Protein AF-0000000087174045 (afdb_homodimer)

Sequence (1376 aa):
MALPPIPIKVKRLWEAWNFRVFIILSLLLQALLVLASPFRKRTRSKLLLVFIWLAYLLSDWIAAFSIGLISNSQEDSESESEDACKPKGKPKGREDVTAFWASFLLLHLGGPDTITSFSLEDNEFWLRHLIGLILQVLATAYIFYQSLTDQSKLWIPTTMVFVVGTIKYVERTRALYLGSLSRFGYSVLPEPNPGPDFKQAIEIYSSMRTVVVKMQTPEVGTNPVYNWKPLEEIQLLEEAYRQFEIFKGLIVGLLLSSKDRELSRDFFLTRTASEAFRLIEYELNFMYEVLHTKVNVVRCPTGYLFRVFSFFSILGALMVVSIKERFMFGDKKSDVFDVRLTYALLIGALGLEAISVLMLIFSDRTLLALKRSWRKVVPKIILTRARWSRSVSKYDMISYCLNNDAPKWMDTLVVYLGAKEILEKMKIWRFSSSGPVSGDLVEFIFEELRMKSRTANDLRAAMDACSQRGDWALLQTSRAIYFELKWSIVEYQYAESLLLWHLATELCYLQETEIKPSADDDHGNSRQICKLLSDYMFYLLVMKPVLMTPVLGNWQIVLQDTCAEAQRISGRRSISKKSVCEKILEVKTKIRPLAVKGNKSKSLLFDACRLAQDLSELKINKWKLMSKVWVELVSYAAINCRPNVHAQQPSRGGELLTFIWLLMNHLGLGTQFYEQERQAGTKMVPQKMALPPIPIKVKRLWEAWNFRVFIILSLLLQALLVLASPFRKRTRSKLLLVFIWLAYLLSDWIAAFSIGLISNSQEDSESESEDACKPKGKPKGREDVTAFWASFLLLHLGGPDTITSFSLEDNEFWLRHLIGLILQVLATAYIFYQSLTDQSKLWIPTTMVFVVGTIKYVERTRALYLGSLSRFGYSVLPEPNPGPDFKQAIEIYSSMRTVVVKMQTPEVGTNPVYNWKPLEEIQLLEEAYRQFEIFKGLIVGLLLSSKDRELSRDFFLTRTASEAFRLIEYELNFMYEVLHTKVNVVRCPTGYLFRVFSFFSILGALMVVSIKERFMFGDKKSDVFDVRLTYALLIGALGLEAISVLMLIFSDRTLLALKRSWRKVVPKIILTRARWSRSVSKYDMISYCLNNDAPKWMDTLVVYLGAKEILEKMKIWRFSSSGPVSGDLVEFIFEELRMKSRTANDLRAAMDACSQRGDWALLQTSRAIYFELKWSIVEYQYAESLLLWHLATELCYLQETEIKPSADDDHGNSRQICKLLSDYMFYLLVMKPVLMTPVLGNWQIVLQDTCAEAQRISGRRSISKKSVCEKILEVKTKIRPLAVKGNKSKSLLFDACRLAQDLSELKINKWKLMSKVWVELVSYAAINCRPNVHAQQPSRGGELLTFIWLLMNHLGLGTQFYEQERQAGTKMVPQK

Structure (mmCIF, N/CA/C/O backbone):
data_AF-0000000087174045-model_v1
#
loop_
_entity.id
_entity.type
_entity.pdbx_description
1 polymer 'DUF4220 domain-containing protein'
#
loop_
_atom_site.group_PDB
_atom_site.id
_atom_site.type_symbol
_atom_site.label_atom_id
_atom_site.label_alt_id
_atom_site.label_comp_id
_atom_site.label_asym_id
_atom_site.label_entity_id
_atom_site.label_seq_id
_atom_site.pdbx_PDB_ins_code
_atom_site.Cartn_x
_atom_site.Cartn_y
_atom_site.Cartn_z
_atom_site.occupancy
_atom_site.B_iso_or_equiv
_atom_site.auth_seq_id
_atom_site.auth_comp_id
_atom_site.auth_asym_id
_atom_site.auth_atom_id
_atom_site.pdbx_PDB_model_num
ATOM 1 N N . MET A 1 1 ? -13.469 51.812 -7.727 1 23.05 1 MET A N 1
ATOM 2 C CA . MET A 1 1 ? -14.062 51.781 -6.395 1 23.05 1 MET A CA 1
ATOM 3 C C . MET A 1 1 ? -13.75 50.5 -5.676 1 23.05 1 MET A C 1
ATOM 5 O O . MET A 1 1 ? -14.102 49.406 -6.16 1 23.05 1 MET A O 1
ATOM 9 N N . ALA A 1 2 ? -12.578 50.344 -4.969 1 35.62 2 ALA A N 1
ATOM 10 C CA . ALA A 1 2 ? -11.891 49.25 -4.305 1 35.62 2 ALA A CA 1
ATOM 11 C C . ALA A 1 2 ? -12.812 48.531 -3.307 1 35.62 2 ALA A C 1
ATOM 13 O O . ALA A 1 2 ? -13.617 49.188 -2.637 1 35.62 2 ALA A O 1
ATOM 14 N N . LEU A 1 3 ? -13.312 47.438 -3.738 1 42 3 LEU A N 1
ATOM 15 C CA . LEU A 1 3 ? -14.234 46.719 -2.867 1 42 3 LEU A CA 1
ATOM 16 C C . LEU A 1 3 ? -13.945 47 -1.401 1 42 3 LEU A C 1
ATOM 18 O O . LEU A 1 3 ? -12.781 47.031 -0.987 1 42 3 LEU A O 1
ATOM 22 N N . PRO A 1 4 ? -14.789 47.719 -0.74 1 45.81 4 PRO A N 1
ATOM 23 C CA . PRO A 1 4 ? -14.672 48.188 0.633 1 45.81 4 PRO A CA 1
ATOM 24 C C . PRO A 1 4 ? -14.102 47.156 1.592 1 45.81 4 PRO A C 1
ATOM 26 O O . PRO A 1 4 ? -14.359 45.969 1.435 1 45.81 4 PRO A O 1
ATOM 29 N N . PRO A 1 5 ? -12.859 47.438 2.203 1 49.72 5 PRO A N 1
ATOM 30 C CA . PRO A 1 5 ? -12.258 46.75 3.344 1 49.72 5 PRO A CA 1
ATOM 31 C C . PRO A 1 5 ? -13.297 46.219 4.324 1 49.72 5 PRO A C 1
ATOM 33 O O . PRO A 1 5 ? -14.438 46.656 4.34 1 49.72 5 PRO A O 1
ATOM 36 N N . ILE A 1 6 ? -13.211 44.938 4.574 1 54.75 6 ILE A N 1
ATOM 37 C CA . ILE A 1 6 ? -14.031 44.375 5.648 1 54.75 6 ILE A CA 1
ATOM 38 C C . ILE A 1 6 ? -14.383 45.5 6.641 1 54.75 6 ILE A C 1
ATOM 40 O O . ILE A 1 6 ? -13.508 46.219 7.086 1 54.75 6 ILE A O 1
ATOM 44 N N . PRO A 1 7 ? -15.703 45.812 6.652 1 57.22 7 PRO A N 1
ATOM 45 C CA . PRO A 1 7 ? -16.094 46.812 7.645 1 57.22 7 PRO A CA 1
ATOM 46 C C . PRO A 1 7 ? -15.367 46.656 8.969 1 57.22 7 PRO A C 1
ATOM 48 O O . PRO A 1 7 ? -15.078 45.531 9.391 1 57.22 7 PRO A O 1
ATOM 51 N N . ILE A 1 8 ? -14.68 47.531 9.484 1 56.47 8 ILE A N 1
ATOM 52 C CA . ILE A 1 8 ? -13.883 47.625 10.703 1 56.47 8 ILE A CA 1
ATOM 53 C C . ILE A 1 8 ? -14.578 46.875 11.828 1 56.47 8 ILE A C 1
ATOM 55 O O . ILE A 1 8 ? -13.914 46.25 12.656 1 56.47 8 ILE A O 1
ATOM 59 N N . LYS A 1 9 ? -15.969 46.906 11.75 1 55.62 9 LYS A N 1
ATOM 60 C CA . LYS A 1 9 ? -16.703 46.188 12.797 1 55.62 9 LYS A CA 1
ATOM 61 C C . LYS A 1 9 ? -16.484 44.688 12.688 1 55.62 9 LYS A C 1
ATOM 63 O O . LYS A 1 9 ? -16.297 44 13.695 1 55.62 9 LYS A O 1
ATOM 68 N N . VAL A 1 10 ? -16.531 44.25 11.547 1 57.41 10 VAL A N 1
ATOM 69 C CA . VAL A 1 10 ? -16.375 42.812 11.336 1 57.41 10 VAL A CA 1
ATOM 70 C C . VAL A 1 10 ? -14.93 42.438 11.633 1 57.41 10 VAL A C 1
ATOM 72 O O . VAL A 1 10 ? -14.68 41.344 12.203 1 57.41 10 VAL A O 1
ATOM 75 N N . LYS A 1 11 ? -14.242 43.188 11.289 1 57.47 11 LYS A N 1
ATOM 76 C CA . LYS A 1 11 ? -12.828 42.938 11.57 1 57.47 11 LYS A CA 1
ATOM 77 C C . LYS A 1 11 ? -12.57 42.906 13.07 1 57.47 11 LYS A C 1
ATOM 79 O O . LYS A 1 11 ? -11.836 42.031 13.555 1 57.47 11 LYS A O 1
ATOM 84 N N . ARG A 1 12 ? -13.164 43.875 13.75 1 53.72 12 ARG A N 1
ATOM 85 C CA . ARG A 1 12 ? -13.023 43.906 15.203 1 53.72 12 ARG A CA 1
ATOM 86 C C . ARG A 1 12 ? -13.633 42.656 15.836 1 53.72 12 ARG A C 1
ATOM 88 O O . ARG A 1 12 ? -13.07 42.094 16.781 1 53.72 12 ARG A O 1
ATOM 95 N N . LEU A 1 13 ? -14.68 42.281 15.273 1 53.12 13 LEU A N 1
ATOM 96 C CA . LEU A 1 13 ? -15.336 41.094 15.766 1 53.12 13 LEU A CA 1
ATOM 97 C C . LEU A 1 13 ? -14.477 39.844 15.5 1 53.12 13 LEU A C 1
ATOM 99 O O . LEU A 1 13 ? -14.375 38.969 16.359 1 53.12 13 LEU A O 1
ATOM 103 N N . TRP A 1 14 ? -13.977 39.844 14.43 1 58.56 14 TRP A N 1
ATOM 104 C CA . TRP A 1 14 ? -13.133 38.719 14.078 1 58.56 14 TRP A CA 1
ATOM 105 C C . TRP A 1 14 ? -11.867 38.688 14.922 1 58.56 14 TRP A C 1
ATOM 107 O O . TRP A 1 14 ? -11.445 37.625 15.391 1 58.56 14 TRP A O 1
ATOM 117 N N . GLU A 1 15 ? -11.406 39.781 15.102 1 57.59 15 GLU A N 1
ATOM 118 C CA . GLU A 1 15 ? -10.188 39.906 15.898 1 57.59 15 GLU A CA 1
ATOM 119 C C . GLU A 1 15 ? -10.422 39.438 17.344 1 57.59 15 GLU A C 1
ATOM 121 O O . GLU A 1 15 ? -9.547 38.812 17.953 1 57.59 15 GLU A O 1
ATOM 126 N N . ALA A 1 16 ? -11.586 39.938 17.797 1 54.53 16 ALA A N 1
ATOM 127 C CA . ALA A 1 16 ? -11.938 39.562 19.172 1 54.53 16 ALA A CA 1
ATOM 128 C C . ALA A 1 16 ? -12.266 38.062 19.266 1 54.53 16 ALA A C 1
ATOM 130 O O . ALA A 1 16 ? -12.07 37.438 20.312 1 54.53 16 ALA A O 1
ATOM 131 N N . TRP A 1 17 ? -12.617 37.531 18.031 1 60.34 17 TRP A N 1
ATOM 132 C CA . TRP A 1 17 ? -13.242 36.219 18.156 1 60.34 17 TRP A CA 1
ATOM 133 C C . TRP A 1 17 ? -12.414 35.156 17.438 1 60.34 17 TRP A C 1
ATOM 135 O O . TRP A 1 17 ? -12.805 34 17.391 1 60.34 17 TRP A O 1
ATOM 145 N N . ASN A 1 18 ? -11.281 35.531 17.031 1 70.56 18 ASN A N 1
ATOM 146 C CA . ASN A 1 18 ? -10.602 34.625 16.109 1 70.56 18 ASN A CA 1
ATOM 147 C C . ASN A 1 18 ? -10.18 33.312 16.797 1 70.56 18 ASN A C 1
ATOM 149 O O . ASN A 1 18 ? -10.539 32.219 16.344 1 70.56 18 ASN A O 1
ATOM 153 N N . PHE A 1 19 ? -9.641 33.469 17.984 1 76.38 19 PHE A N 1
ATOM 154 C CA . PHE A 1 19 ? -9.188 32.219 18.641 1 76.38 19 PHE A CA 1
ATOM 155 C C . PHE A 1 19 ? -10.367 31.453 19.219 1 76.38 19 PHE A C 1
ATOM 157 O O . PHE A 1 19 ? -10.398 30.219 19.172 1 76.38 19 PHE A O 1
ATOM 164 N N . ARG A 1 20 ? -11.328 32.188 19.516 1 84.56 20 ARG A N 1
ATOM 165 C CA . ARG A 1 20 ? -12.492 31.578 20.141 1 84.56 20 ARG A CA 1
ATOM 166 C C . ARG A 1 20 ? -13.258 30.719 19.141 1 84.56 20 ARG A C 1
ATOM 168 O O . ARG A 1 20 ? -13.719 29.625 19.484 1 84.56 20 ARG A O 1
ATOM 175 N N . VAL A 1 21 ? -13.219 31.141 17.953 1 85.31 21 VAL A N 1
ATOM 176 C CA . VAL A 1 21 ? -13.945 30.406 16.938 1 85.31 21 VAL A CA 1
ATOM 177 C C . VAL A 1 21 ? -13.227 29.094 16.625 1 85.31 21 VAL A C 1
ATOM 179 O O . VAL A 1 21 ? -13.867 28.047 16.469 1 85.31 21 VAL A O 1
ATOM 182 N N . PHE A 1 22 ? -11.969 29.141 16.641 1 87.31 22 PHE A N 1
ATOM 183 C CA . PHE A 1 22 ? -11.211 27.938 16.312 1 87.31 22 PHE A CA 1
ATOM 184 C C . PHE A 1 22 ? -11.242 26.938 17.453 1 87.31 22 PHE A C 1
ATOM 186 O O . PHE A 1 22 ? -11.242 25.719 17.234 1 87.31 22 PHE A O 1
ATOM 193 N N . ILE A 1 23 ? -11.336 27.422 18.609 1 90.81 23 ILE A N 1
ATOM 194 C CA . ILE A 1 23 ? -11.43 26.531 19.766 1 90.81 23 ILE A CA 1
ATOM 195 C C . ILE A 1 23 ? -12.797 25.859 19.781 1 90.81 23 ILE A C 1
ATOM 197 O O . ILE A 1 23 ? -12.898 24.656 20.047 1 90.81 23 ILE A O 1
ATOM 201 N N . ILE A 1 24 ? -13.789 26.656 19.438 1 91.75 24 ILE A N 1
ATOM 202 C CA . ILE A 1 24 ? -15.141 26.094 19.391 1 91.75 24 ILE A CA 1
ATOM 203 C C . ILE A 1 24 ? -15.227 25.078 18.25 1 91.75 24 ILE A C 1
ATOM 205 O O . ILE A 1 24 ? -15.82 24.016 18.422 1 91.75 24 ILE A O 1
ATOM 209 N N . LEU A 1 25 ? -14.586 25.422 17.172 1 91.75 25 LEU A N 1
ATOM 210 C CA . LEU A 1 25 ? -14.586 24.516 16.031 1 91.75 25 LEU A CA 1
ATOM 211 C C . LEU A 1 25 ? -13.867 23.203 16.375 1 91.75 25 LEU A C 1
ATOM 213 O O . LEU A 1 25 ? -14.297 22.125 15.977 1 91.75 25 LEU A O 1
ATOM 217 N N . SER A 1 26 ? -12.836 23.328 17.094 1 91.94 26 SER A N 1
ATOM 218 C CA . SER A 1 26 ? -12.102 22.125 17.516 1 91.94 26 SER A CA 1
ATOM 219 C C . SER A 1 26 ? -12.961 21.234 18.406 1 91.94 26 SER A C 1
ATOM 221 O O . SER A 1 26 ? -12.969 20.016 18.234 1 91.94 26 SER A O 1
ATOM 223 N N . LEU A 1 27 ? -13.688 21.828 19.297 1 92.88 27 LEU A N 1
ATOM 224 C CA . LEU A 1 27 ? -14.57 21.062 20.172 1 92.88 27 LEU A CA 1
ATOM 225 C C . LEU A 1 27 ? -15.688 20.406 19.359 1 92.88 27 LEU A C 1
ATOM 227 O O . LEU A 1 27 ? -16.016 19.234 19.594 1 92.88 27 LEU A O 1
ATOM 231 N N . LEU A 1 28 ? -16.172 21.156 18.438 1 93.81 28 LEU A N 1
ATOM 232 C CA . LEU A 1 28 ? -17.25 20.625 17.609 1 93.81 28 LEU A CA 1
ATOM 233 C C . LEU A 1 28 ? -16.766 19.453 16.766 1 93.81 28 LEU A C 1
ATOM 235 O O . LEU A 1 28 ? -17.484 18.453 16.625 1 93.81 28 LEU A O 1
ATOM 239 N N . LEU A 1 29 ? -15.633 19.562 16.281 1 93.31 29 LEU A N 1
ATOM 240 C CA . LEU A 1 29 ? -15.086 18.484 15.461 1 93.31 29 LEU A CA 1
ATOM 241 C C . LEU A 1 29 ? -14.836 17.25 16.312 1 93.31 29 LEU A C 1
ATOM 243 O O . LEU A 1 29 ? -15.094 16.125 15.859 1 93.31 29 LEU A O 1
ATOM 247 N N . GLN A 1 30 ? -14.43 17.391 17.5 1 92.31 30 GLN A N 1
ATOM 248 C CA . GLN A 1 30 ? -14.211 16.25 18.375 1 92.31 30 GLN A CA 1
ATOM 249 C C . GLN A 1 30 ? -15.523 15.57 18.75 1 92.31 30 GLN A C 1
ATOM 251 O O . GLN A 1 30 ? -15.609 14.344 18.766 1 92.31 30 GLN A O 1
ATOM 256 N N . ALA A 1 31 ? -16.438 16.359 19 1 92.5 31 ALA A N 1
ATOM 257 C CA . ALA A 1 31 ? -17.75 15.812 19.328 1 92.5 31 ALA A CA 1
ATOM 258 C C . ALA A 1 31 ? -18.328 15.047 18.125 1 92.5 31 ALA A C 1
ATOM 260 O O . ALA A 1 31 ? -18.875 13.961 18.297 1 92.5 31 ALA A O 1
ATOM 261 N N . LEU A 1 32 ? -18.125 15.594 17.016 1 92.56 32 LEU A N 1
ATOM 262 C CA . LEU A 1 32 ? -18.609 14.938 15.805 1 92.56 32 LEU A CA 1
ATOM 263 C C . LEU A 1 32 ? -17.891 13.609 15.586 1 92.56 32 LEU A C 1
ATOM 265 O O . LEU A 1 32 ? -18.531 12.609 15.234 1 92.56 32 LEU A O 1
ATOM 269 N N . LEU A 1 33 ? -16.656 13.555 15.797 1 92.31 33 LEU A N 1
ATOM 270 C CA . LEU A 1 33 ? -15.891 12.336 15.57 1 92.31 33 LEU A CA 1
ATOM 271 C C . LEU A 1 33 ? -16.266 11.258 16.578 1 92.31 33 LEU A C 1
ATOM 273 O O . LEU A 1 33 ? -16.375 10.086 16.219 1 92.31 33 LEU A O 1
ATOM 277 N N . VAL A 1 34 ? -16.531 11.578 17.75 1 90.94 34 VAL A N 1
ATOM 278 C CA . VAL A 1 34 ? -16.891 10.602 18.781 1 90.94 34 VAL A CA 1
ATOM 279 C C . VAL A 1 34 ? -18.281 10.039 18.5 1 90.94 34 VAL A C 1
ATOM 281 O O . VAL A 1 34 ? -18.5 8.828 18.594 1 90.94 34 VAL A O 1
ATOM 284 N N . LEU A 1 35 ? -19.141 10.875 18.047 1 89.88 35 LEU A N 1
ATOM 285 C CA . LEU A 1 35 ? -20.531 10.477 17.875 1 89.88 35 LEU A CA 1
ATOM 286 C C . LEU A 1 35 ? -20.734 9.797 16.531 1 89.88 35 LEU A C 1
ATOM 288 O O . LEU A 1 35 ? -21.578 8.906 16.406 1 89.88 35 LEU A O 1
ATOM 292 N N . ALA A 1 36 ? -19.969 10.164 15.578 1 89.88 36 ALA A N 1
ATOM 293 C CA . ALA A 1 36 ? -20.203 9.656 14.227 1 89.88 36 ALA A CA 1
ATOM 294 C C . ALA A 1 36 ? -19.312 8.461 13.922 1 89.88 36 ALA A C 1
ATOM 296 O O . ALA A 1 36 ? -19.547 7.719 12.969 1 89.88 36 ALA A O 1
ATOM 297 N N . SER A 1 37 ? -18.391 8.18 14.68 1 85.75 37 SER A N 1
ATOM 298 C CA . SER A 1 37 ? -17.391 7.152 14.391 1 85.75 37 SER A CA 1
ATOM 299 C C . SER A 1 37 ? -18.047 5.77 14.281 1 85.75 37 SER A C 1
ATOM 301 O O . SER A 1 37 ? -17.703 4.988 13.398 1 85.75 37 SER A O 1
ATOM 303 N N . PRO A 1 38 ? -19.062 5.465 15.078 1 84.25 38 PRO A N 1
ATOM 304 C CA . PRO A 1 38 ? -19.641 4.125 14.969 1 84.25 38 PRO A CA 1
ATOM 305 C C . PRO A 1 38 ? -20.406 3.922 13.664 1 84.25 38 PRO A C 1
ATOM 307 O O . PRO A 1 38 ? -20.594 2.785 13.227 1 84.25 38 PRO A O 1
ATOM 310 N N . PHE A 1 39 ? -20.734 5.004 13.078 1 88.31 39 PHE A N 1
ATOM 311 C CA . PHE A 1 39 ? -21.5 4.902 11.852 1 88.31 39 PHE A CA 1
ATOM 312 C C . PHE A 1 39 ? -20.594 4.582 10.664 1 88.31 39 PHE A C 1
ATOM 314 O O . PHE A 1 39 ? -21.078 4.164 9.609 1 88.31 39 PHE A O 1
ATOM 321 N N . ARG A 1 40 ? -19.391 4.727 10.883 1 88.69 40 ARG A N 1
ATOM 322 C CA . ARG A 1 40 ? -18.438 4.453 9.805 1 88.69 40 ARG A CA 1
ATOM 323 C C . ARG A 1 40 ? -18.5 2.992 9.375 1 88.69 40 ARG A C 1
ATOM 325 O O . ARG A 1 40 ? -18.375 2.68 8.195 1 88.69 40 ARG A O 1
ATOM 332 N N . LYS A 1 41 ? -18.812 2.082 10.242 1 88.81 41 LYS A N 1
ATOM 333 C CA . LYS A 1 41 ? -18.875 0.651 9.953 1 88.81 41 LYS A CA 1
ATOM 334 C C . LYS A 1 41 ? -20.234 0.254 9.391 1 88.81 41 LYS A C 1
ATOM 336 O O . LYS A 1 41 ? -20.344 -0.72 8.641 1 88.81 41 LYS A O 1
ATOM 341 N N . ARG A 1 42 ? -21.219 1.086 9.727 1 88.94 42 ARG A N 1
ATOM 342 C CA . ARG A 1 42 ? -22.578 0.638 9.469 1 88.94 42 ARG A CA 1
ATOM 343 C C . ARG A 1 42 ? -23.156 1.336 8.242 1 88.94 42 ARG A C 1
ATOM 345 O O . ARG A 1 42 ? -24.281 1.048 7.832 1 88.94 42 ARG A O 1
ATOM 352 N N . THR A 1 43 ? -22.422 2.225 7.785 1 86.06 43 THR A N 1
ATOM 353 C CA . THR A 1 43 ? -23.031 2.969 6.688 1 86.06 43 THR A CA 1
ATOM 354 C C . THR A 1 43 ? -22.156 2.904 5.441 1 86.06 43 THR A C 1
ATOM 356 O O . THR A 1 43 ? -20.922 2.809 5.543 1 86.06 43 THR A O 1
ATOM 359 N N . ARG A 1 44 ? -22.922 2.92 4.332 1 84.5 44 ARG A N 1
ATOM 360 C CA . ARG A 1 44 ? -22.234 2.99 3.049 1 84.5 44 ARG A CA 1
ATOM 361 C C . ARG A 1 44 ? -22.406 4.359 2.404 1 84.5 44 ARG A C 1
ATOM 363 O O . ARG A 1 44 ? -22.016 4.57 1.255 1 84.5 44 ARG A O 1
ATOM 370 N N . SER A 1 45 ? -23 5.191 3.191 1 83.88 45 SER A N 1
ATOM 371 C CA . SER A 1 45 ? -23.203 6.527 2.646 1 83.88 45 SER A CA 1
ATOM 372 C C . SER A 1 45 ? -21.891 7.25 2.426 1 83.88 45 SER A C 1
ATOM 374 O O . SER A 1 45 ? -21.141 7.508 3.379 1 83.88 45 SER A O 1
ATOM 376 N N . LYS A 1 46 ? -21.672 7.602 1.285 1 83.5 46 LYS A N 1
ATOM 377 C CA . LYS A 1 46 ? -20.422 8.258 0.922 1 83.5 46 LYS A CA 1
ATOM 378 C C . LYS A 1 46 ? -20.344 9.656 1.53 1 83.5 46 LYS A C 1
ATOM 380 O O . LYS A 1 46 ? -19.266 10.102 1.923 1 83.5 46 LYS A O 1
ATOM 385 N N . LEU A 1 47 ? -21.453 10.289 1.633 1 87.19 47 LEU A N 1
ATOM 386 C CA . LEU A 1 47 ? -21.453 11.648 2.174 1 87.19 47 LEU A CA 1
ATOM 387 C C . LEU A 1 47 ? -21.062 11.648 3.648 1 87.19 47 LEU A C 1
ATOM 389 O O . LEU A 1 47 ? -20.266 12.477 4.082 1 87.19 47 LEU A O 1
ATOM 393 N N . LEU A 1 48 ? -21.625 10.742 4.336 1 89.81 48 LEU A N 1
ATOM 394 C CA . LEU A 1 48 ? -21.297 10.664 5.754 1 89.81 48 LEU A CA 1
ATOM 395 C C . LEU A 1 48 ? -19.828 10.297 5.953 1 89.81 48 LEU A C 1
ATOM 397 O O . LEU A 1 48 ? -19.156 10.852 6.824 1 89.81 48 LEU A O 1
ATOM 401 N N . LEU A 1 49 ? -19.375 9.453 5.121 1 89.25 49 LEU A N 1
ATOM 402 C CA . LEU A 1 49 ? -17.984 9.031 5.234 1 89.25 49 LEU A CA 1
ATOM 403 C C . LEU A 1 49 ? -17.031 10.172 4.891 1 89.25 49 LEU A C 1
ATOM 405 O O . LEU A 1 49 ? -15.992 10.336 5.523 1 89.25 49 LEU A O 1
ATOM 409 N N . VAL A 1 50 ? -17.453 10.992 3.93 1 89.5 50 VAL A N 1
ATOM 410 C CA . VAL A 1 50 ? -16.641 12.148 3.555 1 89.5 50 VAL A CA 1
ATOM 411 C C . VAL A 1 50 ? -16.641 13.172 4.684 1 89.5 50 VAL A C 1
ATOM 413 O O . VAL A 1 50 ? -15.617 13.789 4.977 1 89.5 50 VAL A O 1
ATOM 416 N N . PHE A 1 51 ? -17.719 13.25 5.309 1 91.31 51 PHE A N 1
ATOM 417 C CA . PHE A 1 51 ? -17.844 14.195 6.41 1 91.31 51 PHE A CA 1
ATOM 418 C C . PHE A 1 51 ? -16.953 13.773 7.578 1 91.31 51 PHE A C 1
ATOM 420 O O . PHE A 1 51 ? -16.266 14.602 8.18 1 91.31 51 PHE A O 1
ATOM 427 N N . ILE A 1 52 ? -16.938 12.516 7.895 1 92.31 52 ILE A N 1
ATOM 428 C CA . ILE A 1 52 ? -16.109 12.008 8.977 1 92.31 52 ILE A CA 1
ATOM 429 C C . ILE A 1 52 ? -14.633 12.156 8.602 1 92.31 52 ILE A C 1
ATOM 431 O O . ILE A 1 52 ? -13.805 12.539 9.43 1 92.31 52 ILE A O 1
ATOM 435 N N . TRP A 1 53 ? -14.375 11.898 7.359 1 91.94 53 TRP A N 1
ATOM 436 C CA . TRP A 1 53 ? -13.008 12.023 6.855 1 91.94 53 TRP A CA 1
ATOM 437 C C . TRP A 1 53 ? -12.523 13.469 6.938 1 91.94 53 TRP A C 1
ATOM 439 O O . TRP A 1 53 ? -11.391 13.727 7.359 1 91.94 53 TRP A O 1
ATOM 449 N N . LEU A 1 54 ? -13.391 14.43 6.617 1 92.12 54 LEU A N 1
ATOM 450 C CA . LEU A 1 54 ? -13.047 15.852 6.691 1 92.12 54 LEU A CA 1
ATOM 451 C C . LEU A 1 54 ? -12.836 16.281 8.141 1 92.12 54 LEU A C 1
ATOM 453 O O . LEU A 1 54 ? -11.906 17.031 8.438 1 92.12 54 LEU A O 1
ATOM 457 N N . ALA A 1 55 ? -13.664 15.805 8.945 1 92.5 55 ALA A N 1
ATOM 458 C CA . ALA A 1 55 ? -13.5 16.125 10.359 1 92.5 55 ALA A CA 1
ATOM 459 C C . ALA A 1 55 ? -12.188 15.578 10.906 1 92.5 55 ALA A C 1
ATOM 461 O O . ALA A 1 55 ? -11.492 16.25 11.672 1 92.5 55 ALA A O 1
ATOM 462 N N . TYR A 1 56 ? -11.875 14.414 10.492 1 91.31 56 TYR A N 1
ATOM 463 C CA . TYR A 1 56 ? -10.633 13.758 10.906 1 91.31 56 TYR A CA 1
ATOM 464 C C . TYR A 1 56 ? -9.422 14.562 10.453 1 91.31 56 TYR A C 1
ATOM 466 O O . TYR A 1 56 ? -8.484 14.766 11.227 1 91.31 56 TYR A O 1
ATOM 474 N N . LEU A 1 57 ? -9.438 15.109 9.297 1 89.31 57 LEU A N 1
ATOM 475 C CA . LEU A 1 57 ? -8.312 15.859 8.75 1 89.31 57 LEU A CA 1
ATOM 476 C C . LEU A 1 57 ? -8.258 17.266 9.328 1 89.31 57 LEU A C 1
ATOM 478 O O . LEU A 1 57 ? -7.184 17.766 9.672 1 89.31 57 LEU A O 1
ATOM 482 N N . LEU A 1 58 ? -9.383 17.859 9.469 1 89.81 58 LEU A N 1
ATOM 483 C CA . LEU A 1 58 ? -9.445 19.234 9.93 1 89.81 58 LEU A CA 1
ATOM 484 C C . LEU A 1 58 ? -9.07 19.344 11.406 1 89.81 58 LEU A C 1
ATOM 486 O O . LEU A 1 58 ? -8.523 20.359 11.844 1 89.81 58 LEU A O 1
ATOM 490 N N . SER A 1 59 ? -9.367 18.297 12.102 1 89.25 59 SER A N 1
ATOM 491 C CA . SER A 1 59 ? -9.047 18.344 13.523 1 89.25 59 SER A CA 1
ATOM 492 C C . SER A 1 59 ? -7.559 18.547 13.75 1 89.25 59 SER A C 1
ATOM 494 O O . SER A 1 59 ? -7.16 19.375 14.578 1 89.25 59 SER A O 1
ATOM 496 N N . ASP A 1 60 ? -6.723 17.906 13.016 1 86.5 60 ASP A N 1
ATOM 497 C CA . ASP A 1 60 ? -5.277 18.047 13.156 1 86.5 60 ASP A CA 1
ATOM 498 C C . ASP A 1 60 ? -4.797 19.406 12.648 1 86.5 60 ASP A C 1
ATOM 500 O O . ASP A 1 60 ? -3.941 20.031 13.273 1 86.5 60 ASP A O 1
ATOM 504 N N . TRP A 1 61 ? -5.371 19.859 11.672 1 84.19 61 TRP A N 1
ATOM 505 C CA . TRP A 1 61 ? -4.957 21.141 11.078 1 84.19 61 TRP A CA 1
ATOM 506 C C . TRP A 1 61 ? -5.352 22.312 11.977 1 84.19 61 TRP A C 1
ATOM 508 O O . TRP A 1 61 ? -4.551 23.219 12.195 1 84.19 61 TRP A O 1
ATOM 518 N N . ILE A 1 62 ? -6.535 22.281 12.492 1 84.56 62 ILE A N 1
ATOM 519 C CA . ILE A 1 62 ? -7.047 23.391 13.305 1 84.56 62 ILE A CA 1
ATOM 520 C C . ILE A 1 62 ? -6.246 23.484 14.602 1 84.56 62 ILE A C 1
ATOM 522 O O . ILE A 1 62 ? -5.973 24.578 15.094 1 84.56 62 ILE A O 1
ATOM 526 N N . ALA A 1 63 ? -5.941 22.359 15.102 1 85.62 63 ALA A N 1
ATOM 527 C CA . ALA A 1 63 ? -5.172 22.375 16.344 1 85.62 63 ALA A CA 1
ATOM 528 C C . ALA A 1 63 ? -3.795 22.984 16.125 1 85.62 63 ALA A C 1
ATOM 530 O O . ALA A 1 63 ? -3.375 23.859 16.891 1 85.62 63 ALA A O 1
ATOM 531 N N . ALA A 1 64 ? -3.111 22.609 15.094 1 80.06 64 ALA A N 1
ATOM 532 C CA . ALA A 1 64 ? -1.79 23.156 14.812 1 80.06 64 ALA A CA 1
ATOM 533 C C . ALA A 1 64 ? -1.878 24.656 14.5 1 80.06 64 ALA A C 1
ATOM 535 O O . ALA A 1 64 ? -1.073 25.453 14.992 1 80.06 64 ALA A O 1
ATOM 536 N N . PHE A 1 65 ? -2.869 25.031 13.82 1 80.31 65 PHE A N 1
ATOM 537 C CA . PHE A 1 65 ? -3.084 26.438 13.453 1 80.31 65 PHE A CA 1
ATOM 538 C C . PHE A 1 65 ? -3.406 27.266 14.688 1 80.31 65 PHE A C 1
ATOM 540 O O . PHE A 1 65 ? -2.873 28.375 14.852 1 80.31 65 PHE A O 1
ATOM 547 N N . SER A 1 66 ? -4.23 26.766 15.539 1 84.38 66 SER A N 1
ATOM 548 C CA . SER A 1 66 ? -4.652 27.484 16.734 1 84.38 66 SER A CA 1
ATOM 549 C C . SER A 1 66 ? -3.496 27.656 17.719 1 84.38 66 SER A C 1
ATOM 551 O O . SER A 1 66 ? -3.373 28.688 18.375 1 84.38 66 SER A O 1
ATOM 553 N N . ILE A 1 67 ? -2.73 26.656 17.812 1 84.25 67 ILE A N 1
ATOM 554 C CA . ILE A 1 67 ? -1.577 26.75 18.703 1 84.25 67 ILE A CA 1
ATOM 555 C C . ILE A 1 67 ? -0.622 27.828 18.188 1 84.25 67 ILE A C 1
ATOM 557 O O . ILE A 1 67 ? -0.051 28.578 18.984 1 84.25 67 ILE A O 1
ATOM 561 N N . GLY A 1 68 ? -0.481 27.938 16.938 1 78.19 68 GLY A N 1
ATOM 562 C CA . GLY A 1 68 ? 0.305 29.016 16.375 1 78.19 68 GLY A CA 1
ATOM 563 C C . GLY A 1 68 ? -0.289 30.391 16.641 1 78.19 68 GLY A C 1
ATOM 564 O O . GLY A 1 68 ? 0.433 31.328 16.984 1 78.19 68 GLY A O 1
ATOM 565 N N . LEU A 1 69 ? -1.581 30.469 16.656 1 78.12 69 LEU A N 1
ATOM 566 C CA . LEU A 1 69 ? -2.299 31.719 16.906 1 78.12 69 LEU A CA 1
ATOM 567 C C . LEU A 1 69 ? -2.137 32.156 18.359 1 78.12 69 LEU A C 1
ATOM 569 O O . LEU A 1 69 ? -1.94 33.344 18.641 1 78.12 69 LEU A O 1
ATOM 573 N N . ILE A 1 70 ? -2.219 31.203 19.25 1 80.69 70 ILE A N 1
ATOM 574 C CA . ILE A 1 70 ? -2.16 31.484 20.672 1 80.69 70 ILE A CA 1
ATOM 575 C C . ILE A 1 70 ? -0.732 31.859 21.062 1 80.69 70 ILE A C 1
ATOM 577 O O . ILE A 1 70 ? -0.523 32.719 21.938 1 80.69 70 ILE A O 1
ATOM 581 N N . SER A 1 71 ? 0.217 31.312 20.5 1 74.62 71 SER A N 1
ATOM 582 C CA . SER A 1 71 ? 1.61 31.594 20.828 1 74.62 71 SER A CA 1
ATOM 583 C C . SER A 1 71 ? 1.936 33.062 20.609 1 74.62 71 SER A C 1
ATOM 585 O O . SER A 1 71 ? 2.676 33.688 21.391 1 74.62 71 SER A O 1
ATOM 587 N N . ASN A 1 72 ? 1.343 33.75 19.719 1 66.88 72 ASN A N 1
ATOM 588 C CA . ASN A 1 72 ? 1.599 35.156 19.391 1 66.88 72 ASN A CA 1
ATOM 589 C C . ASN A 1 72 ? 0.885 36.094 20.359 1 66.88 72 ASN A C 1
ATOM 591 O O . ASN A 1 72 ? 1.396 37.156 20.688 1 66.88 72 ASN A O 1
ATOM 595 N N . SER A 1 73 ? -0.374 35.719 20.828 1 62.25 73 SER A N 1
ATOM 596 C CA . SER A 1 73 ? -1.141 36.562 21.734 1 62.25 73 SER A CA 1
ATOM 597 C C . SER A 1 73 ? -0.447 36.688 23.078 1 62.25 73 SER A C 1
ATOM 599 O O . SER A 1 73 ? -0.561 37.75 23.734 1 62.25 73 SER A O 1
ATOM 601 N N . GLN A 1 74 ? 0.178 35.688 23.531 1 54.66 74 GLN A N 1
ATOM 602 C CA . GLN A 1 74 ? 0.874 35.75 24.812 1 54.66 74 GLN A CA 1
ATOM 603 C C . GLN A 1 74 ? 2.068 36.688 24.766 1 54.66 74 GLN A C 1
ATOM 605 O O . GLN A 1 74 ? 2.389 37.344 25.766 1 54.66 74 GLN A O 1
ATOM 610 N N . GLU A 1 75 ? 2.553 36.844 23.609 1 51.94 75 GLU A N 1
ATOM 611 C CA . GLU A 1 75 ? 3.754 37.625 23.422 1 51.94 75 GLU A CA 1
ATOM 612 C C . GLU A 1 75 ? 3.424 39.125 23.453 1 51.94 75 GLU A C 1
ATOM 614 O O . GLU A 1 75 ? 4.176 39.938 24 1 51.94 75 GLU A O 1
ATOM 619 N N . ASP A 1 76 ? 2.336 39.656 22.859 1 49.62 76 ASP A N 1
ATOM 620 C CA . ASP A 1 76 ? 1.943 41.062 22.781 1 49.62 76 ASP A CA 1
ATOM 621 C C . ASP A 1 76 ? 1.559 41.594 24.156 1 49.62 76 ASP A C 1
ATOM 623 O O . ASP A 1 76 ? 1.769 42.781 24.453 1 49.62 76 ASP A O 1
ATOM 627 N N . SER A 1 77 ? 0.895 40.906 25.031 1 45.72 77 SER A N 1
ATOM 628 C CA . SER A 1 77 ? 0.461 41.406 26.328 1 45.72 77 SER A CA 1
ATOM 629 C C . SER A 1 77 ? 1.653 41.719 27.219 1 45.72 77 SER A C 1
ATOM 631 O O . SER A 1 77 ? 1.604 42.656 28.016 1 45.72 77 SER A O 1
ATOM 633 N N . GLU A 1 78 ? 2.637 41.062 27.094 1 46.16 78 GLU A N 1
ATOM 634 C CA . GLU A 1 78 ? 3.756 41.281 28.016 1 46.16 78 GLU A CA 1
ATOM 635 C C . GLU A 1 78 ? 4.582 42.5 27.578 1 46.16 78 GLU A C 1
ATOM 637 O O . GLU A 1 78 ? 5.129 43.219 28.422 1 46.16 78 GLU A O 1
ATOM 642 N N . SER A 1 79 ? 4.77 42.781 26.312 1 44.09 79 SER A N 1
ATOM 643 C CA . SER A 1 79 ? 5.535 43.969 25.906 1 44.09 79 SER A CA 1
ATOM 644 C C . SER A 1 79 ? 4.852 45.25 26.344 1 44.09 79 SER A C 1
ATOM 646 O O . SER A 1 79 ? 5.516 46.25 26.625 1 44.09 79 SER A O 1
ATOM 648 N N . GLU A 1 80 ? 3.58 45.312 26.328 1 42.16 80 GLU A N 1
ATOM 649 C CA . GLU A 1 80 ? 2.906 46.531 26.766 1 42.16 80 GLU A CA 1
ATOM 650 C C . GLU A 1 80 ? 3.084 46.75 28.266 1 42.16 80 GLU A C 1
ATOM 652 O O . GLU A 1 80 ? 2.891 47.875 28.766 1 42.16 80 GLU A O 1
ATOM 657 N N . SER A 1 81 ? 3.314 45.781 28.969 1 40.34 81 SER A N 1
ATOM 658 C CA . SER A 1 81 ? 3.371 45.969 30.406 1 40.34 81 SER A CA 1
ATOM 659 C C . SER A 1 81 ? 4.621 46.75 30.812 1 40.34 81 SER A C 1
ATOM 661 O O . SER A 1 81 ? 4.734 47.219 31.953 1 40.34 81 SER A O 1
ATOM 663 N N . GLU A 1 82 ? 5.715 46.719 30.062 1 37.5 82 GLU A N 1
ATOM 664 C CA . GLU A 1 82 ? 6.852 47.438 30.625 1 37.5 82 GLU A CA 1
ATOM 665 C C . GLU A 1 82 ? 6.727 48.938 30.406 1 37.5 82 GLU A C 1
ATOM 667 O O . GLU A 1 82 ? 7.602 49.719 30.797 1 37.5 82 GLU A O 1
ATOM 672 N N . ASP A 1 83 ? 6.043 49.531 29.344 1 35.91 83 ASP A N 1
ATOM 673 C CA . ASP A 1 83 ? 5.988 51 29.406 1 35.91 83 ASP A CA 1
ATOM 674 C C . ASP A 1 83 ? 5.199 51.438 30.641 1 35.91 83 ASP A C 1
ATOM 676 O O . ASP A 1 83 ? 4.066 51 30.844 1 35.91 83 ASP A O 1
ATOM 680 N N . ALA A 1 84 ? 5.77 52.062 31.625 1 38.69 84 ALA A N 1
ATOM 681 C CA . ALA A 1 84 ? 5.414 52.625 32.938 1 38.69 84 ALA A CA 1
ATOM 682 C C . ALA A 1 84 ? 4.043 53.281 32.906 1 38.69 84 ALA A C 1
ATOM 684 O O . ALA A 1 84 ? 3.338 53.312 33.906 1 38.69 84 ALA A O 1
ATOM 685 N N . CYS A 1 85 ? 3.812 54.156 31.938 1 32.41 85 CYS A N 1
ATOM 686 C CA . CYS A 1 85 ? 2.715 55.094 32.156 1 32.41 85 CYS A CA 1
ATOM 687 C C . CYS A 1 85 ? 1.379 54.469 31.766 1 32.41 85 CYS A C 1
ATOM 689 O O . CYS A 1 85 ? 0.339 55.125 31.828 1 32.41 85 CYS A O 1
ATOM 691 N N . LYS A 1 86 ? 1.397 53.562 30.781 1 42.59 86 LYS A N 1
ATOM 692 C CA . LYS A 1 86 ? -0.001 53.25 30.5 1 42.59 86 LYS A CA 1
ATOM 693 C C . LYS A 1 86 ? -0.546 52.219 31.5 1 42.59 86 LYS A C 1
ATOM 695 O O . LYS A 1 86 ? 0.183 51.344 31.938 1 42.59 86 LYS A O 1
ATOM 700 N N . PRO A 1 87 ? -1.835 52.562 31.906 1 36.25 87 PRO A N 1
ATOM 701 C CA . PRO A 1 87 ? -2.512 51.875 33 1 36.25 87 PRO A CA 1
ATOM 702 C C . PRO A 1 87 ? -2.375 50.344 32.906 1 36.25 87 PRO A C 1
ATOM 704 O O . PRO A 1 87 ? -2.309 49.781 31.812 1 36.25 87 PRO A O 1
ATOM 707 N N . LYS A 1 88 ? -1.901 49.688 33.844 1 41.22 88 LYS A N 1
ATOM 708 C CA . LYS A 1 88 ? -1.769 48.375 34.469 1 41.22 88 LYS A CA 1
ATOM 709 C C . LYS A 1 88 ? -2.834 47.406 33.938 1 41.22 88 LYS A C 1
ATOM 711 O O . LYS A 1 88 ? -2.914 46.25 34.375 1 41.22 88 LYS A O 1
ATOM 716 N N . GLY A 1 89 ? -3.895 47.75 33.125 1 35.75 89 GLY A N 1
ATOM 717 C CA . GLY A 1 89 ? -5.164 47.031 33.156 1 35.75 89 GLY A CA 1
ATOM 718 C C . GLY A 1 89 ? -5.262 45.938 32.156 1 35.75 89 GLY A C 1
ATOM 719 O O . GLY A 1 89 ? -6.359 45.469 31.812 1 35.75 89 GLY A O 1
ATOM 720 N N . LYS A 1 90 ? -4.43 45.906 31.203 1 47.16 90 LYS A N 1
ATOM 721 C CA . LYS A 1 90 ? -4.852 44.781 30.391 1 47.16 90 LYS A CA 1
ATOM 722 C C . LYS A 1 90 ? -4.758 43.469 31.188 1 47.16 90 LYS A C 1
ATOM 724 O O . LYS A 1 90 ? -3.689 43.125 31.703 1 47.16 90 LYS A O 1
ATOM 729 N N . PRO A 1 91 ? -5.852 42.969 31.688 1 46.66 91 PRO A N 1
ATOM 730 C CA . PRO A 1 91 ? -5.992 41.906 32.688 1 46.66 91 PRO A CA 1
ATOM 731 C C . PRO A 1 91 ? -5.242 40.625 32.312 1 46.66 91 PRO A C 1
ATOM 733 O O . PRO A 1 91 ? -5.387 40.125 31.188 1 46.66 91 PRO A O 1
ATOM 736 N N . LYS A 1 92 ? -3.932 40.344 32.844 1 52.09 92 LYS A N 1
ATOM 737 C CA . LYS A 1 92 ? -3.062 39.156 32.969 1 52.09 92 LYS A CA 1
ATOM 738 C C . LYS A 1 92 ? -3.865 37.875 32.906 1 52.09 92 LYS A C 1
ATOM 740 O O . LYS A 1 92 ? -3.316 36.812 32.594 1 52.09 92 LYS A O 1
ATOM 745 N N . GLY A 1 93 ? -5.148 37.938 33 1 58.56 93 GLY A N 1
ATOM 746 C CA . GLY A 1 93 ? -6.062 36.812 33.031 1 58.56 93 GLY A CA 1
ATOM 747 C C . GLY A 1 93 ? -6.262 36.156 31.656 1 58.56 93 GLY A C 1
ATOM 748 O O . GLY A 1 93 ? -6.531 34.969 31.562 1 58.56 93 GLY A O 1
ATOM 749 N N . ARG A 1 94 ? -5.887 36.906 30.641 1 72.94 94 ARG A N 1
ATOM 750 C CA . ARG A 1 94 ? -6.156 36.406 29.312 1 72.94 94 ARG A CA 1
ATOM 751 C C . ARG A 1 94 ? -5.07 35.438 28.859 1 72.94 94 ARG A C 1
ATOM 753 O O . ARG A 1 94 ? -5.359 34.438 28.188 1 72.94 94 ARG A O 1
ATOM 760 N N . GLU A 1 95 ? -3.859 35.625 29.359 1 77.12 95 GLU A N 1
ATOM 761 C CA . GLU A 1 95 ? -2.762 34.719 29 1 77.12 95 GLU A CA 1
ATOM 762 C C . GLU A 1 95 ? -2.932 33.344 29.656 1 77.12 95 GLU A C 1
ATOM 764 O O . GLU A 1 95 ? -2.617 32.312 29.047 1 77.12 95 GLU A O 1
ATOM 769 N N . ASP A 1 96 ? -3.451 33.406 30.734 1 82.94 96 ASP A N 1
ATOM 770 C CA . ASP A 1 96 ? -3.691 32.156 31.438 1 82.94 96 ASP A CA 1
ATOM 771 C C . ASP A 1 96 ? -4.781 31.328 30.75 1 82.94 96 ASP A C 1
ATOM 773 O O . ASP A 1 96 ? -4.664 30.109 30.625 1 82.94 96 ASP A O 1
ATOM 777 N N . VAL A 1 97 ? -5.727 32 30.266 1 85.56 97 VAL A N 1
ATOM 778 C CA . VAL A 1 97 ? -6.848 31.312 29.625 1 85.56 97 VAL A CA 1
ATOM 779 C C . VAL A 1 97 ? -6.406 30.75 28.266 1 85.56 97 VAL A C 1
ATOM 781 O O . VAL A 1 97 ? -6.777 29.625 27.906 1 85.56 97 VAL A O 1
ATOM 784 N N . THR A 1 98 ? -5.582 31.5 27.609 1 86.75 98 THR A N 1
ATOM 785 C CA . THR A 1 98 ? -5.129 31.031 26.312 1 86.75 98 THR A CA 1
ATOM 786 C C . THR A 1 98 ? -4.188 29.844 26.453 1 86.75 98 THR A C 1
ATOM 788 O O . THR A 1 98 ? -4.199 28.922 25.625 1 86.75 98 THR A O 1
ATOM 791 N N . ALA A 1 99 ? -3.396 29.891 27.469 1 87.62 99 ALA A N 1
ATOM 792 C CA . ALA A 1 99 ? -2.535 28.75 27.734 1 87.62 99 ALA A CA 1
ATOM 793 C C . ALA A 1 99 ? -3.361 27.516 28.094 1 87.62 99 ALA A C 1
ATOM 795 O O . ALA A 1 99 ? -3.014 26.391 27.703 1 87.62 99 ALA A O 1
ATOM 796 N N . PHE A 1 100 ? -4.398 27.781 28.812 1 91 100 PHE A N 1
ATOM 797 C CA . PHE A 1 100 ? -5.316 26.688 29.141 1 91 100 PHE A CA 1
ATOM 798 C C . PHE A 1 100 ? -5.949 26.125 27.875 1 91 100 PHE A C 1
ATOM 800 O O . PHE A 1 100 ? -6.039 24.906 27.719 1 91 100 PHE A O 1
ATOM 807 N N . TRP A 1 101 ? -6.316 26.922 26.984 1 92.06 101 TRP A N 1
ATOM 808 C CA . TRP A 1 101 ? -6.934 26.484 25.734 1 92.06 101 TRP A CA 1
ATOM 809 C C . TRP A 1 101 ? -5.93 25.719 24.875 1 92.06 101 TRP A C 1
ATOM 811 O O . TRP A 1 101 ? -6.293 24.75 24.203 1 92.06 101 TRP A O 1
ATOM 821 N N . ALA A 1 102 ? -4.684 26.094 24.859 1 91.44 102 ALA A N 1
ATOM 822 C CA . ALA A 1 102 ? -3.652 25.375 24.125 1 91.44 102 ALA A CA 1
ATOM 823 C C . ALA A 1 102 ? -3.516 23.938 24.641 1 91.44 102 ALA A C 1
ATOM 825 O O . ALA A 1 102 ? -3.354 23 23.859 1 91.44 102 ALA A O 1
ATOM 826 N N . SER A 1 103 ? -3.602 23.844 25.875 1 92.56 103 SER A N 1
ATOM 827 C CA . SER A 1 103 ? -3.537 22.5 26.469 1 92.56 103 SER A CA 1
ATOM 828 C C . SER A 1 103 ? -4.75 21.672 26.078 1 92.56 103 SER A C 1
ATOM 830 O O . SER A 1 103 ? -4.637 20.453 25.859 1 92.56 103 SER A O 1
ATOM 832 N N . PHE A 1 104 ? -5.816 22.312 25.969 1 92.06 104 PHE A N 1
ATOM 833 C CA . PHE A 1 104 ? -7.031 21.625 25.547 1 92.06 104 PHE A CA 1
ATOM 834 C C . PHE A 1 104 ? -6.926 21.172 24.109 1 92.06 104 PHE A C 1
ATOM 836 O O . PHE A 1 104 ? -7.484 20.125 23.734 1 92.06 104 PHE A O 1
ATOM 843 N N . LEU A 1 105 ? -6.266 21.891 23.312 1 93 105 LEU A N 1
ATOM 844 C CA . LEU A 1 105 ? -6.074 21.5 21.922 1 93 105 LEU A CA 1
ATOM 845 C C . LEU A 1 105 ? -5.234 20.219 21.828 1 93 105 LEU A C 1
ATOM 847 O O . LEU A 1 105 ? -5.445 19.406 20.938 1 93 105 LEU A O 1
ATOM 851 N N . LEU A 1 106 ? -4.348 20.047 22.75 1 92.94 106 LEU A N 1
ATOM 852 C CA . LEU A 1 106 ? -3.582 18.812 22.812 1 92.94 106 LEU A CA 1
ATOM 853 C C . LEU A 1 106 ? -4.492 17.625 23.125 1 92.94 106 LEU A C 1
ATOM 855 O O . LEU A 1 106 ? -4.305 16.531 22.578 1 92.94 106 LEU A O 1
ATOM 859 N N . LEU A 1 107 ? -5.402 17.906 23.969 1 91.94 107 LEU A N 1
ATOM 860 C CA . LEU A 1 107 ? -6.387 16.891 24.312 1 91.94 107 LEU A CA 1
ATOM 861 C C . LEU A 1 107 ? -7.207 16.5 23.078 1 91.94 107 LEU A C 1
ATOM 863 O O . LEU A 1 107 ? -7.465 15.312 22.859 1 91.94 107 LEU A O 1
ATOM 867 N N . HIS A 1 108 ? -7.5 17.469 22.328 1 91 108 HIS A N 1
ATOM 868 C CA . HIS A 1 108 ? -8.281 17.203 21.125 1 91 108 HIS A CA 1
ATOM 869 C C . HIS A 1 108 ? -7.469 16.453 20.094 1 91 108 HIS A C 1
ATOM 871 O O . HIS A 1 108 ? -8.016 15.648 19.328 1 91 108 HIS A O 1
ATOM 877 N N . LEU A 1 109 ? -6.211 16.625 20.078 1 90.62 109 LEU A N 1
ATOM 878 C CA . LEU A 1 109 ? -5.336 15.922 19.141 1 90.62 109 LEU A CA 1
ATOM 879 C C . LEU A 1 109 ? -5.223 14.445 19.516 1 90.62 109 LEU A C 1
ATOM 881 O O . LEU A 1 109 ? -4.867 13.617 18.672 1 90.62 109 LEU A O 1
ATOM 885 N N . GLY A 1 110 ? -5.477 14.133 20.688 1 90.38 110 GLY A N 1
ATOM 886 C CA . GLY A 1 110 ? -5.523 12.734 21.078 1 90.38 110 GLY A CA 1
ATOM 887 C C . GLY A 1 110 ? -6.664 11.969 20.438 1 90.38 110 GLY A C 1
ATOM 888 O O . GLY A 1 110 ? -6.609 10.742 20.328 1 90.38 110 GLY A O 1
ATOM 889 N N . GLY A 1 111 ? -7.645 12.633 20.016 1 81.81 111 GLY A N 1
ATOM 890 C CA . GLY A 1 111 ? -8.734 12.047 19.234 1 81.81 111 GLY A CA 1
ATOM 891 C C . GLY A 1 111 ? -9.578 11.078 20.047 1 81.81 111 GLY A C 1
ATOM 892 O O . GLY A 1 111 ? -9.258 10.781 21.203 1 81.81 111 GLY A O 1
ATOM 893 N N . PRO A 1 112 ? -10.594 10.609 19.391 1 87.44 112 PRO A N 1
ATOM 894 C CA . PRO A 1 112 ? -11.461 9.641 20.047 1 87.44 112 PRO A CA 1
ATOM 895 C C . PRO A 1 112 ? -10.883 8.227 20.047 1 87.44 112 PRO A C 1
ATOM 897 O O . PRO A 1 112 ? -9.953 7.938 19.297 1 87.44 112 PRO A O 1
ATOM 900 N N . ASP A 1 113 ? -11.438 7.414 20.812 1 88.44 113 ASP A N 1
ATOM 901 C CA . ASP A 1 113 ? -10.969 6.035 20.938 1 88.44 113 ASP A CA 1
ATOM 902 C C . ASP A 1 113 ? -11.422 5.184 19.766 1 88.44 113 ASP A C 1
ATOM 904 O O . ASP A 1 113 ? -10.773 4.188 19.422 1 88.44 113 ASP A O 1
ATOM 908 N N . THR A 1 114 ? -12.43 5.566 19.141 1 86.75 114 THR A N 1
ATOM 909 C CA . THR A 1 114 ? -13.086 4.699 18.156 1 86.75 114 THR A CA 1
ATOM 910 C C . THR A 1 114 ? -12.547 4.969 16.75 1 86.75 114 THR A C 1
ATOM 912 O O . THR A 1 114 ? -12.875 4.246 15.812 1 86.75 114 THR A O 1
ATOM 915 N N . ILE A 1 115 ? -11.75 6.008 16.594 1 89 115 ILE A N 1
ATOM 916 C CA . ILE A 1 115 ? -11.195 6.277 15.266 1 89 115 ILE A CA 1
ATOM 917 C C . ILE A 1 115 ? -9.758 6.777 15.398 1 89 115 ILE A C 1
ATOM 919 O O . ILE A 1 115 ? -9.531 7.938 15.75 1 89 115 ILE A O 1
ATOM 923 N N . THR A 1 116 ? -8.836 5.996 15.211 1 88 116 THR A N 1
ATOM 924 C CA . THR A 1 116 ? -7.434 6.398 15.25 1 88 116 THR A CA 1
ATOM 925 C C . THR A 1 116 ? -6.871 6.535 13.836 1 88 116 THR A C 1
ATOM 927 O O . THR A 1 116 ? -5.945 7.316 13.602 1 88 116 THR A O 1
ATOM 930 N N . SER A 1 117 ? -7.395 5.742 13.016 1 90.25 117 SER A N 1
ATOM 931 C CA . SER A 1 117 ? -6.941 5.777 11.625 1 90.25 117 SER A CA 1
ATOM 932 C C . SER A 1 117 ? -8.109 5.648 10.656 1 90.25 117 SER A C 1
ATOM 934 O O . SER A 1 117 ? -9.125 5.027 10.984 1 90.25 117 SER A O 1
ATOM 936 N N . PHE A 1 118 ? -7.961 6.316 9.57 1 88.06 118 PHE A N 1
ATOM 937 C CA . PHE A 1 118 ? -8.992 6.215 8.547 1 88.06 118 PHE A CA 1
ATOM 938 C C . PHE A 1 118 ? -8.617 5.18 7.492 1 88.06 118 PHE A C 1
ATOM 940 O O . PHE A 1 118 ? -9.492 4.57 6.871 1 88.06 118 PHE A O 1
ATOM 947 N N . SER A 1 119 ? -7.359 4.992 7.309 1 88.62 119 SER A N 1
ATOM 948 C CA . SER A 1 119 ? -6.824 3.988 6.398 1 88.62 119 SER A CA 1
ATOM 949 C C . SER A 1 119 ? -5.621 3.277 7.004 1 88.62 119 SER A C 1
ATOM 951 O O . SER A 1 119 ? -5.051 3.742 7.996 1 88.62 119 SER A O 1
ATOM 953 N N . LEU A 1 120 ? -5.277 2.166 6.461 1 90 120 LEU A N 1
ATOM 954 C CA . LEU A 1 120 ? -4.125 1.427 6.957 1 90 120 LEU A CA 1
ATOM 955 C C . LEU A 1 120 ? -2.834 2.203 6.711 1 90 120 LEU A C 1
ATOM 957 O O . LEU A 1 120 ? -1.875 2.082 7.477 1 90 120 LEU A O 1
ATOM 961 N N . GLU A 1 121 ? -2.838 3.055 5.715 1 87.88 121 GLU A N 1
ATOM 962 C CA . GLU A 1 121 ? -1.669 3.877 5.414 1 87.88 121 GLU A CA 1
ATOM 963 C C . GLU A 1 121 ? -1.389 4.871 6.535 1 87.88 121 GLU A C 1
ATOM 965 O O . GLU A 1 121 ? -0.236 5.242 6.766 1 87.88 121 GLU A O 1
ATOM 970 N N . ASP A 1 122 ? -2.432 5.23 7.195 1 91.44 122 ASP A N 1
ATOM 971 C CA . ASP A 1 122 ? -2.246 6.113 8.344 1 91.44 122 ASP A CA 1
ATOM 972 C C . ASP A 1 122 ? -1.424 5.426 9.43 1 91.44 122 ASP A C 1
ATOM 974 O O . ASP A 1 122 ? -0.607 6.066 10.102 1 91.44 122 ASP A O 1
ATOM 978 N N . ASN A 1 123 ? -1.709 4.172 9.578 1 93.12 123 ASN A N 1
ATOM 979 C CA . ASN A 1 123 ? -0.957 3.426 10.586 1 93.12 123 ASN A CA 1
ATOM 980 C C . ASN A 1 123 ? 0.524 3.342 10.227 1 93.12 123 ASN A C 1
ATOM 982 O O . ASN A 1 123 ? 1.385 3.422 11.102 1 93.12 123 ASN A O 1
ATOM 986 N N . GLU A 1 124 ? 0.779 3.273 8.961 1 89.56 124 GLU A N 1
ATOM 987 C CA . GLU A 1 124 ? 2.16 3.154 8.508 1 89.56 124 GLU A CA 1
ATOM 988 C C . GLU A 1 124 ? 2.926 4.457 8.719 1 89.56 124 GLU A C 1
ATOM 990 O O . GLU A 1 124 ? 4.156 4.457 8.812 1 89.56 124 GLU A O 1
ATOM 995 N N . PHE A 1 125 ? 2.189 5.543 8.852 1 90.75 125 PHE A N 1
ATOM 996 C CA . PHE A 1 125 ? 2.822 6.848 9.016 1 90.75 125 PHE A CA 1
ATOM 997 C C . PHE A 1 125 ? 2.871 7.238 10.492 1 90.75 125 PHE A C 1
ATOM 999 O O . PHE A 1 125 ? 2.84 8.43 10.82 1 90.75 125 PHE A O 1
ATOM 1006 N N . TRP A 1 126 ? 2.914 6.258 11.328 1 91.94 126 TRP A N 1
ATOM 1007 C CA . TRP A 1 126 ? 2.922 6.539 12.758 1 91.94 126 TRP A CA 1
ATOM 1008 C C . TRP A 1 126 ? 4.141 7.371 13.141 1 91.94 126 TRP A C 1
ATOM 1010 O O . TRP A 1 126 ? 4.07 8.203 14.055 1 91.94 126 TRP A O 1
ATOM 1020 N N . LEU A 1 127 ? 5.254 7.25 12.422 1 90.44 127 LEU A N 1
ATOM 1021 C CA . LEU A 1 127 ? 6.453 8.023 12.734 1 90.44 127 LEU A CA 1
ATOM 1022 C C . LEU A 1 127 ? 6.223 9.508 12.461 1 90.44 127 LEU A C 1
ATOM 1024 O O . LEU A 1 127 ? 6.711 10.359 13.203 1 90.44 127 LEU A O 1
ATOM 1028 N N . ARG A 1 128 ? 5.559 9.773 11.367 1 90.31 128 ARG A N 1
ATOM 1029 C CA . ARG A 1 128 ? 5.199 11.164 11.086 1 90.31 128 ARG A CA 1
ATOM 1030 C C . ARG A 1 128 ? 4.297 11.727 12.172 1 90.31 128 ARG A C 1
ATOM 1032 O O . ARG A 1 128 ? 4.441 12.883 12.57 1 90.31 128 ARG A O 1
ATOM 1039 N N . HIS A 1 129 ? 3.387 10.93 12.641 1 91.25 129 HIS A N 1
ATOM 1040 C CA . HIS A 1 129 ? 2.498 11.344 13.719 1 91.25 129 HIS A CA 1
ATOM 1041 C C . HIS A 1 129 ? 3.273 11.57 15.016 1 91.25 129 HIS A C 1
ATOM 1043 O O . HIS A 1 129 ? 2.943 12.461 15.797 1 91.25 129 HIS A O 1
ATOM 1049 N N . LEU A 1 130 ? 4.293 10.812 15.227 1 93.06 130 LEU A N 1
ATOM 1050 C CA . LEU A 1 130 ? 5.129 10.953 16.406 1 93.06 130 LEU A CA 1
ATOM 1051 C C . LEU A 1 130 ? 5.875 12.289 16.391 1 93.06 130 LEU A C 1
ATOM 1053 O O . LEU A 1 130 ? 5.945 12.984 17.406 1 93.06 130 LEU A O 1
ATOM 1057 N N . ILE A 1 131 ? 6.359 12.648 15.297 1 90.88 131 ILE A N 1
ATOM 1058 C CA . ILE A 1 131 ? 7.043 13.93 15.172 1 90.88 131 ILE A CA 1
ATOM 1059 C C . ILE A 1 131 ? 6.051 15.062 15.406 1 90.88 131 ILE A C 1
ATOM 1061 O O . ILE A 1 131 ? 6.379 16.047 16.078 1 90.88 131 ILE A O 1
ATOM 1065 N N . GLY A 1 132 ? 4.871 14.875 14.844 1 88.5 132 GLY A N 1
ATOM 1066 C CA . GLY A 1 132 ? 3.832 15.859 15.117 1 88.5 132 GLY A CA 1
ATOM 1067 C C . GLY A 1 132 ? 3.508 15.992 16.594 1 88.5 132 GLY A C 1
ATOM 1068 O O . GLY A 1 132 ? 3.32 17.109 17.094 1 88.5 132 GLY A O 1
ATOM 1069 N N . LEU A 1 133 ? 3.5 14.906 17.281 1 91.81 133 LEU A N 1
ATOM 1070 C CA . LEU A 1 133 ? 3.254 14.891 18.719 1 91.81 133 LEU A CA 1
ATOM 1071 C C . LEU A 1 133 ? 4.344 15.648 19.469 1 91.81 133 LEU A C 1
ATOM 1073 O O . LEU A 1 133 ? 4.051 16.5 20.297 1 91.81 133 LEU A O 1
ATOM 1077 N N . ILE A 1 134 ? 5.551 15.406 19.078 1 92.19 134 ILE A N 1
ATOM 1078 C CA . ILE A 1 134 ? 6.676 16.031 19.766 1 92.19 134 ILE A CA 1
ATOM 1079 C C . ILE A 1 134 ? 6.637 17.547 19.531 1 92.19 134 ILE A C 1
ATOM 1081 O O . ILE A 1 134 ? 6.777 18.328 20.469 1 92.19 134 ILE A O 1
ATOM 1085 N N . LEU A 1 135 ? 6.309 17.922 18.375 1 88 135 LEU A N 1
ATOM 1086 C CA . LEU A 1 135 ? 6.301 19.344 18.031 1 88 135 LEU A CA 1
ATOM 1087 C C . LEU A 1 135 ? 5.133 20.047 18.703 1 88 135 LEU A C 1
ATOM 1089 O O . LEU A 1 135 ? 5.293 21.156 19.219 1 88 135 LEU A O 1
ATOM 1093 N N . GLN A 1 136 ? 4.055 19.422 18.781 1 90.75 136 GLN A N 1
ATOM 1094 C CA . GLN A 1 136 ? 2.879 20.047 19.375 1 90.75 136 GLN A CA 1
ATOM 1095 C C . GLN A 1 136 ? 3 20.109 20.906 1 90.75 136 GLN A C 1
ATOM 1097 O O . GLN A 1 136 ? 2.574 21.094 21.516 1 90.75 136 GLN A O 1
ATOM 1102 N N . VAL A 1 137 ? 3.541 19.094 21.438 1 93.44 137 VAL A N 1
ATOM 1103 C CA . VAL A 1 137 ? 3.738 19.094 22.891 1 93.44 137 VAL A CA 1
ATOM 1104 C C . VAL A 1 137 ? 4.766 20.156 23.266 1 93.44 137 VAL A C 1
ATOM 1106 O O . VAL A 1 137 ? 4.57 20.891 24.234 1 93.44 137 VAL A O 1
ATOM 1109 N N . LEU A 1 138 ? 5.773 20.297 22.484 1 90.38 138 LEU A N 1
ATOM 1110 C CA . LEU A 1 138 ? 6.801 21.297 22.75 1 90.38 138 LEU A CA 1
ATOM 1111 C C . LEU A 1 138 ? 6.254 22.703 22.578 1 90.38 138 LEU A C 1
ATOM 1113 O O . LEU A 1 138 ? 6.531 23.594 23.391 1 90.38 138 LEU A O 1
ATOM 1117 N N . ALA A 1 139 ? 5.496 22.875 21.562 1 86.94 139 ALA A N 1
ATOM 1118 C CA . ALA A 1 139 ? 4.898 24.188 21.328 1 86.94 139 ALA A CA 1
ATOM 1119 C C . ALA A 1 139 ? 3.943 24.562 22.453 1 86.94 139 ALA A C 1
ATOM 1121 O O . ALA A 1 139 ? 3.973 25.703 22.938 1 86.94 139 ALA A O 1
ATOM 1122 N N . THR A 1 140 ? 3.148 23.641 22.891 1 90.88 140 THR A N 1
ATOM 1123 C CA . THR A 1 140 ? 2.199 23.906 23.969 1 90.88 140 THR A CA 1
ATOM 1124 C C . THR A 1 140 ? 2.928 24.109 25.297 1 90.88 140 THR A C 1
ATOM 1126 O O . THR A 1 140 ? 2.545 24.953 26.094 1 90.88 140 THR A O 1
ATOM 1129 N N . ALA A 1 141 ? 3.975 23.312 25.469 1 91 141 ALA A N 1
ATOM 1130 C CA . ALA A 1 141 ? 4.777 23.484 26.688 1 91 141 ALA A CA 1
ATOM 1131 C C . ALA A 1 141 ? 5.426 24.859 26.734 1 91 141 ALA A C 1
ATOM 1133 O O . ALA A 1 141 ? 5.512 25.469 27.797 1 91 141 ALA A O 1
ATOM 1134 N N . TYR A 1 142 ? 5.762 25.266 25.656 1 84.19 142 TYR A N 1
ATOM 1135 C CA . TYR A 1 142 ? 6.367 26.594 25.562 1 84.19 142 TYR A CA 1
ATOM 1136 C C . TYR A 1 142 ? 5.352 27.672 25.891 1 84.19 142 TYR A C 1
ATOM 1138 O O . TYR A 1 142 ? 5.652 28.609 26.641 1 84.19 142 TYR A O 1
ATOM 1146 N N . ILE A 1 143 ? 4.176 27.594 25.406 1 84.31 143 ILE A N 1
ATOM 1147 C CA . ILE A 1 143 ? 3.104 28.547 25.688 1 84.31 143 ILE A CA 1
ATOM 1148 C C . ILE A 1 143 ? 2.781 28.516 27.188 1 84.31 143 ILE A C 1
ATOM 1150 O O . ILE A 1 143 ? 2.602 29.562 27.812 1 84.31 143 ILE A O 1
ATOM 1154 N N . PHE A 1 144 ? 2.795 27.328 27.703 1 86.56 144 PHE A N 1
ATOM 1155 C CA . PHE A 1 144 ? 2.525 27.141 29.125 1 86.56 144 PHE A CA 1
ATOM 1156 C C . PHE A 1 144 ? 3.633 27.766 29.969 1 86.56 144 PHE A C 1
ATOM 1158 O O . PHE A 1 144 ? 3.359 28.453 30.953 1 86.56 144 PHE A O 1
ATOM 1165 N N . TYR A 1 145 ? 4.797 27.578 29.562 1 83.75 145 TYR A N 1
ATOM 1166 C CA . TYR A 1 145 ? 5.941 28.109 30.281 1 83.75 145 TYR A CA 1
ATOM 1167 C C . TYR A 1 145 ? 5.93 29.641 30.281 1 83.75 145 TYR A C 1
ATOM 1169 O O . TYR A 1 145 ? 6.258 30.266 31.281 1 83.75 145 TYR A O 1
ATOM 1177 N N . GLN A 1 146 ? 5.453 30.25 29.266 1 78.38 146 GLN A N 1
ATOM 1178 C CA . GLN A 1 146 ? 5.391 31.688 29.125 1 78.38 146 GLN A CA 1
ATOM 1179 C C . GLN A 1 146 ? 4.277 32.281 30 1 78.38 146 GLN A C 1
ATOM 1181 O O . GLN A 1 146 ? 4.363 33.438 30.438 1 78.38 146 GLN A O 1
ATOM 1186 N N . SER A 1 147 ? 3.318 31.5 30.266 1 79.5 147 SER A N 1
ATOM 1187 C CA . SER A 1 147 ? 2.178 31.984 31.047 1 79.5 147 SER A CA 1
ATOM 1188 C C . SER A 1 147 ? 2.422 31.828 32.531 1 79.5 147 SER A C 1
ATOM 1190 O O . SER A 1 147 ? 1.684 32.406 33.344 1 79.5 147 SER A O 1
ATOM 1192 N N . LEU A 1 148 ? 3.471 31.094 32.844 1 78.62 148 LEU A N 1
ATOM 1193 C CA . LEU A 1 148 ? 3.752 30.859 34.25 1 78.62 148 LEU A CA 1
ATOM 1194 C C . LEU A 1 148 ? 4.406 32.062 34.875 1 78.62 148 LEU A C 1
ATOM 1196 O O . LEU A 1 148 ? 5.625 32.25 34.812 1 78.62 148 LEU A O 1
ATOM 1200 N N . THR A 1 149 ? 3.619 33.062 35.156 1 69.94 149 THR A N 1
ATOM 1201 C CA . THR A 1 149 ? 4.098 34.219 35.906 1 69.94 149 THR A CA 1
ATOM 1202 C C . THR A 1 149 ? 3.674 34.125 37.375 1 69.94 149 THR A C 1
ATOM 1204 O O . THR A 1 149 ? 2.871 33.25 37.719 1 69.94 149 THR A O 1
ATOM 1207 N N . ASP A 1 150 ? 4.375 34.812 38.219 1 61.62 150 ASP A N 1
ATOM 1208 C CA . ASP A 1 150 ? 4.105 34.812 39.656 1 61.62 150 ASP A CA 1
ATOM 1209 C C . ASP A 1 150 ? 2.627 35.062 39.938 1 61.62 150 ASP A C 1
ATOM 1211 O O . ASP A 1 150 ? 2.096 34.625 40.969 1 61.62 150 ASP A O 1
ATOM 1215 N N . GLN A 1 151 ? 1.884 35.562 38.969 1 63.88 151 GLN A N 1
ATOM 1216 C CA . GLN A 1 151 ? 0.495 35.938 39.188 1 63.88 151 GLN A CA 1
ATOM 1217 C C . GLN A 1 151 ? -0.465 35 38.469 1 63.88 151 GLN A C 1
ATOM 1219 O O . GLN A 1 151 ? -1.677 35.25 38.469 1 63.88 151 GLN A O 1
ATOM 1224 N N . SER A 1 152 ? 0.055 33.812 38 1 75.62 152 SER A N 1
ATOM 1225 C CA . SER A 1 152 ? -0.819 32.938 37.219 1 75.62 152 SER A CA 1
ATOM 1226 C C . SER A 1 152 ? -1.773 32.156 38.125 1 75.62 152 SER A C 1
ATOM 1228 O O . SER A 1 152 ? -1.344 31.516 39.062 1 75.62 152 SER A O 1
ATOM 1230 N N . LYS A 1 153 ? -3.025 32.281 37.969 1 76 153 LYS A N 1
ATOM 1231 C CA . LYS A 1 153 ? -4.039 31.641 38.812 1 76 153 LYS A CA 1
ATOM 1232 C C . LYS A 1 153 ? -4.48 30.297 38.25 1 76 153 LYS A C 1
ATOM 1234 O O . LYS A 1 153 ? -5.043 29.469 38.938 1 76 153 LYS A O 1
ATOM 1239 N N . LEU A 1 154 ? -4.242 30 36.969 1 87.25 154 LEU A N 1
ATOM 1240 C CA . LEU A 1 154 ? -4.766 28.781 36.344 1 87.25 154 LEU A CA 1
ATOM 1241 C C . LEU A 1 154 ? -3.641 27.797 36.031 1 87.25 154 LEU A C 1
ATOM 1243 O O . LEU A 1 154 ? -3.775 26.953 35.156 1 87.25 154 LEU A O 1
ATOM 1247 N N . TRP A 1 155 ? -2.561 27.828 36.75 1 88.56 155 TRP A N 1
ATOM 1248 C CA . TRP A 1 155 ? -1.431 26.969 36.438 1 88.56 155 TRP A CA 1
ATOM 1249 C C . TRP A 1 155 ? -1.741 25.516 36.781 1 88.56 155 TRP A C 1
ATOM 1251 O O . TRP A 1 155 ? -1.304 24.594 36.094 1 88.56 155 TRP A O 1
ATOM 1261 N N . ILE A 1 156 ? -2.576 25.266 37.781 1 91 156 ILE A N 1
ATOM 1262 C CA . ILE A 1 156 ? -2.873 23.906 38.219 1 91 156 ILE A CA 1
ATOM 1263 C C . ILE A 1 156 ? -3.793 23.234 37.219 1 91 156 ILE A C 1
ATOM 1265 O O . ILE A 1 156 ? -3.469 22.156 36.688 1 91 156 ILE A O 1
ATOM 1269 N N . PRO A 1 157 ? -4.891 23.828 36.906 1 92.44 157 PRO A N 1
ATOM 1270 C CA . PRO A 1 157 ? -5.738 23.188 35.906 1 92.44 157 PRO A CA 1
ATOM 1271 C C . PRO A 1 157 ? -5.047 23.047 34.531 1 92.44 157 PRO A C 1
ATOM 1273 O O . PRO A 1 157 ? -5.273 22.062 33.844 1 92.44 157 PRO A O 1
ATOM 1276 N N . THR A 1 158 ? -4.238 23.984 34.156 1 93.5 158 THR A N 1
ATOM 1277 C CA . THR A 1 158 ? -3.521 23.906 32.906 1 93.5 158 THR A CA 1
ATOM 1278 C C . THR A 1 158 ? -2.547 22.734 32.906 1 93.5 158 THR A C 1
ATOM 1280 O O . THR A 1 158 ? -2.43 22.016 31.906 1 93.5 158 THR A O 1
ATOM 1283 N N . THR A 1 159 ? -1.878 22.562 34 1 94.5 159 THR A N 1
ATOM 1284 C CA . THR A 1 159 ? -0.956 21.438 34.094 1 94.5 159 THR A CA 1
ATOM 1285 C C . THR A 1 159 ? -1.709 20.109 34.031 1 94.5 159 THR A C 1
ATOM 1287 O O . THR A 1 159 ? -1.262 19.172 33.344 1 94.5 159 THR A O 1
ATOM 1290 N N . MET A 1 160 ? -2.818 20.062 34.625 1 95.69 160 MET A N 1
ATOM 1291 C CA . MET A 1 160 ? -3.615 18.844 34.625 1 95.69 160 MET A CA 1
ATOM 1292 C C . MET A 1 160 ? -4.086 18.5 33.219 1 95.69 160 MET A C 1
ATOM 1294 O O . MET A 1 160 ? -3.918 17.375 32.75 1 95.69 160 MET A O 1
ATOM 1298 N N . VAL A 1 161 ? -4.59 19.469 32.562 1 95.25 161 VAL A N 1
ATOM 1299 C CA . VAL A 1 161 ? -5.113 19.25 31.219 1 95.25 161 VAL A CA 1
ATOM 1300 C C . VAL A 1 161 ? -3.959 18.984 30.25 1 95.25 161 VAL A C 1
ATOM 1302 O O . VAL A 1 161 ? -4.086 18.188 29.312 1 95.25 161 VAL A O 1
ATOM 1305 N N . PHE A 1 162 ? -2.838 19.656 30.469 1 95.94 162 PHE A N 1
ATOM 1306 C CA . PHE A 1 162 ? -1.659 19.438 29.641 1 95.94 162 PHE A CA 1
ATOM 1307 C C . PHE A 1 162 ? -1.191 17.984 29.719 1 95.94 162 PHE A C 1
ATOM 1309 O O . PHE A 1 162 ? -0.92 17.359 28.703 1 95.94 162 PHE A O 1
ATOM 1316 N N . VAL A 1 163 ? -1.154 17.5 30.906 1 96.44 163 VAL A N 1
ATOM 1317 C CA . VAL A 1 163 ? -0.696 16.125 31.109 1 96.44 163 VAL A CA 1
ATOM 1318 C C . VAL A 1 163 ? -1.69 15.148 30.484 1 96.44 163 VAL A C 1
ATOM 1320 O O . VAL A 1 163 ? -1.297 14.211 29.781 1 96.44 163 VAL A O 1
ATOM 1323 N N . VAL A 1 164 ? -2.939 15.375 30.672 1 96.25 164 VAL A N 1
ATOM 1324 C CA . VAL A 1 164 ? -3.969 14.516 30.109 1 96.25 164 VAL A CA 1
ATOM 1325 C C . VAL A 1 164 ? -3.918 14.586 28.578 1 96.25 164 VAL A C 1
ATOM 1327 O O . VAL A 1 164 ? -4.031 13.562 27.906 1 96.25 164 VAL A O 1
ATOM 1330 N N . GLY A 1 165 ? -3.768 15.812 28.109 1 95.38 165 GLY A N 1
ATOM 1331 C CA . GLY A 1 165 ? -3.652 15.969 26.656 1 95.38 165 GLY A CA 1
ATOM 1332 C C . GLY A 1 165 ? -2.467 15.227 26.078 1 95.38 165 GLY A C 1
ATOM 1333 O O . GLY A 1 165 ? -2.58 14.609 25.016 1 95.38 165 GLY A O 1
ATOM 1334 N N . THR A 1 166 ? -1.397 15.227 26.75 1 96.06 166 THR A N 1
ATOM 1335 C CA . THR A 1 166 ? -0.206 14.516 26.297 1 96.06 166 THR A CA 1
ATOM 1336 C C . THR A 1 166 ? -0.431 13.008 26.328 1 96.06 166 THR A C 1
ATOM 1338 O O . THR A 1 166 ? -0.065 12.297 25.391 1 96.06 166 THR A O 1
ATOM 1341 N N . ILE A 1 167 ? -1.074 12.562 27.312 1 95.38 167 ILE A N 1
ATOM 1342 C CA . ILE A 1 167 ? -1.348 11.141 27.453 1 95.38 167 ILE A CA 1
ATOM 1343 C C . ILE A 1 167 ? -2.256 10.672 26.312 1 95.38 167 ILE A C 1
ATOM 1345 O O . ILE A 1 167 ? -1.978 9.664 25.656 1 95.38 167 ILE A O 1
ATOM 1349 N N . LYS A 1 168 ? -3.262 11.414 26.062 1 94.56 168 LYS A N 1
ATOM 1350 C CA . LYS A 1 168 ? -4.215 11.023 25.031 1 94.56 168 LYS A CA 1
ATOM 1351 C C . LYS A 1 168 ? -3.566 11.055 23.641 1 94.56 168 LYS A C 1
ATOM 1353 O O . LYS A 1 168 ? -3.855 10.211 22.797 1 94.56 168 LYS A O 1
ATOM 1358 N N . TYR A 1 169 ? -2.74 12 23.453 1 95.06 169 TYR A N 1
ATOM 1359 C CA . TYR A 1 169 ? -2.049 12.094 22.172 1 95.06 169 TYR A CA 1
ATOM 1360 C C . TYR A 1 169 ? -1.033 10.969 22.031 1 95.06 169 TYR A C 1
ATOM 1362 O O . TYR A 1 169 ? -0.871 10.414 20.938 1 95.06 169 TYR A O 1
ATOM 1370 N N . VAL A 1 170 ? -0.403 10.617 23.109 1 95.12 170 VAL A N 1
ATOM 1371 C CA . VAL A 1 170 ? 0.532 9.5 23.078 1 95.12 170 VAL A CA 1
ATOM 1372 C C . VAL A 1 170 ? -0.224 8.195 22.828 1 95.12 170 VAL A C 1
ATOM 1374 O O . VAL A 1 170 ? 0.248 7.34 22.078 1 95.12 170 VAL A O 1
ATOM 1377 N N . GLU A 1 171 ? -1.381 8.078 23.375 1 94.88 171 GLU A N 1
ATOM 1378 C CA . GLU A 1 171 ? -2.201 6.891 23.141 1 94.88 171 GLU A CA 1
ATOM 1379 C C . GLU A 1 171 ? -2.566 6.754 21.672 1 94.88 171 GLU A C 1
ATOM 1381 O O . GLU A 1 171 ? -2.553 5.648 21.125 1 94.88 171 GLU A O 1
ATOM 1386 N N . ARG A 1 172 ? -2.881 7.82 21.062 1 94.94 172 ARG A N 1
ATOM 1387 C CA . ARG A 1 172 ? -3.221 7.789 19.641 1 94.94 172 ARG A CA 1
ATOM 1388 C C . ARG A 1 172 ? -2.023 7.355 18.797 1 94.94 172 ARG A C 1
ATOM 1390 O O . ARG A 1 172 ? -2.154 6.504 17.922 1 94.94 172 ARG A O 1
ATOM 1397 N N . THR A 1 173 ? -0.9 7.879 19.109 1 94.81 173 THR A N 1
ATOM 1398 C CA . THR A 1 173 ? 0.315 7.539 18.391 1 94.81 173 THR A CA 1
ATOM 1399 C C . THR A 1 173 ? 0.69 6.078 18.609 1 94.81 173 THR A C 1
ATOM 1401 O O . THR A 1 173 ? 1.087 5.379 17.672 1 94.81 173 THR A O 1
ATOM 1404 N N . ARG A 1 174 ? 0.489 5.68 19.828 1 93.88 174 ARG A N 1
ATOM 1405 C CA . ARG A 1 174 ? 0.784 4.285 20.156 1 93.88 174 ARG A CA 1
ATOM 1406 C C . ARG A 1 174 ? -0.186 3.344 19.453 1 93.88 174 ARG A C 1
ATOM 1408 O O . ARG A 1 174 ? 0.207 2.266 19 1 93.88 174 ARG A O 1
ATOM 1415 N N . ALA A 1 175 ? -1.383 3.715 19.391 1 94.44 175 ALA A N 1
ATOM 1416 C CA . ALA A 1 175 ? -2.371 2.898 18.703 1 94.44 175 ALA A CA 1
ATOM 1417 C C . ALA A 1 175 ? -2.027 2.771 17.219 1 94.44 175 ALA A C 1
ATOM 1419 O O . ALA A 1 175 ? -2.156 1.692 16.625 1 94.44 175 ALA A O 1
ATOM 1420 N N . LEU A 1 176 ? -1.563 3.871 16.609 1 95.38 176 LEU A N 1
ATOM 1421 C CA . LEU A 1 176 ? -1.14 3.828 15.211 1 95.38 176 LEU A CA 1
ATOM 1422 C C . LEU A 1 176 ? 0.051 2.895 15.031 1 95.38 176 LEU A C 1
ATOM 1424 O O . LEU A 1 176 ? 0.096 2.113 14.078 1 95.38 176 LEU A O 1
ATOM 1428 N N . TYR A 1 177 ? 0.958 2.891 15.953 1 94.06 177 TYR A N 1
ATOM 1429 C CA . TYR A 1 177 ? 2.139 2.035 15.898 1 94.06 177 TYR A CA 1
ATOM 1430 C C . TYR A 1 177 ? 1.754 0.566 16.031 1 94.06 177 TYR A C 1
ATOM 1432 O O . TYR A 1 177 ? 2.201 -0.269 15.242 1 94.06 177 TYR A O 1
ATOM 1440 N N . LEU A 1 178 ? 0.881 0.293 16.953 1 92.69 178 LEU A N 1
ATOM 1441 C CA . LEU A 1 178 ? 0.459 -1.084 17.188 1 92.69 178 LEU A CA 1
ATOM 1442 C C . LEU A 1 178 ? -0.385 -1.597 16.016 1 92.69 178 LEU A C 1
ATOM 1444 O O . LEU A 1 178 ? -0.42 -2.801 15.758 1 92.69 178 LEU A O 1
ATOM 1448 N N . GLY A 1 179 ? -1.06 -0.687 15.344 1 92.5 179 GLY A N 1
ATOM 1449 C CA . GLY A 1 179 ? -1.899 -1.06 14.219 1 92.5 179 GLY A CA 1
ATOM 1450 C C . GLY A 1 179 ? -1.14 -1.132 12.906 1 92.5 179 GLY A C 1
ATOM 1451 O O . GLY A 1 179 ? -1.696 -1.536 11.883 1 92.5 179 GLY A O 1
ATOM 1452 N N . SER A 1 180 ? 0.135 -0.74 12.914 1 92.44 180 SER A N 1
ATOM 1453 C CA . SER A 1 180 ? 0.946 -0.863 11.703 1 92.44 180 SER A CA 1
ATOM 1454 C C . SER A 1 180 ? 1.189 -2.326 11.352 1 92.44 180 SER A C 1
ATOM 1456 O O . SER A 1 180 ? 1.244 -3.184 12.234 1 92.44 180 SER A O 1
ATOM 1458 N N . LEU A 1 181 ? 1.313 -2.613 10.094 1 88.75 181 LEU A N 1
ATOM 1459 C CA . LEU A 1 181 ? 1.408 -3.996 9.633 1 88.75 181 LEU A CA 1
ATOM 1460 C C . LEU A 1 181 ? 2.662 -4.668 10.188 1 88.75 181 LEU A C 1
ATOM 1462 O O . LEU A 1 181 ? 2.631 -5.844 10.547 1 88.75 181 LEU A O 1
ATOM 1466 N N . SER A 1 182 ? 3.723 -3.973 10.266 1 86.06 182 SER A N 1
ATOM 1467 C CA . SER A 1 182 ? 4.973 -4.547 10.75 1 86.06 182 SER A CA 1
ATOM 1468 C C . SER A 1 182 ? 4.871 -4.926 12.227 1 86.06 182 SER A C 1
ATOM 1470 O O . SER A 1 182 ? 5.188 -6.055 12.602 1 86.06 182 SER A O 1
ATOM 1472 N N . ARG A 1 183 ? 4.41 -4.02 12.961 1 88.81 183 ARG A N 1
ATOM 1473 C CA . ARG A 1 183 ? 4.293 -4.309 14.391 1 88.81 183 ARG A CA 1
ATOM 1474 C C . ARG A 1 183 ? 3.189 -5.332 14.656 1 88.81 183 ARG A C 1
ATOM 1476 O O . ARG A 1 183 ? 3.338 -6.203 15.508 1 88.81 183 ARG A O 1
ATOM 1483 N N . PHE A 1 184 ? 2.139 -5.207 13.984 1 89.44 184 PHE A N 1
ATOM 1484 C CA . PHE A 1 184 ? 1.048 -6.164 14.125 1 89.44 184 PHE A CA 1
ATOM 1485 C C . PHE A 1 184 ? 1.521 -7.574 13.789 1 89.44 184 PHE A C 1
ATOM 1487 O O . PHE A 1 184 ? 1.18 -8.531 14.484 1 89.44 184 PHE A O 1
ATOM 1494 N N . GLY A 1 185 ? 2.307 -7.684 12.805 1 86.81 185 GLY A N 1
ATOM 1495 C CA . GLY A 1 185 ? 2.875 -8.969 12.43 1 86.81 185 GLY A CA 1
ATOM 1496 C C . GLY A 1 185 ? 3.727 -9.586 13.523 1 86.81 185 GLY A C 1
ATOM 1497 O O . GLY A 1 185 ? 3.648 -10.789 13.781 1 86.81 185 GLY A O 1
ATOM 1498 N N . TYR A 1 186 ? 4.43 -8.805 14.234 1 85.38 186 TYR A N 1
ATOM 1499 C CA . TYR A 1 186 ? 5.281 -9.281 15.32 1 85.38 186 TYR A CA 1
ATOM 1500 C C . TYR A 1 186 ? 4.449 -9.727 16.516 1 85.38 186 TYR A C 1
ATOM 1502 O O . TYR A 1 186 ? 4.84 -10.641 17.234 1 85.38 186 TYR A O 1
ATOM 1510 N N . SER A 1 187 ? 3.354 -9.094 16.609 1 86.12 187 SER A N 1
ATOM 1511 C CA . SER A 1 187 ? 2.51 -9.398 17.766 1 86.12 187 SER A CA 1
ATOM 1512 C C . SER A 1 187 ? 1.807 -10.742 17.594 1 86.12 187 SER A C 1
ATOM 1514 O O . SER A 1 187 ? 1.417 -11.367 18.578 1 86.12 187 SER A O 1
ATOM 1516 N N . VAL A 1 188 ? 1.682 -11.125 16.438 1 88.62 188 VAL A N 1
ATOM 1517 C CA . VAL A 1 188 ? 0.942 -12.359 16.188 1 88.62 188 VAL A CA 1
ATOM 1518 C C . VAL A 1 188 ? 1.901 -13.547 16.172 1 88.62 188 VAL A C 1
ATOM 1520 O O . VAL A 1 188 ? 1.472 -14.703 16.25 1 88.62 188 VAL A O 1
ATOM 1523 N N . LEU A 1 189 ? 3.199 -13.344 16.203 1 88.25 189 LEU A N 1
ATOM 1524 C CA . LEU A 1 189 ? 4.191 -14.414 16.172 1 88.25 189 LEU A CA 1
ATOM 1525 C C . LEU A 1 189 ? 4.211 -15.18 17.484 1 88.25 189 LEU A C 1
ATOM 1527 O O . LEU A 1 189 ? 4.098 -14.586 18.562 1 88.25 189 LEU A O 1
ATOM 1531 N N . PRO A 1 190 ? 4.246 -16.469 17.328 1 87.25 190 PRO A N 1
ATOM 1532 C CA . PRO A 1 190 ? 4.402 -17.25 18.562 1 87.25 190 PRO A CA 1
ATOM 1533 C C . PRO A 1 190 ? 5.77 -17.078 19.219 1 87.25 190 PRO A C 1
ATOM 1535 O O . PRO A 1 190 ? 6.672 -16.484 18.609 1 87.25 190 PRO A O 1
ATOM 1538 N N . GLU A 1 191 ? 5.93 -17.5 20.406 1 87.62 191 GLU A N 1
ATOM 1539 C CA . GLU A 1 191 ? 7.219 -17.453 21.094 1 87.62 191 GLU A CA 1
ATOM 1540 C C . GLU A 1 191 ? 8.25 -18.344 20.406 1 87.62 191 GLU A C 1
ATOM 1542 O O . GLU A 1 191 ? 7.91 -19.406 19.891 1 87.62 191 GLU A O 1
ATOM 1547 N N . PRO A 1 192 ? 9.422 -17.828 20.406 1 88.81 192 PRO A N 1
ATOM 1548 C CA . PRO A 1 192 ? 10.477 -18.625 19.781 1 88.81 192 PRO A CA 1
ATOM 1549 C C . PRO A 1 192 ? 10.648 -20 20.422 1 88.81 192 PRO A C 1
ATOM 1551 O O . PRO A 1 192 ? 10.539 -20.141 21.641 1 88.81 192 PRO A O 1
ATOM 1554 N N . ASN A 1 193 ? 10.852 -21.031 19.672 1 87.25 193 ASN A N 1
ATOM 1555 C CA . ASN A 1 193 ? 11.055 -22.406 20.109 1 87.25 193 ASN A CA 1
ATOM 1556 C C . ASN A 1 193 ? 12.297 -23.031 19.469 1 87.25 193 ASN A C 1
ATOM 1558 O O . ASN A 1 193 ? 12.242 -23.484 18.328 1 87.25 193 ASN A O 1
ATOM 1562 N N . PRO A 1 194 ? 13.344 -23.109 20.203 1 85.69 194 PRO A N 1
ATOM 1563 C CA . PRO A 1 194 ? 14.555 -23.703 19.625 1 85.69 194 PRO A CA 1
ATOM 1564 C C . PRO A 1 194 ? 14.453 -25.219 19.453 1 85.69 194 PRO A C 1
ATOM 1566 O O . PRO A 1 194 ? 15.25 -25.812 18.719 1 85.69 194 PRO A O 1
ATOM 1569 N N . GLY A 1 195 ? 13.461 -25.859 20.047 1 82.5 195 GLY A N 1
ATOM 1570 C CA . GLY A 1 195 ? 13.367 -27.312 20 1 82.5 195 GLY A CA 1
ATOM 1571 C C . GLY A 1 195 ? 14.359 -28 20.906 1 82.5 195 GLY A C 1
ATOM 1572 O O . GLY A 1 195 ? 15.062 -27.344 21.672 1 82.5 195 GLY A O 1
ATOM 1573 N N . PRO A 1 196 ? 14.367 -29.281 20.938 1 83 196 PRO A N 1
ATOM 1574 C CA . PRO A 1 196 ? 15.352 -30 21.75 1 83 196 PRO A CA 1
ATOM 1575 C C . PRO A 1 196 ? 16.781 -29.844 21.234 1 83 196 PRO A C 1
ATOM 1577 O O . PRO A 1 196 ? 16.984 -29.453 20.078 1 83 196 PRO A O 1
ATOM 1580 N N . ASP A 1 197 ? 17.688 -30.031 22.109 1 83.31 197 ASP A N 1
ATOM 1581 C CA . ASP A 1 197 ? 19.094 -29.922 21.734 1 83.31 197 ASP A CA 1
ATOM 1582 C C . ASP A 1 197 ? 19.484 -31.016 20.75 1 83.31 197 ASP A C 1
ATOM 1584 O O . ASP A 1 197 ? 19.609 -32.188 21.125 1 83.31 197 ASP A O 1
ATOM 1588 N N . PHE A 1 198 ? 19.703 -30.672 19.578 1 82.38 198 PHE A N 1
ATOM 1589 C CA . PHE A 1 198 ? 19.969 -31.609 18.5 1 82.38 198 PHE A CA 1
ATOM 1590 C C . PHE A 1 198 ? 21.281 -32.344 18.719 1 82.38 198 PHE A C 1
ATOM 1592 O O . PHE A 1 198 ? 21.391 -33.531 18.453 1 82.38 198 PHE A O 1
ATOM 1599 N N . LYS A 1 199 ? 22.266 -31.641 19.188 1 80.5 199 LYS A N 1
ATOM 1600 C CA . LYS A 1 199 ? 23.562 -32.25 19.438 1 80.5 199 LYS A CA 1
ATOM 1601 C C . LYS A 1 199 ? 23.453 -33.375 20.453 1 80.5 199 LYS A C 1
ATOM 1603 O O . LYS A 1 199 ? 24 -34.469 20.25 1 80.5 199 LYS A O 1
ATOM 1608 N N . GLN A 1 200 ? 22.781 -33.125 21.438 1 81.31 200 GLN A N 1
ATOM 1609 C CA . GLN A 1 200 ? 22.594 -34.125 22.484 1 81.31 200 GLN A CA 1
ATOM 1610 C C . GLN A 1 200 ? 21.75 -35.281 22 1 81.31 200 GLN A C 1
ATOM 1612 O O . GLN A 1 200 ? 22 -36.438 22.344 1 81.31 200 GLN A O 1
ATOM 1617 N N . ALA A 1 201 ? 20.812 -35 21.219 1 81.12 201 ALA A N 1
ATOM 1618 C CA . ALA A 1 201 ? 19.906 -36.031 20.734 1 81.12 201 ALA A CA 1
ATOM 1619 C C . ALA A 1 201 ? 20.625 -36.969 19.797 1 81.12 201 ALA A C 1
ATOM 1621 O O . ALA A 1 201 ? 20.406 -38.188 19.844 1 81.12 201 ALA A O 1
ATOM 1622 N N . ILE A 1 202 ? 21.422 -36.438 19.047 1 82.06 202 ILE A N 1
ATOM 1623 C CA . ILE A 1 202 ? 22.156 -37.281 18.078 1 82.06 202 ILE A CA 1
ATOM 1624 C C . ILE A 1 202 ? 23.141 -38.156 18.828 1 82.06 202 ILE A C 1
ATOM 1626 O O . ILE A 1 202 ? 23.359 -39.312 18.422 1 82.06 202 ILE A O 1
ATOM 1630 N N . GLU A 1 203 ? 23.688 -37.688 19.844 1 77.94 203 GLU A N 1
ATOM 1631 C CA . GLU A 1 203 ? 24.594 -38.5 20.656 1 77.94 203 GLU A CA 1
ATOM 1632 C C . GLU A 1 203 ? 23.844 -39.656 21.312 1 77.94 203 GLU A C 1
ATOM 1634 O O . GLU A 1 203 ? 24.375 -40.781 21.375 1 77.94 203 GLU A O 1
ATOM 1639 N N . ILE A 1 204 ? 22.703 -39.312 21.672 1 75.94 204 ILE A N 1
ATOM 1640 C CA . ILE A 1 204 ? 21.891 -40.344 22.297 1 75.94 204 ILE A CA 1
ATOM 1641 C C . ILE A 1 204 ? 21.438 -41.375 21.266 1 75.94 204 ILE A C 1
ATOM 1643 O O . ILE A 1 204 ? 21.5 -42.594 21.5 1 75.94 204 ILE A O 1
ATOM 1647 N N . TYR A 1 205 ? 21.062 -40.906 20.109 1 73.94 205 TYR A N 1
ATOM 1648 C CA . TYR A 1 205 ? 20.531 -41.75 19.062 1 73.94 205 TYR A CA 1
ATOM 1649 C C . TYR A 1 205 ? 21.641 -42.594 18.438 1 73.94 205 TYR A C 1
ATOM 1651 O O . TYR A 1 205 ? 21.391 -43.719 17.984 1 73.94 205 TYR A O 1
ATOM 1659 N N . SER A 1 206 ? 22.781 -42.062 18.391 1 71.69 206 SER A N 1
ATOM 1660 C CA . SER A 1 206 ? 23.906 -42.812 17.844 1 71.69 206 SER A CA 1
ATOM 1661 C C . SER A 1 206 ? 24.312 -43.969 18.781 1 71.69 206 SER A C 1
ATOM 1663 O O . SER A 1 206 ? 24.844 -44.969 18.344 1 71.69 206 SER A O 1
ATOM 1665 N N . SER A 1 207 ? 24.062 -43.781 20.047 1 68.38 207 SER A N 1
ATOM 1666 C CA . SER A 1 207 ? 24.453 -44.781 21.031 1 68.38 207 SER A CA 1
ATOM 1667 C C . SER A 1 207 ? 23.344 -45.781 21.266 1 68.38 207 SER A C 1
ATOM 1669 O O . SER A 1 207 ? 23.609 -46.906 21.703 1 68.38 207 SER A O 1
ATOM 1671 N N . MET A 1 208 ? 22.109 -45.281 21 1 63.66 208 MET A N 1
ATOM 1672 C CA . MET A 1 208 ? 20.984 -46.156 21.328 1 63.66 208 MET A CA 1
ATOM 1673 C C . MET A 1 208 ? 20.281 -46.625 20.062 1 63.66 208 MET A C 1
ATOM 1675 O O . MET A 1 208 ? 20.391 -46 19 1 63.66 208 MET A O 1
ATOM 1679 N N . ARG A 1 209 ? 19.719 -47.906 20.125 1 62.38 209 ARG A N 1
ATOM 1680 C CA . ARG A 1 209 ? 18.875 -48.406 19.031 1 62.38 209 ARG A CA 1
ATOM 1681 C C . ARG A 1 209 ? 17.656 -47.5 18.844 1 62.38 209 ARG A C 1
ATOM 1683 O O . ARG A 1 209 ? 16.938 -47.219 19.812 1 62.38 209 ARG A O 1
ATOM 1690 N N . THR A 1 210 ? 17.516 -46.656 17.766 1 63.28 210 THR A N 1
ATOM 1691 C CA . THR A 1 210 ? 16.469 -45.656 17.547 1 63.28 210 THR A CA 1
ATOM 1692 C C . THR A 1 210 ? 15.336 -46.219 16.703 1 63.28 210 THR A C 1
ATOM 1694 O O . THR A 1 210 ? 15.578 -47.031 15.805 1 63.28 210 THR A O 1
ATOM 1697 N N . VAL A 1 211 ? 14.133 -46.312 17.281 1 60.06 211 VAL A N 1
ATOM 1698 C CA . VAL A 1 211 ? 12.961 -46.719 16.5 1 60.06 211 VAL A CA 1
ATOM 1699 C C . VAL A 1 211 ? 12.289 -45.469 15.922 1 60.06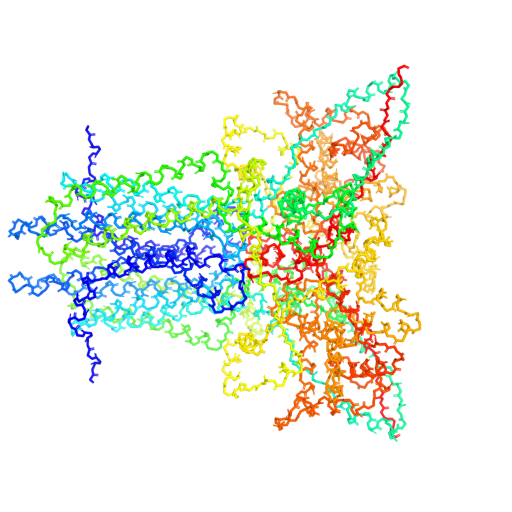 211 VAL A C 1
ATOM 1701 O O . VAL A 1 211 ? 12.219 -44.438 16.578 1 60.06 211 VAL A O 1
ATOM 1704 N N . VAL A 1 212 ? 12.133 -45.469 14.68 1 59.44 212 VAL A N 1
ATOM 1705 C CA . VAL A 1 212 ? 11.406 -44.406 14 1 59.44 212 VAL A CA 1
ATOM 1706 C C . VAL A 1 212 ? 9.914 -44.5 14.297 1 59.44 212 VAL A C 1
ATOM 1708 O O . VAL A 1 212 ? 9.305 -45.562 14.062 1 59.44 212 VAL A O 1
ATOM 1711 N N . VAL A 1 213 ? 9.445 -43.75 15.234 1 56.44 213 VAL A N 1
ATOM 1712 C CA . VAL A 1 213 ? 8.008 -43.75 15.5 1 56.44 213 VAL A CA 1
ATOM 1713 C C . VAL A 1 213 ? 7.316 -42.719 14.609 1 56.44 213 VAL A C 1
ATOM 1715 O O . VAL A 1 213 ? 7.781 -41.562 14.492 1 56.44 213 VAL A O 1
ATOM 1718 N N . LYS A 1 214 ? 6.551 -43.219 13.766 1 55.03 214 LYS A N 1
ATOM 1719 C CA . LYS A 1 214 ? 5.711 -42.312 12.984 1 55.03 214 LYS A CA 1
ATOM 1720 C C . LYS A 1 214 ? 4.859 -41.438 13.898 1 55.03 214 LYS A C 1
ATOM 1722 O O . LYS A 1 214 ? 4.145 -41.938 14.766 1 55.03 214 LYS A O 1
ATOM 1727 N N . MET A 1 215 ? 5.258 -40.281 14.219 1 50.62 215 MET A N 1
ATOM 1728 C CA . MET A 1 215 ? 4.398 -39.375 15 1 50.62 215 MET A CA 1
ATOM 1729 C C . MET A 1 215 ? 3.01 -39.281 14.375 1 50.62 215 MET A C 1
ATOM 1731 O O . MET A 1 215 ? 2.883 -39 13.18 1 50.62 215 MET A O 1
ATOM 1735 N N . GLN A 1 216 ? 2.127 -40.156 14.875 1 42.34 216 GLN A N 1
ATOM 1736 C CA . GLN A 1 216 ? 0.748 -40 14.43 1 42.34 216 GLN A CA 1
ATOM 1737 C C . GLN A 1 216 ? 0.333 -38.531 14.453 1 42.34 216 GLN A C 1
ATOM 1739 O O . GLN A 1 216 ? 0.666 -37.812 15.391 1 42.34 216 GLN A O 1
ATOM 1744 N N . THR A 1 217 ? 0.292 -37.938 13.383 1 44.72 217 THR A N 1
ATOM 1745 C CA . THR A 1 217 ? -0.399 -36.656 13.414 1 44.72 217 THR A CA 1
ATOM 1746 C C . THR A 1 217 ? -1.403 -36.594 14.562 1 44.72 217 THR A C 1
ATOM 1748 O O . THR A 1 217 ? -2.15 -37.562 14.781 1 44.72 217 THR A O 1
ATOM 1751 N N . PRO A 1 218 ? -1.11 -36 15.695 1 40.47 218 PRO A N 1
ATOM 1752 C CA . PRO A 1 218 ? -2.25 -36.062 16.609 1 40.47 218 PRO A CA 1
ATOM 1753 C C . PRO A 1 218 ? -3.576 -36.312 15.898 1 40.47 218 PRO A C 1
ATOM 1755 O O . PRO A 1 218 ? -3.859 -35.656 14.883 1 40.47 218 PRO A O 1
ATOM 1758 N N . GLU A 1 219 ? -3.967 -37.562 15.828 1 37.53 219 GLU A N 1
ATOM 1759 C CA . GLU A 1 219 ? -5.359 -37.688 15.406 1 37.53 219 GLU A CA 1
ATOM 1760 C C . GLU A 1 219 ? -6.145 -36.406 15.719 1 37.53 219 GLU A C 1
ATOM 1762 O O . GLU A 1 219 ? -6.023 -35.844 16.812 1 37.53 219 GLU A O 1
ATOM 1767 N N . VAL A 1 220 ? -6.266 -35.5 14.789 1 38.31 220 VAL A N 1
ATOM 1768 C CA . VAL A 1 220 ? -7.316 -34.531 15.039 1 38.31 220 VAL A CA 1
ATOM 1769 C C . VAL A 1 220 ? -8.305 -35.094 16.062 1 38.31 220 VAL A C 1
ATOM 1771 O O . VAL A 1 220 ? -8.938 -36.125 15.828 1 38.31 220 VAL A O 1
ATOM 1774 N N . GLY A 1 221 ? -7.938 -35.25 17.328 1 36.59 221 GLY A N 1
ATOM 1775 C CA . GLY A 1 221 ? -9.039 -35.625 18.203 1 36.59 221 GLY A CA 1
ATOM 1776 C C . GLY A 1 221 ? -10.391 -35.531 17.516 1 36.59 221 GLY A C 1
ATOM 1777 O O . GLY A 1 221 ? -10.523 -34.906 16.469 1 36.59 221 GLY A O 1
ATOM 1778 N N . THR A 1 222 ? -11.305 -36.469 17.953 1 36.59 222 THR A N 1
ATOM 1779 C CA . THR A 1 222 ? -12.695 -36.375 17.547 1 36.59 222 THR A CA 1
ATOM 1780 C C . THR A 1 222 ? -13.117 -34.938 17.344 1 36.59 222 THR A C 1
ATOM 1782 O O . THR A 1 222 ? -12.938 -34.094 18.234 1 36.59 222 THR A O 1
ATOM 1785 N N . ASN A 1 223 ? -12.914 -34.375 16.156 1 41.59 223 ASN A N 1
ATOM 1786 C CA . ASN A 1 223 ? -13.617 -33.125 15.93 1 41.59 223 ASN A CA 1
ATOM 1787 C C . ASN A 1 223 ? -14.672 -32.875 17 1 41.59 223 ASN A C 1
ATOM 1789 O O . ASN A 1 223 ? -15.469 -33.75 17.328 1 41.59 223 ASN A O 1
ATOM 1793 N N . PRO A 1 224 ? -14.414 -32.062 17.969 1 45.16 224 PRO A N 1
ATOM 1794 C CA . PRO A 1 224 ? -15.625 -31.859 18.766 1 45.16 224 PRO A CA 1
ATOM 1795 C C . PRO A 1 224 ? -16.906 -32.062 17.969 1 45.16 224 PRO A C 1
ATOM 1797 O O . PRO A 1 224 ? -17.031 -31.531 16.859 1 45.16 224 PRO A O 1
ATOM 1800 N N . VAL A 1 225 ? -17.359 -33.281 17.953 1 45.53 225 VAL A N 1
ATOM 1801 C CA . VAL A 1 225 ? -18.688 -33.438 17.375 1 45.53 225 VAL A CA 1
ATOM 1802 C C . VAL A 1 225 ? -19.531 -32.188 17.609 1 45.53 225 VAL A C 1
ATOM 1804 O O . VAL A 1 225 ? -19.891 -31.875 18.75 1 45.53 225 VAL A O 1
ATOM 1807 N N . TYR A 1 226 ? -19.125 -31.094 16.891 1 50.34 226 TYR A N 1
ATOM 1808 C CA . TYR A 1 226 ? -20 -29.953 17.016 1 50.34 226 TYR A CA 1
ATOM 1809 C C . TYR A 1 226 ? -21.469 -30.359 16.844 1 50.34 226 TYR A C 1
ATOM 1811 O O . TYR A 1 226 ? -21.828 -31.031 15.867 1 50.34 226 TYR A O 1
ATOM 1819 N N . ASN A 1 227 ? -22.047 -30.719 17.984 1 54.91 227 ASN A N 1
ATOM 1820 C CA . ASN A 1 227 ? -23.484 -30.922 17.969 1 54.91 227 ASN A CA 1
ATOM 1821 C C . ASN A 1 227 ? -24.203 -29.797 17.234 1 54.91 227 ASN A C 1
ATOM 1823 O O . ASN A 1 227 ? -23.797 -28.641 17.312 1 54.91 227 ASN A O 1
ATOM 1827 N N . TRP A 1 228 ? -24.938 -30.125 16.172 1 65.19 228 TRP A N 1
ATOM 1828 C CA . TRP A 1 228 ? -25.797 -29.312 15.328 1 65.19 228 TRP A CA 1
ATOM 1829 C C . TRP A 1 228 ? -26.688 -28.391 16.172 1 65.19 228 TRP A C 1
ATOM 1831 O O . TRP A 1 228 ? -27.625 -27.797 15.664 1 65.19 228 TRP A O 1
ATOM 1841 N N . LYS A 1 229 ? -26.281 -28.062 17.469 1 75.75 229 LYS A N 1
ATOM 1842 C CA . LYS A 1 229 ? -27.203 -27.188 18.172 1 75.75 229 LYS A CA 1
ATOM 1843 C C . LYS A 1 229 ? -26.938 -25.719 17.844 1 75.75 229 LYS A C 1
ATOM 1845 O O . LYS A 1 229 ? -25.781 -25.297 17.75 1 75.75 229 LYS A O 1
ATOM 1850 N N . PRO A 1 230 ? -27.984 -25.078 17.562 1 84.19 230 PRO A N 1
ATOM 1851 C CA . PRO A 1 230 ? -27.844 -23.641 17.328 1 84.19 230 PRO A CA 1
ATOM 1852 C C . PRO A 1 230 ? -27.141 -22.906 18.469 1 84.19 230 PRO A C 1
ATOM 1854 O O . PRO A 1 230 ? -27.359 -23.234 19.641 1 84.19 230 PRO A O 1
ATOM 1857 N N . LEU A 1 231 ? -26.234 -22.078 18.172 1 87.38 231 LEU A N 1
ATOM 1858 C CA . LEU A 1 231 ? -25.453 -21.344 19.172 1 87.38 231 LEU A CA 1
ATOM 1859 C C . LEU A 1 231 ? -26.141 -20.031 19.531 1 87.38 231 LEU A C 1
ATOM 1861 O O . LEU A 1 231 ? -26.719 -19.375 18.672 1 87.38 231 LEU A O 1
ATOM 1865 N N . GLU A 1 232 ? -26.094 -19.766 20.75 1 87.06 232 GLU A N 1
ATOM 1866 C CA . GLU A 1 232 ? -26.562 -18.469 21.203 1 87.06 232 GLU A CA 1
ATOM 1867 C C . GLU A 1 232 ? -25.641 -17.344 20.75 1 87.06 232 GLU A C 1
ATOM 1869 O O . GLU A 1 232 ? -24.5 -17.594 20.344 1 87.06 232 GLU A O 1
ATOM 1874 N N . GLU A 1 233 ? -26.109 -16.203 20.859 1 88.81 233 GLU A N 1
ATOM 1875 C CA . GLU A 1 233 ? -25.375 -15.047 20.344 1 88.81 233 GLU A CA 1
ATOM 1876 C C . GLU A 1 233 ? -24.047 -14.875 21.094 1 88.81 233 GLU A C 1
ATOM 1878 O O . GLU A 1 233 ? -23.031 -14.555 20.469 1 88.81 233 GLU A O 1
ATOM 1883 N N . ILE A 1 234 ? -24.062 -15.117 22.344 1 88.06 234 ILE A N 1
ATOM 1884 C CA . ILE A 1 234 ? -22.844 -14.93 23.141 1 88.06 234 ILE A CA 1
ATOM 1885 C C . ILE A 1 234 ? -21.828 -16.016 22.781 1 88.06 234 ILE A C 1
ATOM 1887 O O . ILE A 1 234 ? -20.625 -15.773 22.781 1 88.06 234 ILE A O 1
ATOM 1891 N N . GLN A 1 235 ? -22.328 -17.203 22.531 1 89.88 235 GLN A N 1
ATOM 1892 C CA . GLN A 1 235 ? -21.438 -18.297 22.141 1 89.88 235 GLN A CA 1
ATOM 1893 C C . GLN A 1 235 ? -20.828 -18.031 20.766 1 89.88 235 GLN A C 1
ATOM 1895 O O . GLN A 1 235 ? -19.672 -18.375 20.516 1 89.88 235 GLN A O 1
ATOM 1900 N N . LEU A 1 236 ? -21.656 -17.406 19.938 1 92.62 236 LEU A N 1
ATOM 1901 C CA . LEU A 1 236 ? -21.156 -17.031 18.625 1 92.62 236 LEU A CA 1
ATOM 1902 C C . LEU A 1 236 ? -20.031 -16 18.75 1 92.62 236 LEU A C 1
ATOM 1904 O O . LEU A 1 236 ? -19.031 -16.094 18.047 1 92.62 236 LEU A O 1
ATOM 1908 N N . LEU A 1 237 ? -20.25 -15.141 19.656 1 93.31 237 LEU A N 1
ATOM 1909 C CA . LEU A 1 237 ? -19.25 -14.109 19.891 1 93.31 237 LEU A CA 1
ATOM 1910 C C . LEU A 1 237 ? -17.953 -14.727 20.422 1 93.31 237 LEU A C 1
ATOM 1912 O O . LEU A 1 237 ? -16.859 -14.344 20 1 93.31 237 LEU A O 1
ATOM 1916 N N . GLU A 1 238 ? -18.016 -15.656 21.297 1 93.31 238 GLU A N 1
ATOM 1917 C CA . GLU A 1 238 ? -16.859 -16.328 21.859 1 93.31 238 GLU A CA 1
ATOM 1918 C C . GLU A 1 238 ? -16.094 -17.109 20.797 1 93.31 238 GLU A C 1
ATOM 1920 O O . GLU A 1 238 ? -14.867 -17.047 20.719 1 93.31 238 GLU A O 1
ATOM 1925 N N . GLU A 1 239 ? -16.891 -17.781 20.031 1 94.75 239 GLU A N 1
ATOM 1926 C CA . GLU A 1 239 ? -16.266 -18.562 18.953 1 94.75 239 GLU A CA 1
ATOM 1927 C C . GLU A 1 239 ? -15.625 -17.656 17.906 1 94.75 239 GLU A C 1
ATOM 1929 O O . GLU A 1 239 ? -14.562 -17.969 17.375 1 94.75 239 GLU A O 1
ATOM 1934 N N . ALA A 1 240 ? -16.281 -16.578 17.625 1 96.5 240 ALA A N 1
ATOM 1935 C CA . ALA A 1 240 ? -15.727 -15.625 16.672 1 96.5 240 ALA A CA 1
ATOM 1936 C C . ALA A 1 240 ? -14.383 -15.086 17.156 1 96.5 240 ALA A C 1
ATOM 1938 O O . ALA A 1 240 ? -13.461 -14.898 16.359 1 96.5 240 ALA A O 1
ATOM 1939 N N . TYR A 1 241 ? -14.305 -14.82 18.422 1 96.06 241 TYR A N 1
ATOM 1940 C CA . TYR A 1 241 ? -13.055 -14.305 18.969 1 96.06 241 TYR A CA 1
ATOM 1941 C C . TYR A 1 241 ? -11.953 -15.359 18.906 1 96.06 241 TYR A C 1
ATOM 1943 O O . TYR A 1 241 ? -10.805 -15.039 18.594 1 96.06 241 TYR A O 1
ATOM 1951 N N . ARG A 1 242 ? -12.328 -16.547 19.188 1 95.69 242 ARG A N 1
ATOM 1952 C CA . ARG A 1 242 ? -11.359 -17.641 19.062 1 95.69 242 ARG A CA 1
ATOM 1953 C C . ARG A 1 242 ? -10.836 -17.766 17.641 1 95.69 242 ARG A C 1
ATOM 1955 O O . ARG A 1 242 ? -9.625 -17.875 17.422 1 95.69 242 ARG A O 1
ATOM 1962 N N . GLN A 1 243 ? -11.75 -17.688 16.703 1 96.88 243 GLN A N 1
ATOM 1963 C CA . GLN A 1 243 ? -11.359 -17.766 15.297 1 96.88 243 GLN A CA 1
ATOM 1964 C C . GLN A 1 243 ? -10.523 -16.562 14.891 1 96.88 243 GLN A C 1
ATOM 1966 O O . GLN A 1 243 ? -9.547 -16.688 14.148 1 96.88 243 GLN A O 1
ATOM 1971 N N . PHE A 1 244 ? -10.867 -15.438 15.391 1 96.88 244 PHE A N 1
ATOM 1972 C CA . PHE A 1 244 ? -10.125 -14.219 15.094 1 96.88 244 PHE A CA 1
ATOM 1973 C C . PHE A 1 244 ? -8.672 -14.352 15.547 1 96.88 244 PHE A C 1
ATOM 1975 O O . PHE A 1 244 ? -7.758 -13.953 14.828 1 96.88 244 PHE A O 1
ATOM 1982 N N . GLU A 1 245 ? -8.438 -14.875 16.656 1 95.25 245 GLU A N 1
ATOM 1983 C CA . GLU A 1 245 ? -7.09 -14.992 17.219 1 95.25 245 GLU A CA 1
ATOM 1984 C C . GLU A 1 245 ? -6.227 -15.93 16.375 1 95.25 245 GLU A C 1
ATOM 1986 O O . GLU A 1 245 ? -5.02 -15.719 16.25 1 95.25 245 GLU A O 1
ATOM 1991 N N . ILE A 1 246 ? -6.871 -16.812 15.773 1 94.12 246 ILE A N 1
ATOM 1992 C CA . ILE A 1 246 ? -6.133 -17.766 14.945 1 94.12 246 ILE A CA 1
ATOM 1993 C C . ILE A 1 246 ? -5.914 -17.172 13.555 1 94.12 246 ILE A C 1
ATOM 1995 O O . ILE A 1 246 ? -4.805 -17.219 13.023 1 94.12 246 ILE A O 1
ATOM 1999 N N . PHE A 1 247 ? -6.918 -16.516 13 1 95.62 247 PHE A N 1
ATOM 2000 C CA . PHE A 1 247 ? -6.906 -16.156 11.594 1 95.62 247 PHE A CA 1
ATOM 2001 C C . PHE A 1 247 ? -6.41 -14.734 11.398 1 95.62 247 PHE A C 1
ATOM 2003 O O . PHE A 1 247 ? -6.227 -14.273 10.273 1 95.62 247 PHE A O 1
ATOM 2010 N N . LYS A 1 248 ? -6.211 -13.953 12.453 1 94.31 248 LYS A N 1
ATOM 2011 C CA . LYS A 1 248 ? -5.73 -12.578 12.305 1 94.31 248 LYS A CA 1
ATOM 2012 C C . LYS A 1 248 ? -4.348 -12.547 11.672 1 94.31 248 LYS A C 1
ATOM 2014 O O . LYS A 1 248 ? -3.959 -11.539 11.062 1 94.31 248 LYS A O 1
ATOM 2019 N N . GLY A 1 249 ? -3.604 -13.656 11.727 1 92.31 249 GLY A N 1
ATOM 2020 C CA . GLY A 1 249 ? -2.293 -13.75 11.109 1 92.31 249 GLY A CA 1
ATOM 2021 C C . GLY A 1 249 ? -2.348 -13.727 9.594 1 92.31 249 GLY A C 1
ATOM 2022 O O . GLY A 1 249 ? -1.343 -13.445 8.93 1 92.31 249 GLY A O 1
ATOM 2023 N N . LEU A 1 250 ? -3.557 -13.953 9.023 1 92.62 250 LEU A N 1
ATOM 2024 C CA . LEU A 1 250 ? -3.715 -13.922 7.574 1 92.62 250 LEU A CA 1
ATOM 2025 C C . LEU A 1 250 ? -3.445 -12.523 7.027 1 92.62 250 LEU A C 1
ATOM 2027 O O . LEU A 1 250 ? -2.949 -12.383 5.906 1 92.62 250 LEU A O 1
ATOM 2031 N N . ILE A 1 251 ? -3.68 -11.562 7.852 1 91 251 ILE A N 1
ATOM 2032 C CA . ILE A 1 251 ? -3.57 -10.172 7.438 1 91 251 ILE A CA 1
ATOM 2033 C C . ILE A 1 251 ? -2.111 -9.836 7.133 1 91 251 ILE A C 1
ATOM 2035 O O . ILE A 1 251 ? -1.824 -9.047 6.227 1 91 251 ILE A O 1
ATOM 2039 N N . VAL A 1 252 ? -1.224 -10.516 7.828 1 88.12 252 VAL A N 1
ATOM 2040 C CA . VAL A 1 252 ? 0.188 -10.18 7.676 1 88.12 252 VAL A CA 1
ATOM 2041 C C . VAL A 1 252 ? 0.887 -11.258 6.84 1 88.12 252 VAL A C 1
ATOM 2043 O O . VAL A 1 252 ? 2.117 -11.281 6.762 1 88.12 252 VAL A O 1
ATOM 2046 N N . GLY A 1 253 ? 0.194 -12.18 6.316 1 85.75 253 GLY A N 1
ATOM 2047 C CA . GLY A 1 253 ? 0.767 -13.133 5.375 1 85.75 253 GLY A CA 1
ATOM 2048 C C . GLY A 1 253 ? 1.216 -14.422 6.035 1 85.75 253 GLY A C 1
ATOM 2049 O O . GLY A 1 253 ? 1.93 -15.219 5.426 1 85.75 253 GLY A O 1
ATOM 2050 N N . LEU A 1 254 ? 0.805 -14.688 7.215 1 89.25 254 LEU A N 1
ATOM 2051 C CA . LEU A 1 254 ? 1.161 -15.922 7.902 1 89.25 254 LEU A CA 1
ATOM 2052 C C . LEU A 1 254 ? 0.392 -17.109 7.32 1 89.25 254 LEU A C 1
ATOM 2054 O O . LEU A 1 254 ? -0.764 -16.969 6.918 1 89.25 254 LEU A O 1
ATOM 2058 N N . LEU A 1 255 ? 1.088 -18.203 7.277 1 89.75 255 LEU A N 1
ATOM 2059 C CA . LEU A 1 255 ? 0.429 -19.438 6.879 1 89.75 255 LEU A CA 1
ATOM 2060 C C . LEU A 1 255 ? -0.035 -20.219 8.102 1 89.75 255 LEU A C 1
ATOM 2062 O O . LEU A 1 255 ? 0.719 -20.391 9.062 1 89.75 255 LEU A O 1
ATOM 2066 N N . LEU A 1 256 ? -1.236 -20.625 8.023 1 91.06 256 LEU A N 1
ATOM 2067 C CA . LEU A 1 256 ? -1.808 -21.391 9.125 1 91.06 256 LEU A CA 1
ATOM 2068 C C . LEU A 1 256 ? -1.609 -22.891 8.906 1 91.06 256 LEU A C 1
ATOM 2070 O O . LEU A 1 256 ? -1.42 -23.328 7.773 1 91.06 256 LEU A O 1
ATOM 2074 N N . SER A 1 257 ? -1.627 -23.609 9.961 1 87.19 257 SER A N 1
ATOM 2075 C CA . SER A 1 257 ? -1.388 -25.047 9.898 1 87.19 257 SER A CA 1
ATOM 2076 C C . SER A 1 257 ? -2.604 -25.781 9.352 1 87.19 257 SER A C 1
ATOM 2078 O O . SER A 1 257 ? -3.717 -25.25 9.367 1 87.19 257 SER A O 1
ATOM 2080 N N . SER A 1 258 ? -2.4 -27.031 8.914 1 87.88 258 SER A N 1
ATOM 2081 C CA . SER A 1 258 ? -3.49 -27.875 8.43 1 87.88 258 SER A CA 1
ATOM 2082 C C . SER A 1 258 ? -4.457 -28.234 9.555 1 87.88 258 SER A C 1
ATOM 2084 O O . SER A 1 258 ? -5.652 -28.422 9.32 1 87.88 258 SER A O 1
ATOM 2086 N N . LYS A 1 259 ? -3.93 -28.203 10.758 1 86.56 259 LYS A N 1
ATOM 2087 C CA . LYS A 1 259 ? -4.797 -28.453 11.906 1 86.56 259 LYS A CA 1
ATOM 2088 C C . LYS A 1 259 ? -5.809 -27.328 12.086 1 86.56 259 LYS A C 1
ATOM 2090 O O . LYS A 1 259 ? -6.996 -27.594 12.312 1 86.56 259 LYS A O 1
ATOM 2095 N N . ASP A 1 260 ? -5.289 -26.156 11.984 1 91.19 260 ASP A N 1
ATOM 2096 C CA . ASP A 1 260 ? -6.184 -25.016 12.094 1 91.19 260 ASP A CA 1
ATOM 2097 C C . ASP A 1 260 ? -7.223 -25.016 10.969 1 91.19 260 ASP A C 1
ATOM 2099 O O . ASP A 1 260 ? -8.383 -24.672 11.188 1 91.19 260 ASP A O 1
ATOM 2103 N N . ARG A 1 261 ? -6.785 -25.406 9.812 1 93.38 261 ARG A N 1
ATOM 2104 C CA . ARG A 1 261 ? -7.676 -25.484 8.664 1 93.38 261 ARG A CA 1
ATOM 2105 C C . ARG A 1 261 ? -8.812 -26.484 8.914 1 93.38 261 ARG A C 1
ATOM 2107 O O . ARG A 1 261 ? -9.984 -26.156 8.719 1 93.38 261 ARG A O 1
ATOM 2114 N N . GLU A 1 262 ? -8.461 -27.656 9.422 1 92.69 262 GLU A N 1
ATOM 2115 C CA . GLU A 1 262 ? -9.438 -28.734 9.594 1 92.69 262 GLU A CA 1
ATOM 2116 C C . GLU A 1 262 ? -10.398 -28.422 10.734 1 92.69 262 GLU A C 1
ATOM 2118 O O . GLU A 1 262 ? -11.602 -28.688 10.641 1 92.69 262 GLU A O 1
ATOM 2123 N N . LEU A 1 263 ? -9.914 -27.844 11.773 1 92.81 263 LEU A N 1
ATOM 2124 C CA . LEU A 1 263 ? -10.758 -27.5 12.906 1 92.81 263 LEU A CA 1
ATOM 2125 C C . LEU A 1 263 ? -11.805 -26.469 12.516 1 92.81 263 LEU A C 1
ATOM 2127 O O . LEU A 1 263 ? -12.984 -26.609 12.852 1 92.81 263 LEU A O 1
ATOM 2131 N N . SER A 1 264 ? -11.383 -25.469 11.828 1 95.69 264 SER A N 1
ATOM 2132 C CA . SER A 1 264 ? -12.32 -24.422 11.414 1 95.69 264 SER A CA 1
ATOM 2133 C C . SER A 1 264 ? -13.289 -24.953 10.352 1 95.69 264 SER A C 1
ATOM 2135 O O . SER A 1 264 ? -14.484 -24.656 10.398 1 95.69 264 SER A O 1
ATOM 2137 N N . ARG A 1 265 ? -12.766 -25.719 9.398 1 95.88 265 ARG A N 1
ATOM 2138 C CA . ARG A 1 265 ? -13.586 -26.297 8.344 1 95.88 265 ARG A CA 1
ATOM 2139 C C . ARG A 1 265 ? -14.695 -27.156 8.922 1 95.88 265 ARG A C 1
ATOM 2141 O O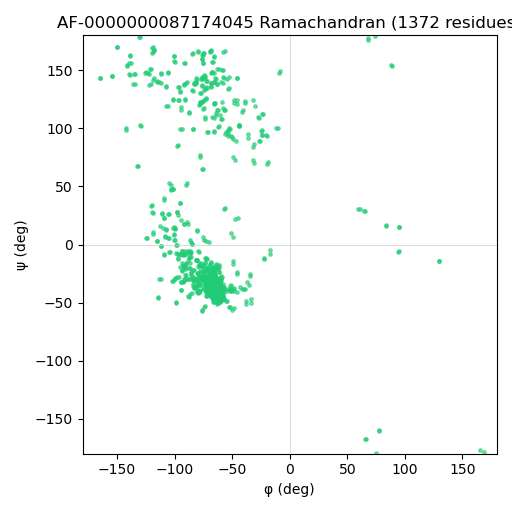 . ARG A 1 265 ? -15.867 -27 8.562 1 95.88 265 ARG A O 1
ATOM 2148 N N . ASP A 1 266 ? -14.406 -28 9.859 1 93.44 266 ASP A N 1
ATOM 2149 C CA . ASP A 1 266 ? -15.383 -28.891 10.477 1 93.44 266 ASP A CA 1
ATOM 2150 C C . ASP A 1 266 ? -16.438 -28.094 11.242 1 93.44 266 ASP A C 1
ATOM 2152 O O . ASP A 1 266 ? -17.625 -28.453 11.211 1 93.44 266 ASP A O 1
ATOM 2156 N N . PHE A 1 267 ? -16.016 -27.109 11.836 1 94.94 267 PHE A N 1
ATOM 2157 C CA . PHE A 1 267 ? -16.938 -26.281 12.586 1 94.94 267 PHE A CA 1
ATOM 2158 C C . PHE A 1 267 ? -17.922 -25.578 11.648 1 94.94 267 PHE A C 1
ATOM 2160 O O . PHE A 1 267 ? -19.141 -25.609 11.883 1 94.94 267 PHE A O 1
ATOM 2167 N N . PHE A 1 268 ? -17.5 -24.969 10.578 1 96.25 268 PHE A N 1
ATOM 2168 C CA . PHE A 1 268 ? -18.344 -24.188 9.688 1 96.25 268 PHE A CA 1
ATOM 2169 C C . PHE A 1 268 ? -19.234 -25.094 8.852 1 96.25 268 PHE A C 1
ATOM 2171 O O . PHE A 1 268 ? -20.328 -24.688 8.445 1 96.25 268 PHE A O 1
ATOM 2178 N N . LEU A 1 269 ? -18.797 -26.266 8.555 1 94.94 269 LEU A N 1
ATOM 2179 C CA . LEU A 1 269 ? -19.594 -27.203 7.77 1 94.94 269 LEU A CA 1
ATOM 2180 C C . LEU A 1 269 ? -20.859 -27.609 8.531 1 94.94 269 LEU A C 1
ATOM 2182 O O . LEU A 1 269 ? -21.844 -28.031 7.926 1 94.94 269 LEU A O 1
ATOM 2186 N N . THR A 1 270 ? -20.844 -27.422 9.875 1 93.19 270 THR A N 1
ATOM 2187 C CA . THR A 1 270 ? -21.969 -27.828 10.695 1 93.19 270 THR A CA 1
ATOM 2188 C C . THR A 1 270 ? -22.891 -26.641 11 1 93.19 270 THR A C 1
ATOM 2190 O O . THR A 1 270 ? -23.938 -26.812 11.625 1 93.19 270 THR A O 1
ATOM 2193 N N . ARG A 1 271 ? -22.547 -25.531 10.531 1 94.75 271 ARG A N 1
ATOM 2194 C CA . ARG A 1 271 ? -23.297 -24.328 10.875 1 94.75 271 ARG A CA 1
ATOM 2195 C C . ARG A 1 271 ? -24.25 -23.938 9.742 1 94.75 271 ARG A C 1
ATOM 2197 O O . ARG A 1 271 ? -24.109 -24.422 8.609 1 94.75 271 ARG A O 1
ATOM 2204 N N . THR A 1 272 ? -25.203 -23.109 10.102 1 95.06 272 THR A N 1
ATOM 2205 C CA . THR A 1 272 ? -26.094 -22.547 9.094 1 95.06 272 THR A CA 1
ATOM 2206 C C . THR A 1 272 ? -25.484 -21.297 8.453 1 95.06 272 THR A C 1
ATOM 2208 O O . THR A 1 272 ? -24.531 -20.734 8.992 1 95.06 272 THR A O 1
ATOM 2211 N N . ALA A 1 273 ? -26.016 -20.891 7.348 1 96.44 273 ALA A N 1
ATOM 2212 C CA . ALA A 1 273 ? -25.5 -19.734 6.621 1 96.44 273 ALA A CA 1
ATOM 2213 C C . ALA A 1 273 ? -25.594 -18.469 7.469 1 96.44 273 ALA A C 1
ATOM 2215 O O . ALA A 1 273 ? -24.656 -17.672 7.52 1 96.44 273 ALA A O 1
ATOM 2216 N N . SER A 1 274 ? -26.703 -18.297 8.117 1 94.5 274 SER A N 1
ATOM 2217 C CA . SER A 1 274 ? -26.938 -17.109 8.938 1 94.5 274 SER A CA 1
ATOM 2218 C C . SER A 1 274 ? -25.938 -17.031 10.094 1 94.5 274 SER A C 1
ATOM 2220 O O . SER A 1 274 ? -25.422 -15.969 10.406 1 94.5 274 SER A O 1
ATOM 2222 N N . GLU A 1 275 ? -25.719 -18.172 10.68 1 95.56 275 GLU A N 1
ATOM 2223 C CA . GLU A 1 275 ? -24.766 -18.219 11.781 1 95.56 275 GLU A CA 1
ATOM 2224 C C . GLU A 1 275 ? -23.344 -17.953 11.297 1 95.56 275 GLU A C 1
ATOM 2226 O O . GLU A 1 275 ? -22.594 -17.219 11.945 1 95.56 275 GLU A O 1
ATOM 2231 N N . ALA A 1 276 ? -22.984 -18.547 10.195 1 97 276 ALA A N 1
ATOM 2232 C CA . ALA A 1 276 ? -21.641 -18.359 9.648 1 97 276 ALA A CA 1
ATOM 2233 C C . ALA A 1 276 ? -21.375 -16.891 9.336 1 97 276 ALA A C 1
ATOM 2235 O O . ALA A 1 276 ? -20.312 -16.359 9.688 1 97 276 ALA A O 1
ATOM 2236 N N . PHE A 1 277 ? -22.328 -16.234 8.727 1 96.62 277 PHE A N 1
ATOM 2237 C CA . PHE A 1 277 ? -22.141 -14.828 8.359 1 96.62 277 PHE A CA 1
ATOM 2238 C C . PHE A 1 277 ? -22.125 -13.953 9.609 1 96.62 277 PHE A C 1
ATOM 2240 O O . PHE A 1 277 ? -21.422 -12.938 9.641 1 96.62 277 PHE A O 1
ATOM 2247 N N . ARG A 1 278 ? -22.875 -14.344 10.562 1 95.38 278 ARG A N 1
ATOM 2248 C CA . ARG A 1 278 ? -22.859 -13.602 11.82 1 95.38 278 ARG A CA 1
ATOM 2249 C C . ARG A 1 278 ? -21.516 -13.742 12.523 1 95.38 278 ARG A C 1
ATOM 2251 O O . ARG A 1 278 ? -20.984 -12.766 13.07 1 95.38 278 ARG A O 1
ATOM 2258 N N . LEU A 1 279 ? -21.016 -14.883 12.508 1 96.5 279 LEU A N 1
ATOM 2259 C CA . LEU A 1 279 ? -19.703 -15.125 13.078 1 96.5 279 LEU A CA 1
ATOM 2260 C C . LEU A 1 279 ? -18.641 -14.297 12.375 1 96.5 279 LEU A C 1
ATOM 2262 O O . LEU A 1 279 ? -17.781 -13.688 13.023 1 96.5 279 LEU A O 1
ATOM 2266 N N . ILE A 1 280 ? -18.672 -14.242 11.109 1 97.44 280 ILE A N 1
ATOM 2267 C CA . ILE A 1 280 ? -17.703 -13.5 10.32 1 97.44 280 ILE A CA 1
ATOM 2268 C C . ILE A 1 280 ? -17.875 -12 10.586 1 97.44 280 ILE A C 1
ATOM 2270 O O . ILE A 1 280 ? -16.875 -11.266 10.633 1 97.44 280 ILE A O 1
ATOM 2274 N N . GLU A 1 281 ? -19.094 -11.625 10.75 1 96.38 281 GLU A N 1
ATOM 2275 C CA . GLU A 1 281 ? -19.344 -10.234 11.094 1 96.38 281 GLU A CA 1
ATOM 2276 C C . GLU A 1 281 ? -18.641 -9.844 12.391 1 96.38 281 GLU A C 1
ATOM 2278 O O . GLU A 1 281 ? -18.016 -8.789 12.461 1 96.38 281 GLU A O 1
ATOM 2283 N N . TYR A 1 282 ? -18.688 -10.719 13.352 1 96 282 TYR A N 1
ATOM 2284 C CA . TYR A 1 282 ? -18.016 -10.477 14.617 1 96 282 TYR A CA 1
ATOM 2285 C C . TYR A 1 282 ? -16.5 -10.453 14.422 1 96 282 TYR A C 1
ATOM 2287 O O . TYR A 1 282 ? -15.805 -9.602 14.977 1 96 282 TYR A O 1
ATOM 2295 N N . GLU A 1 283 ? -15.992 -11.375 13.68 1 96.88 283 GLU A N 1
ATOM 2296 C CA . GLU A 1 283 ? -14.555 -11.469 13.438 1 96.88 283 GLU A CA 1
ATOM 2297 C C . GLU A 1 283 ? -14.031 -10.203 12.758 1 96.88 283 GLU A C 1
ATOM 2299 O O . GLU A 1 283 ? -12.984 -9.68 13.141 1 96.88 283 GLU A O 1
ATOM 2304 N N . LEU A 1 284 ? -14.766 -9.742 11.781 1 96.25 284 LEU A N 1
ATOM 2305 C CA . LEU A 1 284 ? -14.367 -8.547 11.055 1 96.25 284 LEU A CA 1
ATOM 2306 C C . LEU A 1 284 ? -14.414 -7.32 11.969 1 96.25 284 LEU A C 1
ATOM 2308 O O . LEU A 1 284 ? -13.617 -6.395 11.812 1 96.25 284 LEU A O 1
ATOM 2312 N N . ASN A 1 285 ? -15.312 -7.352 12.898 1 94.44 285 ASN A N 1
ATOM 2313 C CA . ASN A 1 285 ? -15.359 -6.262 13.867 1 94.44 285 ASN A CA 1
ATOM 2314 C C . ASN A 1 285 ? -14.125 -6.254 14.766 1 94.44 285 ASN A C 1
ATOM 2316 O O . ASN A 1 285 ? -13.602 -5.188 15.102 1 94.44 285 ASN A O 1
ATOM 2320 N N . PHE A 1 286 ? -13.727 -7.395 15.125 1 95.25 286 PHE A N 1
ATOM 2321 C CA . PHE A 1 286 ? -12.508 -7.48 15.93 1 95.25 286 PHE A CA 1
ATOM 2322 C C . PHE A 1 286 ? -11.305 -6.996 15.133 1 95.25 286 PHE A C 1
ATOM 2324 O O . PHE A 1 286 ? -10.414 -6.34 15.68 1 95.25 286 PHE A O 1
ATOM 2331 N N . MET A 1 287 ? -11.305 -7.328 13.875 1 93.88 287 MET A N 1
ATOM 2332 C CA . MET A 1 287 ? -10.219 -6.855 13.023 1 93.88 287 MET A CA 1
ATOM 2333 C C . MET A 1 287 ? -10.219 -5.332 12.93 1 93.88 287 MET A C 1
ATOM 2335 O O . MET A 1 287 ? -9.164 -4.699 13 1 93.88 287 MET A O 1
ATOM 2339 N N . TYR A 1 288 ? -11.383 -4.781 12.812 1 93.06 288 TYR A N 1
ATOM 2340 C CA . TYR A 1 288 ? -11.531 -3.332 12.773 1 93.06 288 TYR A CA 1
ATOM 2341 C C . TYR A 1 288 ? -11.016 -2.695 14.055 1 93.06 288 TYR A C 1
ATOM 2343 O O . TYR A 1 288 ? -10.281 -1.703 14.016 1 93.06 288 TYR A O 1
ATOM 2351 N N . GLU A 1 289 ? -11.32 -3.266 15.156 1 92.75 289 GLU A N 1
ATOM 2352 C CA . GLU A 1 289 ? -10.969 -2.691 16.453 1 92.75 289 GLU A CA 1
ATOM 2353 C C . GLU A 1 289 ? -9.453 -2.709 16.672 1 92.75 289 GLU A C 1
ATOM 2355 O O . GLU A 1 289 ? -8.883 -1.737 17.172 1 92.75 289 GLU A O 1
ATOM 2360 N N . VAL A 1 290 ? -8.852 -3.684 16.281 1 93 290 VAL A N 1
ATOM 2361 C CA . VAL A 1 290 ? -7.422 -3.822 16.531 1 93 290 VAL A CA 1
ATOM 2362 C C . VAL A 1 290 ? -6.645 -2.906 15.586 1 93 290 VAL A C 1
ATOM 2364 O O . VAL A 1 290 ? -5.594 -2.375 15.953 1 93 290 VAL A O 1
ATOM 2367 N N . LEU A 1 291 ? -7.18 -2.605 14.422 1 93.81 291 LEU A N 1
ATOM 2368 C CA . LEU A 1 291 ? -6.41 -1.888 13.414 1 93.81 291 LEU A CA 1
ATOM 2369 C C . LEU A 1 291 ? -6.758 -0.403 13.422 1 93.81 291 LEU A C 1
ATOM 2371 O O . LEU A 1 291 ? -5.922 0.436 13.078 1 93.81 291 LEU A O 1
ATOM 2375 N N . HIS A 1 292 ? -8.016 -0.053 13.812 1 93.38 292 HIS A N 1
ATOM 2376 C CA . HIS A 1 292 ? -8.445 1.314 13.547 1 93.38 292 HIS A CA 1
ATOM 2377 C C . HIS A 1 292 ? -8.906 2.004 14.828 1 93.38 292 HIS A C 1
ATOM 2379 O O . HIS A 1 292 ? -9.438 3.113 14.789 1 93.38 292 HIS A O 1
ATOM 2385 N N . THR A 1 293 ? -8.75 1.336 15.93 1 93.31 293 THR A N 1
ATOM 2386 C CA . THR A 1 293 ? -9.164 1.941 17.188 1 93.31 293 THR A CA 1
ATOM 2387 C C . THR A 1 293 ? -8.047 1.837 18.234 1 93.31 293 THR A C 1
ATOM 2389 O O . THR A 1 293 ? -6.984 1.285 17.953 1 93.31 293 THR A O 1
ATOM 2392 N N . LYS A 1 294 ? -8.289 2.385 19.438 1 93.31 294 LYS A N 1
ATOM 2393 C CA . LYS A 1 294 ? -7.312 2.381 20.531 1 93.31 294 LYS A CA 1
ATOM 2394 C C . LYS A 1 294 ? -7.496 1.163 21.422 1 93.31 294 LYS A C 1
ATOM 2396 O O . LYS A 1 294 ? -6.988 1.132 22.547 1 93.31 294 LYS A O 1
ATOM 2401 N N . VAL A 1 295 ? -8.125 0.206 21.031 1 89.5 295 VAL A N 1
ATOM 2402 C CA . VAL A 1 295 ? -8.516 -0.909 21.891 1 89.5 295 VAL A CA 1
ATOM 2403 C C . VAL A 1 295 ? -7.277 -1.59 22.453 1 89.5 295 VAL A C 1
ATOM 2405 O O . VAL A 1 295 ? -7.242 -1.946 23.641 1 89.5 295 VAL A O 1
ATOM 2408 N N . ASN A 1 296 ? -6.254 -1.744 21.719 1 87.62 296 ASN A N 1
ATOM 2409 C CA . ASN A 1 296 ? -5.051 -2.436 22.156 1 87.62 296 ASN A CA 1
ATOM 2410 C C . ASN A 1 296 ? -4.289 -1.62 23.203 1 87.62 296 ASN A C 1
ATOM 2412 O O . ASN A 1 296 ? -3.537 -2.178 24 1 87.62 296 ASN A O 1
ATOM 2416 N N . VAL A 1 297 ? -4.527 -0.352 23.172 1 91.06 297 VAL A N 1
ATOM 2417 C CA . VAL A 1 297 ? -3.814 0.521 24.094 1 91.06 297 VAL A CA 1
ATOM 2418 C C . VAL A 1 297 ? -4.637 0.701 25.375 1 91.06 297 VAL A C 1
ATOM 2420 O O . VAL A 1 297 ? -4.086 0.777 26.469 1 91.06 297 VAL A O 1
ATOM 2423 N N . VAL A 1 298 ? -5.902 0.669 25.266 1 91.19 298 VAL A N 1
ATOM 2424 C CA . VAL A 1 298 ? -6.781 1 26.391 1 91.19 298 VAL A CA 1
ATOM 2425 C C . VAL A 1 298 ? -7.082 -0.258 27.203 1 91.19 298 VAL A C 1
ATOM 2427 O O . VAL A 1 298 ? -7.223 -0.197 28.422 1 91.19 298 VAL A O 1
ATOM 2430 N N . ARG A 1 299 ? -7.078 -1.412 26.531 1 88.75 299 ARG A N 1
ATOM 2431 C CA . ARG A 1 299 ? -7.496 -2.633 27.219 1 88.75 299 ARG A CA 1
ATOM 2432 C C . ARG A 1 299 ? -6.312 -3.316 27.891 1 88.75 299 ARG A C 1
ATOM 2434 O O . ARG A 1 299 ? -6.027 -4.484 27.625 1 88.75 299 ARG A O 1
ATOM 2441 N N . CYS A 1 300 ? -5.668 -2.707 28.578 1 87.25 300 CYS A N 1
ATOM 2442 C CA . CYS A 1 300 ? -4.59 -3.17 29.453 1 87.25 300 CYS A CA 1
ATOM 2443 C C . CYS A 1 300 ? -4.633 -2.463 30.797 1 87.25 300 CYS A C 1
ATOM 2445 O O . CYS A 1 300 ? -5.281 -1.426 30.938 1 87.25 300 CYS A O 1
ATOM 2447 N N . PRO A 1 301 ? -4.129 -2.994 31.766 1 89.12 301 PRO A N 1
ATOM 2448 C CA . PRO A 1 301 ? -4.188 -2.375 33.094 1 89.12 301 PRO A CA 1
ATOM 2449 C C . PRO A 1 301 ? -3.648 -0.946 33.094 1 89.12 301 PRO A C 1
ATOM 2451 O O . PRO A 1 301 ? -4.227 -0.067 33.75 1 89.12 301 PRO A O 1
ATOM 2454 N N . THR A 1 302 ? -2.605 -0.757 32.375 1 89.44 302 THR A N 1
ATOM 2455 C CA . THR A 1 302 ? -2.059 0.593 32.312 1 89.44 302 THR A CA 1
ATOM 2456 C C . THR A 1 302 ? -3.018 1.529 31.578 1 89.44 302 THR A C 1
ATOM 2458 O O . THR A 1 302 ? -3.15 2.699 31.938 1 89.44 302 THR A O 1
ATOM 2461 N N . GLY A 1 303 ? -3.67 0.993 30.594 1 91.06 303 GLY A N 1
ATOM 2462 C CA . GLY A 1 303 ? -4.648 1.789 29.875 1 91.06 303 GLY A CA 1
ATOM 2463 C C . GLY A 1 303 ? -5.832 2.203 30.719 1 91.06 303 GLY A C 1
ATOM 2464 O O . GLY A 1 303 ? -6.273 3.352 30.672 1 91.06 303 GLY A O 1
ATOM 2465 N N . TYR A 1 304 ? -6.254 1.343 31.578 1 91.31 304 TYR A N 1
ATOM 2466 C CA . TYR A 1 304 ? -7.352 1.652 32.5 1 91.31 304 TYR A CA 1
ATOM 2467 C C . TYR A 1 304 ? -6.922 2.68 33.531 1 91.31 304 TYR A C 1
ATOM 2469 O O . TYR A 1 304 ? -7.691 3.58 33.875 1 91.31 304 TYR A O 1
ATOM 2477 N N . LEU A 1 305 ? -5.742 2.547 33.969 1 93.56 305 LEU A N 1
ATOM 2478 C CA . LEU A 1 305 ? -5.223 3.506 34.938 1 93.56 305 LEU A CA 1
ATOM 2479 C C . LEU A 1 305 ? -5.156 4.906 34.344 1 93.56 305 LEU A C 1
ATOM 2481 O O . LEU A 1 305 ? -5.523 5.883 35 1 93.56 305 LEU A O 1
ATOM 2485 N N . PHE A 1 306 ? -4.746 4.953 33.125 1 93.44 306 PHE A N 1
ATOM 2486 C CA . PHE A 1 306 ? -4.645 6.25 32.469 1 93.44 306 PHE A CA 1
ATOM 2487 C C . PHE A 1 306 ? -6.027 6.848 32.25 1 93.44 306 PHE A C 1
ATOM 2489 O O . PHE A 1 306 ? -6.199 8.07 32.281 1 93.44 306 PHE A O 1
ATOM 2496 N N . ARG A 1 307 ? -6.984 5.988 32.031 1 92.19 307 ARG A N 1
ATOM 2497 C CA . ARG A 1 307 ? -8.344 6.488 31.828 1 92.19 307 ARG A CA 1
ATOM 2498 C C . ARG A 1 307 ? -8.914 7.055 33.125 1 92.19 307 ARG A C 1
ATOM 2500 O O . ARG A 1 307 ? -9.57 8.102 33.094 1 92.19 307 ARG A O 1
ATOM 2507 N N . VAL A 1 308 ? -8.664 6.426 34.156 1 93.12 308 VAL A N 1
ATOM 2508 C CA . VAL A 1 308 ? -9.117 6.906 35.469 1 93.12 308 VAL A CA 1
ATOM 2509 C C . VAL A 1 308 ? -8.398 8.203 35.812 1 93.12 308 VAL A C 1
ATOM 2511 O O . VAL A 1 308 ? -9.023 9.172 36.25 1 93.12 308 VAL A O 1
ATOM 2514 N N . PHE A 1 309 ? -7.164 8.141 35.531 1 94.94 309 PHE A N 1
ATOM 2515 C CA . PHE A 1 309 ? -6.363 9.328 35.812 1 94.94 309 PHE A CA 1
ATOM 2516 C C . PHE A 1 309 ? -6.855 10.508 34.969 1 94.94 309 PHE A C 1
ATOM 2518 O O . PHE A 1 309 ? -6.973 11.625 35.469 1 94.94 309 PHE A O 1
ATOM 2525 N N . SER A 1 310 ? -7.117 10.281 33.688 1 93.62 310 SER A N 1
ATOM 2526 C CA . SER A 1 310 ? -7.578 11.336 32.812 1 93.62 310 SER A CA 1
ATOM 2527 C C . SER A 1 310 ? -8.938 11.875 33.25 1 93.62 310 SER A C 1
ATOM 2529 O O . SER A 1 310 ? -9.148 13.086 33.281 1 93.62 310 SER A O 1
ATOM 2531 N N . PHE A 1 311 ? -9.797 11.031 33.688 1 93.25 311 PHE A N 1
ATOM 2532 C CA . PHE A 1 311 ? -11.133 11.445 34.125 1 93.25 311 PHE A CA 1
ATOM 2533 C C . PHE A 1 311 ? -11.062 12.305 35.375 1 93.25 311 PHE A C 1
ATOM 2535 O O . PHE A 1 311 ? -11.648 13.391 35.406 1 93.25 311 PHE A O 1
ATOM 2542 N N . PHE A 1 312 ? -10.297 11.953 36.312 1 94.75 312 PHE A N 1
ATOM 2543 C CA . PHE A 1 312 ? -10.234 12.672 37.562 1 94.75 312 PHE A CA 1
ATOM 2544 C C . PHE A 1 312 ? -9.414 13.945 37.438 1 94.75 312 PHE A C 1
ATOM 2546 O O . PHE A 1 312 ? -9.672 14.93 38.125 1 94.75 312 PHE A O 1
ATOM 2553 N N . SER A 1 313 ? -8.469 13.914 36.5 1 96.06 313 SER A N 1
ATOM 2554 C CA . SER A 1 313 ? -7.707 15.133 36.25 1 96.06 313 SER A CA 1
ATOM 2555 C C . SER A 1 313 ? -8.586 16.219 35.625 1 96.06 313 SER A C 1
ATOM 2557 O O . SER A 1 313 ? -8.492 17.391 36 1 96.06 313 SER A O 1
ATOM 2559 N N . ILE A 1 314 ? -9.445 15.828 34.719 1 95.56 314 ILE A N 1
ATOM 2560 C CA . ILE A 1 314 ? -10.336 16.797 34.094 1 95.56 314 ILE A CA 1
ATOM 2561 C C . ILE A 1 314 ? -11.375 17.266 35.125 1 95.56 314 ILE A C 1
ATOM 2563 O O . ILE A 1 314 ? -11.703 18.453 35.188 1 95.56 314 ILE A O 1
ATOM 2567 N N . LEU A 1 315 ? -11.836 16.359 35.938 1 95.56 315 LEU A N 1
ATOM 2568 C CA . LEU A 1 315 ? -12.773 16.719 37 1 95.56 315 LEU A CA 1
ATOM 2569 C C . LEU A 1 315 ? -12.109 17.672 38.031 1 95.56 315 LEU A C 1
ATOM 2571 O O . LEU A 1 315 ? -12.719 18.641 38.438 1 95.56 315 LEU A O 1
ATOM 2575 N N . GLY A 1 316 ? -10.93 17.312 38.344 1 95.56 316 GLY A N 1
ATOM 2576 C CA . GLY A 1 316 ? -10.18 18.188 39.219 1 95.56 316 GLY A CA 1
ATOM 2577 C C . GLY A 1 316 ? -9.945 19.562 38.625 1 95.56 316 GLY A C 1
ATOM 2578 O O . GLY A 1 316 ? -10.062 20.562 39.344 1 95.56 316 GLY A O 1
ATOM 2579 N N . ALA A 1 317 ? -9.602 19.594 37.344 1 95.12 317 ALA A N 1
ATOM 2580 C CA . ALA A 1 317 ? -9.43 20.891 36.688 1 95.12 317 ALA A CA 1
ATOM 2581 C C . ALA A 1 317 ? -10.711 21.703 36.719 1 95.12 317 ALA A C 1
ATOM 2583 O O . ALA A 1 317 ? -10.68 22.922 36.938 1 95.12 317 ALA A O 1
ATOM 2584 N N . LEU A 1 318 ? -11.852 21.047 36.531 1 94.62 318 LEU A N 1
ATOM 2585 C CA . LEU A 1 318 ? -13.141 21.719 36.562 1 94.62 318 LEU A CA 1
ATOM 2586 C C . LEU A 1 318 ? -13.422 22.281 37.969 1 94.62 318 LEU A C 1
ATOM 2588 O O . LEU A 1 318 ? -13.891 23.406 38.094 1 94.62 318 LEU A O 1
ATOM 2592 N N . MET A 1 319 ? -13.078 21.609 38.969 1 94.44 319 MET A N 1
ATOM 2593 C CA . MET A 1 319 ? -13.297 22.047 40.344 1 94.44 319 MET A CA 1
ATOM 2594 C C . MET A 1 319 ? -12.414 23.234 40.688 1 94.44 319 MET A C 1
ATOM 2596 O O . MET A 1 319 ? -12.867 24.203 41.312 1 94.44 319 MET A O 1
ATOM 2600 N N . VAL A 1 320 ? -11.172 23.156 40.25 1 92.94 320 VAL A N 1
ATOM 2601 C CA . VAL A 1 320 ? -10.234 24.234 40.562 1 92.94 320 VAL A CA 1
ATOM 2602 C C . VAL A 1 320 ? -10.664 25.5 39.844 1 92.94 320 VAL A C 1
ATOM 2604 O O . VAL A 1 320 ? -10.625 26.594 40.406 1 92.94 320 VAL A O 1
ATOM 2607 N N . VAL A 1 321 ? -11.023 25.359 38.625 1 90.81 321 VAL A N 1
ATOM 2608 C CA . VAL A 1 321 ? -11.477 26.516 37.875 1 90.81 321 VAL A CA 1
ATOM 2609 C C . VAL A 1 321 ? -12.734 27.094 38.5 1 90.81 321 VAL A C 1
ATOM 2611 O O . VAL A 1 321 ? -12.914 28.312 38.562 1 90.81 321 VAL A O 1
ATOM 2614 N N . SER A 1 322 ? -13.586 26.281 39.031 1 89.81 322 SER A N 1
ATOM 2615 C CA . SER A 1 322 ? -14.82 26.75 39.656 1 89.81 322 SER A CA 1
ATOM 2616 C C . SER A 1 322 ? -14.531 27.484 40.969 1 89.81 322 SER A C 1
ATOM 2618 O O . SER A 1 322 ? -15.219 28.453 41.312 1 89.81 322 SER A O 1
ATOM 2620 N N . ILE A 1 323 ? -13.523 27.172 41.562 1 86.56 323 ILE A N 1
ATOM 2621 C CA . ILE A 1 323 ? -13.164 27.797 42.844 1 86.56 323 ILE A CA 1
ATOM 2622 C C . ILE A 1 323 ? -12.461 29.125 42.562 1 86.56 323 ILE A C 1
ATOM 2624 O O . ILE A 1 323 ? -12.719 30.125 43.25 1 86.56 323 ILE A O 1
ATOM 2628 N N . LYS A 1 324 ? -11.656 29.141 41.531 1 78.69 324 LYS A N 1
ATOM 2629 C CA . LYS A 1 324 ? -10.836 30.312 41.281 1 78.69 324 LYS A CA 1
ATOM 2630 C C . LYS A 1 324 ? -11.617 31.375 40.5 1 78.69 324 LYS A C 1
ATOM 2632 O O . LYS A 1 324 ? -11.219 32.531 40.438 1 78.69 324 LYS A O 1
ATOM 2637 N N . GLU A 1 325 ? -12.516 30.953 39.562 1 70.69 325 GLU A N 1
ATOM 2638 C CA . GLU A 1 325 ? -13.352 31.891 38.812 1 70.69 325 GLU A CA 1
ATOM 2639 C C . GLU A 1 325 ? -13.836 33.031 39.688 1 70.69 325 GLU A C 1
ATOM 2641 O O . GLU A 1 325 ? -13.859 34.188 39.25 1 70.69 325 GLU A O 1
ATOM 2646 N N . ARG A 1 326 ? -14.18 32.875 40.906 1 58.31 326 ARG A N 1
ATOM 2647 C CA . ARG A 1 326 ? -14.703 33.906 41.844 1 58.31 326 ARG A CA 1
ATOM 2648 C C . ARG A 1 326 ? -13.695 35 42.062 1 58.31 326 ARG A C 1
ATOM 2650 O O . ARG A 1 326 ? -14.07 36.156 42.344 1 58.31 326 ARG A O 1
ATOM 2657 N N . PHE A 1 327 ? -12.469 34.688 41.719 1 51 327 PHE A N 1
ATOM 2658 C CA . PHE A 1 327 ? -11.438 35.656 42.062 1 51 327 PHE A CA 1
ATOM 2659 C C . PHE A 1 327 ? -10.828 36.281 40.812 1 51 327 PHE A C 1
ATOM 2661 O O . PHE A 1 327 ? -10.109 37.281 40.875 1 51 327 PHE A O 1
ATOM 2668 N N . MET A 1 328 ? -10.789 35.594 39.75 1 54.84 328 MET A N 1
ATOM 2669 C CA . MET A 1 328 ? -9.852 35.906 38.656 1 54.84 328 MET A CA 1
ATOM 2670 C C . MET A 1 328 ? -10.445 36.938 37.688 1 54.84 328 MET A C 1
ATOM 2672 O O . MET A 1 328 ? -9.711 37.688 37.062 1 54.84 328 MET A O 1
ATOM 2676 N N . PHE A 1 329 ? -11.719 36.781 37.281 1 55.19 329 PHE A N 1
ATOM 2677 C CA . PHE A 1 329 ? -12.016 37.438 36.031 1 55.19 329 PHE A CA 1
ATOM 2678 C C . PHE A 1 329 ? -12.852 38.688 36.25 1 55.19 329 PHE A C 1
ATOM 2680 O O . PHE A 1 329 ? -13.695 38.719 37.125 1 55.19 329 PHE A O 1
ATOM 2687 N N . GLY A 1 330 ? -12.266 39.781 35.844 1 55.03 330 GLY A N 1
ATOM 2688 C CA . GLY A 1 330 ? -12.922 41.094 35.875 1 55.03 330 GLY A CA 1
ATOM 2689 C C . GLY A 1 330 ? -14.219 41.094 35.062 1 55.03 330 GLY A C 1
ATOM 2690 O O . GLY A 1 330 ? -14.578 40.094 34.438 1 55.03 330 GLY A O 1
ATOM 2691 N N . ASP A 1 331 ? -15.125 42.156 35.219 1 55.62 331 ASP A N 1
ATOM 2692 C CA . ASP A 1 331 ? -16.5 42.406 34.75 1 55.62 331 ASP A CA 1
ATOM 2693 C C . ASP A 1 331 ? -16.547 42.656 33.25 1 55.62 331 ASP A C 1
ATOM 2695 O O . ASP A 1 331 ? -17.594 43 32.719 1 55.62 331 ASP A O 1
ATOM 2699 N N . LYS A 1 332 ? -15.406 42.594 32.438 1 61.16 332 LYS A N 1
ATOM 2700 C CA . LYS A 1 332 ? -15.523 42.844 31 1 61.16 332 LYS A CA 1
ATOM 2701 C C . LYS A 1 332 ? -16.188 41.688 30.281 1 61.16 332 LYS A C 1
ATOM 2703 O O . LYS A 1 332 ? -16.031 40.531 30.688 1 61.16 332 LYS A O 1
ATOM 2708 N N . LYS A 1 333 ? -17.125 41.938 29.422 1 59.97 333 LYS A N 1
ATOM 2709 C CA . LYS A 1 333 ? -17.938 40.969 28.656 1 59.97 333 LYS A CA 1
ATOM 2710 C C . LYS A 1 333 ? -17.062 39.906 28 1 59.97 333 LYS A C 1
ATOM 2712 O O . LYS A 1 333 ? -17.422 38.719 27.984 1 59.97 333 LYS A O 1
ATOM 2717 N N . SER A 1 334 ? -15.922 40.25 27.469 1 62.94 334 SER A N 1
ATOM 2718 C CA . SER A 1 334 ? -15.023 39.312 26.828 1 62.94 334 SER A CA 1
ATOM 2719 C C . SER A 1 334 ? -14.477 38.312 27.844 1 62.94 334 SER A C 1
ATOM 2721 O O . SER A 1 334 ? -14.328 37.125 27.531 1 62.94 334 SER A O 1
ATOM 2723 N N . ASP A 1 335 ? -14.406 38.781 28.969 1 75.56 335 ASP A N 1
ATOM 2724 C CA . ASP A 1 335 ? -13.883 37.906 30.031 1 75.56 335 ASP A CA 1
ATOM 2725 C C . ASP A 1 335 ? -14.938 36.906 30.484 1 75.56 335 ASP A C 1
ATOM 2727 O O . ASP A 1 335 ? -14.617 35.75 30.75 1 75.56 335 ASP A O 1
ATOM 2731 N N . VAL A 1 336 ? -16.125 37.406 30.312 1 79.62 336 VAL A N 1
ATOM 2732 C CA . VAL A 1 336 ? -17.219 36.5 30.719 1 79.62 336 VAL A CA 1
ATOM 2733 C C . VAL A 1 336 ? -17.344 35.375 29.688 1 79.62 336 VAL A C 1
ATOM 2735 O O . VAL A 1 336 ? -17.578 34.219 30.062 1 79.62 336 VAL A O 1
ATOM 2738 N N . PHE A 1 337 ? -17.297 35.656 28.422 1 83.81 337 PHE A N 1
ATOM 2739 C CA . PHE A 1 337 ? -17.375 34.656 27.375 1 83.81 337 PHE A CA 1
ATOM 2740 C C . PHE A 1 337 ? -16.25 33.625 27.5 1 83.81 337 PHE A C 1
ATOM 2742 O O . PHE A 1 337 ? -16.453 32.438 27.297 1 83.81 337 PHE A O 1
ATOM 2749 N N . ASP A 1 338 ? -15.055 34.094 27.797 1 86 338 ASP A N 1
ATOM 2750 C CA . ASP A 1 338 ? -13.906 33.219 27.938 1 86 338 ASP A CA 1
ATOM 2751 C C . ASP A 1 338 ? -14.102 32.219 29.078 1 86 338 ASP A C 1
ATOM 2753 O O . ASP A 1 338 ? -13.695 31.062 28.984 1 86 338 ASP A O 1
ATOM 2757 N N . VAL A 1 339 ? -14.711 32.719 30.062 1 86.25 339 VAL A N 1
ATOM 2758 C CA . VAL A 1 339 ? -14.992 31.859 31.203 1 86.25 339 VAL A CA 1
ATOM 2759 C C . VAL A 1 339 ? -16.031 30.812 30.797 1 86.25 339 VAL A C 1
ATOM 2761 O O . VAL A 1 339 ? -15.883 29.625 31.094 1 86.25 339 VAL A O 1
ATOM 2764 N N . ARG A 1 340 ? -17.062 31.266 30.094 1 88.25 340 ARG A N 1
ATOM 2765 C CA . ARG A 1 340 ? -18.094 30.344 29.641 1 88.25 340 ARG A CA 1
ATOM 2766 C C . ARG A 1 340 ? -17.531 29.312 28.672 1 88.25 340 ARG A C 1
ATOM 2768 O O . ARG A 1 340 ? -17.922 28.141 28.703 1 88.25 340 ARG A O 1
ATOM 2775 N N . LEU A 1 341 ? -16.703 29.703 27.859 1 90.5 341 LEU A N 1
ATOM 2776 C CA . LEU A 1 341 ? -16.062 28.812 26.906 1 90.5 341 LEU A CA 1
ATOM 2777 C C . LEU A 1 341 ? -15.188 27.781 27.625 1 90.5 341 LEU A C 1
ATOM 2779 O O . LEU A 1 341 ? -15.156 26.609 27.25 1 90.5 341 LEU A O 1
ATOM 2783 N N . THR A 1 342 ? -14.484 28.234 28.594 1 90.5 342 THR A N 1
ATOM 2784 C CA . THR A 1 342 ? -13.633 27.328 29.359 1 90.5 342 THR A CA 1
ATOM 2785 C C . THR A 1 342 ? -14.477 26.266 30.062 1 90.5 342 THR A C 1
ATOM 2787 O O . THR A 1 342 ? -14.109 25.094 30.094 1 90.5 342 THR A O 1
ATOM 2790 N N . TYR A 1 343 ? -15.609 26.719 30.578 1 92.19 343 TYR A N 1
ATOM 2791 C CA . TYR A 1 343 ? -16.516 25.75 31.188 1 92.19 343 TYR A CA 1
ATOM 2792 C C . TYR A 1 343 ? -17.078 24.781 30.141 1 92.19 343 TYR A C 1
ATOM 2794 O O . TYR A 1 343 ? -17.188 23.594 30.391 1 92.19 343 TYR A O 1
ATOM 2802 N N . ALA A 1 344 ? -17.375 25.297 29 1 93.12 344 ALA A N 1
ATOM 2803 C CA . ALA A 1 344 ? -17.891 24.438 27.922 1 93.12 344 ALA A CA 1
ATOM 2804 C C . ALA A 1 344 ? -16.844 23.406 27.5 1 93.12 344 ALA A C 1
ATOM 2806 O O . ALA A 1 344 ? -17.188 22.266 27.203 1 93.12 344 ALA A O 1
ATOM 2807 N N . LEU A 1 345 ? -15.648 23.844 27.469 1 94.56 345 LEU A N 1
ATOM 2808 C CA . LEU A 1 345 ? -14.57 22.938 27.078 1 94.56 345 LEU A CA 1
ATOM 2809 C C . LEU A 1 345 ? -14.398 21.828 28.109 1 94.56 345 LEU A C 1
ATOM 2811 O O . LEU A 1 345 ? -14.305 20.656 27.75 1 94.56 345 LEU A O 1
ATOM 2815 N N . LEU A 1 346 ? -14.453 22.188 29.344 1 95.12 346 LEU A N 1
ATOM 2816 C CA . LEU A 1 346 ? -14.234 21.219 30.391 1 95.12 346 LEU A CA 1
ATOM 2817 C C . LEU A 1 346 ? -15.43 20.266 30.531 1 95.12 346 LEU A C 1
ATOM 2819 O O . LEU A 1 346 ? -15.266 19.062 30.641 1 95.12 346 LEU A O 1
ATOM 2823 N N . ILE A 1 347 ? -16.609 20.781 30.438 1 94.75 347 ILE A N 1
ATOM 2824 C CA . ILE A 1 347 ? -17.812 19.953 30.5 1 94.75 347 ILE A CA 1
ATOM 2825 C C . ILE A 1 347 ? -17.906 19.062 29.25 1 94.75 347 ILE A C 1
ATOM 2827 O O . ILE A 1 347 ? -18.281 17.891 29.344 1 94.75 347 ILE A O 1
ATOM 2831 N N . GLY A 1 348 ? -17.562 19.672 28.156 1 93.5 348 GLY A N 1
ATOM 2832 C CA . GLY A 1 348 ? -17.516 18.875 26.922 1 93.5 348 GLY A CA 1
ATOM 2833 C C . GLY A 1 348 ? -16.516 17.734 26.984 1 93.5 348 GLY A C 1
ATOM 2834 O O . GLY A 1 348 ? -16.812 16.625 26.562 1 93.5 348 GLY A O 1
ATOM 2835 N N . ALA A 1 349 ? -15.375 18.031 27.516 1 93.88 349 ALA A N 1
ATOM 2836 C CA . ALA A 1 349 ? -14.352 17 27.641 1 93.88 349 ALA A CA 1
ATOM 2837 C C . ALA A 1 349 ? -14.812 15.883 28.578 1 93.88 349 ALA A C 1
ATOM 2839 O O . ALA A 1 349 ? -14.602 14.703 28.281 1 93.88 349 ALA A O 1
ATOM 2840 N N . LEU A 1 350 ? -15.445 16.219 29.641 1 94.56 350 LEU A N 1
ATOM 2841 C CA . LEU A 1 350 ? -15.953 15.234 30.578 1 94.56 350 LEU A CA 1
ATOM 2842 C C . LEU A 1 350 ? -17.062 14.398 29.953 1 94.56 350 LEU A C 1
ATOM 2844 O O . LEU A 1 350 ? -17.125 13.18 30.125 1 94.56 350 LEU A O 1
ATOM 2848 N N . GLY A 1 351 ? -17.875 15.086 29.25 1 93.81 351 GLY A N 1
ATOM 2849 C CA . GLY A 1 351 ? -18.922 14.367 28.531 1 93.81 351 GLY A CA 1
ATOM 2850 C C . GLY A 1 351 ? -18.391 13.398 27.5 1 93.81 351 GLY A C 1
ATOM 2851 O O . GLY A 1 351 ? -18.859 12.258 27.422 1 93.81 351 GLY A O 1
ATOM 2852 N N . LEU A 1 352 ? -17.438 13.828 26.781 1 92.12 352 LEU A N 1
ATOM 2853 C CA . LEU A 1 352 ? -16.859 12.969 25.766 1 92.12 352 LEU A CA 1
ATOM 2854 C C . LEU A 1 352 ? -16.125 11.789 26.391 1 92.12 352 LEU A C 1
ATOM 2856 O O . LEU A 1 352 ? -16.156 10.672 25.859 1 92.12 352 LEU A O 1
ATOM 2860 N N . GLU A 1 353 ? -15.484 11.992 27.453 1 91.31 353 GLU A N 1
ATOM 2861 C CA . GLU A 1 353 ? -14.82 10.914 28.172 1 91.31 353 GLU A CA 1
ATOM 2862 C C . GLU A 1 353 ? -15.836 9.906 28.719 1 91.31 353 GLU A C 1
ATOM 2864 O O . GLU A 1 353 ? -15.594 8.695 28.672 1 91.31 353 GLU A O 1
ATOM 2869 N N . ALA A 1 354 ? -16.891 10.398 29.141 1 91.5 354 ALA A N 1
ATOM 2870 C CA . ALA A 1 354 ? -17.938 9.523 29.641 1 91.5 354 ALA A CA 1
ATOM 2871 C C . ALA A 1 354 ? -18.531 8.664 28.516 1 91.5 354 ALA A C 1
ATOM 2873 O O . ALA A 1 354 ? -18.75 7.465 28.703 1 91.5 354 ALA A O 1
ATOM 2874 N N . ILE A 1 355 ? -18.641 9.258 27.469 1 90.88 355 ILE A N 1
ATOM 2875 C CA . ILE A 1 355 ? -19.172 8.523 26.312 1 90.88 355 ILE A CA 1
ATOM 2876 C C . ILE A 1 355 ? -18.172 7.457 25.875 1 90.88 355 ILE A C 1
ATOM 2878 O O . ILE A 1 355 ? -18.547 6.336 25.547 1 90.88 355 ILE A O 1
ATOM 2882 N N . SER A 1 356 ? -16.969 7.809 25.891 1 88.88 356 SER A N 1
ATOM 2883 C CA . SER A 1 356 ? -15.93 6.855 25.516 1 88.88 356 SER A CA 1
ATOM 2884 C C . SER A 1 356 ? -15.898 5.672 26.484 1 88.88 356 SER A C 1
ATOM 2886 O O . SER A 1 356 ? -15.711 4.527 26.062 1 88.88 356 SER A O 1
ATOM 2888 N N . VAL A 1 357 ? -16.141 5.895 27.703 1 88.56 357 VAL A N 1
ATOM 2889 C CA . VAL A 1 357 ? -16.156 4.832 28.703 1 88.56 357 VAL A CA 1
ATOM 2890 C C . VAL A 1 357 ? -17.391 3.953 28.5 1 88.56 357 VAL A C 1
ATOM 2892 O O . VAL A 1 357 ? -17.312 2.727 28.594 1 88.56 357 VAL A O 1
ATOM 2895 N N . LEU A 1 358 ? -18.422 4.566 28.172 1 88.38 358 LEU A N 1
ATOM 2896 C CA . LEU A 1 358 ? -19.641 3.809 27.906 1 88.38 358 LEU A CA 1
ATOM 2897 C C . LEU A 1 358 ? -19.453 2.914 26.688 1 88.38 358 LEU A C 1
ATOM 2899 O O . LEU A 1 358 ? -19.875 1.755 26.703 1 88.38 358 LEU A O 1
ATOM 2903 N N . MET A 1 359 ? -18.812 3.441 25.734 1 88.25 359 MET A N 1
ATOM 2904 C CA . MET A 1 359 ? -18.547 2.656 24.531 1 88.25 359 MET A CA 1
ATOM 2905 C C . MET A 1 359 ? -17.609 1.496 24.828 1 88.25 359 MET A C 1
ATOM 2907 O O . MET A 1 359 ? -17.734 0.417 24.25 1 88.25 359 MET A O 1
ATOM 2911 N N . LEU A 1 360 ? -16.734 1.694 25.656 1 87.31 360 LEU A N 1
ATOM 2912 C CA . LEU A 1 360 ? -15.805 0.645 26.062 1 87.31 360 LEU A CA 1
ATOM 2913 C C . LEU A 1 360 ? -16.531 -0.458 26.828 1 87.31 360 LEU A C 1
ATOM 2915 O O . LEU A 1 360 ? -16.266 -1.644 26.609 1 87.31 360 LEU A O 1
ATOM 2919 N N . ILE A 1 361 ? -17.453 -0.077 27.625 1 85.94 361 ILE A N 1
ATOM 2920 C CA . ILE A 1 361 ? -18.203 -1.024 28.438 1 85.94 361 ILE A CA 1
ATOM 2921 C C . ILE A 1 361 ? -19.094 -1.887 27.547 1 85.94 361 ILE A C 1
ATOM 2923 O O . ILE A 1 361 ? -19.219 -3.094 27.766 1 85.94 361 ILE A O 1
ATOM 2927 N N . PHE A 1 362 ? -19.578 -1.338 26.5 1 86.38 362 PHE A N 1
ATOM 2928 C CA . PHE A 1 362 ? -20.5 -2.064 25.641 1 86.38 362 PHE A CA 1
ATOM 2929 C C . PHE A 1 362 ? -19.781 -2.627 24.422 1 86.38 362 PHE A C 1
ATOM 2931 O O . PHE A 1 362 ? -20.422 -3.082 23.469 1 86.38 362 PHE A O 1
ATOM 2938 N N . SER A 1 363 ? -18.578 -2.633 24.484 1 87.31 363 SER A N 1
ATOM 2939 C CA . SER A 1 363 ? -17.812 -3.199 23.375 1 87.31 363 SER A CA 1
ATOM 2940 C C . SER A 1 363 ? -17.875 -4.723 23.391 1 87.31 363 SER A C 1
ATOM 2942 O O . SER A 1 363 ? -18.109 -5.332 24.438 1 87.31 363 SER A O 1
ATOM 2944 N N . ASP A 1 364 ? -17.672 -5.305 22.266 1 89.19 364 ASP A N 1
ATOM 2945 C CA . ASP A 1 364 ? -17.734 -6.758 22.125 1 89.19 364 ASP A CA 1
ATOM 2946 C C . ASP A 1 364 ? -16.656 -7.441 22.969 1 89.19 364 ASP A C 1
ATOM 2948 O O . ASP A 1 364 ? -16.906 -8.5 23.547 1 89.19 364 ASP A O 1
ATOM 2952 N N . ARG A 1 365 ? -15.578 -6.887 23.141 1 87.94 365 ARG A N 1
ATOM 2953 C CA . ARG A 1 365 ? -14.492 -7.48 23.906 1 87.94 365 ARG A CA 1
ATOM 2954 C C . ARG A 1 365 ? -14.82 -7.488 25.406 1 87.94 365 ARG A C 1
ATOM 2956 O O . ARG A 1 365 ? -14.422 -8.406 26.125 1 87.94 365 ARG A O 1
ATOM 2963 N N . THR A 1 366 ? -15.469 -6.48 25.797 1 87.81 366 THR A N 1
ATOM 2964 C CA . THR A 1 366 ? -15.867 -6.434 27.203 1 87.81 366 THR A CA 1
ATOM 2965 C C . THR A 1 366 ? -16.969 -7.457 27.484 1 87.81 366 THR A C 1
ATOM 2967 O O . THR A 1 366 ? -16.984 -8.078 28.562 1 87.81 366 THR A O 1
ATOM 2970 N N . LEU A 1 367 ? -17.797 -7.633 26.578 1 87.88 367 LEU A N 1
ATOM 2971 C CA . LEU A 1 367 ? -18.859 -8.617 26.75 1 87.88 367 LEU A CA 1
ATOM 2972 C C . LEU A 1 367 ? -18.281 -10.023 26.844 1 87.88 367 LEU A C 1
ATOM 2974 O O . LEU A 1 367 ? -18.828 -10.867 27.578 1 87.88 367 LEU A O 1
ATOM 2978 N N . LEU A 1 368 ? -17.203 -10.242 26.156 1 88.69 368 LEU A N 1
ATOM 2979 C CA . LEU A 1 368 ? -16.516 -11.531 26.203 1 88.69 368 LEU A CA 1
ATOM 2980 C C . LEU A 1 368 ? -15.867 -11.758 27.562 1 88.69 368 LEU A C 1
ATOM 2982 O O . LEU A 1 368 ? -15.789 -12.891 28.031 1 88.69 368 LEU A O 1
ATOM 2986 N N . ALA A 1 369 ? -15.414 -10.727 28.156 1 84.94 369 ALA A N 1
ATOM 2987 C CA . ALA A 1 369 ? -14.68 -10.828 29.406 1 84.94 369 ALA A CA 1
ATOM 2988 C C . ALA A 1 369 ? -15.633 -10.969 30.594 1 84.94 369 ALA A C 1
ATOM 2990 O O . ALA A 1 369 ? -15.219 -11.359 31.688 1 84.94 369 ALA A O 1
ATOM 2991 N N . LEU A 1 370 ? -16.875 -10.695 30.312 1 82.94 370 LEU A N 1
ATOM 2992 C CA . LEU A 1 370 ? -17.875 -10.773 31.375 1 82.94 370 LEU A CA 1
ATOM 2993 C C . LEU A 1 370 ? -18.094 -12.219 31.812 1 82.94 370 LEU A C 1
ATOM 2995 O O . LEU A 1 370 ? -18.125 -13.125 30.969 1 82.94 370 LEU A O 1
ATOM 2999 N N . LYS A 1 371 ? -18.203 -12.336 33.031 1 76.88 371 LYS A N 1
ATOM 3000 C CA . LYS A 1 371 ? -18.5 -13.656 33.594 1 76.88 371 LYS A CA 1
ATOM 3001 C C . LYS A 1 371 ? -19.859 -14.156 33.125 1 76.88 371 LYS A C 1
ATOM 3003 O O . LYS A 1 371 ? -20.734 -13.359 32.781 1 76.88 371 LYS A O 1
ATOM 3008 N N . ARG A 1 372 ? -20.016 -15.383 33.031 1 72.75 372 ARG A N 1
ATOM 3009 C CA . ARG A 1 372 ? -21.188 -16.062 32.5 1 72.75 372 ARG A CA 1
ATOM 3010 C C . ARG A 1 372 ? -22.469 -15.562 33.156 1 72.75 372 ARG A C 1
ATOM 3012 O O . ARG A 1 372 ? -23.484 -15.398 32.5 1 72.75 372 ARG A O 1
ATOM 3019 N N . SER A 1 373 ? -22.391 -15.234 34.406 1 72.06 373 SER A N 1
ATOM 3020 C CA . SER A 1 373 ? -23.578 -14.812 35.125 1 72.06 373 SER A CA 1
ATOM 3021 C C . SER A 1 373 ? -24.047 -13.43 34.688 1 72.06 373 SER A C 1
ATOM 3023 O O . SER A 1 373 ? -25.25 -13.156 34.656 1 72.06 373 SER A O 1
ATOM 3025 N N . TRP A 1 374 ? -23.141 -12.633 34.281 1 75.44 374 TRP A N 1
ATOM 3026 C CA . TRP A 1 374 ? -23.5 -11.273 33.906 1 75.44 374 TRP A CA 1
ATOM 3027 C C . TRP A 1 374 ? -23.891 -11.211 32.438 1 75.44 374 TRP A C 1
ATOM 3029 O O . TRP A 1 374 ? -24.531 -10.25 31.984 1 75.44 374 TRP A O 1
ATOM 3039 N N . ARG A 1 375 ? -23.578 -12.219 31.766 1 74.62 375 ARG A N 1
ATOM 3040 C CA . ARG A 1 375 ? -23.875 -12.258 30.328 1 74.62 375 ARG A CA 1
ATOM 3041 C C . ARG A 1 375 ? -25.375 -12.328 30.078 1 74.62 375 ARG A C 1
ATOM 3043 O O . ARG A 1 375 ? -25.859 -11.844 29.047 1 74.62 375 ARG A O 1
ATOM 3050 N N . LYS A 1 376 ? -26.047 -12.844 31.031 1 73.62 376 LYS A N 1
ATOM 3051 C CA . LYS A 1 376 ? -27.5 -12.984 30.891 1 73.62 376 LYS A CA 1
ATOM 3052 C C . LYS A 1 376 ? -28.188 -11.633 30.984 1 73.62 376 LYS A C 1
ATOM 3054 O O . LYS A 1 376 ? -29.297 -11.461 30.484 1 73.62 376 LYS A O 1
ATOM 3059 N N . VAL A 1 377 ? -27.469 -10.711 31.562 1 76.44 377 VAL A N 1
ATOM 3060 C CA . VAL A 1 377 ? -28.078 -9.414 31.828 1 76.44 377 VAL A CA 1
ATOM 3061 C C . VAL A 1 377 ? -27.859 -8.484 30.641 1 76.44 377 VAL A C 1
ATOM 3063 O O . VAL A 1 377 ? -28.5 -7.441 30.531 1 76.44 377 VAL A O 1
ATOM 3066 N N . VAL A 1 378 ? -27.094 -8.875 29.719 1 80.25 378 VAL A N 1
ATOM 3067 C CA . VAL A 1 378 ? -26.812 -8.008 28.578 1 80.25 378 VAL A CA 1
ATOM 3068 C C . VAL A 1 378 ? -28.016 -8 27.641 1 80.25 378 VAL A C 1
ATOM 3070 O O . VAL A 1 378 ? -28.484 -9.055 27.203 1 80.25 378 VAL A O 1
ATOM 3073 N N . PRO A 1 379 ? -28.516 -6.812 27.406 1 80.75 379 PRO A N 1
ATOM 3074 C CA . PRO A 1 379 ? -29.672 -6.73 26.5 1 80.75 379 PRO A CA 1
ATOM 3075 C C . PRO A 1 379 ? -29.375 -7.305 25.125 1 80.75 379 PRO A C 1
ATOM 3077 O O . PRO A 1 379 ? -28.281 -7.113 24.594 1 80.75 379 PRO A O 1
ATOM 3080 N N . LYS A 1 380 ? -30.297 -7.887 24.578 1 80.06 380 LYS A N 1
ATOM 3081 C CA . LYS A 1 380 ? -30.203 -8.539 23.281 1 80.06 380 LYS A CA 1
ATOM 3082 C C . LYS A 1 380 ? -29.953 -7.516 22.172 1 80.06 380 LYS A C 1
ATOM 3084 O O . LYS A 1 380 ? -29.312 -7.824 21.172 1 80.06 380 LYS A O 1
ATOM 3089 N N . ILE A 1 381 ? -30.328 -6.301 22.422 1 82.75 381 ILE A N 1
ATOM 3090 C CA . ILE A 1 381 ? -30.203 -5.254 21.406 1 82.75 381 ILE A CA 1
ATOM 3091 C C . ILE A 1 381 ? -28.719 -4.914 21.188 1 82.75 381 ILE A C 1
ATOM 3093 O O . ILE A 1 381 ? -28.297 -4.637 20.062 1 82.75 381 ILE A O 1
ATOM 3097 N N . ILE A 1 382 ? -28 -5.031 22.203 1 84.38 382 ILE A N 1
ATOM 3098 C CA . ILE A 1 382 ? -26.578 -4.707 22.125 1 84.38 382 ILE A CA 1
ATOM 3099 C C . ILE A 1 382 ? -25.828 -5.824 21.391 1 84.38 382 ILE A C 1
ATOM 3101 O O . ILE A 1 382 ? -24.906 -5.559 20.625 1 84.38 382 ILE A O 1
ATOM 3105 N N . LEU A 1 383 ? -26.375 -6.941 21.562 1 83.38 383 LEU A N 1
ATOM 3106 C CA . LEU A 1 383 ? -25.703 -8.094 20.953 1 83.38 383 LEU A CA 1
ATOM 3107 C C . LEU A 1 383 ? -26.062 -8.219 19.484 1 83.38 383 LEU A C 1
ATOM 3109 O O . LEU A 1 383 ? -25.234 -8.688 18.688 1 83.38 383 LEU A O 1
ATOM 3113 N N . THR A 1 384 ? -27.219 -7.777 19.125 1 83.81 384 THR A N 1
ATOM 3114 C CA . THR A 1 384 ? -27.672 -8.008 17.75 1 83.81 384 THR A CA 1
ATOM 3115 C C . THR A 1 384 ? -27.469 -6.762 16.891 1 83.81 384 THR A C 1
ATOM 3117 O O . THR A 1 384 ? -27.953 -6.691 15.766 1 83.81 384 THR A O 1
ATOM 3120 N N . ARG A 1 385 ? -26.703 -5.922 17.406 1 85.94 385 ARG A N 1
ATOM 3121 C CA . ARG A 1 385 ? -26.484 -4.703 16.641 1 85.94 385 ARG A CA 1
ATOM 3122 C C . ARG A 1 385 ? -25.688 -5 15.367 1 85.94 385 ARG A C 1
ATOM 3124 O O . ARG A 1 385 ? -24.875 -5.926 15.336 1 85.94 385 ARG A O 1
ATOM 3131 N N . ALA A 1 386 ? -26.016 -4.195 14.359 1 85.56 386 ALA A N 1
ATOM 3132 C CA . ALA A 1 386 ? -25.344 -4.395 13.078 1 85.56 386 ALA A CA 1
ATOM 3133 C C . ALA A 1 386 ? -23.922 -3.846 13.109 1 85.56 386 ALA A C 1
ATOM 3135 O O . ALA A 1 386 ? -23.672 -2.783 13.68 1 85.56 386 ALA A O 1
ATOM 3136 N N . ARG A 1 387 ? -23.047 -4.59 12.57 1 89.56 387 ARG A N 1
ATOM 3137 C CA . ARG A 1 387 ? -21.641 -4.199 12.57 1 89.56 387 ARG A CA 1
ATOM 3138 C C . ARG A 1 387 ? -21.141 -3.955 11.156 1 89.56 387 ARG A C 1
ATOM 3140 O O . ARG A 1 387 ? -19.953 -3.758 10.938 1 89.56 387 ARG A O 1
ATOM 3147 N N . TRP A 1 388 ? -21.969 -4.047 10.211 1 90.69 388 TRP A N 1
ATOM 3148 C CA . TRP A 1 388 ? -21.656 -3.674 8.836 1 90.69 388 TRP A CA 1
ATOM 3149 C C . TRP A 1 388 ? -22.891 -3.18 8.102 1 90.69 388 TRP A C 1
ATOM 3151 O O . TRP A 1 388 ? -24 -3.232 8.633 1 90.69 388 TRP A O 1
ATOM 3161 N N . SER A 1 389 ? -22.891 -2.66 7.043 1 91.5 389 SER A N 1
ATOM 3162 C CA . SER A 1 389 ? -23.969 -1.985 6.34 1 91.5 389 SER A CA 1
ATOM 3163 C C . SER A 1 389 ? -24.984 -2.988 5.785 1 91.5 389 SER A C 1
ATOM 3165 O O . SER A 1 389 ? -26.141 -2.641 5.531 1 91.5 389 SER A O 1
ATOM 3167 N N . ARG A 1 390 ? -24.641 -4.227 5.496 1 93.5 390 ARG A N 1
ATOM 3168 C CA . ARG A 1 390 ? -25.484 -5.27 4.914 1 93.5 390 ARG A CA 1
ATOM 3169 C C . ARG A 1 390 ? -26.016 -4.848 3.549 1 93.5 390 ARG A C 1
ATOM 3171 O O . ARG A 1 390 ? -27.172 -5.121 3.215 1 93.5 390 ARG A O 1
ATOM 3178 N N . SER A 1 391 ? -25.188 -4.047 2.902 1 93.38 391 SER A N 1
ATOM 3179 C CA . SER A 1 391 ? -25.516 -3.604 1.553 1 93.38 391 SER A CA 1
ATOM 3180 C C . SER A 1 391 ? -24.281 -3.557 0.664 1 93.38 391 SER A C 1
ATOM 3182 O O . SER A 1 391 ? -23.156 -3.535 1.162 1 93.38 391 SER A O 1
ATOM 3184 N N . VAL A 1 392 ? -24.531 -3.709 -0.607 1 94.81 392 VAL A N 1
ATOM 3185 C CA . VAL A 1 392 ? -23.438 -3.652 -1.574 1 94.81 392 VAL A CA 1
ATOM 3186 C C . VAL A 1 392 ? -23.734 -2.598 -2.635 1 94.81 392 VAL A C 1
ATOM 3188 O O . VAL A 1 392 ? -24.906 -2.289 -2.898 1 94.81 392 VAL A O 1
ATOM 3191 N N . SER A 1 393 ? -22.719 -1.956 -3.166 1 93.31 393 SER A N 1
ATOM 3192 C CA . SER A 1 393 ? -22.891 -1.022 -4.273 1 93.31 393 SER A CA 1
ATOM 3193 C C . SER A 1 393 ? -22.938 -1.754 -5.613 1 93.31 393 SER A C 1
ATOM 3195 O O . SER A 1 393 ? -22.234 -2.748 -5.809 1 93.31 393 SER A O 1
ATOM 3197 N N . LYS A 1 394 ? -23.828 -1.312 -6.43 1 94.62 394 LYS A N 1
ATOM 3198 C CA . LYS A 1 394 ? -24 -1.977 -7.715 1 94.62 394 LYS A CA 1
ATOM 3199 C C . LYS A 1 394 ? -24.094 -0.962 -8.852 1 94.62 394 LYS A C 1
ATOM 3201 O O . LYS A 1 394 ? -24.562 0.16 -8.656 1 94.62 394 LYS A O 1
ATOM 3206 N N . TYR A 1 395 ? -23.594 -1.325 -10.008 1 93.38 395 TYR A N 1
ATOM 3207 C CA . TYR A 1 395 ? -23.641 -0.525 -11.227 1 93.38 395 TYR A CA 1
ATOM 3208 C C . TYR A 1 395 ? -23.578 -1.412 -12.461 1 93.38 395 TYR A C 1
ATOM 3210 O O . TYR A 1 395 ? -22.969 -2.486 -12.43 1 93.38 395 TYR A O 1
ATOM 3218 N N . ASP A 1 396 ? -24.25 -1.025 -13.461 1 93.88 396 ASP A N 1
ATOM 3219 C CA . ASP A 1 396 ? -24.234 -1.827 -14.68 1 93.88 396 ASP A CA 1
ATOM 3220 C C . ASP A 1 396 ? -23.375 -1.175 -15.766 1 93.88 396 ASP A C 1
ATOM 3222 O O . ASP A 1 396 ? -23.359 0.052 -15.883 1 93.88 396 ASP A O 1
ATOM 3226 N N . MET A 1 397 ? -22.797 -1.932 -16.547 1 94.06 397 MET A N 1
ATOM 3227 C CA . MET A 1 397 ? -21.797 -1.507 -17.516 1 94.06 397 MET A CA 1
ATOM 3228 C C . MET A 1 397 ? -22.453 -0.738 -18.656 1 94.06 397 MET A C 1
ATOM 3230 O O . MET A 1 397 ? -21.875 0.233 -19.172 1 94.06 397 MET A O 1
ATOM 3234 N N . ILE A 1 398 ? -23.594 -1.147 -19.094 1 92.56 398 ILE A N 1
ATOM 3235 C CA . ILE A 1 398 ? -24.25 -0.501 -20.219 1 92.56 398 ILE A CA 1
ATOM 3236 C C . ILE A 1 398 ? -24.625 0.936 -19.859 1 92.56 398 ILE A C 1
ATOM 3238 O O . ILE A 1 398 ? -24.391 1.859 -20.641 1 92.56 398 ILE A O 1
ATOM 3242 N N . SER A 1 399 ? -25.141 1.054 -18.703 1 90.81 399 SER A N 1
ATOM 3243 C CA . SER A 1 399 ? -25.422 2.406 -18.234 1 90.81 399 SER A CA 1
ATOM 3244 C C . SER A 1 399 ? -24.141 3.225 -18.109 1 90.81 399 SER A C 1
ATOM 3246 O O . SER A 1 399 ? -24.125 4.422 -18.406 1 90.81 399 SER A O 1
ATOM 3248 N N . TYR A 1 400 ? -23.141 2.6 -17.672 1 90.94 400 TYR A N 1
ATOM 3249 C CA . TYR A 1 400 ? -21.844 3.246 -17.547 1 90.94 400 TYR A CA 1
ATOM 3250 C C . TYR A 1 400 ? -21.359 3.752 -18.906 1 90.94 400 TYR A C 1
ATOM 3252 O O . TYR A 1 400 ? -20.828 4.859 -19.016 1 90.94 400 TYR A O 1
ATOM 3260 N N . CYS A 1 401 ? -21.516 2.973 -19.891 1 90.31 401 CYS A N 1
ATOM 3261 C CA . CYS A 1 401 ? -21.031 3.301 -21.219 1 90.31 401 CYS A CA 1
ATOM 3262 C C . CYS A 1 401 ? -21.891 4.383 -21.875 1 90.31 401 CYS A C 1
ATOM 3264 O O . CYS A 1 401 ? -21.391 5.188 -22.656 1 90.31 401 CYS A O 1
ATOM 3266 N N . LEU A 1 402 ? -23.109 4.398 -21.562 1 87.81 402 LEU A N 1
ATOM 3267 C CA . LEU A 1 402 ? -24.047 5.281 -22.266 1 87.81 402 LEU A CA 1
ATOM 3268 C C . LEU A 1 402 ? -24.156 6.625 -21.547 1 87.81 402 LEU A C 1
ATOM 3270 O O . LEU A 1 402 ? -24.5 7.633 -22.172 1 87.81 402 LEU A O 1
ATOM 3274 N N . ASN A 1 403 ? -23.969 6.617 -20.219 1 78.75 403 ASN A N 1
ATOM 3275 C CA . ASN A 1 403 ? -24.156 7.852 -19.469 1 78.75 403 ASN A CA 1
ATOM 3276 C C . ASN A 1 403 ? -22.984 8.812 -19.656 1 78.75 403 ASN A C 1
ATOM 3278 O O . ASN A 1 403 ? -22.031 8.797 -18.891 1 78.75 403 ASN A O 1
ATOM 3282 N N . ASN A 1 404 ? -22.719 9.328 -20.75 1 67.81 404 ASN A N 1
ATOM 3283 C CA . ASN A 1 404 ? -21.688 10.32 -21.016 1 67.81 404 ASN A CA 1
ATOM 3284 C C . ASN A 1 404 ? -22.266 11.719 -21.125 1 67.81 404 ASN A C 1
ATOM 3286 O O . ASN A 1 404 ? -21.969 12.445 -22.078 1 67.81 404 ASN A O 1
ATOM 3290 N N . ASP A 1 405 ? -23.109 12.039 -20.141 1 61.38 405 ASP A N 1
ATOM 3291 C CA . ASP A 1 405 ? -23.844 13.289 -20.266 1 61.38 405 ASP A CA 1
ATOM 3292 C C . ASP A 1 405 ? -22.984 14.477 -19.844 1 61.38 405 ASP A C 1
ATOM 3294 O O . ASP A 1 405 ? -23.484 15.578 -19.609 1 61.38 405 ASP A O 1
ATOM 3298 N N . ALA A 1 406 ? -21.719 14.18 -19.703 1 66.75 406 ALA A N 1
ATOM 3299 C CA . ALA A 1 406 ? -21 15.406 -19.359 1 66.75 406 ALA A CA 1
ATOM 3300 C C . ALA A 1 406 ? -20.891 16.344 -20.562 1 66.75 406 ALA A C 1
ATOM 3302 O O . ALA A 1 406 ? -20.656 15.891 -21.688 1 66.75 406 ALA A O 1
ATOM 3303 N N . PRO A 1 407 ? -21.328 17.547 -20.422 1 70.88 407 PRO A N 1
ATOM 3304 C CA . PRO A 1 407 ? -21.188 18.5 -21.516 1 70.88 407 PRO A CA 1
ATOM 3305 C C . PRO A 1 407 ? -19.797 18.484 -22.141 1 70.88 407 PRO A C 1
ATOM 3307 O O . PRO A 1 407 ? -18.812 18.203 -21.438 1 70.88 407 PRO A O 1
ATOM 3310 N N . LYS A 1 408 ? -19.703 18.641 -23.375 1 70.94 408 LYS A N 1
ATOM 3311 C CA . LYS A 1 408 ? -18.469 18.578 -24.141 1 70.94 408 LYS A CA 1
ATOM 3312 C C . LYS A 1 408 ? -17.391 19.484 -23.547 1 70.94 408 LYS A C 1
ATOM 3314 O O . LYS A 1 408 ? -16.219 19.125 -23.531 1 70.94 408 LYS A O 1
ATOM 3319 N N . TRP A 1 409 ? -17.875 20.609 -23.094 1 75.69 409 TRP A N 1
ATOM 3320 C CA . TRP A 1 409 ? -16.875 21.516 -22.531 1 75.69 409 TRP A CA 1
ATOM 3321 C C . TRP A 1 409 ? -16.234 20.922 -21.281 1 75.69 409 TRP A C 1
ATOM 3323 O O . TRP A 1 409 ? -15.055 21.156 -21.016 1 75.69 409 TRP A O 1
ATOM 3333 N N . MET A 1 410 ? -16.969 20.234 -20.516 1 74.81 410 MET A N 1
ATOM 3334 C CA . MET A 1 410 ? -16.438 19.594 -19.328 1 74.81 410 MET A CA 1
ATOM 3335 C C . MET A 1 410 ? -15.453 18.5 -19.688 1 74.81 410 MET A C 1
ATOM 3337 O O . MET A 1 410 ? -14.438 18.312 -19.016 1 74.81 410 MET A O 1
ATOM 3341 N N . ASP A 1 411 ? -15.742 17.922 -20.797 1 74.12 411 ASP A N 1
ATOM 3342 C CA . ASP A 1 411 ? -14.852 16.859 -21.266 1 74.12 411 ASP A CA 1
ATOM 3343 C C . ASP A 1 411 ? -13.492 17.438 -21.672 1 74.12 411 ASP A C 1
ATOM 3345 O O . ASP A 1 411 ? -12.453 16.844 -21.375 1 74.12 411 ASP A O 1
ATOM 3349 N N . THR A 1 412 ? -13.586 18.562 -22.281 1 76.12 412 THR A N 1
ATOM 3350 C CA . THR A 1 412 ? -12.344 19.188 -22.719 1 76.12 412 THR A CA 1
ATOM 3351 C C . THR A 1 412 ? -11.539 19.672 -21.531 1 76.12 412 THR A C 1
ATOM 3353 O O . THR A 1 412 ? -10.312 19.516 -21.484 1 76.12 412 THR A O 1
ATOM 3356 N N . LEU A 1 413 ? -12.242 20.234 -20.641 1 75.06 413 LEU A N 1
ATOM 3357 C CA . LEU A 1 413 ? -11.578 20.734 -19.438 1 75.06 413 LEU A CA 1
ATOM 3358 C C . LEU A 1 413 ? -10.969 19.578 -18.641 1 75.06 413 LEU A C 1
ATOM 3360 O O . LEU A 1 413 ? -9.859 19.703 -18.125 1 75.06 413 LEU A O 1
ATOM 3364 N N . VAL A 1 414 ? -11.672 18.594 -18.672 1 75.75 414 VAL A N 1
ATOM 3365 C CA . VAL A 1 414 ? -11.242 17.438 -17.906 1 75.75 414 VAL A CA 1
ATOM 3366 C C . VAL A 1 414 ? -10.008 16.812 -18.562 1 75.75 414 VAL A C 1
ATOM 3368 O O . VAL A 1 414 ? -9.086 16.359 -17.875 1 75.75 414 VAL A O 1
ATOM 3371 N N . VAL A 1 415 ? -10.008 16.797 -19.812 1 72.25 415 VAL A N 1
ATOM 3372 C CA . VAL A 1 415 ? -8.867 16.25 -20.547 1 72.25 415 VAL A CA 1
ATOM 3373 C C . VAL A 1 415 ? -7.641 17.141 -20.328 1 72.25 415 VAL A C 1
ATOM 3375 O O . VAL A 1 415 ? -6.539 16.641 -20.109 1 72.25 415 VAL A O 1
ATOM 3378 N N . TYR A 1 416 ? -7.996 18.406 -20.297 1 70.62 416 TYR A N 1
ATOM 3379 C CA . TYR A 1 416 ? -6.906 19.359 -20.125 1 70.62 416 TYR A CA 1
ATOM 3380 C C . TYR A 1 416 ? -6.312 19.266 -18.734 1 70.62 416 TYR A C 1
ATOM 3382 O O . TYR A 1 416 ? -5.09 19.328 -18.562 1 70.62 416 TYR A O 1
ATOM 3390 N N . LEU A 1 417 ? -7.18 18.984 -17.781 1 72.44 417 LEU A N 1
ATOM 3391 C CA . LEU A 1 417 ? -6.738 18.938 -16.391 1 72.44 417 LEU A CA 1
ATOM 3392 C C . LEU A 1 417 ? -6.273 17.531 -16.031 1 72.44 417 LEU A C 1
ATOM 3394 O O . LEU A 1 417 ? -5.684 17.328 -14.969 1 72.44 417 LEU A O 1
ATOM 3398 N N . GLY A 1 418 ? -6.465 16.625 -16.938 1 72.06 418 GLY A N 1
ATOM 3399 C CA . GLY A 1 418 ? -6.121 15.25 -16.641 1 72.06 418 GLY A CA 1
ATOM 3400 C C . GLY A 1 418 ? -6.98 14.641 -15.547 1 72.06 418 GLY A C 1
ATOM 3401 O O . GLY A 1 418 ? -6.492 13.844 -14.734 1 72.06 418 GLY A O 1
ATOM 3402 N N . ALA A 1 419 ? -8.164 15.141 -15.469 1 78.44 419 ALA A N 1
ATOM 3403 C CA . ALA A 1 419 ? -9.023 14.719 -14.367 1 78.44 419 ALA A CA 1
ATOM 3404 C C . ALA A 1 419 ? -10.102 13.75 -14.852 1 78.44 419 ALA A C 1
ATOM 3406 O O . ALA A 1 419 ? -11.203 13.711 -14.297 1 78.44 419 ALA A O 1
ATOM 3407 N N . LYS A 1 420 ? -9.812 13.062 -15.906 1 76.75 420 LYS A N 1
ATOM 3408 C CA . LYS A 1 420 ? -10.789 12.133 -16.453 1 76.75 420 LYS A CA 1
ATOM 3409 C C . LYS A 1 420 ? -11.172 11.07 -15.422 1 76.75 420 LYS A C 1
ATOM 3411 O O . LYS A 1 420 ? -12.336 10.703 -15.297 1 76.75 420 LYS A O 1
ATOM 3416 N N . GLU A 1 421 ? -10.258 10.688 -14.688 1 78.5 421 GLU A N 1
ATOM 3417 C CA . GLU A 1 421 ? -10.508 9.664 -13.68 1 78.5 421 GLU A CA 1
ATOM 3418 C C . GLU A 1 421 ? -11.453 10.172 -12.594 1 78.5 421 GLU A C 1
ATOM 3420 O O . GLU A 1 421 ? -12.344 9.445 -12.148 1 78.5 421 GLU A O 1
ATOM 3425 N N . ILE A 1 422 ? -11.242 11.398 -12.234 1 79.62 422 ILE A N 1
ATOM 3426 C CA . ILE A 1 422 ? -12.07 11.984 -11.188 1 79.62 422 ILE A CA 1
ATOM 3427 C C . ILE A 1 422 ? -13.508 12.117 -11.68 1 79.62 422 ILE A C 1
ATOM 3429 O O . ILE A 1 422 ? -14.453 11.828 -10.945 1 79.62 422 ILE A O 1
ATOM 3433 N N . LEU A 1 423 ? -13.641 12.5 -12.891 1 79.19 423 LEU A N 1
ATOM 3434 C CA . LEU A 1 423 ? -14.969 12.641 -13.469 1 79.19 423 LEU A CA 1
ATOM 3435 C C . LEU A 1 423 ? -15.672 11.289 -13.555 1 79.19 423 LEU A C 1
ATOM 3437 O O . LEU A 1 423 ? -16.875 11.188 -13.281 1 79.19 423 LEU A O 1
ATOM 3441 N N . GLU A 1 424 ? -14.945 10.328 -13.969 1 80.62 424 GLU A N 1
ATOM 3442 C CA . GLU A 1 424 ? -15.523 8.992 -14.062 1 80.62 424 GLU A CA 1
ATOM 3443 C C . GLU A 1 424 ? -15.961 8.484 -12.695 1 80.62 424 GLU A C 1
ATOM 3445 O O . GLU A 1 424 ? -17.047 7.91 -12.555 1 80.62 424 GLU A O 1
ATOM 3450 N N . LYS A 1 425 ? -15.18 8.727 -11.742 1 80.25 425 LYS A N 1
ATOM 3451 C CA . LYS A 1 425 ? -15.531 8.281 -10.391 1 80.25 425 LYS A CA 1
ATOM 3452 C C . LYS A 1 425 ? -16.734 9.055 -9.859 1 80.25 425 LYS A C 1
ATOM 3454 O O . LYS A 1 425 ? -17.578 8.492 -9.156 1 80.25 425 LYS A O 1
ATOM 3459 N N . MET A 1 426 ? -16.828 10.25 -10.211 1 81.62 426 MET A N 1
ATOM 3460 C CA . MET A 1 426 ? -17.969 11.055 -9.797 1 81.62 426 MET A CA 1
ATOM 3461 C C . MET A 1 426 ? -19.25 10.586 -10.484 1 81.62 426 MET A C 1
ATOM 3463 O O . MET A 1 426 ? -20.312 10.57 -9.867 1 81.62 426 MET A O 1
ATOM 3467 N N . LYS A 1 427 ? -19.109 10.258 -11.656 1 81.62 427 LYS A N 1
ATOM 3468 C CA . LYS A 1 427 ? -20.234 9.719 -12.398 1 81.62 427 LYS A CA 1
ATOM 3469 C C . LYS A 1 427 ? -20.75 8.422 -11.758 1 81.62 427 LYS A C 1
ATOM 3471 O O . LYS A 1 427 ? -21.953 8.266 -11.547 1 81.62 427 LYS A O 1
ATOM 3476 N N . ILE A 1 428 ? -19.875 7.602 -11.453 1 83.56 428 ILE A N 1
ATOM 3477 C CA . ILE A 1 428 ? -20.25 6.328 -10.844 1 83.56 428 ILE A CA 1
ATOM 3478 C C . ILE A 1 428 ? -20.875 6.578 -9.469 1 83.56 428 ILE A C 1
ATOM 3480 O O . ILE A 1 428 ? -21.828 5.906 -9.086 1 83.56 428 ILE A O 1
ATOM 3484 N N . TRP A 1 429 ? -20.328 7.527 -8.844 1 82.88 429 TRP A N 1
ATOM 3485 C CA . TRP A 1 429 ? -20.859 7.887 -7.539 1 82.88 429 TRP A CA 1
ATOM 3486 C C . TRP A 1 429 ? -22.312 8.359 -7.652 1 82.88 429 TRP A C 1
ATOM 3488 O O . TRP A 1 429 ? -23.141 8.016 -6.82 1 82.88 429 TRP A O 1
ATOM 3498 N N . ARG A 1 430 ? -22.594 9.016 -8.695 1 81.5 430 ARG A N 1
ATOM 3499 C CA . ARG A 1 430 ? -23.922 9.594 -8.891 1 81.5 430 ARG A CA 1
ATOM 3500 C C . ARG A 1 430 ? -24.906 8.523 -9.336 1 81.5 430 ARG A C 1
ATOM 3502 O O . ARG A 1 430 ? -26.062 8.531 -8.898 1 81.5 430 ARG A O 1
ATOM 3509 N N . PHE A 1 431 ? -24.438 7.547 -10.078 1 82 431 PHE A N 1
ATOM 3510 C CA . PHE A 1 431 ? -25.391 6.664 -10.734 1 82 431 PHE A CA 1
ATOM 3511 C C . PHE A 1 431 ? -25.375 5.281 -10.086 1 82 431 PHE A C 1
ATOM 3513 O O . PHE A 1 431 ? -26.25 4.457 -10.367 1 82 431 PHE A O 1
ATOM 3520 N N . SER A 1 432 ? -24.453 5.102 -9.234 1 88.81 432 SER A N 1
ATOM 3521 C CA . SER A 1 432 ? -24.438 3.809 -8.555 1 88.81 432 SER A CA 1
ATOM 3522 C C . SER A 1 432 ? -25.516 3.732 -7.484 1 88.81 432 SER A C 1
ATOM 3524 O O . SER A 1 432 ? -25.906 4.75 -6.91 1 88.81 432 SER A O 1
ATOM 3526 N N . SER A 1 433 ? -26.078 2.588 -7.344 1 89.69 433 SER A N 1
ATOM 3527 C CA . SER A 1 433 ? -27.094 2.346 -6.328 1 89.69 433 SER A CA 1
ATOM 3528 C C . SER A 1 433 ? -26.656 1.259 -5.352 1 89.69 433 SER A C 1
ATOM 3530 O O . SER A 1 433 ? -25.688 0.549 -5.605 1 89.69 433 SER A O 1
ATOM 3532 N N . SER A 1 434 ? -27.375 1.205 -4.242 1 90.56 434 SER A N 1
ATOM 3533 C CA . SER A 1 434 ? -27.062 0.194 -3.236 1 90.56 434 SER A CA 1
ATOM 3534 C C . SER A 1 434 ? -28.125 -0.906 -3.217 1 90.56 434 SER A C 1
ATOM 3536 O O . SER A 1 434 ? -29.312 -0.643 -3.439 1 90.56 434 SER A O 1
ATOM 3538 N N . GLY A 1 435 ? -27.688 -2.129 -3.143 1 92.56 435 GLY A N 1
ATOM 3539 C CA . GLY A 1 435 ? -28.562 -3.271 -2.971 1 92.56 435 GLY A CA 1
ATOM 3540 C C . GLY A 1 435 ? -28.359 -3.996 -1.656 1 92.56 435 GLY A C 1
ATOM 3541 O O . GLY A 1 435 ? -27.219 -4.148 -1.202 1 92.56 435 GLY A O 1
ATOM 3542 N N . PRO A 1 436 ? -29.391 -4.402 -1.047 1 93.69 436 PRO A N 1
ATOM 3543 C CA . PRO A 1 436 ? -29.25 -5.133 0.216 1 93.69 436 PRO A CA 1
ATOM 3544 C C . PRO A 1 436 ? -28.766 -6.562 0.02 1 93.69 436 PRO A C 1
ATOM 3546 O O . PRO A 1 436 ? -29.047 -7.184 -1.006 1 93.69 436 PRO A O 1
ATOM 3549 N N . VAL A 1 437 ? -28 -7.012 0.948 1 95.31 437 VAL A N 1
ATOM 3550 C CA . VAL A 1 437 ? -27.609 -8.414 0.996 1 95.31 437 VAL A CA 1
ATOM 3551 C C . VAL A 1 437 ? -28.688 -9.234 1.689 1 95.31 437 VAL A C 1
ATOM 3553 O O . VAL A 1 437 ? -28.734 -9.289 2.92 1 95.31 437 VAL A O 1
ATOM 3556 N N . SER A 1 438 ? -29.5 -9.883 0.906 1 94.38 438 SER A N 1
ATOM 3557 C CA . SER A 1 438 ? -30.641 -10.633 1.416 1 94.38 438 SER A CA 1
ATOM 3558 C C . SER A 1 438 ? -30.203 -11.961 2.031 1 94.38 438 SER A C 1
ATOM 3560 O O . SER A 1 438 ? -29.109 -12.438 1.767 1 94.38 438 SER A O 1
ATOM 3562 N N . GLY A 1 439 ? -31.062 -12.453 2.832 1 94.44 439 GLY A N 1
ATOM 3563 C CA . GLY A 1 439 ? -30.812 -13.758 3.416 1 94.44 439 GLY A CA 1
ATOM 3564 C C . GLY A 1 439 ? -30.688 -14.867 2.381 1 94.44 439 GLY A C 1
ATOM 3565 O O . GLY A 1 439 ? -29.891 -15.781 2.537 1 94.44 439 GLY A O 1
ATOM 3566 N N . ASP A 1 440 ? -31.406 -14.703 1.315 1 94.81 440 ASP A N 1
ATOM 3567 C CA . ASP A 1 440 ? -31.375 -15.688 0.243 1 94.81 440 ASP A CA 1
ATOM 3568 C C . ASP A 1 440 ? -30.016 -15.688 -0.456 1 94.81 440 ASP A C 1
ATOM 3570 O O . ASP A 1 440 ? -29.5 -16.75 -0.817 1 94.81 440 ASP A O 1
ATOM 3574 N N . LEU A 1 441 ? -29.516 -14.531 -0.638 1 96.88 441 LEU A N 1
ATOM 3575 C CA . LEU A 1 441 ? -28.188 -14.414 -1.257 1 96.88 441 LEU A CA 1
ATOM 3576 C C . LEU A 1 441 ? -27.125 -15.055 -0.38 1 96.88 441 LEU A C 1
ATOM 3578 O O . LEU A 1 441 ? -26.281 -15.805 -0.874 1 96.88 441 LEU A O 1
ATOM 3582 N N . VAL A 1 442 ? -27.203 -14.812 0.893 1 97.44 442 VAL A N 1
ATOM 3583 C CA . VAL A 1 442 ? -26.25 -15.352 1.859 1 97.44 442 VAL A CA 1
ATOM 3584 C C . VAL A 1 442 ? -26.328 -16.875 1.864 1 97.44 442 VAL A C 1
ATOM 3586 O O . VAL A 1 442 ? -25.297 -17.547 1.849 1 97.44 442 VAL A O 1
ATOM 3589 N N . GLU A 1 443 ? -27.531 -17.344 1.863 1 97.25 443 GLU A N 1
ATOM 3590 C CA . GLU A 1 443 ? -27.719 -18.781 1.871 1 97.25 443 GLU A CA 1
ATOM 3591 C C . GLU A 1 443 ? -27.203 -19.422 0.585 1 97.25 443 GLU A C 1
ATOM 3593 O O . GLU A 1 443 ? -26.578 -20.484 0.621 1 97.25 443 GLU A O 1
ATOM 3598 N N . PHE A 1 444 ? -27.469 -18.766 -0.458 1 97.12 444 PHE A N 1
ATOM 3599 C CA . PHE A 1 444 ? -27.031 -19.281 -1.748 1 97.12 444 PHE A CA 1
ATOM 3600 C C . PHE A 1 444 ? -25.516 -19.359 -1.814 1 97.12 444 PHE A C 1
ATOM 3602 O O . PHE A 1 444 ? -24.953 -20.391 -2.227 1 97.12 444 PHE A O 1
ATOM 3609 N N . ILE A 1 445 ? -24.797 -18.297 -1.456 1 98.06 445 ILE A N 1
ATOM 3610 C CA . ILE A 1 445 ? -23.344 -18.234 -1.484 1 98.06 445 ILE A CA 1
ATOM 3611 C C . ILE A 1 445 ? -22.766 -19.297 -0.545 1 98.06 445 ILE A C 1
ATOM 3613 O O . ILE A 1 445 ? -21.844 -20.016 -0.915 1 98.06 445 ILE A O 1
ATOM 3617 N N . PHE A 1 446 ? -23.375 -19.406 0.631 1 98.25 446 PHE A N 1
ATOM 3618 C CA . PHE A 1 446 ? -22.875 -20.328 1.641 1 98.25 446 PHE A CA 1
ATOM 3619 C C . PHE A 1 446 ? -23 -21.766 1.159 1 98.25 446 PHE A C 1
ATOM 3621 O O . PHE A 1 446 ? -22.062 -22.562 1.314 1 98.25 446 PHE A O 1
ATOM 3628 N N . GLU A 1 447 ? -24.062 -22.062 0.592 1 97.06 447 GLU A N 1
ATOM 3629 C CA . GLU A 1 447 ? -24.312 -23.438 0.168 1 97.06 447 GLU A CA 1
ATOM 3630 C C . GLU A 1 447 ? -23.391 -23.828 -0.991 1 97.06 447 GLU A C 1
ATOM 3632 O O . GLU A 1 447 ? -22.906 -24.953 -1.045 1 97.06 447 GLU A O 1
ATOM 3637 N N . GLU A 1 448 ? -23.172 -22.938 -1.912 1 96.5 448 GLU A N 1
ATOM 3638 C CA . GLU A 1 448 ? -22.266 -23.219 -3.021 1 96.5 448 GLU A CA 1
ATOM 3639 C C . GLU A 1 448 ? -20.844 -23.453 -2.523 1 96.5 448 GLU A C 1
ATOM 3641 O O . GLU A 1 448 ? -20.172 -24.375 -2.973 1 96.5 448 GLU A O 1
ATOM 3646 N N . LEU A 1 449 ? -20.391 -22.656 -1.599 1 97.5 449 LEU A N 1
ATOM 3647 C CA . LEU A 1 449 ? -19.031 -22.781 -1.082 1 97.5 449 LEU A CA 1
ATOM 3648 C C . LEU A 1 449 ? -18.906 -24 -0.169 1 97.5 449 LEU A C 1
ATOM 3650 O O . LEU A 1 449 ? -17.844 -24.641 -0.125 1 97.5 449 LEU A O 1
ATOM 3654 N N . ARG A 1 450 ? -20.031 -24.25 0.559 1 96.75 450 ARG A N 1
ATOM 3655 C CA . ARG A 1 450 ? -20.062 -25.453 1.397 1 96.75 450 ARG A CA 1
ATOM 3656 C C . ARG A 1 450 ? -19.906 -26.719 0.558 1 96.75 450 ARG A C 1
ATOM 3658 O O . ARG A 1 450 ? -19.156 -27.625 0.929 1 96.75 450 ARG A O 1
ATOM 3665 N N . MET A 1 451 ? -20.547 -26.766 -0.543 1 94.81 451 MET A N 1
ATOM 3666 C CA . MET A 1 451 ? -20.469 -27.906 -1.439 1 94.81 451 MET A CA 1
ATOM 3667 C C . MET A 1 451 ? -19.047 -28.062 -1.989 1 94.81 451 MET A C 1
ATOM 3669 O O . MET A 1 451 ? -18.516 -29.172 -2.057 1 94.81 451 MET A O 1
ATOM 3673 N N . LYS A 1 452 ? -18.453 -27 -2.332 1 94.75 452 LYS A N 1
ATOM 3674 C CA . LYS A 1 452 ? -17.078 -27.031 -2.818 1 94.75 452 LYS A CA 1
ATOM 3675 C C . LYS A 1 452 ? -16.125 -27.531 -1.737 1 94.75 452 LYS A C 1
ATOM 3677 O O . LYS A 1 452 ? -15.203 -28.297 -2.021 1 94.75 452 LYS A O 1
ATOM 3682 N N . SER A 1 453 ? -16.328 -27.078 -0.554 1 95.81 453 SER A N 1
ATOM 3683 C CA . SER A 1 453 ? -15.477 -27.453 0.571 1 95.81 453 SER A CA 1
ATOM 3684 C C . SER A 1 453 ? -15.617 -28.938 0.88 1 95.81 453 SER A C 1
ATOM 3686 O O . SER A 1 453 ? -14.633 -29.609 1.212 1 95.81 453 SER A O 1
ATOM 3688 N N . ARG A 1 454 ? -16.797 -29.484 0.764 1 93.94 454 ARG A N 1
ATOM 3689 C CA . ARG A 1 454 ? -17.047 -30.891 1.057 1 93.94 454 ARG A CA 1
ATOM 3690 C C . ARG A 1 454 ? -16.297 -31.797 0.087 1 93.94 454 ARG A C 1
ATOM 3692 O O . ARG A 1 454 ? -15.852 -32.875 0.459 1 93.94 454 ARG A O 1
ATOM 3699 N N . THR A 1 455 ? -16.031 -31.266 -1.056 1 90.19 455 THR A N 1
ATOM 3700 C CA . THR A 1 455 ? -15.344 -32.062 -2.068 1 90.19 455 THR A CA 1
ATOM 3701 C C . THR A 1 455 ? -13.828 -31.875 -1.952 1 90.19 455 THR A C 1
ATOM 3703 O O . THR A 1 455 ? -13.07 -32.719 -2.455 1 90.19 455 THR A O 1
ATOM 3706 N N . ALA A 1 456 ? -13.414 -30.875 -1.317 1 91.62 456 ALA A N 1
ATOM 3707 C CA . ALA A 1 456 ? -11.992 -30.562 -1.2 1 91.62 456 ALA A CA 1
ATOM 3708 C C . ALA A 1 456 ? -11.43 -31.062 0.127 1 91.62 456 ALA A C 1
ATOM 3710 O O . ALA A 1 456 ? -11.156 -30.266 1.03 1 91.62 456 ALA A O 1
ATOM 3711 N N . ASN A 1 457 ? -11.039 -32.281 0.189 1 86.56 457 ASN A N 1
ATOM 3712 C CA . ASN A 1 457 ? -10.641 -32.906 1.446 1 86.56 457 ASN A CA 1
ATOM 3713 C C . ASN A 1 457 ? -9.18 -32.625 1.776 1 86.56 457 ASN A C 1
ATOM 3715 O O . ASN A 1 457 ? -8.781 -32.688 2.941 1 86.56 457 ASN A O 1
ATOM 3719 N N . ASP A 1 458 ? -8.391 -32.406 0.794 1 85.94 458 ASP A N 1
ATOM 3720 C CA . ASP A 1 458 ? -6.98 -32.094 1.037 1 85.94 458 ASP A CA 1
ATOM 3721 C C . ASP A 1 458 ? -6.613 -30.719 0.534 1 85.94 458 ASP A C 1
ATOM 3723 O O . ASP A 1 458 ? -7.418 -30.047 -0.129 1 85.94 458 ASP A O 1
ATOM 3727 N N . LEU A 1 459 ? -5.453 -30.344 0.975 1 87.56 459 LEU A N 1
ATOM 3728 C CA . LEU A 1 459 ? -5.004 -28.984 0.659 1 87.56 459 LEU A CA 1
ATOM 3729 C C . LEU A 1 459 ? -4.848 -28.812 -0.848 1 87.56 459 LEU A C 1
ATOM 3731 O O . LEU A 1 459 ? -5.168 -27.734 -1.383 1 87.56 459 LEU A O 1
ATOM 3735 N N . ARG A 1 460 ? -4.34 -29.766 -1.521 1 86.88 460 ARG A N 1
ATOM 3736 C CA . ARG A 1 460 ? -4.18 -29.672 -2.971 1 86.88 460 ARG A CA 1
ATOM 3737 C C . ARG A 1 460 ? -5.531 -29.531 -3.664 1 86.88 460 ARG A C 1
ATOM 3739 O O . ARG A 1 460 ? -5.688 -28.703 -4.57 1 86.88 460 ARG A O 1
ATOM 3746 N N . ALA A 1 461 ? -6.453 -30.266 -3.225 1 91.62 461 ALA A N 1
ATOM 3747 C CA . ALA A 1 461 ? -7.801 -30.188 -3.781 1 91.62 461 ALA A CA 1
ATOM 3748 C C . ALA A 1 461 ? -8.438 -28.828 -3.492 1 91.62 461 ALA A C 1
ATOM 3750 O O . ALA A 1 461 ? -9.18 -28.297 -4.32 1 91.62 461 ALA A O 1
ATOM 3751 N N . ALA A 1 462 ? -8.172 -28.375 -2.322 1 93 462 ALA A N 1
ATOM 3752 C CA . ALA A 1 462 ? -8.703 -27.062 -1.956 1 93 462 ALA A CA 1
ATOM 3753 C C . ALA A 1 462 ? -8.133 -25.969 -2.85 1 93 462 ALA A C 1
ATOM 3755 O O . ALA A 1 462 ? -8.852 -25.062 -3.268 1 93 462 ALA A O 1
ATOM 3756 N N . MET A 1 463 ? -6.883 -26.062 -3.143 1 90.12 463 MET A N 1
ATOM 3757 C CA . MET A 1 463 ? -6.234 -25.078 -4.012 1 90.12 463 MET A CA 1
ATOM 3758 C C . MET A 1 463 ? -6.809 -25.141 -5.426 1 90.12 463 MET A C 1
ATOM 3760 O O . MET A 1 463 ? -7.023 -24.109 -6.059 1 90.12 463 MET A O 1
ATOM 3764 N N . ASP A 1 464 ? -7.094 -26.312 -5.879 1 90.88 464 ASP A N 1
ATOM 3765 C CA . ASP A 1 464 ? -7.695 -26.484 -7.195 1 90.88 464 ASP A CA 1
ATOM 3766 C C . ASP A 1 464 ? -9.125 -25.938 -7.227 1 90.88 464 ASP A C 1
ATOM 3768 O O . ASP A 1 464 ? -9.531 -25.312 -8.203 1 90.88 464 ASP A O 1
ATOM 3772 N N . ALA A 1 465 ? -9.758 -26.141 -6.191 1 92.69 465 ALA A N 1
ATOM 3773 C CA . ALA A 1 465 ? -11.148 -25.688 -6.102 1 92.69 465 ALA A CA 1
ATOM 3774 C C . ALA A 1 465 ? -11.227 -24.172 -6.086 1 92.69 465 ALA A C 1
ATOM 3776 O O . ALA A 1 465 ? -12.133 -23.578 -6.68 1 92.69 465 ALA A O 1
ATOM 3777 N N . CYS A 1 466 ? -10.336 -23.625 -5.422 1 90.88 466 CYS A N 1
ATOM 3778 C CA . CYS A 1 466 ? -10.383 -22.188 -5.262 1 90.88 466 CYS A CA 1
ATOM 3779 C C . CYS A 1 466 ? -9.859 -21.484 -6.508 1 90.88 466 CYS A C 1
ATOM 3781 O O . CYS A 1 466 ? -10.125 -20.297 -6.707 1 90.88 466 CYS A O 1
ATOM 3783 N N . SER A 1 467 ? -9.117 -22.172 -7.344 1 89.12 467 SER A N 1
ATOM 3784 C CA . SER A 1 467 ? -8.539 -21.562 -8.547 1 89.12 467 SER A CA 1
ATOM 3785 C C . SER A 1 467 ? -9.531 -21.578 -9.703 1 89.12 467 SER A C 1
ATOM 3787 O O . SER A 1 467 ? -9.266 -21 -10.758 1 89.12 467 SER A O 1
ATOM 3789 N N . GLN A 1 468 ? -10.703 -22.125 -9.414 1 91.81 468 GLN A N 1
ATOM 3790 C CA . GLN A 1 468 ? -11.711 -22.203 -10.469 1 91.81 468 GLN A CA 1
ATOM 3791 C C . GLN A 1 468 ? -12.461 -20.875 -10.609 1 91.81 468 GLN A C 1
ATOM 3793 O O . GLN A 1 468 ? -12.781 -20.234 -9.609 1 91.81 468 GLN A O 1
ATOM 3798 N N . ARG A 1 469 ? -12.727 -20.484 -11.844 1 91.94 469 ARG A N 1
ATOM 3799 C CA . ARG A 1 469 ? -13.359 -19.203 -12.141 1 91.94 469 ARG A CA 1
ATOM 3800 C C . ARG A 1 469 ? -14.68 -19.406 -12.883 1 91.94 469 ARG A C 1
ATOM 3802 O O . ARG A 1 469 ? -14.984 -18.672 -13.828 1 91.94 469 ARG A O 1
ATOM 3809 N N . GLY A 1 470 ? -15.336 -20.391 -12.617 1 93.94 470 GLY A N 1
ATOM 3810 C CA . GLY A 1 470 ? -16.594 -20.688 -13.281 1 93.94 470 GLY A CA 1
ATOM 3811 C C . GLY A 1 470 ? -16.672 -22.094 -13.812 1 93.94 470 GLY A C 1
ATOM 3812 O O . GLY A 1 470 ? -17.766 -22.609 -14.086 1 93.94 470 GLY A O 1
ATOM 3813 N N . ASP A 1 471 ? -15.602 -22.797 -13.891 1 94.12 471 ASP A N 1
ATOM 3814 C CA . ASP A 1 471 ? -15.516 -24.141 -14.438 1 94.12 471 ASP A CA 1
ATOM 3815 C C . ASP A 1 471 ? -16.281 -25.141 -13.57 1 94.12 471 ASP A C 1
ATOM 3817 O O . ASP A 1 471 ? -17 -26 -14.094 1 94.12 471 ASP A O 1
ATOM 3821 N N . TRP A 1 472 ? -16.125 -24.969 -12.359 1 93.62 472 TRP A N 1
ATOM 3822 C CA . TRP A 1 472 ? -16.781 -25.891 -11.445 1 93.62 472 TRP A CA 1
ATOM 3823 C C . TRP A 1 472 ? -18.297 -25.75 -11.523 1 93.62 472 TRP A C 1
ATOM 3825 O O . TRP A 1 472 ? -19.031 -26.734 -11.531 1 93.62 472 TRP A O 1
ATOM 3835 N N . ALA A 1 473 ? -18.766 -24.516 -11.547 1 94.94 473 ALA A N 1
ATOM 3836 C CA . ALA A 1 473 ? -20.203 -24.25 -11.633 1 94.94 473 ALA A CA 1
ATOM 3837 C C . ALA A 1 473 ? -20.797 -24.828 -12.914 1 94.94 473 ALA A C 1
ATOM 3839 O O . ALA A 1 473 ? -21.875 -25.422 -12.891 1 94.94 473 ALA A O 1
ATOM 3840 N N . LEU A 1 474 ? -20.078 -24.703 -14.016 1 95.81 474 LEU A N 1
ATOM 3841 C CA . LEU A 1 474 ? -20.547 -25.219 -15.305 1 95.81 474 LEU A CA 1
ATOM 3842 C C . LEU A 1 474 ? -20.5 -26.734 -15.328 1 95.81 474 LEU A C 1
ATOM 3844 O O . LEU A 1 474 ? -21.453 -27.391 -15.805 1 95.81 474 LEU A O 1
ATOM 3848 N N . LEU A 1 475 ? -19.469 -27.297 -14.789 1 93.81 475 LEU A N 1
ATOM 3849 C CA . LEU A 1 475 ? -19.297 -28.75 -14.781 1 93.81 475 LEU A CA 1
ATOM 3850 C C . LEU A 1 475 ? -20.312 -29.422 -13.859 1 93.81 475 LEU A C 1
ATOM 3852 O O . LEU A 1 475 ? -20.781 -30.516 -14.148 1 93.81 475 LEU A O 1
ATOM 3856 N N . GLN A 1 476 ? -20.578 -28.828 -12.758 1 90.94 476 GLN A N 1
ATOM 3857 C CA . GLN A 1 476 ? -21.531 -29.375 -11.789 1 90.94 476 GLN A CA 1
ATOM 3858 C C . GLN A 1 476 ? -22.938 -29.438 -12.375 1 90.94 476 GLN A C 1
ATOM 3860 O O . GLN A 1 476 ? -23.734 -30.312 -12 1 90.94 476 GLN A O 1
ATOM 3865 N N . THR A 1 477 ? -23.25 -28.547 -13.195 1 90.56 477 THR A N 1
ATOM 3866 C CA . THR A 1 477 ? -24.562 -28.531 -13.805 1 90.56 477 THR A CA 1
ATOM 3867 C C . THR A 1 477 ? -24.656 -29.594 -14.898 1 90.56 477 THR A C 1
ATOM 3869 O O . THR A 1 477 ? -25.594 -30.406 -14.914 1 90.56 477 THR A O 1
ATOM 3872 N N . SER A 1 478 ? -23.766 -29.562 -15.93 1 91.75 478 SER A N 1
ATOM 3873 C CA . SER A 1 478 ? -23.719 -30.562 -16.984 1 91.75 478 SER A CA 1
ATOM 3874 C C . SER A 1 478 ? -22.422 -30.484 -17.781 1 91.75 478 SER A C 1
ATOM 3876 O O . SER A 1 478 ? -21.938 -29.391 -18.078 1 91.75 478 SER A O 1
ATOM 3878 N N . ARG A 1 479 ? -21.953 -31.531 -18.156 1 92.69 479 ARG A N 1
ATOM 3879 C CA . ARG A 1 479 ? -20.734 -31.594 -18.984 1 92.69 479 ARG A CA 1
ATOM 3880 C C . ARG A 1 479 ? -20.984 -30.984 -20.359 1 92.69 479 ARG A C 1
ATOM 3882 O O . ARG A 1 479 ? -20.094 -30.344 -20.922 1 92.69 479 ARG A O 1
ATOM 3889 N N . ALA A 1 480 ? -22.141 -31.234 -20.828 1 92.62 480 ALA A N 1
ATOM 3890 C CA . ALA A 1 480 ? -22.484 -30.688 -22.141 1 92.62 480 ALA A CA 1
ATOM 3891 C C . ALA A 1 480 ? -22.484 -29.156 -22.109 1 92.62 480 ALA A C 1
ATOM 3893 O O . ALA A 1 480 ? -21.969 -28.516 -23.031 1 92.62 480 ALA A O 1
ATOM 3894 N N . ILE A 1 481 ? -22.969 -28.641 -21.047 1 93.5 481 ILE A N 1
ATOM 3895 C CA . ILE A 1 481 ? -23.031 -27.188 -20.906 1 93.5 481 ILE A CA 1
ATOM 3896 C C . ILE A 1 481 ? -21.625 -26.625 -20.75 1 93.5 481 ILE A C 1
ATOM 3898 O O . ILE A 1 481 ? -21.297 -25.562 -21.281 1 93.5 481 ILE A O 1
ATOM 3902 N N . TYR A 1 482 ? -20.797 -27.359 -20.031 1 94.88 482 TYR A N 1
ATOM 3903 C CA . TYR A 1 482 ? -19.406 -26.938 -19.859 1 94.88 482 TYR A CA 1
ATOM 3904 C C . TYR A 1 482 ? -18.703 -26.828 -21.203 1 94.88 482 TYR A C 1
ATOM 3906 O O . TYR A 1 482 ? -18.016 -25.828 -21.469 1 94.88 482 TYR A O 1
ATOM 3914 N N . PHE A 1 483 ? -18.875 -27.766 -22.016 1 93.06 483 PHE A N 1
ATOM 3915 C CA . PHE A 1 483 ? -18.172 -27.766 -23.297 1 93.06 483 PHE A CA 1
ATOM 3916 C C . PHE A 1 483 ? -18.719 -26.672 -24.203 1 93.06 483 PHE A C 1
ATOM 3918 O O . PHE A 1 483 ? -17.984 -26.094 -25.016 1 93.06 483 PHE A O 1
ATOM 3925 N N . GLU A 1 484 ? -19.922 -26.328 -24.016 1 92.31 484 GLU A N 1
ATOM 3926 C CA . GLU A 1 484 ? -20.531 -25.281 -24.828 1 92.31 484 GLU A CA 1
ATOM 3927 C C . GLU A 1 484 ? -20.094 -23.891 -24.391 1 92.31 484 GLU A C 1
ATOM 3929 O O . GLU A 1 484 ? -19.938 -23 -25.203 1 92.31 484 GLU A O 1
ATOM 3934 N N . LEU A 1 485 ? -19.891 -23.719 -23.078 1 95.5 485 LEU A N 1
ATOM 3935 C CA . LEU A 1 485 ? -19.672 -22.375 -22.562 1 95.5 485 LEU A CA 1
ATOM 3936 C C . LEU A 1 485 ? -18.25 -22.203 -22.062 1 95.5 485 LEU A C 1
ATOM 3938 O O . LEU A 1 485 ? -17.859 -21.109 -21.625 1 95.5 485 LEU A O 1
ATOM 3942 N N . LYS A 1 486 ? -17.391 -23.203 -22.109 1 94.5 486 LYS A N 1
ATOM 3943 C CA . LYS A 1 486 ? -16.047 -23.188 -21.547 1 94.5 486 LYS A CA 1
ATOM 3944 C C . LYS A 1 486 ? -15.203 -22.078 -22.172 1 94.5 486 LYS A C 1
ATOM 3946 O O . LYS A 1 486 ? -14.32 -21.516 -21.516 1 94.5 486 LYS A O 1
ATOM 3951 N N . TRP A 1 487 ? -15.484 -21.656 -23.438 1 91.69 487 TRP A N 1
ATOM 3952 C CA . TRP A 1 487 ? -14.719 -20.625 -24.125 1 91.69 487 TRP A CA 1
ATOM 3953 C C . TRP A 1 487 ? -14.797 -19.297 -23.391 1 91.69 487 TRP A C 1
ATOM 3955 O O . TRP A 1 487 ? -13.859 -18.5 -23.438 1 91.69 487 TRP A O 1
ATOM 3965 N N . SER A 1 488 ? -15.891 -19.031 -22.734 1 94.31 488 SER A N 1
ATOM 3966 C CA . SER A 1 488 ? -16.141 -17.766 -22.062 1 94.31 488 SER A CA 1
ATOM 3967 C C . SER A 1 488 ? -15.281 -17.609 -20.812 1 94.31 488 SER A C 1
ATOM 3969 O O . SER A 1 488 ? -15.148 -16.516 -20.266 1 94.31 488 SER A O 1
ATOM 3971 N N . ILE A 1 489 ? -14.633 -18.672 -20.344 1 92.75 489 ILE A N 1
ATOM 3972 C CA . ILE A 1 489 ? -13.828 -18.656 -19.125 1 92.75 489 ILE A CA 1
ATOM 3973 C C . ILE A 1 489 ? -12.367 -18.891 -19.469 1 92.75 489 ILE A C 1
ATOM 3975 O O . ILE A 1 489 ? -11.484 -18.141 -19.047 1 92.75 489 ILE A O 1
ATOM 3979 N N . VAL A 1 490 ? -12.086 -19.875 -20.312 1 88.19 490 VAL A N 1
ATOM 3980 C CA . VAL A 1 490 ? -10.734 -20.375 -20.531 1 88.19 490 VAL A CA 1
ATOM 3981 C C . VAL A 1 490 ? -9.992 -19.453 -21.5 1 88.19 490 VAL A C 1
ATOM 3983 O O . VAL A 1 490 ? -8.789 -19.234 -21.359 1 88.19 490 VAL A O 1
ATOM 3986 N N . GLU A 1 491 ? -10.664 -18.844 -22.422 1 86.25 491 GLU A N 1
ATOM 3987 C CA . GLU A 1 491 ? -10.008 -18.062 -23.469 1 86.25 491 GLU A CA 1
ATOM 3988 C C . GLU A 1 491 ? -9.734 -16.641 -23 1 86.25 491 GLU A C 1
ATOM 3990 O O . GLU A 1 491 ? -9.008 -15.891 -23.672 1 86.25 491 GLU A O 1
ATOM 3995 N N . TYR A 1 492 ? -10.258 -16.234 -21.906 1 87.94 492 TYR A N 1
ATOM 3996 C CA . TYR A 1 492 ? -10.141 -14.852 -21.453 1 87.94 492 TYR A CA 1
ATOM 3997 C C . TYR A 1 492 ? -9.461 -14.797 -20.094 1 87.94 492 TYR A C 1
ATOM 3999 O O . TYR A 1 492 ? -9.492 -15.766 -19.328 1 87.94 492 TYR A O 1
ATOM 4007 N N . GLN A 1 493 ? -8.75 -13.672 -19.828 1 87.25 493 GLN A N 1
ATOM 4008 C CA . GLN A 1 493 ? -8.266 -13.422 -18.484 1 87.25 493 GLN A CA 1
ATOM 4009 C C . GLN A 1 493 ? -9.414 -13.195 -17.5 1 87.25 493 GLN A C 1
ATOM 4011 O O . GLN A 1 493 ? -10.539 -12.914 -17.922 1 87.25 493 GLN A O 1
ATOM 4016 N N . TYR A 1 494 ? -9.203 -13.312 -16.344 1 91.06 494 TYR A N 1
ATOM 4017 C CA . TYR A 1 494 ? -10.242 -13.266 -15.328 1 91.06 494 TYR A CA 1
ATOM 4018 C C . TYR A 1 494 ? -11.102 -12.016 -15.469 1 91.06 494 TYR A C 1
ATOM 4020 O O . TYR A 1 494 ? -12.328 -12.102 -15.516 1 91.06 494 TYR A O 1
ATOM 4028 N N . ALA A 1 495 ? -10.453 -10.867 -15.492 1 91.94 495 ALA A N 1
ATOM 4029 C CA . ALA A 1 495 ? -11.203 -9.609 -15.539 1 91.94 495 ALA A CA 1
ATOM 4030 C C . ALA A 1 495 ? -12.008 -9.508 -16.828 1 91.94 495 ALA A C 1
ATOM 4032 O O . ALA A 1 495 ? -13.109 -8.938 -16.844 1 91.94 495 ALA A O 1
ATOM 4033 N N . GLU A 1 496 ? -11.523 -10.047 -17.891 1 92.25 496 GLU A N 1
ATOM 4034 C CA . GLU A 1 496 ? -12.242 -10.039 -19.156 1 92.25 496 GLU A CA 1
ATOM 4035 C C . GLU A 1 496 ? -13.453 -10.961 -19.109 1 92.25 496 GLU A C 1
ATOM 4037 O O . GLU A 1 496 ? -14.516 -10.617 -19.625 1 92.25 496 GLU A O 1
ATOM 4042 N N . SER A 1 497 ? -13.195 -12.086 -18.516 1 94.12 497 SER A N 1
ATOM 4043 C CA . SER A 1 497 ? -14.312 -13 -18.344 1 94.12 497 SER A CA 1
ATOM 4044 C C . SER A 1 497 ? -15.414 -12.375 -17.5 1 94.12 497 SER A C 1
ATOM 4046 O O . SER A 1 497 ? -16.609 -12.578 -17.766 1 94.12 497 SER A O 1
ATOM 4048 N N . LEU A 1 498 ? -14.977 -11.648 -16.5 1 96.06 498 LEU A N 1
ATOM 4049 C CA . LEU A 1 498 ? -15.938 -10.969 -15.633 1 96.06 498 LEU A CA 1
ATOM 4050 C C . LEU A 1 498 ? -16.766 -9.953 -16.422 1 96.06 498 LEU A C 1
ATOM 4052 O O . LEU A 1 498 ? -17.984 -9.914 -16.297 1 96.06 498 LEU A O 1
ATOM 4056 N N . LEU A 1 499 ? -16.109 -9.219 -17.25 1 96.44 499 LEU A N 1
ATOM 4057 C CA . LEU A 1 499 ? -16.797 -8.227 -18.062 1 96.44 499 LEU A CA 1
ATOM 4058 C C . LEU A 1 499 ? -17.719 -8.891 -19.078 1 96.44 499 LEU A C 1
ATOM 4060 O O . LEU A 1 499 ? -18.828 -8.43 -19.312 1 96.44 499 LEU A O 1
ATOM 4064 N N . LEU A 1 500 ? -17.25 -9.969 -19.656 1 96.88 500 LEU A N 1
ATOM 4065 C CA . LEU A 1 500 ? -18.016 -10.734 -20.625 1 96.88 500 LEU A CA 1
ATOM 4066 C C . LEU A 1 500 ? -19.297 -11.258 -20 1 96.88 500 LEU A C 1
ATOM 4068 O O . LEU A 1 500 ? -20.391 -11.07 -20.562 1 96.88 500 LEU A O 1
ATOM 4072 N N . TRP A 1 501 ? -19.172 -11.859 -18.875 1 98 501 TRP A N 1
ATOM 4073 C CA . TRP A 1 501 ? -20.328 -12.438 -18.188 1 98 501 TRP A CA 1
ATOM 4074 C C . TRP A 1 501 ? -21.25 -11.344 -17.688 1 98 501 TRP A C 1
ATOM 4076 O O . TRP A 1 501 ? -22.469 -11.523 -17.641 1 98 501 TRP A O 1
ATOM 4086 N N . HIS A 1 502 ? -20.719 -10.219 -17.266 1 98.19 502 HIS A N 1
ATOM 4087 C CA . HIS A 1 502 ? -21.562 -9.109 -16.812 1 98.19 502 HIS A CA 1
ATOM 4088 C C . HIS A 1 502 ? -22.406 -8.562 -17.953 1 98.19 502 HIS A C 1
ATOM 4090 O O . HIS A 1 502 ? -23.609 -8.344 -17.781 1 98.19 502 HIS A O 1
ATOM 4096 N N . LEU A 1 503 ? -21.797 -8.367 -19.062 1 97.62 503 LEU A N 1
ATOM 4097 C CA . LEU A 1 503 ? -22.531 -7.863 -20.219 1 97.62 503 LEU A CA 1
ATOM 4098 C C . LEU A 1 503 ? -23.594 -8.859 -20.672 1 97.62 503 LEU A C 1
ATOM 4100 O O . LEU A 1 503 ? -24.703 -8.477 -21.016 1 97.62 503 LEU A O 1
ATOM 4104 N N . ALA A 1 504 ? -23.234 -10.109 -20.703 1 97.62 504 ALA A N 1
ATOM 4105 C CA . ALA A 1 504 ? -24.188 -11.141 -21.078 1 97.62 504 ALA A CA 1
ATOM 4106 C C . ALA A 1 504 ? -25.375 -11.156 -20.109 1 97.62 504 ALA A C 1
ATOM 4108 O O . ALA A 1 504 ? -26.531 -11.328 -20.531 1 97.62 504 ALA A O 1
ATOM 4109 N N . THR A 1 505 ? -25.078 -11.016 -18.812 1 97.56 505 THR A N 1
ATOM 4110 C CA . THR A 1 505 ? -26.125 -10.977 -17.812 1 97.56 505 THR A CA 1
ATOM 4111 C C . THR A 1 505 ? -27.062 -9.789 -18.047 1 97.56 505 THR A C 1
ATOM 4113 O O . THR A 1 505 ? -28.281 -9.914 -17.938 1 97.56 505 THR A O 1
ATOM 4116 N N . GLU A 1 506 ? -26.469 -8.695 -18.391 1 95.88 506 GLU A N 1
ATOM 4117 C CA . GLU A 1 506 ? -27.25 -7.5 -18.656 1 95.88 506 GLU A CA 1
ATOM 4118 C C . GLU A 1 506 ? -28.156 -7.695 -19.875 1 95.88 506 GLU A C 1
ATOM 4120 O O . GLU A 1 506 ? -29.312 -7.285 -19.859 1 95.88 506 GLU A O 1
ATOM 4125 N N . LEU A 1 507 ? -27.625 -8.297 -20.859 1 95.06 507 LEU A N 1
ATOM 4126 C CA . LEU A 1 507 ? -28.391 -8.539 -22.094 1 95.06 507 LEU A CA 1
ATOM 4127 C C . LEU A 1 507 ? -29.531 -9.508 -21.828 1 95.06 507 LEU A C 1
ATOM 4129 O O . LEU A 1 507 ? -30.656 -9.281 -22.281 1 95.06 507 LEU A O 1
ATOM 4133 N N . CYS A 1 508 ? -29.234 -10.539 -21.125 1 94.69 508 CYS A N 1
ATOM 4134 C CA . CYS A 1 508 ? -30.266 -11.508 -20.781 1 94.69 508 CYS A CA 1
ATOM 4135 C C . CYS A 1 508 ? -31.328 -10.883 -19.891 1 94.69 508 CYS A C 1
ATOM 4137 O O . CYS A 1 508 ? -32.531 -11.156 -20.047 1 94.69 508 CYS A O 1
ATOM 4139 N N . TYR A 1 509 ? -30.906 -10.102 -18.969 1 93.44 509 TYR A N 1
ATOM 4140 C CA . TYR A 1 509 ? -31.812 -9.477 -18.016 1 93.44 509 TYR A CA 1
ATOM 4141 C C . TYR A 1 509 ? -32.781 -8.547 -18.719 1 93.44 509 TYR A C 1
ATOM 4143 O O . TYR A 1 509 ? -34 -8.547 -18.406 1 93.44 509 TYR A O 1
ATOM 4151 N N . LEU A 1 510 ? -32.344 -7.789 -19.625 1 89.88 510 LEU A N 1
ATOM 4152 C CA . LEU A 1 510 ? -33.156 -6.809 -20.312 1 89.88 510 LEU A CA 1
ATOM 4153 C C . LEU A 1 510 ? -34.062 -7.484 -21.328 1 89.88 510 LEU A C 1
ATOM 4155 O O . LEU A 1 510 ? -35.156 -6.961 -21.656 1 89.88 510 LEU A O 1
ATOM 4159 N N . GLN A 1 511 ? -33.625 -8.547 -21.812 1 86.75 511 GLN A N 1
ATOM 4160 C CA . GLN A 1 511 ? -34.469 -9.305 -22.75 1 86.75 511 GLN A CA 1
ATOM 4161 C C . GLN A 1 511 ? -35.719 -9.836 -22.047 1 86.75 511 GLN A C 1
ATOM 4163 O O . GLN A 1 511 ? -36.781 -9.891 -22.641 1 86.75 511 GLN A O 1
ATOM 4168 N N . GLU A 1 512 ? -35.562 -10.227 -20.812 1 81.12 512 GLU A N 1
ATOM 4169 C CA . GLU A 1 512 ? -36.688 -10.852 -20.094 1 81.12 512 GLU A CA 1
ATOM 4170 C C . GLU A 1 512 ? -37.469 -9.82 -19.297 1 81.12 512 GLU A C 1
ATOM 4172 O O . GLU A 1 512 ? -38.469 -10.148 -18.656 1 81.12 512 GLU A O 1
ATOM 4177 N N . THR A 1 513 ? -36.969 -8.695 -18.906 1 68.44 513 THR A N 1
ATOM 4178 C CA . THR A 1 513 ? -37.656 -7.719 -18.078 1 68.44 513 THR A CA 1
ATOM 4179 C C . THR A 1 513 ? -39.094 -7.508 -18.594 1 68.44 513 THR A C 1
ATOM 4181 O O . THR A 1 513 ? -39.969 -7.105 -17.828 1 68.44 513 THR A O 1
ATOM 4184 N N . GLU A 1 514 ? -39.406 -7.762 -19.828 1 56.41 514 GLU A N 1
ATOM 4185 C CA . GLU A 1 514 ? -40.812 -7.625 -20.234 1 56.41 514 GLU A CA 1
ATOM 4186 C C . GLU A 1 514 ? -41.656 -8.766 -19.688 1 56.41 514 GLU A C 1
ATOM 4188 O O . GLU A 1 514 ? -42.875 -8.656 -19.625 1 56.41 514 GLU A O 1
ATOM 4193 N N . ILE A 1 515 ? -41.031 -9.82 -19.25 1 52.44 515 ILE A N 1
ATOM 4194 C CA . ILE A 1 515 ? -41.875 -10.906 -18.719 1 52.44 515 ILE A CA 1
ATOM 4195 C C . ILE A 1 515 ? -42 -10.773 -17.203 1 52.44 515 ILE A C 1
ATOM 4197 O O . ILE A 1 515 ? -41 -10.727 -16.5 1 52.44 515 ILE A O 1
ATOM 4201 N N . LYS A 1 516 ? -43.094 -10.219 -16.625 1 52.16 516 LYS A N 1
ATOM 4202 C CA . LYS A 1 516 ? -43.438 -10.016 -15.219 1 52.16 516 LYS A CA 1
ATOM 4203 C C . LYS A 1 516 ? -42.938 -11.18 -14.359 1 52.16 516 LYS A C 1
ATOM 4205 O O . LYS A 1 516 ? -43.469 -12.289 -14.469 1 52.16 516 LYS A O 1
ATOM 4210 N N . PRO A 1 517 ? -41.719 -11.086 -13.805 1 53.03 517 PRO A N 1
ATOM 4211 C CA . PRO A 1 517 ? -41.312 -12.258 -13.039 1 53.03 517 PRO A CA 1
ATOM 4212 C C . PRO A 1 517 ? -42.219 -12.523 -11.828 1 53.03 517 PRO A C 1
ATOM 4214 O O . PRO A 1 517 ? -42.625 -11.578 -11.164 1 53.03 517 PRO A O 1
ATOM 4217 N N . SER A 1 518 ? -42.906 -13.469 -11.672 1 48.84 518 SER A N 1
ATOM 4218 C CA . SER A 1 518 ? -43.5 -13.828 -10.398 1 48.84 518 SER A CA 1
ATOM 4219 C C . SER A 1 518 ? -42.469 -13.93 -9.289 1 48.84 518 SER A C 1
ATOM 4221 O O . SER A 1 518 ? -41.5 -14.68 -9.414 1 48.84 518 SER A O 1
ATOM 4223 N N . ALA A 1 519 ? -42.219 -12.922 -8.531 1 50.25 519 ALA A N 1
ATOM 4224 C CA . ALA A 1 519 ? -41.312 -12.758 -7.406 1 50.25 519 ALA A CA 1
ATOM 4225 C C . ALA A 1 519 ? -41.188 -14.055 -6.617 1 50.25 519 ALA A C 1
ATOM 4227 O O . ALA A 1 519 ? -40.125 -14.32 -6.031 1 50.25 519 ALA A O 1
ATOM 4228 N N . ASP A 1 520 ? -42.219 -14.664 -6.316 1 52.66 520 ASP A N 1
ATOM 4229 C CA . ASP A 1 520 ? -42.344 -15.734 -5.332 1 52.66 520 ASP A CA 1
ATOM 4230 C C . ASP A 1 520 ? -41.75 -17.047 -5.875 1 52.66 520 ASP A C 1
ATOM 4232 O O . ASP A 1 520 ? -41.75 -18.047 -5.168 1 52.66 520 ASP A O 1
ATOM 4236 N N . ASP A 1 521 ? -41.094 -17.062 -7.176 1 67.94 521 ASP A N 1
ATOM 4237 C CA . ASP A 1 521 ? -40.688 -18.312 -7.793 1 67.94 521 ASP A CA 1
ATOM 4238 C C . ASP A 1 521 ? -39.188 -18.453 -7.859 1 67.94 521 ASP A C 1
ATOM 4240 O O . ASP A 1 521 ? -38.469 -17.453 -7.77 1 67.94 521 ASP A O 1
ATOM 4244 N N . ASP A 1 522 ? -38.562 -19.625 -7.594 1 76 522 ASP A N 1
ATOM 4245 C CA . ASP A 1 522 ? -37.156 -20.016 -7.664 1 76 522 ASP A CA 1
ATOM 4246 C C . ASP A 1 522 ? -36.438 -19.312 -8.812 1 76 522 ASP A C 1
ATOM 4248 O O . ASP A 1 522 ? -35.281 -18.875 -8.664 1 76 522 ASP A O 1
ATOM 4252 N N . HIS A 1 523 ? -37.219 -19 -9.75 1 79.75 523 HIS A N 1
ATOM 4253 C CA . HIS A 1 523 ? -36.656 -18.312 -10.922 1 79.75 523 HIS A CA 1
ATOM 4254 C C . HIS A 1 523 ? -36.438 -16.828 -10.648 1 79.75 523 HIS A C 1
ATOM 4256 O O . HIS A 1 523 ? -35.375 -16.281 -10.984 1 79.75 523 HIS A O 1
ATOM 4262 N N . GLY A 1 524 ? -37.344 -16.219 -9.984 1 82.62 524 GLY A N 1
ATOM 4263 C CA . GLY A 1 524 ? -37.219 -14.812 -9.656 1 82.62 524 GLY A CA 1
ATOM 4264 C C . GLY A 1 524 ? -36.125 -14.516 -8.672 1 82.62 524 GLY A C 1
ATOM 4265 O O . GLY A 1 524 ? -35.375 -13.539 -8.836 1 82.62 524 GLY A O 1
ATOM 4266 N N . ASN A 1 525 ? -36 -15.352 -7.789 1 89.12 525 ASN A N 1
ATOM 4267 C CA . ASN A 1 525 ? -34.969 -15.172 -6.785 1 89.12 525 ASN A CA 1
ATOM 4268 C C . ASN A 1 525 ? -33.562 -15.336 -7.383 1 89.12 525 ASN A C 1
ATOM 4270 O O . ASN A 1 525 ? -32.656 -14.539 -7.102 1 89.12 525 ASN A O 1
ATOM 4274 N N . SER A 1 526 ? -33.438 -16.312 -8.234 1 93.12 526 SER A N 1
ATOM 4275 C CA . SER A 1 526 ? -32.156 -16.531 -8.875 1 93.12 526 SER A CA 1
ATOM 4276 C C . SER A 1 526 ? -31.797 -15.383 -9.805 1 93.12 526 SER A C 1
ATOM 4278 O O . SER A 1 526 ? -30.625 -15.016 -9.93 1 93.12 526 SER A O 1
ATOM 4280 N N . ARG A 1 527 ? -32.781 -14.867 -10.406 1 94.31 527 ARG A N 1
ATOM 4281 C CA . ARG A 1 527 ? -32.594 -13.727 -11.297 1 94.31 527 ARG A CA 1
ATOM 4282 C C . ARG A 1 527 ? -32.062 -12.516 -10.523 1 94.31 527 ARG A C 1
ATOM 4284 O O . ARG A 1 527 ? -31.141 -11.836 -10.961 1 94.31 527 ARG A O 1
ATOM 4291 N N . GLN A 1 528 ? -32.656 -12.312 -9.398 1 93.69 528 GLN A N 1
ATOM 4292 C CA . GLN A 1 528 ? -32.25 -11.172 -8.578 1 93.69 528 GLN A CA 1
ATOM 4293 C C . GLN A 1 528 ? -30.844 -11.367 -8.016 1 93.69 528 GLN A C 1
ATOM 4295 O O . GLN A 1 528 ? -30.047 -10.43 -7.988 1 93.69 528 GLN A O 1
ATOM 4300 N N . ILE A 1 529 ? -30.547 -12.516 -7.609 1 96.25 529 ILE A N 1
ATOM 4301 C CA . ILE A 1 529 ? -29.234 -12.836 -7.062 1 96.25 529 ILE A CA 1
ATOM 4302 C C . ILE A 1 529 ? -28.172 -12.648 -8.148 1 96.25 529 ILE A C 1
ATOM 4304 O O . ILE A 1 529 ? -27.141 -12.023 -7.906 1 96.25 529 ILE A O 1
ATOM 4308 N N . CYS A 1 530 ? -28.484 -13.172 -9.273 1 96.94 530 CYS A N 1
ATOM 4309 C CA . CYS A 1 530 ? -27.562 -13.086 -10.406 1 96.94 530 CYS A CA 1
ATOM 4310 C C . CYS A 1 530 ? -27.281 -11.641 -10.773 1 96.94 530 CYS A C 1
ATOM 4312 O O . CYS A 1 530 ? -26.125 -11.242 -10.906 1 96.94 530 CYS A O 1
ATOM 4314 N N . LYS A 1 531 ? -28.328 -10.883 -10.883 1 96.25 531 LYS A N 1
ATOM 4315 C CA . LYS A 1 531 ? -28.203 -9.484 -11.273 1 96.25 531 LYS A CA 1
ATOM 4316 C C . LYS A 1 531 ? -27.438 -8.695 -10.219 1 96.25 531 LYS A C 1
ATOM 4318 O O . LYS A 1 531 ? -26.562 -7.883 -10.562 1 96.25 531 LYS A O 1
ATOM 4323 N N . LEU A 1 532 ? -27.656 -8.953 -9 1 97.25 532 LEU A N 1
ATOM 4324 C CA . LEU A 1 532 ? -26.984 -8.242 -7.918 1 97.25 532 LEU A CA 1
ATOM 4325 C C . LEU A 1 532 ? -25.5 -8.555 -7.91 1 97.25 532 LEU A C 1
ATOM 4327 O O . LEU A 1 532 ? -24.672 -7.648 -7.828 1 97.25 532 LEU A O 1
ATOM 4331 N N . LEU A 1 533 ? -25.141 -9.797 -8.023 1 98.06 533 LEU A N 1
ATOM 4332 C CA . LEU A 1 533 ? -23.75 -10.195 -7.996 1 98.06 533 LEU A CA 1
ATOM 4333 C C . LEU A 1 533 ? -23 -9.656 -9.219 1 98.06 533 LEU A C 1
ATOM 4335 O O . LEU A 1 533 ? -21.859 -9.211 -9.109 1 98.06 533 LEU A O 1
ATOM 4339 N N . SER A 1 534 ? -23.672 -9.703 -10.312 1 98 534 SER A N 1
ATOM 4340 C CA . SER A 1 534 ? -23.094 -9.195 -11.547 1 98 534 SER A CA 1
ATOM 4341 C C . SER A 1 534 ? -22.797 -7.699 -11.445 1 98 534 SER A C 1
ATOM 4343 O O . SER A 1 534 ? -21.672 -7.258 -11.695 1 98 534 SER A O 1
ATOM 4345 N N . ASP A 1 535 ? -23.734 -6.918 -11.008 1 97.5 535 ASP A N 1
ATOM 4346 C CA . ASP A 1 535 ? -23.594 -5.473 -10.875 1 97.5 535 ASP A CA 1
ATOM 4347 C C . ASP A 1 535 ? -22.578 -5.121 -9.789 1 97.5 535 ASP A C 1
ATOM 4349 O O . ASP A 1 535 ? -21.828 -4.145 -9.922 1 97.5 535 ASP A O 1
ATOM 4353 N N . TYR A 1 536 ? -22.641 -5.91 -8.781 1 97 536 TYR A N 1
ATOM 4354 C CA . TYR A 1 536 ? -21.719 -5.691 -7.676 1 97 536 TYR A CA 1
ATOM 4355 C C . TYR A 1 536 ? -20.281 -5.875 -8.133 1 97 536 TYR A C 1
ATOM 4357 O O . TYR A 1 536 ? -19.422 -5.035 -7.852 1 97 536 TYR A O 1
ATOM 4365 N N . MET A 1 537 ? -20.031 -6.906 -8.852 1 96.75 537 MET A N 1
ATOM 4366 C CA . MET A 1 537 ? -18.672 -7.203 -9.305 1 96.75 537 MET A CA 1
ATOM 4367 C C . MET A 1 537 ? -18.188 -6.164 -10.32 1 96.75 537 MET A C 1
ATOM 4369 O O . MET A 1 537 ? -17.016 -5.801 -10.328 1 96.75 537 MET A O 1
ATOM 4373 N N . PHE A 1 538 ? -19.031 -5.668 -11.156 1 95.62 538 PHE A N 1
ATOM 4374 C CA . PHE A 1 538 ? -18.656 -4.609 -12.086 1 95.62 538 PHE A CA 1
ATOM 4375 C C . PHE A 1 538 ? -18.281 -3.336 -11.328 1 95.62 538 PHE A C 1
ATOM 4377 O O . PHE A 1 538 ? -17.297 -2.678 -11.656 1 95.62 538 PHE A O 1
ATOM 4384 N N . TYR A 1 539 ? -19.125 -3.092 -10.352 1 95.06 539 TYR A N 1
ATOM 4385 C CA . TYR A 1 539 ? -18.844 -1.919 -9.531 1 95.06 539 TYR A CA 1
ATOM 4386 C C . TYR A 1 539 ? -17.469 -2.016 -8.891 1 95.06 539 TYR A C 1
ATOM 4388 O O . TYR A 1 539 ? -16.703 -1.049 -8.906 1 95.06 539 TYR A O 1
ATOM 4396 N N . LEU A 1 540 ? -17.125 -3.164 -8.336 1 94.38 540 LEU A N 1
ATOM 4397 C CA . LEU A 1 540 ? -15.836 -3.346 -7.68 1 94.38 540 LEU A CA 1
ATOM 4398 C C . LEU A 1 540 ? -14.695 -3.188 -8.68 1 94.38 540 LEU A C 1
ATOM 4400 O O . LEU A 1 540 ? -13.664 -2.592 -8.359 1 94.38 540 LEU A O 1
ATOM 4404 N N . LEU A 1 541 ? -14.883 -3.66 -9.82 1 92.81 541 LEU A N 1
ATOM 4405 C CA . LEU A 1 541 ? -13.844 -3.619 -10.844 1 92.81 541 LEU A CA 1
ATOM 4406 C C . LEU A 1 541 ? -13.492 -2.182 -11.203 1 92.81 541 LEU A C 1
ATOM 4408 O O . LEU A 1 541 ? -12.32 -1.85 -11.375 1 92.81 541 LEU A O 1
ATOM 4412 N N . VAL A 1 542 ? -14.43 -1.351 -11.211 1 90.19 542 VAL A N 1
ATOM 4413 C CA . VAL A 1 542 ? -14.211 0.008 -11.695 1 90.19 542 VAL A CA 1
ATOM 4414 C C . VAL A 1 542 ? -13.883 0.93 -10.516 1 90.19 542 VAL A C 1
ATOM 4416 O O . VAL A 1 542 ? -12.977 1.762 -10.609 1 90.19 542 VAL A O 1
ATOM 4419 N N . MET A 1 543 ? -14.57 0.701 -9.406 1 88.56 543 MET A N 1
ATOM 4420 C CA . MET A 1 543 ? -14.469 1.66 -8.305 1 88.56 543 MET A CA 1
ATOM 4421 C C . MET A 1 543 ? -13.406 1.225 -7.301 1 88.56 543 MET A C 1
ATOM 4423 O O . MET A 1 543 ? -12.789 2.064 -6.645 1 88.56 543 MET A O 1
ATOM 4427 N N . LYS A 1 544 ? -13.266 -0.066 -7.164 1 89.5 544 LYS A N 1
ATOM 4428 C CA . LYS A 1 544 ? -12.312 -0.583 -6.191 1 89.5 544 LYS A CA 1
ATOM 4429 C C . LYS A 1 544 ? -11.43 -1.669 -6.805 1 89.5 544 LYS A C 1
ATOM 4431 O O . LYS A 1 544 ? -11.398 -2.799 -6.316 1 89.5 544 LYS A O 1
ATOM 4436 N N . PRO A 1 545 ? -10.641 -1.229 -7.699 1 87.5 545 PRO A N 1
ATOM 4437 C CA . PRO A 1 545 ? -9.844 -2.238 -8.398 1 87.5 545 PRO A CA 1
ATOM 4438 C C . PRO A 1 545 ? -8.828 -2.922 -7.496 1 87.5 545 PRO A C 1
ATOM 4440 O O . PRO A 1 545 ? -8.391 -4.039 -7.781 1 87.5 545 PRO A O 1
ATOM 4443 N N . VAL A 1 546 ? -8.508 -2.328 -6.422 1 85.44 546 VAL A N 1
ATOM 4444 C CA . VAL A 1 546 ? -7.539 -2.904 -5.492 1 85.44 546 VAL A CA 1
ATOM 4445 C C . VAL A 1 546 ? -8.094 -4.203 -4.914 1 85.44 546 VAL A C 1
ATOM 4447 O O . VAL A 1 546 ? -7.332 -5.105 -4.559 1 85.44 546 VAL A O 1
ATOM 4450 N N . LEU A 1 547 ? -9.414 -4.273 -4.852 1 90.75 547 LEU A N 1
ATOM 4451 C CA . LEU A 1 547 ? -10.062 -5.473 -4.34 1 90.75 547 LEU A CA 1
ATOM 4452 C C . LEU A 1 547 ? -10.086 -6.57 -5.398 1 90.75 547 LEU A C 1
ATOM 4454 O O . LEU A 1 547 ? -10.32 -7.738 -5.082 1 90.75 547 LEU A O 1
ATOM 4458 N N . MET A 1 548 ? -9.836 -6.051 -6.566 1 85.62 548 MET A N 1
ATOM 4459 C CA . MET A 1 548 ? -9.867 -7 -7.676 1 85.62 548 MET A CA 1
ATOM 4460 C C . MET A 1 548 ? -8.453 -7.34 -8.141 1 85.62 548 MET A C 1
ATOM 4462 O O . MET A 1 548 ? -7.992 -6.84 -9.172 1 85.62 548 MET A O 1
ATOM 4466 N N . THR A 1 549 ? -7.352 -7.848 -7.168 1 63.84 549 THR A N 1
ATOM 4467 C CA . THR A 1 549 ? -5.914 -8.086 -7.277 1 63.84 549 THR A CA 1
ATOM 4468 C C . THR A 1 549 ? -5.602 -8.93 -8.516 1 63.84 549 THR A C 1
ATOM 4470 O O . THR A 1 549 ? -4.664 -8.625 -9.25 1 63.84 549 THR A O 1
ATOM 4473 N N . PRO A 1 550 ? -6.316 -10.289 -8.609 1 54.78 550 PRO A N 1
ATOM 4474 C CA . PRO A 1 550 ? -5.898 -11.055 -9.789 1 54.78 550 PRO A CA 1
ATOM 4475 C C . PRO A 1 550 ? -5.949 -10.227 -11.07 1 54.78 550 PRO A C 1
ATOM 4477 O O . PRO A 1 550 ? -5.609 -10.727 -12.148 1 54.78 550 PRO A O 1
ATOM 4480 N N . VAL A 1 551 ? -6.238 -8.945 -10.797 1 57.41 551 VAL A N 1
ATOM 4481 C CA . VAL A 1 551 ? -6.707 -8.172 -11.945 1 57.41 551 VAL A CA 1
ATOM 4482 C C . VAL A 1 551 ? -5.551 -7.379 -12.547 1 57.41 551 VAL A C 1
ATOM 4484 O O . VAL A 1 551 ? -5.754 -6.309 -13.117 1 57.41 551 VAL A O 1
ATOM 4487 N N . LEU A 1 552 ? -4.344 -7.977 -12.273 1 63.34 552 LEU A N 1
ATOM 4488 C CA . LEU A 1 552 ? -3.42 -7.492 -13.289 1 63.34 552 LEU A CA 1
ATOM 4489 C C . LEU A 1 552 ? -3.912 -7.852 -14.688 1 63.34 552 LEU A C 1
ATOM 4491 O O . LEU A 1 552 ? -4.605 -8.859 -14.867 1 63.34 552 LEU A O 1
ATOM 4495 N N . GLY A 1 553 ? -4.074 -6.871 -15.469 1 76 553 GLY A N 1
ATOM 4496 C CA . GLY A 1 553 ? -4.461 -7.137 -16.844 1 76 553 GLY A CA 1
ATOM 4497 C C . GLY A 1 553 ? -4.957 -5.906 -17.578 1 76 553 GLY A C 1
ATOM 4498 O O . GLY A 1 553 ? -4.91 -4.797 -17.047 1 76 553 GLY A O 1
ATOM 4499 N N . ASN A 1 554 ? -5.328 -6.219 -18.703 1 85.94 554 ASN A N 1
ATOM 4500 C CA . ASN A 1 554 ? -5.711 -5.129 -19.594 1 85.94 554 ASN A CA 1
ATOM 4501 C C . ASN A 1 554 ? -7.215 -4.883 -19.578 1 85.94 554 ASN A C 1
ATOM 4503 O O . ASN A 1 554 ? -7.816 -4.582 -20.609 1 85.94 554 ASN A O 1
ATOM 4507 N N . TRP A 1 555 ? -7.824 -5.059 -18.406 1 89.94 555 TRP A N 1
ATOM 4508 C CA . TRP A 1 555 ? -9.273 -4.945 -18.328 1 89.94 555 TRP A CA 1
ATOM 4509 C C . TRP A 1 555 ? -9.727 -3.52 -18.641 1 89.94 555 TRP A C 1
ATOM 4511 O O . TRP A 1 555 ? -10.812 -3.311 -19.188 1 89.94 555 TRP A O 1
ATOM 4521 N N . GLN A 1 556 ? -8.922 -2.592 -18.344 1 89.88 556 GLN A N 1
ATOM 4522 C CA . GLN A 1 556 ? -9.297 -1.204 -18.594 1 89.88 556 GLN A CA 1
ATOM 4523 C C . GLN A 1 556 ? -9.359 -0.915 -20.094 1 89.88 556 GLN A C 1
ATOM 4525 O O . GLN A 1 556 ? -10.219 -0.158 -20.547 1 89.88 556 GLN A O 1
ATOM 4530 N N . ILE A 1 557 ? -8.453 -1.488 -20.781 1 91.25 557 ILE A N 1
ATOM 4531 C CA . ILE A 1 557 ? -8.461 -1.325 -22.219 1 91.25 557 ILE A CA 1
ATOM 4532 C C . ILE A 1 557 ? -9.703 -1.986 -22.812 1 91.25 557 ILE A C 1
ATOM 4534 O O . ILE A 1 557 ? -10.367 -1.412 -23.688 1 91.25 557 ILE A O 1
ATOM 4538 N N . VAL A 1 558 ? -9.977 -3.135 -22.297 1 93 558 VAL A N 1
ATOM 4539 C CA . VAL A 1 558 ? -11.141 -3.879 -22.766 1 93 558 VAL A CA 1
ATOM 4540 C C . VAL A 1 558 ? -12.414 -3.096 -22.469 1 93 558 VAL A C 1
ATOM 4542 O O . VAL A 1 558 ? -13.305 -2.992 -23.312 1 93 558 VAL A O 1
ATOM 4545 N N . LEU A 1 559 ? -12.508 -2.539 -21.312 1 93.31 559 LEU A N 1
ATOM 4546 C CA . LEU A 1 559 ? -13.672 -1.764 -20.922 1 93.31 559 LEU A CA 1
ATOM 4547 C C . LEU A 1 559 ? -13.836 -0.53 -21.797 1 93.31 559 LEU A C 1
ATOM 4549 O O . LEU A 1 559 ? -14.945 -0.227 -22.25 1 93.31 559 LEU A O 1
ATOM 4553 N N . GLN A 1 560 ? -12.766 0.105 -22.047 1 92.5 560 GLN A N 1
ATOM 4554 C CA . GLN A 1 560 ? -12.828 1.32 -22.844 1 92.5 560 GLN A CA 1
ATOM 4555 C C . GLN A 1 560 ? -13.234 1.009 -24.297 1 92.5 560 GLN A C 1
ATOM 4557 O O . GLN A 1 560 ? -14.023 1.734 -24.891 1 92.5 560 GLN A O 1
ATOM 4562 N N . ASP A 1 561 ? -12.695 -0.005 -24.828 1 93.5 561 ASP A N 1
ATOM 4563 C CA . ASP A 1 561 ? -13.039 -0.396 -26.188 1 93.5 561 ASP A CA 1
ATOM 4564 C C . ASP A 1 561 ? -14.492 -0.845 -26.281 1 93.5 561 ASP A C 1
ATOM 4566 O O . ASP A 1 561 ? -15.18 -0.541 -27.266 1 93.5 561 ASP A O 1
ATOM 4570 N N . THR A 1 562 ? -14.883 -1.572 -25.312 1 95.19 562 THR A N 1
ATOM 4571 C CA . THR A 1 562 ? -16.266 -2.053 -25.297 1 95.19 562 THR A CA 1
ATOM 4572 C C . THR A 1 562 ? -17.234 -0.888 -25.172 1 95.19 562 THR A C 1
ATOM 4574 O O . THR A 1 562 ? -18.281 -0.875 -25.844 1 95.19 562 THR A O 1
ATOM 4577 N N . CYS A 1 563 ? -16.906 0.06 -24.375 1 92.75 563 CYS A N 1
ATOM 4578 C CA . CYS A 1 563 ? -17.766 1.234 -24.219 1 92.75 563 CYS A CA 1
ATOM 4579 C C . CYS A 1 563 ? -17.781 2.055 -25.516 1 92.75 563 CYS A C 1
ATOM 4581 O O . CYS A 1 563 ? -18.828 2.59 -25.891 1 92.75 563 CYS A O 1
ATOM 4583 N N . ALA A 1 564 ? -16.688 2.189 -26.141 1 91.81 564 ALA A N 1
ATOM 4584 C CA . ALA A 1 564 ? -16.625 2.916 -27.422 1 91.81 564 ALA A CA 1
ATOM 4585 C C . ALA A 1 564 ? -17.516 2.25 -28.469 1 91.81 564 ALA A C 1
ATOM 4587 O O . ALA A 1 564 ? -18.203 2.932 -29.234 1 91.81 564 ALA A O 1
ATOM 4588 N N . GLU A 1 565 ? -17.5 0.972 -28.516 1 92.44 565 GLU A N 1
ATOM 4589 C CA . GLU A 1 565 ? -18.328 0.24 -29.469 1 92.44 565 GLU A CA 1
ATOM 4590 C C . GLU A 1 565 ? -19.812 0.384 -29.125 1 92.44 565 GLU A C 1
ATOM 4592 O O . GLU A 1 565 ? -20.641 0.537 -30.016 1 92.44 565 GLU A O 1
ATOM 4597 N N . ALA A 1 566 ? -20.109 0.286 -27.875 1 91.56 566 ALA A N 1
ATOM 4598 C CA . ALA A 1 566 ? -21.5 0.454 -27.438 1 91.56 566 ALA A CA 1
ATOM 4599 C C . ALA A 1 566 ? -22.016 1.848 -27.781 1 91.56 566 ALA A C 1
ATOM 4601 O O . ALA A 1 566 ? -23.172 2.006 -28.172 1 91.56 566 ALA A O 1
ATOM 4602 N N . GLN A 1 567 ? -21.203 2.777 -27.625 1 88.75 567 GLN A N 1
ATOM 4603 C CA . GLN A 1 567 ? -21.578 4.148 -27.938 1 88.75 567 GLN A CA 1
ATOM 4604 C C . GLN A 1 567 ? -21.812 4.324 -29.438 1 88.75 567 GLN A C 1
ATOM 4606 O O . GLN A 1 567 ? -22.672 5.09 -29.859 1 88.75 567 GLN A O 1
ATOM 4611 N N . ARG A 1 568 ? -21.047 3.67 -30.141 1 88.19 568 ARG A N 1
ATOM 4612 C CA . ARG A 1 568 ? -21.219 3.725 -31.578 1 88.19 568 ARG A CA 1
ATOM 4613 C C . ARG A 1 568 ? -22.578 3.162 -32 1 88.19 568 ARG A C 1
ATOM 4615 O O . ARG A 1 568 ? -23.219 3.691 -32.906 1 88.19 568 ARG A O 1
ATOM 4622 N N . ILE A 1 569 ? -22.969 2.176 -31.422 1 87.5 569 ILE A N 1
ATOM 4623 C CA . ILE A 1 569 ? -24.266 1.555 -31.719 1 87.5 569 ILE A CA 1
ATOM 4624 C C . ILE A 1 569 ? -25.391 2.477 -31.281 1 87.5 569 ILE A C 1
ATOM 4626 O O . ILE A 1 569 ? -26.438 2.551 -31.953 1 87.5 569 ILE A O 1
ATOM 4630 N N . SER A 1 570 ? -25.188 3.072 -30.156 1 83.62 570 SER A N 1
ATOM 4631 C CA . SER A 1 570 ? -26.203 3.984 -29.641 1 83.62 570 SER A CA 1
ATOM 4632 C C . SER A 1 570 ? -26.359 5.207 -30.547 1 83.62 570 SER A C 1
ATOM 4634 O O . SER A 1 570 ? -27.453 5.77 -30.656 1 83.62 570 SER A O 1
ATOM 4636 N N . GLY A 1 571 ? -25.344 5.426 -31.266 1 71.88 571 GLY A N 1
ATOM 4637 C CA . GLY A 1 571 ? -25.391 6.586 -32.125 1 71.88 571 GLY A CA 1
ATOM 4638 C C . GLY A 1 571 ? -25.422 7.898 -31.375 1 71.88 571 GLY A C 1
ATOM 4639 O O . GLY A 1 571 ? -25.078 7.953 -30.203 1 71.88 571 GLY A O 1
ATOM 4640 N N . ARG A 1 572 ? -25.75 8.961 -32.188 1 58.31 572 ARG A N 1
ATOM 4641 C CA . ARG A 1 572 ? -25.75 10.328 -31.672 1 58.31 572 ARG A CA 1
ATOM 4642 C C . ARG A 1 572 ? -27 10.602 -30.844 1 58.31 572 ARG A C 1
ATOM 4644 O O . ARG A 1 572 ? -27.031 11.539 -30.031 1 58.31 572 ARG A O 1
ATOM 4651 N N . ARG A 1 573 ? -28.062 9.727 -31.016 1 57.44 573 ARG A N 1
ATOM 4652 C CA . ARG A 1 573 ? -29.328 10 -30.328 1 57.44 573 ARG A CA 1
ATOM 4653 C C . ARG A 1 573 ? -29.422 9.219 -29.016 1 57.44 573 ARG A C 1
ATOM 4655 O O . ARG A 1 573 ? -28.922 8.102 -28.922 1 57.44 573 ARG A O 1
ATOM 4662 N N . SER A 1 574 ? -29.641 9.891 -27.922 1 62.38 574 SER A N 1
ATOM 4663 C CA . SER A 1 574 ? -29.859 9.352 -26.578 1 62.38 574 SER A CA 1
ATOM 4664 C C . SER A 1 574 ? -30.875 8.219 -26.609 1 62.38 574 SER A C 1
ATOM 4666 O O . SER A 1 574 ? -32.094 8.469 -26.578 1 62.38 574 SER A O 1
ATOM 4668 N N . ILE A 1 575 ? -30.547 7.062 -27.109 1 70.12 575 ILE A N 1
ATOM 4669 C CA . ILE A 1 575 ? -31.438 5.906 -27.109 1 70.12 575 ILE A CA 1
ATOM 4670 C C . ILE A 1 575 ? -31.406 5.227 -25.75 1 70.12 575 ILE A C 1
ATOM 4672 O O . ILE A 1 575 ? -30.422 5.344 -25.016 1 70.12 575 ILE A O 1
ATOM 4676 N N . SER A 1 576 ? -32.531 4.801 -25.391 1 82.62 576 SER A N 1
ATOM 4677 C CA . SER A 1 576 ? -32.719 4.109 -24.125 1 82.62 576 SER A CA 1
ATOM 4678 C C . SER A 1 576 ? -31.828 2.875 -24.031 1 82.62 576 SER A C 1
ATOM 4680 O O . SER A 1 576 ? -31.438 2.301 -25.047 1 82.62 576 SER A O 1
ATOM 4682 N N . LYS A 1 577 ? -31.453 2.537 -22.938 1 87.75 577 LYS A N 1
ATOM 4683 C CA . LYS A 1 577 ? -30.656 1.348 -22.641 1 87.75 577 LYS A CA 1
ATOM 4684 C C . LYS A 1 577 ? -31.281 0.101 -23.266 1 87.75 577 LYS A C 1
ATOM 4686 O O . LYS A 1 577 ? -30.578 -0.73 -23.844 1 87.75 577 LYS A O 1
ATOM 4691 N N . LYS A 1 578 ? -32.5 0.053 -23.203 1 88.12 578 LYS A N 1
ATOM 4692 C CA . LYS A 1 578 ? -33.219 -1.103 -23.734 1 88.12 578 LYS A CA 1
ATOM 4693 C C . LYS A 1 578 ? -33.062 -1.197 -25.25 1 88.12 578 LYS A C 1
ATOM 4695 O O . LYS A 1 578 ? -32.844 -2.283 -25.781 1 88.12 578 LYS A O 1
ATOM 4700 N N . SER A 1 579 ? -33.156 -0.103 -25.891 1 88 579 SER A N 1
ATOM 4701 C CA . SER A 1 579 ? -33.031 -0.073 -27.344 1 88 579 SER A CA 1
ATOM 4702 C C . SER A 1 579 ? -31.641 -0.475 -27.797 1 88 579 SER A C 1
ATOM 4704 O O . SER A 1 579 ? -31.484 -1.161 -28.812 1 88 579 SER A O 1
ATOM 4706 N N . VAL A 1 580 ? -30.75 -0.043 -27.078 1 89.62 580 VAL A N 1
ATOM 4707 C CA . VAL A 1 580 ? -29.375 -0.385 -27.406 1 89.62 580 VAL A CA 1
ATOM 4708 C C . VAL A 1 580 ? -29.156 -1.889 -27.25 1 89.62 580 VAL A C 1
ATOM 4710 O O . VAL A 1 580 ? -28.531 -2.523 -28.094 1 89.62 580 VAL A O 1
ATOM 4713 N N . CYS A 1 581 ? -29.656 -2.455 -26.219 1 91.5 581 CYS A N 1
ATOM 4714 C CA . CYS A 1 581 ? -29.516 -3.883 -25.953 1 91.5 581 CYS A CA 1
ATOM 4715 C C . CYS A 1 581 ? -30.219 -4.711 -27.016 1 91.5 581 CYS A C 1
ATOM 4717 O O . CYS A 1 581 ? -29.719 -5.762 -27.422 1 91.5 581 CYS A O 1
ATOM 4719 N N . GLU A 1 582 ? -31.344 -4.195 -27.469 1 90.38 582 GLU A N 1
ATOM 4720 C CA . GLU A 1 582 ? -32.062 -4.883 -28.516 1 90.38 582 GLU A CA 1
ATOM 4721 C C . GLU A 1 582 ? -31.297 -4.883 -29.828 1 90.38 582 GLU A C 1
ATOM 4723 O O . GLU A 1 582 ? -31.25 -5.887 -30.547 1 90.38 582 GLU A O 1
ATOM 4728 N N . LYS A 1 583 ? -30.688 -3.807 -30.094 1 89.44 583 LYS A N 1
ATOM 4729 C CA . LYS A 1 583 ? -29.891 -3.697 -31.297 1 89.44 583 LYS A CA 1
ATOM 4730 C C . LYS A 1 583 ? -28.688 -4.645 -31.266 1 89.44 583 LYS A C 1
ATOM 4732 O O . LYS A 1 583 ? -28.297 -5.203 -32.281 1 89.44 583 LYS A O 1
ATOM 4737 N N . ILE A 1 584 ? -28.156 -4.801 -30.078 1 90.88 584 ILE A N 1
ATOM 4738 C CA . ILE A 1 584 ? -27 -5.684 -29.906 1 90.88 584 ILE A CA 1
ATOM 4739 C C . ILE A 1 584 ? -27.438 -7.137 -30.094 1 90.88 584 ILE A C 1
ATOM 4741 O O . ILE A 1 584 ? -26.734 -7.91 -30.766 1 90.88 584 ILE A O 1
ATOM 4745 N N . LEU A 1 585 ? -28.578 -7.48 -29.609 1 91.38 585 LEU A N 1
ATOM 4746 C CA . LEU A 1 585 ? -29.062 -8.859 -29.625 1 91.38 585 LEU A CA 1
ATOM 4747 C C . LEU A 1 585 ? -29.547 -9.25 -31.016 1 91.38 585 LEU A C 1
ATOM 4749 O O . LEU A 1 585 ? -29.672 -10.438 -31.312 1 91.38 585 LEU A O 1
ATOM 4753 N N . GLU A 1 586 ? -29.812 -8.297 -31.812 1 87.94 586 GLU A N 1
ATOM 4754 C CA . GLU A 1 586 ? -30.312 -8.555 -33.156 1 87.94 586 GLU A CA 1
ATOM 4755 C C . GLU A 1 586 ? -29.203 -9.062 -34.062 1 87.94 586 GLU A C 1
ATOM 4757 O O . GLU A 1 586 ? -29.484 -9.719 -35.094 1 87.94 586 GLU A O 1
ATOM 4762 N N . VAL A 1 587 ? -28.047 -8.797 -33.719 1 86.31 587 VAL A N 1
ATOM 4763 C CA . VAL A 1 587 ? -26.922 -9.172 -34.562 1 86.31 587 VAL A CA 1
ATOM 4764 C C . VAL A 1 587 ? -26.641 -10.664 -34.406 1 86.31 587 VAL A C 1
ATOM 4766 O O . VAL A 1 587 ? -26.578 -11.18 -33.281 1 86.31 587 VAL A O 1
ATOM 4769 N N . LYS A 1 588 ? -26.531 -11.344 -35.5 1 79.12 588 LYS A N 1
ATOM 4770 C CA . LYS A 1 588 ? -26.219 -12.766 -35.469 1 79.12 588 LYS A CA 1
ATOM 4771 C C . LYS A 1 588 ? -24.734 -13 -35.219 1 79.12 588 LYS A C 1
ATOM 4773 O O . LYS A 1 588 ? -23.891 -12.5 -35.969 1 79.12 588 LYS A O 1
ATOM 4778 N N . THR A 1 589 ? -24.453 -13.703 -34.219 1 78.62 589 THR A N 1
ATOM 4779 C CA . THR A 1 589 ? -23.078 -13.852 -33.781 1 78.62 589 THR A CA 1
ATOM 4780 C C . THR A 1 589 ? -22.578 -15.266 -34.062 1 78.62 589 THR A C 1
ATOM 4782 O O . THR A 1 589 ? -21.828 -15.836 -33.25 1 78.62 589 THR A O 1
ATOM 4785 N N . LYS A 1 590 ? -22.891 -15.812 -35.125 1 75.06 590 LYS A N 1
ATOM 4786 C CA . LYS A 1 590 ? -22.406 -17.141 -35.469 1 75.06 590 LYS A CA 1
ATOM 4787 C C . LYS A 1 590 ? -20.906 -17.125 -35.75 1 75.06 590 LYS A C 1
ATOM 4789 O O . LYS A 1 590 ? -20.203 -18.094 -35.5 1 75.06 590 LYS A O 1
ATOM 4794 N N . ILE A 1 591 ? -20.469 -15.953 -36.312 1 76.44 591 ILE A N 1
ATOM 4795 C CA . ILE A 1 591 ? -19.031 -15.766 -36.531 1 76.44 591 ILE A CA 1
ATOM 4796 C C . ILE A 1 591 ? -18.406 -15.078 -35.312 1 76.44 591 ILE A C 1
ATOM 4798 O O . ILE A 1 591 ? -18.953 -14.102 -34.812 1 76.44 591 ILE A O 1
ATOM 4802 N N . ARG A 1 592 ? -17.281 -15.602 -35 1 80.12 592 ARG A N 1
ATOM 4803 C CA . ARG A 1 592 ? -16.609 -15.031 -33.844 1 80.12 592 ARG A CA 1
ATOM 4804 C C . ARG A 1 592 ? -16.125 -13.609 -34.125 1 80.12 592 ARG A C 1
ATOM 4806 O O . ARG A 1 592 ? -15.547 -13.352 -35.188 1 80.12 592 ARG A O 1
ATOM 4813 N N . PRO A 1 593 ? -16.344 -12.766 -33.219 1 80.44 593 PRO A N 1
ATOM 4814 C CA . PRO A 1 593 ? -15.961 -11.367 -33.438 1 80.44 593 PRO A CA 1
ATOM 4815 C C . PRO A 1 593 ? -14.461 -11.203 -33.688 1 80.44 593 PRO A C 1
ATOM 4817 O O . PRO A 1 593 ? -14.047 -10.32 -34.438 1 80.44 593 PRO A O 1
ATOM 4820 N N . LEU A 1 594 ? -13.672 -11.984 -33.062 1 77.31 594 LEU A N 1
ATOM 4821 C CA . LEU A 1 594 ? -12.227 -11.906 -33.25 1 77.31 594 LEU A CA 1
ATOM 4822 C C . LEU A 1 594 ? -11.836 -12.102 -34.688 1 77.31 594 LEU A C 1
ATOM 4824 O O . LEU A 1 594 ? -10.859 -11.516 -35.188 1 77.31 594 LEU A O 1
ATOM 4828 N N . ALA A 1 595 ? -12.578 -12.922 -35.375 1 73.75 595 ALA A N 1
ATOM 4829 C CA . ALA A 1 595 ? -12.297 -13.227 -36.75 1 73.75 595 ALA A CA 1
ATOM 4830 C C . ALA A 1 595 ? -12.609 -12.031 -37.656 1 73.75 595 ALA A C 1
ATOM 4832 O O . ALA A 1 595 ? -12.039 -11.898 -38.75 1 73.75 595 ALA A O 1
ATOM 4833 N N . VAL A 1 596 ? -13.422 -11.18 -37.219 1 74.56 596 VAL A N 1
ATOM 4834 C CA . VAL A 1 596 ? -13.844 -10.039 -38.031 1 74.56 596 VAL A CA 1
ATOM 4835 C C . VAL A 1 596 ? -13.039 -8.805 -37.625 1 74.56 596 VAL A C 1
ATOM 4837 O O . VAL A 1 596 ? -12.547 -8.07 -38.469 1 74.56 596 VAL A O 1
ATOM 4840 N N . LYS A 1 597 ? -12.945 -8.484 -36.375 1 75.5 597 LYS A N 1
ATOM 4841 C CA . LYS A 1 597 ? -12.352 -7.25 -35.875 1 75.5 597 LYS A CA 1
ATOM 4842 C C . LYS A 1 597 ? -10.836 -7.363 -35.781 1 75.5 597 LYS A C 1
ATOM 4844 O O . LYS A 1 597 ? -10.125 -6.355 -35.812 1 75.5 597 LYS A O 1
ATOM 4849 N N . GLY A 1 598 ? -10.32 -8.469 -35.719 1 70.06 598 GLY A N 1
ATOM 4850 C CA . GLY A 1 598 ? -8.883 -8.633 -35.531 1 70.06 598 GLY A CA 1
ATOM 4851 C C . GLY A 1 598 ? -8.43 -8.406 -34.094 1 70.06 598 GLY A C 1
ATOM 4852 O O . GLY A 1 598 ? -9.242 -8.445 -33.188 1 70.06 598 GLY A O 1
ATOM 4853 N N . ASN A 1 599 ? -7.062 -8.117 -33.938 1 70 599 ASN A N 1
ATOM 4854 C CA . ASN A 1 599 ? -6.473 -8.039 -32.594 1 70 599 ASN A CA 1
ATOM 4855 C C . ASN A 1 599 ? -6.32 -6.59 -32.125 1 70 599 ASN A C 1
ATOM 4857 O O . ASN A 1 599 ? -5.934 -6.332 -30.984 1 70 599 ASN A O 1
ATOM 4861 N N . LYS A 1 600 ? -6.793 -5.707 -32.938 1 75.19 600 LYS A N 1
ATOM 4862 C CA . LYS A 1 600 ? -6.59 -4.312 -32.562 1 75.19 600 LYS A CA 1
ATOM 4863 C C . LYS A 1 600 ? -7.621 -3.865 -31.516 1 75.19 600 LYS A C 1
ATOM 4865 O O . LYS A 1 600 ? -7.285 -3.158 -30.562 1 75.19 600 LYS A O 1
ATOM 4870 N N . SER A 1 601 ? -8.867 -4.352 -31.766 1 86.12 601 SER A N 1
ATOM 4871 C CA . SER A 1 601 ? -9.914 -4.016 -30.797 1 86.12 601 SER A CA 1
ATOM 4872 C C . SER A 1 601 ? -10.117 -5.145 -29.781 1 86.12 601 SER A C 1
ATOM 4874 O O . SER A 1 601 ? -10.148 -6.32 -30.156 1 86.12 601 SER A O 1
ATOM 4876 N N . LYS A 1 602 ? -10.227 -4.742 -28.562 1 87.69 602 LYS A N 1
ATOM 4877 C CA . LYS A 1 602 ? -10.414 -5.738 -27.516 1 87.69 602 LYS A CA 1
ATOM 4878 C C . LYS A 1 602 ? -11.828 -5.684 -26.953 1 87.69 602 LYS A C 1
ATOM 4880 O O . LYS A 1 602 ? -12.07 -6.125 -25.828 1 87.69 602 LYS A O 1
ATOM 4885 N N . SER A 1 603 ? -12.766 -5.137 -27.75 1 92.81 603 SER A N 1
ATOM 4886 C CA . SER A 1 603 ? -14.148 -5.012 -27.312 1 92.81 603 SER A CA 1
ATOM 4887 C C . SER A 1 603 ? -14.797 -6.379 -27.125 1 92.81 603 SER A C 1
ATOM 4889 O O . SER A 1 603 ? -14.578 -7.289 -27.922 1 92.81 603 SER A O 1
ATOM 4891 N N . LEU A 1 604 ? -15.586 -6.52 -26.078 1 93.5 604 LEU A N 1
ATOM 4892 C CA . LEU A 1 604 ? -16.25 -7.781 -25.75 1 93.5 604 LEU A CA 1
ATOM 4893 C C . LEU A 1 604 ? -17.734 -7.707 -26.047 1 93.5 604 LEU A C 1
ATOM 4895 O O . LEU A 1 604 ? -18.484 -8.625 -25.719 1 93.5 604 LEU A O 1
ATOM 4899 N N . LEU A 1 605 ? -18.188 -6.758 -26.719 1 94.25 605 LEU A N 1
ATOM 4900 C CA . LEU A 1 605 ? -19.609 -6.496 -26.875 1 94.25 605 LEU A CA 1
ATOM 4901 C C . LEU A 1 605 ? -20.297 -7.648 -27.594 1 94.25 605 LEU A C 1
ATOM 4903 O O . LEU A 1 605 ? -21.297 -8.195 -27.109 1 94.25 605 LEU A O 1
ATOM 4907 N N . PHE A 1 606 ? -19.812 -8.07 -28.688 1 93.31 606 PHE A N 1
ATOM 4908 C CA . PHE A 1 606 ? -20.5 -9.078 -29.484 1 93.31 606 PHE A CA 1
ATOM 4909 C C . PHE A 1 606 ? -20.125 -10.484 -29.031 1 93.31 606 PHE A C 1
ATOM 4911 O O . PHE A 1 606 ? -20.828 -11.453 -29.344 1 93.31 606 PHE A O 1
ATOM 4918 N N . ASP A 1 607 ? -19 -10.641 -28.328 1 93.44 607 ASP A N 1
ATOM 4919 C CA . ASP A 1 607 ? -18.75 -11.898 -27.641 1 93.44 607 ASP A CA 1
ATOM 4920 C C . ASP A 1 607 ? -19.766 -12.125 -26.516 1 93.44 607 ASP A C 1
ATOM 4922 O O . ASP A 1 607 ? -20.203 -13.258 -26.281 1 93.44 607 ASP A O 1
ATOM 4926 N N . ALA A 1 608 ? -20.062 -11.055 -25.844 1 96.12 608 ALA A N 1
ATOM 4927 C CA . ALA A 1 608 ? -21.078 -11.133 -24.797 1 96.12 608 ALA A CA 1
ATOM 4928 C C . ALA A 1 608 ? -22.453 -11.461 -25.375 1 96.12 608 ALA A C 1
ATOM 4930 O O . ALA A 1 608 ? -23.234 -12.18 -24.766 1 96.12 608 ALA A O 1
ATOM 4931 N N . CYS A 1 609 ? -22.688 -10.867 -26.516 1 95 609 CYS A N 1
ATOM 4932 C CA . CYS A 1 609 ? -23.938 -11.172 -27.219 1 95 609 CYS A CA 1
ATOM 4933 C C . CYS A 1 609 ? -24.016 -12.656 -27.562 1 95 609 CYS A C 1
ATOM 4935 O O . CYS A 1 609 ? -25.062 -13.289 -27.359 1 95 609 CYS A O 1
ATOM 4937 N N . ARG A 1 610 ? -22.984 -13.172 -28.062 1 93.88 610 ARG A N 1
ATOM 4938 C CA . ARG A 1 610 ? -22.922 -14.602 -28.359 1 93.88 610 ARG A CA 1
ATOM 4939 C C . ARG A 1 610 ? -23.188 -15.43 -27.109 1 93.88 610 ARG A C 1
ATOM 4941 O O . ARG A 1 610 ? -23.953 -16.391 -27.141 1 93.88 610 ARG A O 1
ATOM 4948 N N . LEU A 1 611 ? -22.547 -15.086 -26.016 1 96.25 611 LEU A N 1
ATOM 4949 C CA . LEU A 1 611 ? -22.734 -15.805 -24.75 1 96.25 611 LEU A CA 1
ATOM 4950 C C . LEU A 1 611 ? -24.188 -15.703 -24.297 1 96.25 611 LEU A C 1
ATOM 4952 O O . LEU A 1 611 ? -24.75 -16.688 -23.812 1 96.25 611 LEU A O 1
ATOM 4956 N N . ALA A 1 612 ? -24.781 -14.562 -24.391 1 96 612 ALA A N 1
ATOM 4957 C CA . ALA A 1 612 ? -26.172 -14.375 -24 1 96 612 ALA A CA 1
ATOM 4958 C C . ALA A 1 612 ? -27.094 -15.266 -24.828 1 96 612 ALA A C 1
ATOM 4960 O O . ALA A 1 612 ? -28.062 -15.836 -24.297 1 96 612 ALA A O 1
ATOM 4961 N N . GLN A 1 613 ? -26.828 -15.352 -26.109 1 93.31 613 GLN A N 1
ATOM 4962 C CA . GLN A 1 613 ? -27.625 -16.203 -26.984 1 93.31 613 GLN A CA 1
ATOM 4963 C C . GLN A 1 613 ? -27.453 -17.672 -26.609 1 93.31 613 GLN A C 1
ATOM 4965 O O . GLN A 1 613 ? -28.438 -18.422 -26.562 1 93.31 613 GLN A O 1
ATOM 4970 N N . ASP A 1 614 ? -26.219 -18.094 -26.359 1 93.88 614 ASP A N 1
ATOM 4971 C CA . ASP A 1 614 ? -25.953 -19.469 -25.938 1 93.88 614 ASP A CA 1
ATOM 4972 C C . ASP A 1 614 ? -26.688 -19.797 -24.641 1 93.88 614 ASP A C 1
ATOM 4974 O O . ASP A 1 614 ? -27.234 -20.891 -24.484 1 93.88 614 ASP A O 1
ATOM 4978 N N . LEU A 1 615 ? -26.719 -18.859 -23.734 1 95.12 615 LEU A N 1
ATOM 4979 C CA . LEU A 1 615 ? -27.375 -19.047 -22.438 1 95.12 615 LEU A CA 1
ATOM 4980 C C . LEU A 1 615 ? -28.891 -19.141 -22.609 1 95.12 615 LEU A C 1
ATOM 4982 O O . LEU A 1 615 ? -29.547 -19.906 -21.906 1 95.12 615 LEU A O 1
ATOM 4986 N N . SER A 1 616 ? -29.406 -18.359 -23.5 1 91.25 616 SER A N 1
ATOM 4987 C CA . SER A 1 616 ? -30.859 -18.344 -23.719 1 91.25 616 SER A CA 1
ATOM 4988 C C . SER A 1 616 ? -31.328 -19.625 -24.406 1 91.25 616 SER A C 1
ATOM 4990 O O . SER A 1 616 ? -32.5 -20 -24.281 1 91.25 616 SER A O 1
ATOM 4992 N N . GLU A 1 617 ? -30.422 -20.266 -25.047 1 90.25 617 GLU A N 1
ATOM 4993 C CA . GLU A 1 617 ? -30.781 -21.484 -25.781 1 90.25 617 GLU A CA 1
ATOM 4994 C C . GLU A 1 617 ? -30.719 -22.703 -24.859 1 90.25 617 GLU A C 1
ATOM 4996 O O . GLU A 1 617 ? -31.25 -23.766 -25.188 1 90.25 617 GLU A O 1
ATOM 5001 N N . LEU A 1 618 ? -30.25 -22.469 -23.703 1 91.56 618 LEU A N 1
ATOM 5002 C CA . LEU A 1 618 ? -30.141 -23.578 -22.766 1 91.56 618 LEU A CA 1
ATOM 5003 C C . LEU A 1 618 ? -31.516 -24 -22.25 1 91.56 618 LEU A C 1
ATOM 5005 O O . LEU A 1 618 ? -32.375 -23.141 -22.016 1 91.56 618 LEU A O 1
ATOM 5009 N N . LYS A 1 619 ? -31.844 -25.266 -22.062 1 87 619 LYS A N 1
ATOM 5010 C CA . LYS A 1 619 ? -33.125 -25.797 -21.609 1 87 619 LYS A CA 1
ATOM 5011 C C . LYS A 1 619 ? -33.188 -25.875 -20.078 1 87 619 LYS A C 1
ATOM 5013 O O . LYS A 1 619 ? -33.938 -26.656 -19.531 1 87 619 LYS A O 1
ATOM 5018 N N . ILE A 1 620 ? -32.344 -25.188 -19.391 1 89.44 620 ILE A N 1
ATOM 5019 C CA . ILE A 1 620 ? -32.312 -25.156 -17.938 1 89.44 620 ILE A CA 1
ATOM 5020 C C . ILE A 1 620 ? -32.562 -23.719 -17.438 1 89.44 620 ILE A C 1
ATOM 5022 O O . ILE A 1 620 ? -32.625 -22.797 -18.25 1 89.44 620 ILE A O 1
ATOM 5026 N N . ASN A 1 621 ? -32.75 -23.656 -16.141 1 90.81 621 ASN A N 1
ATOM 5027 C CA . ASN A 1 621 ? -32.812 -22.328 -15.547 1 90.81 621 ASN A CA 1
ATOM 5028 C C . ASN A 1 621 ? -31.484 -21.594 -15.648 1 90.81 621 ASN A C 1
ATOM 5030 O O . ASN A 1 621 ? -30.594 -21.797 -14.812 1 90.81 621 ASN A O 1
ATOM 5034 N N . LYS A 1 622 ? -31.391 -20.797 -16.625 1 93.62 622 LYS A N 1
ATOM 5035 C CA . LYS A 1 622 ? -30.125 -20.125 -16.906 1 93.62 622 LYS A CA 1
ATOM 5036 C C . LYS A 1 622 ? -29.703 -19.234 -15.742 1 93.62 622 LYS A C 1
ATOM 5038 O O . LYS A 1 622 ? -28.516 -19.047 -15.492 1 93.62 622 LYS A O 1
ATOM 5043 N N . TRP A 1 623 ? -30.688 -18.641 -15.039 1 95.19 623 TRP A N 1
ATOM 5044 C CA . TRP A 1 623 ? -30.375 -17.703 -13.953 1 95.19 623 TRP A CA 1
ATOM 5045 C C . TRP A 1 623 ? -29.703 -18.438 -12.789 1 95.19 623 TRP A C 1
ATOM 5047 O O . TRP A 1 623 ? -28.812 -17.891 -12.141 1 95.19 623 TRP A O 1
ATOM 5057 N N . LYS A 1 624 ? -30.156 -19.609 -12.5 1 94.81 624 LYS A N 1
ATOM 5058 C CA . LYS A 1 624 ? -29.531 -20.406 -11.461 1 94.81 624 LYS A CA 1
ATOM 5059 C C . LYS A 1 624 ? -28.094 -20.781 -11.836 1 94.81 624 LYS A C 1
ATOM 5061 O O . LYS A 1 624 ? -27.188 -20.688 -11.016 1 94.81 624 LYS A O 1
ATOM 5066 N N . LEU A 1 625 ? -27.969 -21.156 -13.055 1 95.69 625 LEU A N 1
ATOM 5067 C CA . LEU A 1 625 ? -26.625 -21.469 -13.555 1 95.69 625 LEU A CA 1
ATOM 5068 C C . LEU A 1 625 ? -25.719 -20.266 -13.477 1 95.69 625 LEU A C 1
ATOM 5070 O O . LEU A 1 625 ? -24.594 -20.359 -12.984 1 95.69 625 LEU A O 1
ATOM 5074 N N . MET A 1 626 ? -26.203 -19.141 -13.969 1 97.19 626 MET A N 1
ATOM 5075 C CA . MET A 1 626 ? -25.406 -17.922 -13.969 1 97.19 626 MET A CA 1
ATOM 5076 C C . MET A 1 626 ? -25.062 -17.484 -12.547 1 97.19 626 MET A C 1
ATOM 5078 O O . MET A 1 626 ? -23.969 -16.969 -12.297 1 97.19 626 MET A O 1
ATOM 5082 N N . SER A 1 627 ? -25.984 -17.656 -11.648 1 97.56 627 SER A N 1
ATOM 5083 C CA . SER A 1 627 ? -25.719 -17.328 -10.25 1 97.56 627 SER A CA 1
ATOM 5084 C C . SER A 1 627 ? -24.562 -18.156 -9.695 1 97.56 627 SER A C 1
ATOM 5086 O O . SER A 1 627 ? -23.734 -17.656 -8.945 1 97.56 627 SER A O 1
ATOM 5088 N N . LYS A 1 628 ? -24.578 -19.391 -10.039 1 97.19 628 LYS A N 1
ATOM 5089 C CA . LYS A 1 628 ? -23.484 -20.266 -9.602 1 97.19 628 LYS A CA 1
ATOM 5090 C C . LYS A 1 628 ? -22.156 -19.812 -10.156 1 97.19 628 LYS A C 1
ATOM 5092 O O . LYS A 1 628 ? -21.141 -19.812 -9.445 1 97.19 628 LYS A O 1
ATOM 5097 N N . VAL A 1 629 ? -22.125 -19.422 -11.391 1 97.75 629 VAL A N 1
ATOM 5098 C CA . VAL A 1 629 ? -20.906 -18.938 -12.023 1 97.75 629 VAL A CA 1
ATOM 5099 C C . VAL A 1 629 ? -20.453 -17.656 -11.344 1 97.75 629 VAL A C 1
ATOM 5101 O O . VAL A 1 629 ? -19.266 -17.469 -11.07 1 97.75 629 VAL A O 1
ATOM 5104 N N . TRP A 1 630 ? -21.359 -16.812 -11.062 1 98.06 630 TRP A N 1
ATOM 5105 C CA . TRP A 1 630 ? -21.016 -15.547 -10.414 1 98.06 630 TRP A CA 1
ATOM 5106 C C . TRP A 1 630 ? -20.453 -15.781 -9.023 1 98.06 630 TRP A C 1
ATOM 5108 O O . TRP A 1 630 ? -19.547 -15.078 -8.586 1 98.06 630 TRP A O 1
ATOM 5118 N N . VAL A 1 631 ? -21 -16.719 -8.266 1 97.75 631 VAL A N 1
ATOM 5119 C CA . VAL A 1 631 ? -20.453 -17.031 -6.953 1 97.75 631 VAL A CA 1
ATOM 5120 C C . VAL A 1 631 ? -19 -17.484 -7.094 1 97.75 631 VAL A C 1
ATOM 5122 O O . VAL A 1 631 ? -18.141 -17.094 -6.297 1 97.75 631 VAL A O 1
ATOM 5125 N N . GLU A 1 632 ? -18.703 -18.203 -8.117 1 96.94 632 GLU A N 1
ATOM 5126 C CA . GLU A 1 632 ? -17.328 -18.656 -8.336 1 96.94 632 GLU A CA 1
ATOM 5127 C C . GLU A 1 632 ? -16.422 -17.484 -8.734 1 96.94 632 GLU A C 1
ATOM 5129 O O . GLU A 1 632 ? -15.273 -17.422 -8.297 1 96.94 632 GLU A O 1
ATOM 5134 N N . LEU A 1 633 ? -16.953 -16.609 -9.531 1 96.38 633 LEU A N 1
ATOM 5135 C CA . LEU A 1 633 ? -16.172 -15.453 -9.945 1 96.38 633 LEU A CA 1
ATOM 5136 C C . LEU A 1 633 ? -15.875 -14.547 -8.75 1 96.38 633 LEU A C 1
ATOM 5138 O O . LEU A 1 633 ? -14.758 -14.055 -8.609 1 96.38 633 LEU A O 1
ATOM 5142 N N . VAL A 1 634 ? -16.875 -14.383 -7.93 1 96.69 634 VAL A N 1
ATOM 5143 C CA . VAL A 1 634 ? -16.688 -13.547 -6.75 1 96.69 634 VAL A CA 1
ATOM 5144 C C . VAL A 1 634 ? -15.734 -14.227 -5.77 1 96.69 634 VAL A C 1
ATOM 5146 O O . VAL A 1 634 ? -14.883 -13.562 -5.168 1 96.69 634 VAL A O 1
ATOM 5149 N N . SER A 1 635 ? -15.852 -15.508 -5.633 1 96.38 635 SER A N 1
ATOM 5150 C CA . SER A 1 635 ? -15 -16.25 -4.711 1 96.38 635 SER A CA 1
ATOM 5151 C C . SER A 1 635 ? -13.547 -16.234 -5.168 1 96.38 635 SER A C 1
ATOM 5153 O O . SER A 1 635 ? -12.633 -16.109 -4.348 1 96.38 635 SER A O 1
ATOM 5155 N N . TYR A 1 636 ? -13.336 -16.328 -6.461 1 94.94 636 TYR A N 1
ATOM 5156 C CA . TYR A 1 636 ? -11.984 -16.25 -7.008 1 94.94 636 TYR A CA 1
ATOM 5157 C C . TYR A 1 636 ? -11.344 -14.906 -6.707 1 94.94 636 TYR A C 1
ATOM 5159 O O . TYR A 1 636 ? -10.172 -14.844 -6.32 1 94.94 636 TYR A O 1
ATOM 5167 N N . ALA A 1 637 ? -12.078 -13.883 -6.879 1 94.62 637 ALA A N 1
ATOM 5168 C CA . ALA A 1 637 ? -11.578 -12.547 -6.578 1 94.62 637 ALA A CA 1
ATOM 5169 C C . ALA A 1 637 ? -11.273 -12.398 -5.09 1 94.62 637 ALA A C 1
ATOM 5171 O O . ALA A 1 637 ? -10.25 -11.82 -4.711 1 94.62 637 ALA A O 1
ATOM 5172 N N . ALA A 1 638 ? -12.102 -12.883 -4.285 1 95.44 638 ALA A N 1
ATOM 5173 C CA . ALA A 1 638 ? -11.977 -12.742 -2.838 1 95.44 638 ALA A CA 1
ATOM 5174 C C . ALA A 1 638 ? -10.703 -13.414 -2.328 1 95.44 638 ALA A C 1
ATOM 5176 O O . ALA A 1 638 ? -9.945 -12.82 -1.564 1 95.44 638 ALA A O 1
ATOM 5177 N N . ILE A 1 639 ? -10.43 -14.602 -2.799 1 93.75 639 ILE A N 1
ATOM 5178 C CA . ILE A 1 639 ? -9.344 -15.391 -2.227 1 93.75 639 ILE A CA 1
ATOM 5179 C C . ILE A 1 639 ? -8 -14.906 -2.777 1 93.75 639 ILE A C 1
ATOM 5181 O O . ILE A 1 639 ? -6.965 -15.078 -2.137 1 93.75 639 ILE A O 1
ATOM 5185 N N . ASN A 1 640 ? -8.039 -14.312 -3.928 1 90.25 640 ASN A N 1
ATOM 5186 C CA . ASN A 1 640 ? -6.789 -13.867 -4.539 1 90.25 640 ASN A CA 1
ATOM 5187 C C . ASN A 1 640 ? -6.484 -12.414 -4.195 1 90.25 640 ASN A C 1
ATOM 5189 O O . ASN A 1 640 ? -5.422 -11.898 -4.547 1 90.25 640 ASN A O 1
ATOM 5193 N N . CYS A 1 641 ? -7.414 -11.781 -3.537 1 91.31 641 CYS A N 1
ATOM 5194 C CA . CYS A 1 641 ? -7.16 -10.438 -3.029 1 91.31 641 CYS A CA 1
ATOM 5195 C C . CYS A 1 641 ? -6.285 -10.477 -1.783 1 91.31 641 CYS A C 1
ATOM 5197 O O . CYS A 1 641 ? -6.422 -11.383 -0.954 1 91.31 641 CYS A O 1
ATOM 5199 N N . ARG A 1 642 ? -5.402 -9.539 -1.638 1 87.56 642 ARG A N 1
ATOM 5200 C CA . ARG A 1 642 ? -4.52 -9.5 -0.477 1 87.56 642 ARG A CA 1
ATOM 5201 C C . ARG A 1 642 ? -5.316 -9.305 0.81 1 87.56 642 ARG A C 1
ATOM 5203 O O . ARG A 1 642 ? -6.227 -8.477 0.861 1 87.56 642 ARG A O 1
ATOM 5210 N N . PRO A 1 643 ? -4.957 -9.992 1.798 1 91 643 PRO A N 1
ATOM 5211 C CA . PRO A 1 643 ? -5.711 -9.922 3.053 1 91 643 PRO A CA 1
ATOM 5212 C C . PRO A 1 643 ? -5.688 -8.523 3.678 1 91 643 PRO A C 1
ATOM 5214 O O . PRO A 1 643 ? -6.66 -8.117 4.32 1 91 643 PRO A O 1
ATOM 5217 N N . ASN A 1 644 ? -4.637 -7.773 3.523 1 89.81 644 ASN A N 1
ATOM 5218 C CA . ASN A 1 644 ? -4.578 -6.441 4.105 1 89.81 644 ASN A CA 1
ATOM 5219 C C . ASN A 1 644 ? -5.609 -5.508 3.48 1 89.81 644 ASN A C 1
ATOM 5221 O O . ASN A 1 644 ? -6.098 -4.586 4.137 1 89.81 644 ASN A O 1
ATOM 5225 N N . VAL A 1 645 ? -5.922 -5.754 2.207 1 91.5 645 VAL A N 1
ATOM 5226 C CA . VAL A 1 645 ? -6.949 -4.961 1.537 1 91.5 645 VAL A CA 1
ATOM 5227 C C . VAL A 1 645 ? -8.32 -5.297 2.115 1 91.5 645 VAL A C 1
ATOM 5229 O O . VAL A 1 645 ? -9.148 -4.41 2.312 1 91.5 645 VAL A O 1
ATOM 5232 N N . HIS A 1 646 ? -8.516 -6.547 2.414 1 94.19 646 HIS A N 1
ATOM 5233 C CA . HIS A 1 646 ? -9.766 -6.961 3.051 1 94.19 646 HIS A CA 1
ATOM 5234 C C . HIS A 1 646 ? -9.898 -6.355 4.445 1 94.19 646 HIS A C 1
ATOM 5236 O O . HIS A 1 646 ? -10.977 -5.895 4.824 1 94.19 646 HIS A O 1
ATOM 5242 N N . ALA A 1 647 ? -8.836 -6.344 5.141 1 92.88 647 ALA A N 1
ATOM 5243 C CA . ALA A 1 647 ? -8.844 -5.898 6.531 1 92.88 647 ALA A CA 1
ATOM 5244 C C . ALA A 1 647 ? -9.242 -4.426 6.629 1 92.88 647 ALA A C 1
ATOM 5246 O O . ALA A 1 647 ? -9.664 -3.961 7.691 1 92.88 647 ALA A O 1
ATOM 5247 N N . GLN A 1 648 ? -9.172 -3.736 5.598 1 91.75 648 GLN A N 1
ATOM 5248 C CA . GLN A 1 648 ? -9.477 -2.309 5.605 1 91.75 648 GLN A CA 1
ATOM 5249 C C . GLN A 1 648 ? -10.953 -2.064 5.32 1 91.75 648 GLN A C 1
ATOM 5251 O O . GLN A 1 648 ? -11.477 -0.985 5.609 1 91.75 648 GLN A O 1
ATOM 5256 N N . GLN A 1 649 ? -11.633 -2.971 4.82 1 91.94 649 GLN A N 1
ATOM 5257 C CA . GLN A 1 649 ? -12.969 -2.748 4.281 1 91.94 649 GLN A CA 1
ATOM 5258 C C . GLN A 1 649 ? -13.977 -2.521 5.402 1 91.94 649 GLN A C 1
ATOM 5260 O O . GLN A 1 649 ? -14.93 -1.753 5.242 1 91.94 649 GLN A O 1
ATOM 5265 N N . PRO A 1 650 ? -13.781 -3.092 6.551 1 91.62 650 PRO A N 1
ATOM 5266 C CA . PRO A 1 650 ? -14.742 -2.828 7.625 1 91.62 650 PRO A CA 1
ATOM 5267 C C . PRO A 1 650 ? -14.805 -1.351 8.008 1 91.62 650 PRO A C 1
ATOM 5269 O O . PRO A 1 650 ? -15.844 -0.879 8.484 1 91.62 650 PRO A O 1
ATOM 5272 N N . SER A 1 651 ? -13.812 -0.612 7.773 1 89.75 651 SER A N 1
ATOM 5273 C CA . SER A 1 651 ? -13.805 0.807 8.109 1 89.75 651 SER A CA 1
ATOM 5274 C C . SER A 1 651 ? -14.57 1.628 7.078 1 89.75 651 SER A C 1
ATOM 5276 O O . SER A 1 651 ? -14.797 2.822 7.273 1 89.75 651 SER A O 1
ATOM 5278 N N . ARG A 1 652 ? -14.969 0.986 6.035 1 89 652 ARG A N 1
ATOM 5279 C CA . ARG A 1 652 ? -15.695 1.667 4.969 1 89 652 ARG A CA 1
ATOM 5280 C C . ARG A 1 652 ? -17.094 1.08 4.797 1 89 652 ARG A C 1
ATOM 5282 O O . ARG A 1 652 ? -17.609 1.001 3.68 1 89 652 ARG A O 1
ATOM 5289 N N . GLY A 1 653 ? -17.609 0.55 5.84 1 88 653 GLY A N 1
ATOM 5290 C CA . GLY A 1 653 ? -18.969 0.018 5.816 1 88 653 GLY A CA 1
ATOM 5291 C C . GLY A 1 653 ? -19.016 -1.47 5.527 1 88 653 GLY A C 1
ATOM 5292 O O . GLY A 1 653 ? -20.094 -2.062 5.492 1 88 653 GLY A O 1
ATOM 5293 N N . GLY A 1 654 ? -17.891 -2.01 5.234 1 89.12 654 GLY A N 1
ATOM 5294 C CA . GLY A 1 654 ? -17.859 -3.441 4.973 1 89.12 654 GLY A CA 1
ATOM 5295 C C . GLY A 1 654 ? -18.141 -3.793 3.525 1 89.12 654 GLY A C 1
ATOM 5296 O O . GLY A 1 654 ? -18.766 -3.02 2.807 1 89.12 654 GLY A O 1
ATOM 5297 N N . GLU A 1 655 ? -17.625 -4.965 3.119 1 91.75 655 GLU A N 1
ATOM 5298 C CA . GLU A 1 655 ? -17.828 -5.473 1.766 1 91.75 655 GLU A CA 1
ATOM 5299 C C . GLU A 1 655 ? -18.172 -6.957 1.779 1 91.75 655 GLU A C 1
ATOM 5301 O O . GLU A 1 655 ? -17.625 -7.727 2.568 1 91.75 655 GLU A O 1
ATOM 5306 N N . LEU A 1 656 ? -19.109 -7.285 0.945 1 96.94 656 LEU A N 1
ATOM 5307 C CA . LEU A 1 656 ? -19.5 -8.688 0.801 1 96.94 656 LEU A CA 1
ATOM 5308 C C . LEU A 1 656 ? -18.297 -9.539 0.409 1 96.94 656 LEU A C 1
ATOM 5310 O O . LEU A 1 656 ? -18.141 -10.656 0.904 1 96.94 656 LEU A O 1
ATOM 5314 N N . LEU A 1 657 ? -17.438 -9.016 -0.418 1 97.12 657 LEU A N 1
ATOM 5315 C CA . LEU A 1 657 ? -16.234 -9.727 -0.872 1 97.12 657 LEU A CA 1
ATOM 5316 C C . LEU A 1 657 ? -15.375 -10.141 0.311 1 97.12 657 LEU A C 1
ATOM 5318 O O . LEU A 1 657 ? -14.758 -11.211 0.292 1 97.12 657 LEU A O 1
ATOM 5322 N N . THR A 1 658 ? -15.273 -9.352 1.267 1 97.12 658 THR A N 1
ATOM 5323 C CA . THR A 1 658 ? -14.484 -9.625 2.463 1 97.12 658 THR A CA 1
ATOM 5324 C C . THR A 1 658 ? -15.125 -10.75 3.277 1 97.12 658 THR A C 1
ATOM 5326 O O . THR A 1 658 ? -14.414 -11.586 3.844 1 97.12 658 THR A O 1
ATOM 5329 N N . PHE A 1 659 ? -16.438 -10.758 3.342 1 97.88 659 PHE A N 1
ATOM 5330 C CA . PHE A 1 659 ? -17.156 -11.844 4.016 1 97.88 659 PHE A CA 1
ATOM 5331 C C . PHE A 1 659 ? -16.875 -13.18 3.328 1 97.88 659 PHE A C 1
ATOM 5333 O O . PHE A 1 659 ? -16.625 -14.188 3.994 1 97.88 659 PHE A O 1
ATOM 5340 N N . ILE A 1 660 ? -16.906 -13.133 2.047 1 97.88 660 ILE A N 1
ATOM 5341 C CA . ILE A 1 660 ? -16.688 -14.344 1.273 1 97.88 660 ILE A CA 1
ATOM 5342 C C . ILE A 1 660 ? -15.234 -14.805 1.446 1 97.88 660 ILE A C 1
ATOM 5344 O O . ILE A 1 660 ? -14.961 -16 1.546 1 97.88 660 ILE A O 1
ATOM 5348 N N . TRP A 1 661 ? -14.281 -13.867 1.459 1 96.88 661 TRP A N 1
ATOM 5349 C CA . TRP A 1 661 ? -12.867 -14.172 1.669 1 96.88 661 TRP A CA 1
ATOM 5350 C C . TRP A 1 661 ? -12.672 -14.953 2.967 1 96.88 661 TRP A C 1
ATOM 5352 O O . TRP A 1 661 ? -12.023 -16 2.977 1 96.88 661 TRP A O 1
ATOM 5362 N N . LEU A 1 662 ? -13.273 -14.461 4.059 1 97.81 662 LEU A N 1
ATOM 5363 C CA . LEU A 1 662 ? -13.109 -15.117 5.352 1 97.81 662 LEU A CA 1
ATOM 5364 C C . LEU A 1 662 ? -13.875 -16.438 5.391 1 97.81 662 LEU A C 1
ATOM 5366 O O . LEU A 1 662 ? -13.414 -17.422 5.98 1 97.81 662 LEU A O 1
ATOM 5370 N N . LEU A 1 663 ? -15.023 -16.422 4.797 1 98.38 663 LEU A N 1
ATOM 5371 C CA . LEU A 1 663 ? -15.797 -17.656 4.723 1 98.38 663 LEU A CA 1
ATOM 5372 C C . LEU A 1 663 ? -15.008 -18.766 4.02 1 98.38 663 LEU A C 1
ATOM 5374 O O . LEU A 1 663 ? -14.969 -19.906 4.484 1 98.38 663 LEU A O 1
ATOM 5378 N N . MET A 1 664 ? -14.391 -18.453 2.939 1 97.75 664 MET A N 1
ATOM 5379 C CA . MET A 1 664 ? -13.594 -19.422 2.197 1 97.75 664 MET A CA 1
ATOM 5380 C C . MET A 1 664 ? -12.438 -19.953 3.049 1 97.75 664 MET A C 1
ATOM 5382 O O . MET A 1 664 ? -12.133 -21.141 3.021 1 97.75 664 MET A O 1
ATOM 5386 N N . ASN A 1 665 ? -11.789 -19.047 3.762 1 97.31 665 ASN A N 1
ATOM 5387 C CA . ASN A 1 665 ? -10.719 -19.484 4.66 1 97.31 665 ASN A CA 1
ATOM 5388 C C . ASN A 1 665 ? -11.25 -20.406 5.746 1 97.31 665 ASN A C 1
ATOM 5390 O O . ASN A 1 665 ? -10.617 -21.422 6.066 1 97.31 665 ASN A O 1
ATOM 5394 N N . HIS A 1 666 ? -12.406 -20.109 6.289 1 97.88 666 HIS A N 1
ATOM 5395 C CA . HIS A 1 666 ? -12.992 -20.906 7.352 1 97.88 666 HIS A CA 1
ATOM 5396 C C . HIS A 1 666 ? -13.461 -22.266 6.82 1 97.88 666 HIS A C 1
ATOM 5398 O O . HIS A 1 666 ? -13.445 -23.266 7.547 1 97.88 666 HIS A O 1
ATOM 5404 N N . LEU A 1 667 ? -13.82 -22.281 5.57 1 97.75 667 LEU A N 1
ATOM 5405 C CA . LEU A 1 667 ? -14.25 -23.531 4.945 1 97.75 667 LEU A CA 1
ATOM 5406 C C . LEU A 1 667 ? -13.055 -24.312 4.418 1 97.75 667 LEU A C 1
ATOM 5408 O O . LEU A 1 667 ? -13.227 -25.344 3.756 1 97.75 667 LEU A O 1
ATOM 5412 N N . GLY A 1 668 ? -11.852 -23.797 4.637 1 95.5 668 GLY A N 1
ATOM 5413 C CA . GLY A 1 668 ? -10.633 -24.516 4.285 1 95.5 668 GLY A CA 1
ATOM 5414 C C . GLY A 1 668 ? -10.234 -24.344 2.834 1 95.5 668 GLY A C 1
ATOM 5415 O O . GLY A 1 668 ? -9.43 -25.109 2.305 1 95.5 668 GLY A O 1
ATOM 5416 N N . LEU A 1 669 ? -10.781 -23.359 2.174 1 95.38 669 LEU A N 1
ATOM 5417 C CA . LEU A 1 669 ? -10.516 -23.125 0.76 1 95.38 669 LEU A CA 1
ATOM 5418 C C . LEU A 1 669 ? -9.5 -22 0.58 1 95.38 669 LEU A C 1
ATOM 5420 O O . LEU A 1 669 ? -9.281 -21.516 -0.538 1 95.38 669 LEU A O 1
ATOM 5424 N N . GLY A 1 670 ? -8.922 -21.547 1.63 1 91.69 670 GLY A N 1
ATOM 5425 C CA . GLY A 1 670 ? -7.953 -20.453 1.566 1 91.69 670 GLY A CA 1
ATOM 5426 C C . GLY A 1 670 ? -6.609 -20.891 1.012 1 91.69 670 GLY A C 1
ATOM 5427 O O . GLY A 1 670 ? -6.305 -22.094 0.964 1 91.69 670 GLY A O 1
ATOM 5428 N N . THR A 1 671 ? -5.758 -19.953 0.611 1 87.19 671 THR A N 1
ATOM 5429 C CA . THR A 1 671 ? -4.465 -20.234 -0.002 1 87.19 671 THR A CA 1
ATOM 5430 C C . THR A 1 671 ? -3.344 -20.141 1.03 1 87.19 671 THR A C 1
ATOM 5432 O O . THR A 1 671 ? -2.207 -20.531 0.76 1 87.19 671 THR A O 1
ATOM 5435 N N . GLN A 1 672 ? -3.652 -19.703 2.158 1 89.06 672 GLN A N 1
ATOM 5436 C CA . GLN A 1 672 ? -2.609 -19.453 3.148 1 89.06 672 GLN A CA 1
ATOM 5437 C C . GLN A 1 672 ? -2.574 -20.562 4.195 1 89.06 672 GLN A C 1
ATOM 5439 O O . GLN A 1 672 ? -2.564 -20.281 5.398 1 89.06 672 GLN A O 1
ATOM 5444 N N . PHE A 1 673 ? -2.594 -21.75 3.705 1 88.75 673 PHE A N 1
ATOM 5445 C CA . PHE A 1 673 ? -2.418 -22.922 4.566 1 88.75 673 PHE A CA 1
ATOM 5446 C C . PHE A 1 673 ? -1.182 -23.703 4.156 1 88.75 673 PHE A C 1
ATOM 5448 O O . PHE A 1 673 ? -0.792 -23.703 2.988 1 88.75 673 PHE A O 1
ATOM 5455 N N . TYR A 1 674 ? -0.48 -24.203 5.055 1 81.75 674 TYR A N 1
ATOM 5456 C CA . TYR A 1 674 ? 0.669 -25.047 4.727 1 81.75 674 TYR A CA 1
ATOM 5457 C C . TYR A 1 674 ? 0.516 -26.438 5.324 1 81.75 674 TYR A C 1
ATOM 5459 O O . TYR A 1 674 ? -0.172 -26.609 6.336 1 81.75 674 TYR A O 1
ATOM 5467 N N . GLU A 1 675 ? 0.894 -27.484 4.473 1 68.81 675 GLU A N 1
ATOM 5468 C CA . GLU A 1 675 ? 0.803 -28.875 4.918 1 68.81 675 GLU A CA 1
ATOM 5469 C C . GLU A 1 675 ? 1.923 -29.219 5.895 1 68.81 675 GLU A C 1
ATOM 5471 O O . GLU A 1 675 ? 3.092 -28.922 5.637 1 68.81 675 GLU A O 1
ATOM 5476 N N . GLN A 1 676 ? 1.449 -29.531 7.07 1 57.47 676 GLN A N 1
ATOM 5477 C CA . GLN A 1 676 ? 2.416 -29.969 8.078 1 57.47 676 GLN A CA 1
ATOM 5478 C C . GLN A 1 676 ? 3.055 -31.297 7.695 1 57.47 676 GLN A C 1
ATOM 5480 O O . GLN A 1 676 ? 4.059 -31.703 8.281 1 57.47 676 GLN A O 1
ATOM 5485 N N . GLU A 1 677 ? 2.328 -32.125 6.867 1 51.97 677 GLU A N 1
ATOM 5486 C CA . GLU A 1 677 ? 2.826 -33.469 6.695 1 51.97 677 GLU A CA 1
ATOM 5487 C C . GLU A 1 677 ? 4.316 -33.5 6.371 1 51.97 677 GLU A C 1
ATOM 5489 O O . GLU A 1 677 ? 4.992 -34.5 6.551 1 51.97 677 GLU A O 1
ATOM 5494 N N . ARG A 1 678 ? 4.695 -32.625 5.652 1 45.41 678 ARG A N 1
ATOM 5495 C CA . ARG A 1 678 ? 6.145 -32.719 5.473 1 45.41 678 ARG A CA 1
ATOM 5496 C C . ARG A 1 678 ? 6.844 -33 6.797 1 45.41 678 ARG A C 1
ATOM 5498 O O . ARG A 1 678 ? 7.938 -33.562 6.82 1 45.41 678 ARG A O 1
ATOM 5505 N N . GLN A 1 679 ? 6.324 -32.406 7.891 1 44.72 679 GLN A N 1
ATOM 5506 C CA . GLN A 1 679 ? 7.078 -32.469 9.141 1 44.72 679 GLN A CA 1
ATOM 5507 C C . GLN A 1 679 ? 6.648 -33.688 9.969 1 44.72 679 GLN A C 1
ATOM 5509 O O . GLN A 1 679 ? 7.078 -33.844 11.109 1 44.72 679 GLN A O 1
ATOM 5514 N N . ALA A 1 680 ? 5.531 -34.219 9.695 1 45.91 680 ALA A N 1
ATOM 5515 C CA . ALA A 1 680 ? 5.188 -35.375 10.523 1 45.91 680 ALA A CA 1
ATOM 5516 C C . ALA A 1 680 ? 6.273 -36.438 10.453 1 45.91 680 ALA A C 1
ATOM 5518 O O . ALA A 1 680 ? 6.184 -37.375 9.664 1 45.91 680 ALA A O 1
ATOM 5519 N N . GLY A 1 681 ? 7.324 -36 10.297 1 49.44 681 GLY A N 1
ATOM 5520 C CA . GLY A 1 681 ? 8.445 -36.938 10.242 1 49.44 681 GLY A CA 1
ATOM 5521 C C . GLY A 1 681 ? 8.508 -37.844 11.453 1 49.44 681 GLY A C 1
ATOM 5522 O O . GLY A 1 681 ? 7.805 -37.625 12.438 1 49.44 681 GLY A O 1
ATOM 5523 N N . THR A 1 682 ? 8.875 -39.062 11.211 1 54.28 682 THR A N 1
ATOM 5524 C CA . THR A 1 682 ? 9.297 -40.094 12.156 1 54.28 682 THR A CA 1
ATOM 5525 C C . THR A 1 682 ? 10.258 -39.5 13.188 1 54.28 682 THR A C 1
ATOM 5527 O O . THR A 1 682 ? 11.141 -38.719 12.852 1 54.28 682 THR A O 1
ATOM 5530 N N . LYS A 1 683 ? 9.609 -39.281 14.344 1 63.16 683 LYS A N 1
ATOM 5531 C CA . LYS A 1 683 ? 10.539 -38.938 15.422 1 63.16 683 LYS A CA 1
ATOM 5532 C C . LYS A 1 683 ? 11.289 -40.188 15.898 1 63.16 683 LYS A C 1
ATOM 5534 O O . LYS A 1 683 ? 10.703 -41.281 16.016 1 63.16 683 LYS A O 1
ATOM 5539 N N . MET A 1 684 ? 12.477 -40.062 15.836 1 63.78 684 MET A N 1
ATOM 5540 C CA . MET A 1 684 ? 13.297 -41.156 16.375 1 63.78 684 MET A CA 1
ATOM 5541 C C . MET A 1 684 ? 13.258 -41.156 17.891 1 63.78 684 MET A C 1
ATOM 5543 O O . MET A 1 684 ? 13.43 -40.125 18.531 1 63.78 684 MET A O 1
ATOM 5547 N N . VAL A 1 685 ? 12.594 -42.156 18.391 1 62.88 685 VAL A N 1
ATOM 5548 C CA . VAL A 1 685 ? 12.586 -42.312 19.828 1 62.88 685 VAL A CA 1
ATOM 5549 C C . VAL A 1 685 ? 13.57 -43.406 20.25 1 62.88 685 VAL A C 1
ATOM 5551 O O . VAL A 1 685 ? 13.648 -44.469 19.609 1 62.88 685 VAL A O 1
ATOM 5554 N N . PRO A 1 686 ? 14.492 -43.031 21.141 1 61.47 686 PRO A N 1
ATOM 5555 C CA . PRO A 1 686 ? 15.391 -44.094 21.641 1 61.47 686 PRO A CA 1
ATOM 5556 C C . PRO A 1 686 ? 14.633 -45.25 22.266 1 61.47 686 PRO A C 1
ATOM 5558 O O . PRO A 1 686 ? 13.641 -45.062 22.969 1 61.47 686 PRO A O 1
ATOM 5561 N N . GLN A 1 687 ? 14.75 -46.406 21.656 1 54.69 687 GLN A N 1
ATOM 5562 C CA . GLN A 1 687 ? 14.219 -47.562 22.359 1 54.69 687 GLN A CA 1
ATOM 5563 C C . GLN A 1 687 ? 15 -47.844 23.656 1 54.69 687 GLN A C 1
ATOM 5565 O O . GLN A 1 687 ? 16.234 -47.812 23.656 1 54.69 687 GLN A O 1
ATOM 5570 N N . LYS A 1 688 ? 14.305 -47.844 24.844 1 46.16 688 LYS A N 1
ATOM 5571 C CA . LYS A 1 688 ? 14.906 -48.375 26.062 1 46.16 688 LYS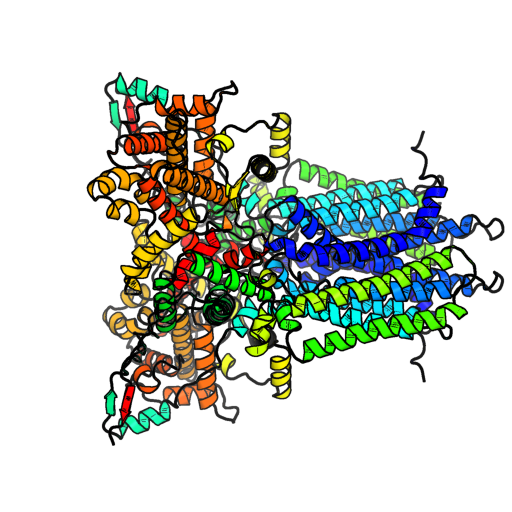 A CA 1
ATOM 5572 C C . LYS A 1 688 ? 15.336 -49.812 25.891 1 46.16 688 LYS A C 1
ATOM 5574 O O . LYS A 1 688 ? 14.602 -50.625 25.297 1 46.16 688 LYS A O 1
ATOM 5579 N N . MET B 1 1 ? 12.406 26.281 45.125 1 23.25 1 MET B N 1
ATOM 5580 C CA . MET B 1 1 ? 13.016 27.312 44.281 1 23.25 1 MET B CA 1
ATOM 5581 C C . MET B 1 1 ? 12.641 27.109 42.812 1 23.25 1 MET B C 1
ATOM 5583 O O . MET B 1 1 ? 12.906 26.062 42.25 1 23.25 1 MET B O 1
ATOM 5587 N N . ALA B 1 2 ? 11.516 27.688 42.312 1 36 2 ALA B N 1
ATOM 5588 C CA . ALA B 1 2 ? 10.812 27.656 41.031 1 36 2 ALA B CA 1
ATOM 5589 C C . ALA B 1 2 ? 11.766 27.969 39.875 1 36 2 ALA B C 1
ATOM 5591 O O . ALA B 1 2 ? 12.648 28.812 40 1 36 2 ALA B O 1
ATOM 5592 N N . LEU B 1 3 ? 12.188 26.906 39.25 1 42.53 3 LEU B N 1
ATOM 5593 C CA . LEU B 1 3 ? 13.109 27.125 38.125 1 42.53 3 LEU B CA 1
ATOM 5594 C C . LEU B 1 3 ? 12.891 28.5 37.5 1 42.53 3 LEU B C 1
ATOM 5596 O O . LEU B 1 3 ? 11.75 28.922 37.312 1 42.53 3 LEU B O 1
ATOM 5600 N N . PRO B 1 4 ? 13.812 29.391 37.688 1 45.94 4 PRO B N 1
ATOM 5601 C CA . PRO B 1 4 ? 13.758 30.781 37.25 1 45.94 4 PRO B CA 1
ATOM 5602 C C . PRO B 1 4 ? 13.172 30.953 35.844 1 45.94 4 PRO B C 1
ATOM 5604 O O . PRO B 1 4 ? 13.391 30.109 34.969 1 45.94 4 PRO B O 1
ATOM 5607 N N . PRO B 1 5 ? 11.945 31.625 35.719 1 49.56 5 PRO B N 1
ATOM 5608 C CA . PRO B 1 5 ? 11.344 32.156 34.5 1 49.56 5 PRO B CA 1
ATOM 5609 C C . PRO B 1 5 ? 12.391 32.594 33.469 1 49.56 5 PRO B C 1
ATOM 5611 O O . PRO B 1 5 ? 13.531 32.875 33.844 1 49.56 5 PRO B O 1
ATOM 5614 N N . ILE B 1 6 ? 12.336 31.953 32.312 1 54.97 6 ILE B N 1
ATOM 5615 C CA . ILE B 1 6 ? 13.164 32.469 31.234 1 54.97 6 ILE B CA 1
ATOM 5616 C C . ILE B 1 6 ? 13.484 33.938 31.484 1 54.97 6 ILE B C 1
ATOM 5618 O O . ILE B 1 6 ? 12.586 34.75 31.781 1 54.97 6 ILE B O 1
ATOM 5622 N N . PRO B 1 7 ? 14.805 34.188 31.75 1 57.25 7 PRO B N 1
ATOM 5623 C CA . PRO B 1 7 ? 15.164 35.594 31.938 1 57.25 7 PRO B CA 1
ATOM 5624 C C . PRO B 1 7 ? 14.43 36.531 30.969 1 57.25 7 PRO B C 1
ATOM 5626 O O . PRO B 1 7 ? 14.156 36.156 29.828 1 57.25 7 PRO B O 1
ATOM 5629 N N . ILE B 1 8 ? 13.734 37.469 31.328 1 56.34 8 ILE B N 1
ATOM 5630 C CA . ILE B 1 8 ? 12.938 38.469 30.625 1 56.34 8 ILE B CA 1
ATOM 5631 C C . ILE B 1 8 ? 13.641 38.844 29.328 1 56.34 8 ILE B C 1
ATOM 5633 O O . ILE B 1 8 ? 12.984 39.094 28.297 1 56.34 8 ILE B O 1
ATOM 5637 N N . LYS B 1 9 ? 15.023 38.844 29.422 1 55.72 9 LYS B N 1
ATOM 5638 C CA . LYS B 1 9 ? 15.766 39.219 28.219 1 55.72 9 LYS B CA 1
ATOM 5639 C C . LYS B 1 9 ? 15.578 38.188 27.109 1 55.72 9 LYS B C 1
ATOM 5641 O O . LYS B 1 9 ? 15.414 38.562 25.953 1 55.72 9 LYS B O 1
ATOM 5646 N N . VAL B 1 10 ? 15.641 37.031 27.484 1 57.28 10 VAL B N 1
ATOM 5647 C CA . VAL B 1 10 ? 15.5 35.969 26.5 1 57.28 10 VAL B CA 1
ATOM 5648 C C . VAL B 1 10 ? 14.062 35.938 25.984 1 57.28 10 VAL B C 1
ATOM 5650 O O . VAL B 1 10 ? 13.828 35.719 24.797 1 57.28 10 VAL B O 1
ATOM 5653 N N . LYS B 1 11 ? 13.367 36.125 26.797 1 56.81 11 LYS B N 1
ATOM 5654 C CA . LYS B 1 11 ? 11.961 36.156 26.406 1 56.81 11 LYS B CA 1
ATOM 5655 C C . LYS B 1 11 ? 11.688 37.312 25.438 1 56.81 11 LYS B C 1
ATOM 5657 O O . LYS B 1 11 ? 10.969 37.125 24.453 1 56.81 11 LYS B O 1
ATOM 5662 N N . ARG B 1 12 ? 12.266 38.469 25.766 1 53.56 12 ARG B N 1
ATOM 5663 C CA . ARG B 1 12 ? 12.125 39.594 24.875 1 53.56 12 ARG B CA 1
ATOM 5664 C C . ARG B 1 12 ? 12.75 39.312 23.516 1 53.56 12 ARG B C 1
ATOM 5666 O O . ARG B 1 12 ? 12.203 39.719 22.484 1 53.56 12 ARG B O 1
ATOM 5673 N N . LEU B 1 13 ? 13.805 38.688 23.609 1 52.75 13 LEU B N 1
ATOM 5674 C CA . LEU B 1 13 ? 14.484 38.344 22.375 1 52.75 13 LEU B CA 1
ATOM 5675 C C . LEU B 1 13 ? 13.648 37.344 21.562 1 52.75 13 LEU B C 1
ATOM 5677 O O . LEU B 1 13 ? 13.555 37.438 20.344 1 52.75 13 LEU B O 1
ATOM 5681 N N . TRP B 1 14 ? 13.148 36.469 22.234 1 58.22 14 TRP B N 1
ATOM 5682 C CA . TRP B 1 14 ? 12.328 35.469 21.562 1 58.22 14 TRP B CA 1
ATOM 5683 C C . TRP B 1 14 ? 11.062 36.125 21 1 58.22 14 TRP B C 1
ATOM 5685 O O . TRP B 1 14 ? 10.656 35.812 19.875 1 58.22 14 TRP B O 1
ATOM 5695 N N . GLU B 1 15 ? 10.57 36.906 21.734 1 57.31 15 GLU B N 1
ATOM 5696 C CA . GLU B 1 15 ? 9.344 37.594 21.312 1 57.31 15 GLU B CA 1
ATOM 5697 C C . GLU B 1 15 ? 9.586 38.438 20.062 1 57.31 15 GLU B C 1
ATOM 5699 O O . GLU B 1 15 ? 8.719 38.5 19.188 1 57.31 15 GLU B O 1
ATOM 5704 N N . ALA B 1 16 ? 10.734 39.125 20.156 1 54.19 16 ALA B N 1
ATOM 5705 C CA . ALA B 1 16 ? 11.078 39.969 19 1 54.19 16 ALA B CA 1
ATOM 5706 C C . ALA B 1 16 ? 11.438 39.125 17.797 1 54.19 16 ALA B C 1
ATOM 5708 O O . ALA B 1 16 ? 11.242 39.531 16.656 1 54.19 16 ALA B O 1
ATOM 5709 N N . TRP B 1 17 ? 11.812 37.844 18.156 1 60.09 17 TRP B N 1
ATOM 5710 C CA . TRP B 1 17 ? 12.453 37.125 17.062 1 60.09 17 TRP B CA 1
ATOM 5711 C C . TRP B 1 17 ? 11.648 35.875 16.688 1 60.09 17 TRP B C 1
ATOM 5713 O O . TRP B 1 17 ? 12.062 35.125 15.812 1 60.09 17 TRP B O 1
ATOM 5723 N N . ASN B 1 18 ? 10.516 35.781 17.203 1 70.06 18 ASN B N 1
ATOM 5724 C CA . ASN B 1 18 ? 9.852 34.5 17.078 1 70.06 18 ASN B CA 1
ATOM 5725 C C . ASN B 1 18 ? 9.469 34.188 15.633 1 70.06 18 ASN B C 1
ATOM 5727 O O . ASN B 1 18 ? 9.859 33.156 15.078 1 70.06 18 ASN B O 1
ATOM 5731 N N . PHE B 1 19 ? 8.914 35.188 14.977 1 76.25 19 PHE B N 1
ATOM 5732 C CA . PHE B 1 19 ? 8.492 34.875 13.609 1 76.25 19 PHE B CA 1
ATOM 5733 C C . PHE B 1 19 ? 9.68 34.906 12.656 1 76.25 19 PHE B C 1
ATOM 5735 O O . PHE B 1 19 ? 9.742 34.125 11.719 1 76.25 19 PHE B O 1
ATOM 5742 N N . ARG B 1 20 ? 10.625 35.656 13.07 1 84.12 20 ARG B N 1
ATOM 5743 C CA . ARG B 1 20 ? 11.789 35.781 12.203 1 84.12 20 ARG B CA 1
ATOM 5744 C C . ARG B 1 20 ? 12.594 34.469 12.164 1 84.12 20 ARG B C 1
ATOM 5746 O O . ARG B 1 20 ? 13.078 34.062 11.102 1 84.12 20 ARG B O 1
ATOM 5753 N N . VAL B 1 21 ? 12.57 33.812 13.242 1 84.94 21 VAL B N 1
ATOM 5754 C CA . VAL B 1 21 ? 13.328 32.562 13.312 1 84.94 21 VAL B CA 1
ATOM 5755 C C . VAL B 1 21 ? 12.641 31.5 12.469 1 84.94 21 VAL B C 1
ATOM 5757 O O . VAL B 1 21 ? 13.305 30.734 11.758 1 84.94 21 VAL B O 1
ATOM 5760 N N . PHE B 1 22 ? 11.375 31.516 12.477 1 87 22 PHE B N 1
ATOM 5761 C CA . PHE B 1 22 ? 10.641 30.484 11.734 1 87 22 PHE B CA 1
ATOM 5762 C C . PHE B 1 22 ? 10.695 30.75 10.234 1 87 22 PHE B C 1
ATOM 5764 O O . PHE B 1 22 ? 10.719 29.828 9.43 1 87 22 PHE B O 1
ATOM 5771 N N . ILE B 1 23 ? 10.766 31.953 9.898 1 90.38 23 ILE B N 1
ATOM 5772 C CA . ILE B 1 23 ? 10.875 32.312 8.484 1 90.38 23 ILE B CA 1
ATOM 5773 C C . ILE B 1 23 ? 12.258 31.938 7.961 1 90.38 23 ILE B C 1
ATOM 5775 O O . ILE B 1 23 ? 12.391 31.391 6.859 1 90.38 23 ILE B O 1
ATOM 5779 N N . ILE B 1 24 ? 13.242 32.188 8.812 1 91.38 24 ILE B N 1
ATOM 5780 C CA . ILE B 1 24 ? 14.602 31.812 8.43 1 91.38 24 ILE B CA 1
ATOM 5781 C C . ILE B 1 24 ? 14.727 30.297 8.336 1 91.38 24 ILE B C 1
ATOM 5783 O O . ILE B 1 24 ? 15.352 29.781 7.406 1 91.38 24 ILE B O 1
ATOM 5787 N N . LEU B 1 25 ? 14.078 29.656 9.281 1 91.5 25 LEU B N 1
ATOM 5788 C CA . LEU B 1 25 ? 14.109 28.203 9.273 1 91.5 25 LEU B CA 1
ATOM 5789 C C . LEU B 1 25 ? 13.422 27.656 8.031 1 91.5 25 LEU B C 1
ATOM 5791 O O . LEU B 1 25 ? 13.883 26.672 7.441 1 91.5 25 LEU B O 1
ATOM 5795 N N . SER B 1 26 ? 12.383 28.25 7.664 1 91.69 26 SER B N 1
ATOM 5796 C CA . SER B 1 26 ? 11.672 27.828 6.465 1 91.69 26 SER B CA 1
ATOM 5797 C C . SER B 1 26 ? 12.539 27.984 5.223 1 91.69 26 SER B C 1
ATOM 5799 O O . SER B 1 26 ? 12.578 27.094 4.367 1 91.69 26 SER B O 1
ATOM 5801 N N . LEU B 1 27 ? 13.242 29.078 5.141 1 92.75 27 LEU B N 1
ATOM 5802 C CA . LEU B 1 27 ? 14.141 29.297 4.008 1 92.75 27 LEU B CA 1
ATOM 5803 C C . LEU B 1 27 ? 15.281 28.281 4.008 1 92.75 27 LEU B C 1
ATOM 5805 O O . LEU B 1 27 ? 15.633 27.734 2.957 1 92.75 27 LEU B O 1
ATOM 5809 N N . LEU B 1 28 ? 15.758 28.031 5.172 1 93.5 28 LEU B N 1
ATOM 5810 C CA . LEU B 1 28 ? 16.859 27.094 5.285 1 93.5 28 LEU B CA 1
ATOM 5811 C C . LEU B 1 28 ? 16.422 25.688 4.883 1 93.5 28 LEU B C 1
ATOM 5813 O O . LEU B 1 28 ? 17.156 24.969 4.203 1 93.5 28 LEU B O 1
ATOM 5817 N N . LEU B 1 29 ? 15.28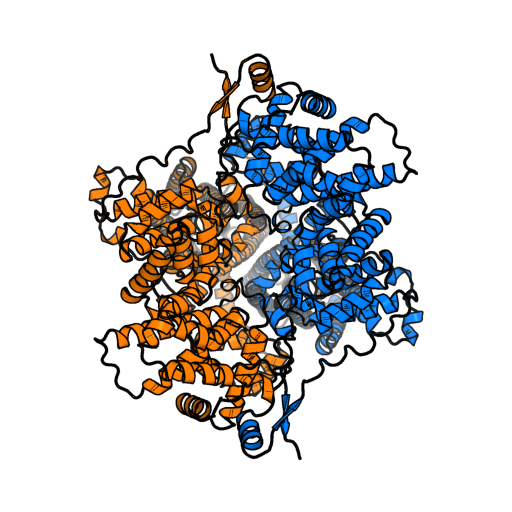1 25.359 5.27 1 93.12 29 LEU B N 1
ATOM 5818 C CA . LEU B 1 29 ? 14.766 24.031 4.93 1 93.12 29 LEU B CA 1
ATOM 5819 C C . LEU B 1 29 ? 14.531 23.906 3.428 1 93.12 29 LEU B C 1
ATOM 5821 O O . LEU B 1 29 ? 14.812 22.859 2.834 1 93.12 29 LEU B O 1
ATOM 5825 N N . GLN B 1 30 ? 14.117 24.906 2.793 1 92.12 30 GLN B N 1
ATOM 5826 C CA . GLN B 1 30 ? 13.906 24.891 1.349 1 92.12 30 GLN B CA 1
ATOM 5827 C C . GLN B 1 30 ? 15.234 24.781 0.602 1 92.12 30 GLN B C 1
ATOM 5829 O O . GLN B 1 30 ? 15.344 24.031 -0.376 1 92.12 30 GLN B O 1
ATOM 5834 N N . ALA B 1 31 ? 16.109 25.5 1.068 1 92.31 31 ALA B N 1
ATOM 5835 C CA . ALA B 1 31 ? 17.438 25.438 0.456 1 92.31 31 ALA B CA 1
ATOM 5836 C C . ALA B 1 31 ? 18.047 24.031 0.602 1 92.31 31 ALA B C 1
ATOM 5838 O O . ALA B 1 31 ? 18.625 23.5 -0.347 1 92.31 31 ALA B O 1
ATOM 5839 N N . LEU B 1 32 ? 17.844 23.5 1.733 1 92.38 32 LEU B N 1
ATOM 5840 C CA . LEU B 1 32 ? 18.344 22.156 1.981 1 92.38 32 LEU B CA 1
ATOM 5841 C C . LEU B 1 32 ? 17.656 21.141 1.074 1 92.38 32 LEU B C 1
ATOM 5843 O O . LEU B 1 32 ? 18.312 20.25 0.516 1 92.38 32 LEU B O 1
ATOM 5847 N N . LEU B 1 33 ? 16.422 21.25 0.878 1 92 33 LEU B N 1
ATOM 5848 C CA . LEU B 1 33 ? 15.672 20.297 0.062 1 92 33 LEU B CA 1
ATOM 5849 C C . LEU B 1 33 ? 16.062 20.422 -1.407 1 92 33 LEU B C 1
ATOM 5851 O O . LEU B 1 33 ? 16.203 19.406 -2.104 1 92 33 LEU B O 1
ATOM 5855 N N . VAL B 1 34 ? 16.312 21.547 -1.892 1 90.81 34 VAL B N 1
ATOM 5856 C CA . VAL B 1 34 ? 16.672 21.75 -3.291 1 90.81 34 VAL B CA 1
ATOM 5857 C C . VAL B 1 34 ? 18.078 21.219 -3.547 1 90.81 34 VAL B C 1
ATOM 5859 O O . VAL B 1 34 ? 18.312 20.531 -4.547 1 90.81 34 VAL B O 1
ATOM 5862 N N . LEU B 1 35 ? 18.922 21.391 -2.598 1 89.62 35 LEU B N 1
ATOM 5863 C CA . LEU B 1 35 ? 20.328 21.031 -2.803 1 89.62 35 LEU B CA 1
ATOM 5864 C C . LEU B 1 35 ? 20.562 19.562 -2.486 1 89.62 35 LEU B C 1
ATOM 5866 O O . LEU B 1 35 ? 21.422 18.922 -3.109 1 89.62 35 LEU B O 1
ATOM 5870 N N . ALA B 1 36 ? 19.812 19.031 -1.602 1 89.44 36 ALA B N 1
ATOM 5871 C CA . ALA B 1 36 ? 20.078 17.656 -1.153 1 89.44 36 ALA B CA 1
ATOM 5872 C C . ALA B 1 36 ? 19.188 16.656 -1.894 1 89.44 36 ALA B C 1
ATOM 5874 O O . ALA B 1 36 ? 19.453 15.453 -1.876 1 89.44 36 ALA B O 1
ATOM 5875 N N . SER B 1 37 ? 18.25 17.047 -2.562 1 85.12 37 SER B N 1
ATOM 5876 C CA . SER B 1 37 ? 17.281 16.172 -3.184 1 85.12 37 SER B CA 1
ATOM 5877 C C . SER B 1 37 ? 17.938 15.242 -4.207 1 85.12 37 SER B C 1
ATOM 5879 O O . SER B 1 37 ? 17.609 14.055 -4.27 1 85.12 37 SER B O 1
ATOM 5881 N N . PRO B 1 38 ? 18.922 15.719 -4.965 1 83.62 38 PRO B N 1
ATOM 5882 C CA . PRO B 1 38 ? 19.5 14.812 -5.953 1 83.62 38 PRO B CA 1
ATOM 5883 C C . PRO B 1 38 ? 20.312 13.68 -5.312 1 83.62 38 PRO B C 1
ATOM 5885 O O . PRO B 1 38 ? 20.516 12.641 -5.938 1 83.62 38 PRO B O 1
ATOM 5888 N N . PHE B 1 39 ? 20.641 13.891 -4.102 1 88.12 39 PHE B N 1
ATOM 5889 C CA . PHE B 1 39 ? 21.453 12.883 -3.424 1 88.12 39 PHE B CA 1
ATOM 5890 C C . PHE B 1 39 ? 20.578 11.727 -2.943 1 88.12 39 PHE B C 1
ATOM 5892 O O . PHE B 1 39 ? 21.078 10.648 -2.615 1 88.12 39 PHE B O 1
ATOM 5899 N N . ARG B 1 40 ? 19.359 11.945 -2.965 1 88.44 40 ARG B N 1
ATOM 5900 C CA . ARG B 1 40 ? 18.438 10.898 -2.516 1 88.44 40 ARG B CA 1
ATOM 5901 C C . ARG B 1 40 ? 18.547 9.664 -3.402 1 88.44 40 ARG B C 1
ATOM 5903 O O . ARG B 1 40 ? 18.438 8.531 -2.916 1 88.44 40 ARG B O 1
ATOM 5910 N N . LYS B 1 41 ? 18.875 9.797 -4.645 1 88.69 41 LYS B N 1
ATOM 5911 C CA . LYS B 1 41 ? 18.969 8.688 -5.594 1 88.69 41 LYS B CA 1
ATOM 5912 C C . LYS B 1 41 ? 20.344 8.023 -5.531 1 88.69 41 LYS B C 1
ATOM 5914 O O . LYS B 1 41 ? 20.484 6.84 -5.84 1 88.69 41 LYS B O 1
ATOM 5919 N N . ARG B 1 42 ? 21.312 8.82 -5.074 1 88.81 42 ARG B N 1
ATOM 5920 C CA . ARG B 1 42 ? 22.688 8.367 -5.242 1 88.81 42 ARG B CA 1
ATOM 5921 C C . ARG B 1 42 ? 23.266 7.863 -3.926 1 88.81 42 ARG B C 1
ATOM 5923 O O . ARG B 1 42 ? 24.406 7.395 -3.879 1 88.81 42 ARG B O 1
ATOM 5930 N N . THR B 1 43 ? 22.531 8.047 -2.955 1 85.5 43 THR B N 1
ATOM 5931 C CA . THR B 1 43 ? 23.125 7.672 -1.681 1 85.5 43 THR B CA 1
ATOM 5932 C C . THR B 1 43 ? 22.266 6.629 -0.966 1 85.5 43 THR B C 1
ATOM 5934 O O . THR B 1 43 ? 21.047 6.609 -1.13 1 85.5 43 THR B O 1
ATOM 5937 N N . ARG B 1 44 ? 23.031 5.797 -0.259 1 83.94 44 ARG B N 1
ATOM 5938 C CA . ARG B 1 44 ? 22.359 4.816 0.587 1 83.94 44 ARG B CA 1
ATOM 5939 C C . ARG B 1 44 ? 22.516 5.168 2.062 1 83.94 44 ARG B C 1
ATOM 5941 O O . ARG B 1 44 ? 22.125 4.391 2.936 1 83.94 44 ARG B O 1
ATOM 5948 N N . SER B 1 45 ? 23.078 6.324 2.23 1 83.56 45 SER B N 1
ATOM 5949 C CA . SER B 1 45 ? 23.25 6.73 3.621 1 83.56 45 SER B CA 1
ATOM 5950 C C . SER B 1 45 ? 21.906 6.969 4.309 1 83.56 45 SER B C 1
ATOM 5952 O O . SER B 1 45 ? 21.156 7.852 3.91 1 83.56 45 SER B O 1
ATOM 5954 N N . LYS B 1 46 ? 21.703 6.289 5.293 1 83.56 46 LYS B N 1
ATOM 5955 C CA . LYS B 1 46 ? 20.438 6.379 6.02 1 83.56 46 LYS B CA 1
ATOM 5956 C C . LYS B 1 46 ? 20.312 7.723 6.734 1 83.56 46 LYS B C 1
ATOM 5958 O O . LYS B 1 46 ? 19.219 8.281 6.824 1 83.56 46 LYS B O 1
ATOM 5963 N N . LEU B 1 47 ? 21.406 8.219 7.18 1 87.06 47 LEU B N 1
ATOM 5964 C CA . LEU B 1 47 ? 21.375 9.484 7.906 1 87.06 47 LEU B CA 1
ATOM 5965 C C . LEU B 1 47 ? 20.969 10.633 6.984 1 87.06 47 LEU B C 1
ATOM 5967 O O . LEU B 1 47 ? 20.141 11.469 7.352 1 87.06 47 LEU B O 1
ATOM 5971 N N . LEU B 1 48 ? 21.547 10.633 5.852 1 89.5 48 LEU B N 1
ATOM 5972 C CA . LEU B 1 48 ? 21.203 11.688 4.906 1 89.5 48 LEU B CA 1
ATOM 5973 C C . LEU B 1 48 ? 19.734 11.578 4.477 1 89.5 48 LEU B C 1
ATOM 5975 O O . LEU B 1 48 ? 19.047 12.586 4.359 1 89.5 48 LEU B O 1
ATOM 5979 N N . LEU B 1 49 ? 19.312 10.383 4.328 1 88.94 49 LEU B N 1
ATOM 5980 C CA . LEU B 1 49 ? 17.922 10.172 3.912 1 88.94 49 LEU B CA 1
ATOM 5981 C C . LEU B 1 49 ? 16.953 10.594 5.012 1 88.94 49 LEU B C 1
ATOM 5983 O O . LEU B 1 49 ? 15.906 11.172 4.734 1 88.94 49 LEU B O 1
ATOM 5987 N N . VAL B 1 50 ? 17.359 10.367 6.254 1 89.5 50 VAL B N 1
ATOM 5988 C CA . VAL B 1 50 ? 16.531 10.773 7.379 1 89.5 50 VAL B CA 1
ATOM 5989 C C . VAL B 1 50 ? 16.5 12.297 7.48 1 89.5 50 VAL B C 1
ATOM 5991 O O . VAL B 1 50 ? 15.461 12.891 7.766 1 89.5 50 VAL B O 1
ATOM 5994 N N . PHE B 1 51 ? 17.578 12.859 7.176 1 91.12 51 PHE B N 1
ATOM 5995 C CA . PHE B 1 51 ? 17.656 14.32 7.23 1 91.12 51 PHE B CA 1
ATOM 5996 C C . PHE B 1 51 ? 16.781 14.945 6.16 1 91.12 51 PHE B C 1
ATOM 5998 O O . PHE B 1 51 ? 16.062 15.922 6.426 1 91.12 51 PHE B O 1
ATOM 6005 N N . ILE B 1 52 ? 16.797 14.406 4.984 1 92.12 52 ILE B N 1
ATOM 6006 C CA . ILE B 1 52 ? 15.961 14.922 3.904 1 92.12 52 ILE B CA 1
ATOM 6007 C C . ILE B 1 52 ? 14.492 14.688 4.238 1 92.12 52 ILE B C 1
ATOM 6009 O O . ILE B 1 52 ? 13.648 15.562 4 1 92.12 52 ILE B O 1
ATOM 6013 N N . TRP B 1 53 ? 14.242 13.555 4.789 1 91.81 53 TRP B N 1
ATOM 6014 C CA . TRP B 1 53 ? 12.883 13.211 5.18 1 91.81 53 TRP B CA 1
ATOM 6015 C C . TRP B 1 53 ? 12.367 14.164 6.254 1 91.81 53 TRP B C 1
ATOM 6017 O O . TRP B 1 53 ? 11.227 14.633 6.184 1 91.81 53 TRP B O 1
ATOM 6027 N N . LEU B 1 54 ? 13.211 14.523 7.223 1 91.81 54 LEU B N 1
ATOM 6028 C CA . LEU B 1 54 ? 12.836 15.453 8.281 1 91.81 54 LEU B CA 1
ATOM 6029 C C . LEU B 1 54 ? 12.602 16.844 7.723 1 91.81 54 LEU B C 1
ATOM 6031 O O . LEU B 1 54 ? 11.656 17.531 8.117 1 91.81 54 LEU B O 1
ATOM 6035 N N . ALA B 1 55 ? 13.438 17.219 6.863 1 92.19 55 ALA B N 1
ATOM 6036 C CA . ALA B 1 55 ? 13.273 18.531 6.234 1 92.19 55 ALA B CA 1
ATOM 6037 C C . ALA B 1 55 ? 11.961 18.594 5.449 1 92.19 55 ALA B C 1
ATOM 6039 O O . ALA B 1 55 ? 11.258 19.609 5.492 1 92.19 55 ALA B O 1
ATOM 6040 N N . TYR B 1 56 ? 11.672 17.531 4.793 1 91 56 TYR B N 1
ATOM 6041 C CA . TYR B 1 56 ? 10.445 17.438 4.012 1 91 56 TYR B CA 1
ATOM 6042 C C . TYR B 1 56 ? 9.219 17.562 4.906 1 91 56 TYR B C 1
ATOM 6044 O O . TYR B 1 56 ? 8.273 18.281 4.578 1 91 56 TYR B O 1
ATOM 6052 N N . LEU B 1 57 ? 9.219 16.984 6.043 1 89.19 57 LEU B N 1
ATOM 6053 C CA . LEU B 1 57 ? 8.086 17 6.957 1 89.19 57 LEU B CA 1
ATOM 6054 C C . LEU B 1 57 ? 8.008 18.328 7.703 1 89.19 57 LEU B C 1
ATOM 6056 O O . LEU B 1 57 ? 6.922 18.891 7.871 1 89.19 57 LEU B O 1
ATOM 6060 N N . LEU B 1 58 ? 9.117 18.828 8.102 1 89.69 58 LEU B N 1
ATOM 6061 C CA . LEU B 1 58 ? 9.164 20.047 8.898 1 89.69 58 LEU B CA 1
ATOM 6062 C C . LEU B 1 58 ? 8.773 21.25 8.055 1 89.69 58 LEU B C 1
ATOM 6064 O O . LEU B 1 58 ? 8.195 22.219 8.562 1 89.69 58 LEU B O 1
ATOM 6068 N N . SER B 1 59 ? 9.094 21.156 6.812 1 89 59 SER B N 1
ATOM 6069 C CA . SER B 1 59 ? 8.758 22.297 5.949 1 89 59 SER B CA 1
ATOM 6070 C C . SER B 1 59 ? 7.254 22.562 5.953 1 89 59 SER B C 1
ATOM 6072 O O . SER B 1 59 ? 6.828 23.719 6.086 1 89 59 SER B O 1
ATOM 6074 N N . ASP B 1 60 ? 6.445 21.562 5.898 1 86.38 60 ASP B N 1
ATOM 6075 C CA . ASP B 1 60 ? 4.996 21.734 5.895 1 86.38 60 ASP B CA 1
ATOM 6076 C C . ASP B 1 60 ? 4.484 22.172 7.266 1 86.38 60 ASP B C 1
ATOM 6078 O O . ASP B 1 60 ? 3.611 23.031 7.363 1 86.38 60 ASP B O 1
ATOM 6082 N N . TRP B 1 61 ? 5.055 21.703 8.25 1 84.38 61 TRP B N 1
ATOM 6083 C CA . TRP B 1 61 ? 4.613 22.016 9.602 1 84.38 61 TRP B CA 1
ATOM 6084 C C . TRP B 1 61 ? 4.969 23.453 9.961 1 84.38 61 TRP B C 1
ATOM 6086 O O . TRP B 1 61 ? 4.145 24.188 10.523 1 84.38 61 TRP B O 1
ATOM 6096 N N . ILE B 1 62 ? 6.156 23.875 9.641 1 84.56 62 ILE B N 1
ATOM 6097 C CA . ILE B 1 62 ? 6.633 25.203 9.992 1 84.56 62 ILE B CA 1
ATOM 6098 C C . ILE B 1 62 ? 5.809 26.25 9.25 1 84.56 62 ILE B C 1
ATOM 6100 O O . ILE B 1 62 ? 5.504 27.312 9.797 1 84.56 62 ILE B O 1
ATOM 6104 N N . ALA B 1 63 ? 5.52 25.938 8.062 1 85.56 63 ALA B N 1
ATOM 6105 C CA . ALA B 1 63 ? 4.73 26.891 7.289 1 85.56 63 ALA B CA 1
ATOM 6106 C C . ALA B 1 63 ? 3.34 27.078 7.895 1 85.56 63 ALA B C 1
ATOM 6108 O O . ALA B 1 63 ? 2.887 28.203 8.086 1 85.56 63 ALA B O 1
ATOM 6109 N N . ALA B 1 64 ? 2.686 26 8.227 1 80.31 64 ALA B N 1
ATOM 6110 C CA . ALA B 1 64 ? 1.355 26.094 8.828 1 80.31 64 ALA B CA 1
ATOM 6111 C C . ALA B 1 64 ? 1.412 26.781 10.188 1 80.31 64 ALA B C 1
ATOM 6113 O O . ALA B 1 64 ? 0.581 27.641 10.492 1 80.31 64 ALA B O 1
ATOM 6114 N N . PHE B 1 65 ? 2.408 26.516 10.914 1 80.56 65 PHE B N 1
ATOM 6115 C CA . PHE B 1 65 ? 2.594 27.109 12.234 1 80.56 65 PHE B CA 1
ATOM 6116 C C . PHE B 1 65 ? 2.881 28.594 12.125 1 80.56 65 PHE B C 1
ATOM 6118 O O . PHE B 1 65 ? 2.322 29.406 12.875 1 80.56 65 PHE B O 1
ATOM 6125 N N . SER B 1 66 ? 3.707 28.984 11.211 1 84.44 66 SER B N 1
ATOM 6126 C CA . SER B 1 66 ? 4.098 30.375 11.031 1 84.44 66 SER B CA 1
ATOM 6127 C C . SER B 1 66 ? 2.922 31.219 10.539 1 84.44 66 SER B C 1
ATOM 6129 O O . SER B 1 66 ? 2.766 32.375 10.945 1 84.44 66 SER B O 1
ATOM 6131 N N . ILE B 1 67 ? 2.17 30.656 9.688 1 83.94 67 ILE B N 1
ATOM 6132 C CA . ILE B 1 67 ? 1.003 31.375 9.195 1 83.94 67 ILE B CA 1
ATOM 6133 C C . ILE B 1 67 ? 0.029 31.625 10.344 1 83.94 67 ILE B C 1
ATOM 6135 O O . ILE B 1 67 ? -0.569 32.688 10.43 1 83.94 67 ILE B O 1
ATOM 6139 N N . GLY B 1 68 ? -0.101 30.719 11.211 1 78.06 68 GLY B N 1
ATOM 6140 C CA . GLY B 1 68 ? -0.903 30.938 12.406 1 78.06 68 GLY B CA 1
ATOM 6141 C C . GLY B 1 68 ? -0.342 32.031 13.305 1 78.06 68 GLY B C 1
ATOM 6142 O O . GLY B 1 68 ? -1.088 32.844 13.82 1 78.06 68 GLY B O 1
ATOM 6143 N N . LEU B 1 69 ? 0.95 32.094 13.383 1 78.12 69 LEU B N 1
ATOM 6144 C CA . LEU B 1 69 ? 1.635 33.094 14.203 1 78.12 69 LEU B CA 1
ATOM 6145 C C . LEU B 1 69 ? 1.445 34.5 13.633 1 78.12 69 LEU B C 1
ATOM 6147 O O . LEU B 1 69 ? 1.217 35.438 14.383 1 78.12 69 LEU B O 1
ATOM 6151 N N . ILE B 1 70 ? 1.538 34.625 12.344 1 80.38 70 ILE B N 1
ATOM 6152 C CA . ILE B 1 70 ? 1.456 35.906 11.672 1 80.38 70 ILE B CA 1
ATOM 6153 C C . ILE B 1 70 ? 0.017 36.406 11.703 1 80.38 70 ILE B C 1
ATOM 6155 O O . ILE B 1 70 ? -0.221 37.625 11.82 1 80.38 70 ILE B O 1
ATOM 6159 N N . SER B 1 71 ? -0.912 35.594 11.609 1 74.5 71 SER B N 1
ATOM 6160 C CA . SER B 1 71 ? -2.314 36 11.617 1 74.5 71 SER B CA 1
ATOM 6161 C C . SER B 1 71 ? -2.674 36.719 12.906 1 74.5 71 SER B C 1
ATOM 6163 O O . SER B 1 71 ? -3.436 37.688 12.891 1 74.5 71 SER B O 1
ATOM 6165 N N . ASN B 1 72 ? -2.082 36.469 14 1 67 72 ASN B N 1
ATOM 6166 C CA . ASN B 1 72 ? -2.367 37.062 15.289 1 67 72 ASN B CA 1
ATOM 6167 C C . ASN B 1 72 ? -1.686 38.438 15.438 1 67 72 ASN B C 1
ATOM 6169 O O . ASN B 1 72 ? -2.229 39.344 16.062 1 67 72 ASN B O 1
ATOM 6173 N N . SER B 1 73 ? -0.435 38.594 14.852 1 62.03 73 SER B N 1
ATOM 6174 C CA . SER B 1 73 ? 0.301 39.844 14.977 1 62.03 73 SER B CA 1
ATOM 6175 C C . SER B 1 73 ? -0.406 40.969 14.234 1 62.03 73 SER B C 1
ATOM 6177 O O . SER B 1 73 ? -0.333 42.125 14.648 1 62.03 73 SER B O 1
ATOM 6179 N N . GLN B 1 74 ? -0.995 40.688 13.172 1 54.75 74 GLN B N 1
ATOM 6180 C CA . GLN B 1 74 ? -1.702 41.688 12.391 1 54.75 74 GLN B CA 1
ATOM 6181 C C . GLN B 1 74 ? -2.918 42.219 13.141 1 54.75 74 GLN B C 1
ATOM 6183 O O . GLN B 1 74 ? -3.252 43.406 13.039 1 54.75 74 GLN B O 1
ATOM 6188 N N . GLU B 1 75 ? -3.41 41.406 13.953 1 52.34 75 GLU B N 1
ATOM 6189 C CA . GLU B 1 75 ? -4.629 41.75 14.68 1 52.34 75 GLU B CA 1
ATOM 6190 C C . GLU B 1 75 ? -4.336 42.688 15.844 1 52.34 75 GLU B C 1
ATOM 6192 O O . GLU B 1 75 ? -5.105 43.594 16.109 1 52.34 75 GLU B O 1
ATOM 6197 N N . ASP B 1 76 ? -3.244 42.562 16.625 1 49.75 76 ASP B N 1
ATOM 6198 C CA . ASP B 1 76 ? -2.879 43.375 17.781 1 49.75 76 ASP B CA 1
ATOM 6199 C C . ASP B 1 76 ? -2.518 44.781 17.359 1 49.75 76 ASP B C 1
ATOM 6201 O O . ASP B 1 76 ? -2.762 45.75 18.094 1 49.75 76 ASP B O 1
ATOM 6205 N N . SER B 1 77 ? -1.845 45.031 16.266 1 46.03 77 SER B N 1
ATOM 6206 C CA . SER B 1 77 ? -1.432 46.375 15.852 1 46.03 77 SER B CA 1
ATOM 6207 C C . SER B 1 77 ? -2.637 47.25 15.523 1 46.03 77 SER B C 1
ATOM 6209 O O . SER B 1 77 ? -2.619 48.469 15.758 1 46.03 77 SER B O 1
ATOM 6211 N N . GLU B 1 78 ? -3.596 46.719 15.07 1 46.75 78 GLU B N 1
ATOM 6212 C CA . GLU B 1 78 ? -4.73 47.562 14.664 1 46.75 78 GLU B CA 1
ATOM 6213 C C . GLU B 1 78 ? -5.582 47.969 15.859 1 46.75 78 GLU B C 1
ATOM 6215 O O . GLU B 1 78 ? -6.156 49.031 15.891 1 46.75 78 GLU B O 1
ATOM 6220 N N . SER B 1 79 ? -5.758 47.156 16.875 1 44.66 79 SER B N 1
ATOM 6221 C CA . SER B 1 79 ? -6.547 47.531 18.047 1 44.66 79 SER B CA 1
ATOM 6222 C C . SER B 1 79 ? -5.898 48.688 18.797 1 44.66 79 SER B C 1
ATOM 6224 O O . SER B 1 79 ? -6.59 49.5 19.391 1 44.66 79 SER B O 1
ATOM 6226 N N . GLU B 1 80 ? -4.641 48.75 18.859 1 42.47 80 GLU B N 1
ATOM 6227 C CA . GLU B 1 80 ? -3.998 49.875 19.547 1 42.47 80 GLU B CA 1
ATOM 6228 C C . GLU B 1 80 ? -4.188 51.188 18.781 1 42.47 80 GLU B C 1
ATOM 6230 O O . GLU B 1 80 ? -4.062 52.281 19.344 1 42.47 80 GLU B O 1
ATOM 6235 N N . SER B 1 81 ? -4.387 51.125 17.594 1 40.66 81 SER B N 1
ATOM 6236 C CA . SER B 1 81 ? -4.453 52.375 16.844 1 40.66 81 SER B CA 1
ATOM 6237 C C . SER B 1 81 ? -5.727 53.156 17.172 1 40.66 81 SER B C 1
ATOM 6239 O O . SER B 1 81 ? -5.855 54.312 16.812 1 40.66 81 SER B O 1
ATOM 6241 N N . GLU B 1 82 ? -6.816 52.531 17.578 1 37.75 82 GLU B N 1
ATOM 6242 C CA . GLU B 1 82 ? -7.977 53.406 17.766 1 37.75 82 GLU B CA 1
ATOM 6243 C C . GLU B 1 82 ? -7.898 54.156 19.078 1 37.75 82 GLU B C 1
ATOM 6245 O O . GLU B 1 82 ? -8.805 54.938 19.406 1 37.75 82 GLU B O 1
ATOM 6250 N N . ASP B 1 83 ? -7.227 53.719 20.203 1 35.91 83 ASP B N 1
ATOM 6251 C CA . ASP B 1 83 ? -7.211 54.688 21.297 1 35.91 83 ASP B CA 1
ATOM 6252 C C . ASP B 1 83 ? -6.453 55.938 20.906 1 35.91 83 ASP B C 1
ATOM 6254 O O . ASP B 1 83 ? -5.309 55.875 20.453 1 35.91 83 ASP B O 1
ATOM 6258 N N . ALA B 1 84 ? -7.062 57.062 20.734 1 38.16 84 ALA B N 1
ATOM 6259 C CA . ALA B 1 84 ? -6.742 58.438 20.344 1 38.16 84 ALA B CA 1
ATOM 6260 C C . ALA B 1 84 ? -5.395 58.875 20.922 1 38.16 84 ALA B C 1
ATOM 6262 O O . ALA B 1 84 ? -4.715 59.719 20.344 1 38.16 84 ALA B O 1
ATOM 6263 N N . CYS B 1 85 ? -5.168 58.656 22.219 1 32.59 85 CYS B N 1
ATOM 6264 C CA . CYS B 1 85 ? -4.105 59.438 22.844 1 32.59 85 CYS B CA 1
ATOM 6265 C C . CYS B 1 85 ? -2.742 58.812 22.594 1 32.59 85 CYS B C 1
ATOM 6267 O O . CYS B 1 85 ? -1.726 59.281 23.094 1 32.59 85 CYS B O 1
ATOM 6269 N N . LYS B 1 86 ? -2.732 57.469 22.484 1 42.62 86 LYS B N 1
ATOM 6270 C CA . LYS B 1 86 ? -1.321 57.094 22.438 1 42.62 86 LYS B CA 1
ATOM 6271 C C . LYS B 1 86 ? -0.756 57.281 21.016 1 42.62 86 LYS B C 1
ATOM 6273 O O . LYS B 1 86 ? -1.462 57.062 20.031 1 42.62 86 LYS B O 1
ATOM 6278 N N . PRO B 1 87 ? 0.526 57.812 21.047 1 36.81 87 PRO B N 1
ATOM 6279 C CA . PRO B 1 87 ? 1.197 58.281 19.828 1 36.81 87 PRO B CA 1
ATOM 6280 C C . PRO B 1 87 ? 1.115 57.281 18.688 1 36.81 87 PRO B C 1
ATOM 6282 O O . PRO B 1 87 ? 1.087 56.062 18.938 1 36.81 87 PRO B O 1
ATOM 6285 N N . LYS B 1 88 ? 0.663 57.562 17.609 1 42.62 88 LYS B N 1
ATOM 6286 C CA . LYS B 1 88 ? 0.57 57.219 16.188 1 42.62 88 LYS B CA 1
ATOM 6287 C C . LYS B 1 88 ? 1.679 56.25 15.773 1 42.62 88 LYS B C 1
ATOM 6289 O O . LYS B 1 88 ? 1.803 55.906 14.594 1 42.62 88 LYS B O 1
ATOM 6294 N N . GLY B 1 89 ? 2.709 55.812 16.578 1 35.91 89 GLY B N 1
ATOM 6295 C CA . GLY B 1 89 ? 4.016 55.438 16.062 1 35.91 89 GLY B CA 1
ATOM 6296 C C . GLY B 1 89 ? 4.152 53.938 15.805 1 35.91 89 GLY B C 1
ATOM 6297 O O . GLY B 1 89 ? 5.266 53.438 15.672 1 35.91 89 GLY B O 1
ATOM 6298 N N . LYS B 1 90 ? 3.336 53.156 16.391 1 47.06 90 LYS B N 1
ATOM 6299 C CA . LYS B 1 90 ? 3.783 51.844 15.992 1 47.06 90 LYS B CA 1
ATOM 6300 C C . LYS B 1 90 ? 3.699 51.656 14.477 1 47.06 90 LYS B C 1
ATOM 6302 O O . LYS B 1 90 ? 2.633 51.844 13.883 1 47.06 90 LYS B O 1
ATOM 6307 N N . PRO B 1 91 ? 4.793 51.75 13.766 1 46.75 91 PRO B N 1
ATOM 6308 C CA . PRO B 1 91 ? 4.945 51.875 12.312 1 46.75 91 PRO B CA 1
ATOM 6309 C C . PRO B 1 91 ? 4.227 50.781 11.547 1 46.75 91 PRO B C 1
ATOM 6311 O O . PRO B 1 91 ? 4.383 49.594 11.867 1 46.75 91 PRO B O 1
ATOM 6314 N N . LYS B 1 92 ? 2.912 51 10.961 1 51.84 92 LYS B N 1
ATOM 6315 C CA . LYS B 1 92 ? 2.07 50.344 9.953 1 51.84 92 LYS B CA 1
ATOM 6316 C C . LYS B 1 92 ? 2.906 49.5 9.008 1 51.84 92 LYS B C 1
ATOM 6318 O O . LYS B 1 92 ? 2.383 48.594 8.359 1 51.84 92 LYS B O 1
ATOM 6323 N N . GLY B 1 93 ? 4.191 49.625 9.039 1 58.38 93 GLY B N 1
ATOM 6324 C CA . GLY B 1 93 ? 5.129 48.938 8.148 1 58.38 93 GLY B CA 1
ATOM 6325 C C . GLY B 1 93 ? 5.352 47.5 8.5 1 58.38 93 GLY B C 1
ATOM 6326 O O . GLY B 1 93 ? 5.648 46.656 7.629 1 58.38 93 GLY B O 1
ATOM 6327 N N . ARG B 1 94 ? 4.969 47.156 9.695 1 72.69 94 ARG B N 1
ATOM 6328 C CA . ARG B 1 94 ? 5.258 45.812 10.141 1 72.69 94 ARG B CA 1
ATOM 6329 C C . ARG B 1 94 ? 4.199 44.812 9.641 1 72.69 94 ARG B C 1
ATOM 6331 O O . ARG B 1 94 ? 4.52 43.688 9.289 1 72.69 94 ARG B O 1
ATOM 6338 N N . GLU B 1 95 ? 2.977 45.312 9.469 1 77.44 95 GLU B N 1
ATOM 6339 C CA . GLU B 1 95 ? 1.904 44.438 8.977 1 77.44 95 GLU B CA 1
ATOM 6340 C C . GLU B 1 95 ? 2.104 44.094 7.504 1 77.44 95 GLU B C 1
ATOM 6342 O O . GLU B 1 95 ? 1.819 43 7.074 1 77.44 95 GLU B O 1
ATOM 6347 N N . ASP B 1 96 ? 2.623 45 6.879 1 82.81 96 ASP B N 1
ATOM 6348 C CA . ASP B 1 96 ? 2.889 44.781 5.465 1 82.81 96 ASP B CA 1
ATOM 6349 C C . ASP B 1 96 ? 4.004 43.75 5.277 1 82.81 96 ASP B C 1
ATOM 6351 O O . ASP B 1 96 ? 3.92 42.875 4.398 1 82.81 96 ASP B O 1
ATOM 6355 N N . VAL B 1 97 ? 4.926 43.781 6.113 1 85.31 97 VAL B N 1
ATOM 6356 C CA . VAL B 1 97 ? 6.066 42.875 6 1 85.31 97 VAL B CA 1
ATOM 6357 C C . VAL B 1 97 ? 5.648 41.469 6.391 1 85.31 97 VAL B C 1
ATOM 6359 O O . VAL B 1 97 ? 6.055 40.5 5.754 1 85.31 97 VAL B O 1
ATOM 6362 N N . THR B 1 98 ? 4.812 41.406 7.379 1 86.56 98 THR B N 1
ATOM 6363 C CA . THR B 1 98 ? 4.375 40.094 7.82 1 86.56 98 THR B CA 1
ATOM 6364 C C . THR B 1 98 ? 3.463 39.438 6.781 1 86.56 98 THR B C 1
ATOM 6366 O O . THR B 1 98 ? 3.504 38.219 6.582 1 86.56 98 THR B O 1
ATOM 6369 N N . ALA B 1 99 ? 2.674 40.25 6.176 1 87.56 99 ALA B N 1
ATOM 6370 C CA . ALA B 1 99 ? 1.842 39.719 5.098 1 87.56 99 ALA B CA 1
ATOM 6371 C C . ALA B 1 99 ? 2.697 39.25 3.924 1 87.56 99 ALA B C 1
ATOM 6373 O O . ALA B 1 99 ? 2.381 38.25 3.281 1 87.56 99 ALA B O 1
ATOM 6374 N N . PHE B 1 100 ? 3.725 40 3.701 1 90.81 100 PHE B N 1
ATOM 6375 C CA . PHE B 1 100 ? 4.668 39.594 2.664 1 90.81 100 PHE B CA 1
ATOM 6376 C C . PHE B 1 100 ? 5.324 38.281 3.016 1 90.81 100 PHE B C 1
ATOM 6378 O O . PHE B 1 100 ? 5.449 37.375 2.162 1 90.81 100 PHE B O 1
ATOM 6385 N N . TRP B 1 101 ? 5.676 38.094 4.207 1 91.88 101 TRP B N 1
ATOM 6386 C CA . TRP B 1 101 ? 6.309 36.844 4.645 1 91.88 101 TRP B CA 1
ATOM 6387 C C . TRP B 1 101 ? 5.332 35.688 4.566 1 91.88 101 TRP B C 1
ATOM 6389 O O . TRP B 1 101 ? 5.727 34.562 4.246 1 91.88 101 TRP B O 1
ATOM 6399 N N . ALA B 1 102 ? 4.082 35.875 4.863 1 91.25 102 ALA B N 1
ATOM 6400 C CA . ALA B 1 102 ? 3.074 34.812 4.742 1 91.25 102 ALA B CA 1
ATOM 6401 C C . ALA B 1 102 ? 2.969 34.312 3.301 1 91.25 102 ALA B C 1
ATOM 6403 O O . ALA B 1 102 ? 2.836 33.125 3.057 1 91.25 102 ALA B O 1
ATOM 6404 N N . SER B 1 103 ? 3.041 35.25 2.459 1 92.38 103 SER B N 1
ATOM 6405 C CA . SER B 1 103 ? 3 34.875 1.049 1 92.38 103 SER B CA 1
ATOM 6406 C C . SER B 1 103 ? 4.238 34.062 0.654 1 92.38 103 SER B C 1
ATOM 6408 O O . SER B 1 103 ? 4.156 33.156 -0.159 1 92.38 103 SER B O 1
ATOM 6410 N N . PHE B 1 104 ? 5.293 34.406 1.251 1 91.88 104 PHE B N 1
ATOM 6411 C CA . PHE B 1 104 ? 6.527 33.688 0.981 1 91.88 104 PHE B CA 1
ATOM 6412 C C . PHE B 1 104 ? 6.449 32.25 1.522 1 91.88 104 PHE B C 1
ATOM 6414 O O . PHE B 1 104 ? 7.039 31.328 0.953 1 91.88 104 PHE B O 1
ATOM 6421 N N . LEU B 1 105 ? 5.762 32.062 2.576 1 92.56 105 LEU B N 1
ATOM 6422 C CA . LEU B 1 105 ? 5.594 30.734 3.127 1 92.56 105 LEU B CA 1
ATOM 6423 C C . LEU B 1 105 ? 4.789 29.844 2.18 1 92.56 105 LEU B C 1
ATOM 6425 O O . LEU B 1 105 ? 5.027 28.641 2.096 1 92.56 105 LEU B O 1
ATOM 6429 N N . LEU B 1 106 ? 3.906 30.422 1.453 1 92.75 106 LEU B N 1
ATOM 6430 C CA . LEU B 1 106 ? 3.172 29.688 0.434 1 92.75 106 LEU B CA 1
ATOM 6431 C C . LEU B 1 106 ? 4.105 29.219 -0.676 1 92.75 106 LEU B C 1
ATOM 6433 O O . LEU B 1 106 ? 3.953 28.109 -1.195 1 92.75 106 LEU B O 1
ATOM 6437 N N . LEU B 1 107 ? 5.004 30.078 -0.969 1 91.69 107 LEU B N 1
ATOM 6438 C CA . LEU B 1 107 ? 6.004 29.734 -1.97 1 91.69 107 LEU B CA 1
ATOM 6439 C C . LEU B 1 107 ? 6.848 28.547 -1.506 1 91.69 107 LEU B C 1
ATOM 6441 O O . LEU B 1 107 ? 7.141 27.641 -2.289 1 91.69 107 LEU B O 1
ATOM 6445 N N . HIS B 1 108 ? 7.129 28.562 -0.274 1 90.81 108 HIS B N 1
ATOM 6446 C CA . HIS B 1 108 ? 7.934 27.484 0.285 1 90.81 108 HIS B CA 1
ATOM 6447 C C . HIS B 1 108 ? 7.145 26.172 0.333 1 90.81 108 HIS B C 1
ATOM 6449 O O . HIS B 1 108 ? 7.719 25.094 0.184 1 90.81 108 HIS B O 1
ATOM 6455 N N . LEU B 1 109 ? 5.883 26.25 0.462 1 90.25 109 LEU B N 1
ATOM 6456 C CA . LEU B 1 109 ? 5.035 25.062 0.486 1 90.25 109 LEU B CA 1
ATOM 6457 C C . LEU B 1 109 ? 4.957 24.422 -0.897 1 90.25 109 LEU B C 1
ATOM 6459 O O . LEU B 1 109 ? 4.645 23.234 -1.02 1 90.25 109 LEU B O 1
ATOM 6463 N N . GLY B 1 110 ? 5.199 25.141 -1.866 1 90.31 110 GLY B N 1
ATOM 6464 C CA . GLY B 1 110 ? 5.277 24.578 -3.203 1 90.31 110 GLY B CA 1
ATOM 6465 C C . GLY B 1 110 ? 6.445 23.625 -3.387 1 90.31 110 GLY B C 1
ATOM 6466 O O . GLY B 1 110 ? 6.422 22.766 -4.27 1 90.31 110 GLY B O 1
ATOM 6467 N N . GLY B 1 111 ? 7.414 23.734 -2.594 1 81.31 111 GLY B N 1
ATOM 6468 C CA . GLY B 1 111 ? 8.523 22.797 -2.555 1 81.31 111 GLY B CA 1
ATOM 6469 C C . GLY B 1 111 ? 9.391 22.844 -3.801 1 81.31 111 GLY B C 1
ATOM 6470 O O . GLY B 1 111 ? 9.07 23.547 -4.762 1 81.31 111 GLY B O 1
ATOM 6471 N N . PRO B 1 112 ? 10.406 22.047 -3.742 1 87 112 PRO B N 1
ATOM 6472 C CA . PRO B 1 112 ? 11.297 21.969 -4.902 1 87 112 PRO B CA 1
ATOM 6473 C C . PRO B 1 112 ? 10.742 21.078 -6.016 1 87 112 PRO B C 1
ATOM 6475 O O . PRO B 1 112 ? 9.82 20.297 -5.777 1 87 112 PRO B O 1
ATOM 6478 N N . ASP B 1 113 ? 11.289 21.172 -7.117 1 87.62 113 ASP B N 1
ATOM 6479 C CA . ASP B 1 113 ? 10.852 20.406 -8.281 1 87.62 113 ASP B CA 1
ATOM 6480 C C . ASP B 1 113 ? 11.336 18.969 -8.211 1 87.62 113 ASP B C 1
ATOM 6482 O O . ASP B 1 113 ? 10.711 18.062 -8.781 1 87.62 113 ASP B O 1
ATOM 6486 N N . THR B 1 114 ? 12.344 18.719 -7.5 1 86.25 114 THR B N 1
ATOM 6487 C CA . THR B 1 114 ? 13.016 17.422 -7.562 1 86.25 114 THR B CA 1
ATOM 6488 C C . THR B 1 114 ? 12.492 16.484 -6.484 1 86.25 114 THR B C 1
ATOM 6490 O O . THR B 1 114 ? 12.828 15.305 -6.469 1 86.25 114 THR B O 1
ATOM 6493 N N . ILE B 1 115 ? 11.672 17 -5.57 1 88.88 115 ILE B N 1
ATOM 6494 C CA . ILE B 1 115 ? 11.125 16.125 -4.539 1 88.88 115 ILE B CA 1
ATOM 6495 C C . ILE B 1 115 ? 9.68 16.5 -4.246 1 88.88 115 ILE B C 1
ATOM 6497 O O . ILE B 1 115 ? 9.414 17.469 -3.533 1 88.88 115 ILE B O 1
ATOM 6501 N N . THR B 1 116 ? 8.789 15.852 -4.773 1 87.75 116 THR B N 1
ATOM 6502 C CA . THR B 1 116 ? 7.375 16.109 -4.504 1 87.75 116 THR B CA 1
ATOM 6503 C C . THR B 1 116 ? 6.816 15.078 -3.525 1 87.75 116 THR B C 1
ATOM 6505 O O . THR B 1 116 ? 5.875 15.359 -2.783 1 87.75 116 THR B O 1
ATOM 6508 N N . SER B 1 117 ? 7.371 13.945 -3.615 1 90.19 117 SER B N 1
ATOM 6509 C CA . SER B 1 117 ? 6.922 12.867 -2.732 1 90.19 117 SER B CA 1
ATOM 6510 C C . SER B 1 117 ? 8.102 12.055 -2.213 1 90.19 117 SER B C 1
ATOM 6512 O O . SER B 1 117 ? 9.133 11.945 -2.883 1 90.19 117 SER B O 1
ATOM 6514 N N . PHE B 1 118 ? 7.941 11.602 -1.022 1 87.81 118 PHE B N 1
ATOM 6515 C CA . PHE B 1 118 ? 8.984 10.758 -0.447 1 87.81 118 PHE B CA 1
ATOM 6516 C C . PHE B 1 118 ? 8.633 9.281 -0.592 1 87.81 118 PHE B C 1
ATOM 6518 O O . PHE B 1 118 ? 9.516 8.43 -0.653 1 87.81 118 PHE B O 1
ATOM 6525 N N . SER B 1 119 ? 7.379 9.016 -0.641 1 88.56 119 SER B N 1
ATOM 6526 C CA . SER B 1 119 ? 6.867 7.672 -0.861 1 88.56 119 SER B CA 1
ATOM 6527 C C . SER B 1 119 ? 5.676 7.68 -1.812 1 88.56 119 SER B C 1
ATOM 6529 O O . SER B 1 119 ? 5.098 8.734 -2.082 1 88.56 119 SER B O 1
ATOM 6531 N N . LEU B 1 120 ? 5.367 6.559 -2.352 1 89.88 120 LEU B N 1
ATOM 6532 C CA . LEU B 1 120 ? 4.223 6.465 -3.256 1 89.88 120 LEU B CA 1
ATOM 6533 C C . LEU B 1 120 ? 2.92 6.734 -2.514 1 89.88 120 LEU B C 1
ATOM 6535 O O . LEU B 1 120 ? 1.96 7.238 -3.104 1 89.88 120 LEU B O 1
ATOM 6539 N N . GLU B 1 121 ? 2.902 6.48 -1.238 1 87.88 121 GLU B N 1
ATOM 6540 C CA . GLU B 1 121 ? 1.717 6.734 -0.425 1 87.88 121 GLU B CA 1
ATOM 6541 C C . GLU B 1 121 ? 1.411 8.227 -0.349 1 87.88 121 GLU B C 1
ATOM 6543 O O . GLU B 1 121 ? 0.25 8.625 -0.221 1 87.88 121 GLU B O 1
ATOM 6548 N N . ASP B 1 122 ? 2.449 8.984 -0.459 1 91.31 122 ASP B N 1
ATOM 6549 C CA . ASP B 1 122 ? 2.238 10.43 -0.491 1 91.31 122 ASP B CA 1
ATOM 6550 C C . ASP B 1 122 ? 1.426 10.836 -1.718 1 91.31 122 ASP B C 1
ATOM 6552 O O . ASP B 1 122 ? 0.591 11.742 -1.644 1 91.31 122 ASP B O 1
ATOM 6556 N N . ASN B 1 123 ? 1.737 10.18 -2.789 1 93.12 123 ASN B N 1
ATOM 6557 C CA . ASN B 1 123 ? 0.996 10.484 -4.008 1 93.12 123 ASN B CA 1
ATOM 6558 C C . ASN B 1 123 ? -0.48 10.125 -3.873 1 93.12 123 ASN B C 1
ATOM 6560 O O . ASN B 1 123 ? -1.348 10.836 -4.375 1 93.12 123 ASN B O 1
ATOM 6564 N N . GLU B 1 124 ? -0.722 9.086 -3.146 1 89.5 124 GLU B N 1
ATOM 6565 C CA . GLU B 1 124 ? -2.098 8.633 -2.973 1 89.5 124 GLU B CA 1
ATOM 6566 C C . GLU B 1 124 ? -2.891 9.594 -2.092 1 89.5 124 GLU B C 1
ATOM 6568 O O . GLU B 1 124 ? -4.121 9.641 -2.17 1 89.5 124 GLU B O 1
ATOM 6573 N N . PHE B 1 125 ? -2.178 10.383 -1.312 1 90.69 125 PHE B N 1
ATOM 6574 C CA . PHE B 1 125 ? -2.842 11.312 -0.406 1 90.69 125 PHE B CA 1
ATOM 6575 C C . PHE B 1 125 ? -2.908 12.711 -1.017 1 90.69 125 PHE B C 1
ATOM 6577 O O . PHE B 1 125 ? -2.9 13.711 -0.296 1 90.69 125 PHE B O 1
ATOM 6584 N N . TRP B 1 126 ? -2.936 12.75 -2.301 1 92 126 TRP B N 1
ATOM 6585 C CA . TRP B 1 126 ? -2.963 14.047 -2.975 1 92 126 TRP B CA 1
ATOM 6586 C C . TRP B 1 126 ? -4.199 14.844 -2.574 1 92 126 TRP B C 1
ATOM 6588 O O . TRP B 1 126 ? -4.156 16.062 -2.494 1 92 126 TRP B O 1
ATOM 6598 N N . LEU B 1 127 ? -5.312 14.172 -2.23 1 90.25 127 LEU B N 1
ATOM 6599 C CA . LEU B 1 127 ? -6.527 14.875 -1.827 1 90.25 127 LEU B CA 1
ATOM 6600 C C . LEU B 1 127 ? -6.324 15.594 -0.497 1 90.25 127 LEU B C 1
ATOM 6602 O O . LEU B 1 127 ? -6.836 16.688 -0.297 1 90.25 127 LEU B O 1
ATOM 6606 N N . ARG B 1 128 ? -5.652 14.914 0.404 1 90.12 128 ARG B N 1
ATOM 6607 C CA . ARG B 1 128 ? -5.316 15.562 1.667 1 90.12 128 ARG B CA 1
ATOM 6608 C C . ARG B 1 128 ? -4.441 16.797 1.437 1 90.12 128 ARG B C 1
ATOM 6610 O O . ARG B 1 128 ? -4.613 17.812 2.098 1 90.12 128 ARG B O 1
ATOM 6617 N N . HIS B 1 129 ? -3.525 16.688 0.531 1 91.06 129 HIS B N 1
ATOM 6618 C CA . HIS B 1 129 ? -2.658 17.812 0.187 1 91.06 129 HIS B CA 1
ATOM 6619 C C . HIS B 1 129 ? -3.451 18.938 -0.456 1 91.06 129 HIS B C 1
ATOM 6621 O O . HIS B 1 129 ? -3.148 20.125 -0.24 1 91.06 129 HIS B O 1
ATOM 6627 N N . LEU B 1 130 ? -4.457 18.609 -1.191 1 92.88 130 LEU B N 1
ATOM 6628 C CA . LEU B 1 130 ? -5.312 19.609 -1.824 1 92.88 130 LEU B CA 1
ATOM 6629 C C . LEU B 1 130 ? -6.082 20.406 -0.779 1 92.88 130 LEU B C 1
ATOM 6631 O O . LEU B 1 130 ? -6.184 21.641 -0.874 1 92.88 130 LEU B O 1
ATOM 6635 N N . ILE B 1 131 ? -6.555 19.75 0.18 1 90.69 131 ILE B N 1
ATOM 6636 C CA . ILE B 1 131 ? -7.266 20.438 1.253 1 90.69 131 ILE B CA 1
ATOM 6637 C C . ILE B 1 131 ? -6.309 21.359 2.006 1 90.69 131 ILE B C 1
ATOM 6639 O O . ILE B 1 131 ? -6.664 22.484 2.355 1 90.69 131 ILE B O 1
ATOM 6643 N N . GLY B 1 132 ? -5.121 20.828 2.215 1 88.31 132 GLY B N 1
ATOM 6644 C CA . GLY B 1 132 ? -4.105 21.672 2.824 1 88.31 132 GLY B CA 1
ATOM 6645 C C . GLY B 1 132 ? -3.797 22.922 2.012 1 88.31 132 GLY B C 1
ATOM 6646 O O . GLY B 1 132 ? -3.646 24.016 2.568 1 88.31 132 GLY B O 1
ATOM 6647 N N . LEU B 1 133 ? -3.764 22.781 0.745 1 91.44 133 LEU B N 1
ATOM 6648 C CA . LEU B 1 133 ? -3.529 23.891 -0.167 1 91.44 133 LEU B CA 1
ATOM 6649 C C . LEU B 1 133 ? -4.645 24.922 -0.058 1 91.44 133 LEU B C 1
ATOM 6651 O O . LEU B 1 133 ? -4.379 26.125 0.083 1 91.44 133 LEU B O 1
ATOM 6655 N N . ILE B 1 134 ? -5.836 24.453 -0.02 1 92 134 ILE B N 1
ATOM 6656 C CA . ILE B 1 134 ? -6.984 25.359 0.031 1 92 134 ILE B CA 1
ATOM 6657 C C . ILE B 1 134 ? -6.98 26.109 1.354 1 92 134 ILE B C 1
ATOM 6659 O O . ILE B 1 134 ? -7.148 27.344 1.376 1 92 134 ILE B O 1
ATOM 6663 N N . LEU B 1 135 ? -6.648 25.453 2.375 1 87.69 135 LEU B N 1
ATOM 6664 C CA . LEU B 1 135 ? -6.672 26.062 3.695 1 87.69 135 LEU B CA 1
ATOM 6665 C C . LEU B 1 135 ? -5.527 27.062 3.848 1 87.69 135 LEU B C 1
ATOM 6667 O O . LEU B 1 135 ? -5.719 28.156 4.387 1 87.69 135 LEU B O 1
ATOM 6671 N N . GLN B 1 136 ? -4.438 26.766 3.328 1 90.56 136 GLN B N 1
ATOM 6672 C CA . GLN B 1 136 ? -3.283 27.656 3.457 1 90.56 136 GLN B CA 1
ATOM 6673 C C . GLN B 1 136 ? -3.422 28.875 2.557 1 90.56 136 GLN B C 1
ATOM 6675 O O . GLN B 1 136 ? -3.025 29.984 2.938 1 90.56 136 GLN B O 1
ATOM 6680 N N . VAL B 1 137 ? -3.943 28.641 1.43 1 93.38 137 VAL B N 1
ATOM 6681 C CA . VAL B 1 137 ? -4.156 29.766 0.518 1 93.38 137 VAL B CA 1
ATOM 6682 C C . VAL B 1 137 ? -5.215 30.703 1.09 1 93.38 137 VAL B C 1
ATOM 6684 O O . VAL B 1 137 ? -5.047 31.922 1.075 1 93.38 137 VAL B O 1
ATOM 6687 N N . LEU B 1 138 ? -6.215 30.156 1.681 1 90.31 138 LEU B N 1
ATOM 6688 C CA . LEU B 1 138 ? -7.266 30.969 2.273 1 90.31 138 LEU B CA 1
ATOM 6689 C C . LEU B 1 138 ? -6.75 31.719 3.494 1 90.31 138 LEU B C 1
ATOM 6691 O O . LEU B 1 138 ? -7.055 32.906 3.678 1 90.31 138 LEU B O 1
ATOM 6695 N N . ALA B 1 139 ? -5.977 31.047 4.266 1 86.88 139 ALA B N 1
ATOM 6696 C CA . ALA B 1 139 ? -5.41 31.688 5.445 1 86.88 139 ALA B CA 1
ATOM 6697 C C . ALA B 1 139 ? -4.477 32.844 5.055 1 86.88 139 ALA B C 1
ATOM 6699 O O . ALA B 1 139 ? -4.535 33.938 5.633 1 86.88 139 ALA B O 1
ATOM 6700 N N . THR B 1 140 ? -3.668 32.625 4.066 1 90.81 140 THR B N 1
ATOM 6701 C CA . THR B 1 140 ? -2.736 33.656 3.615 1 90.81 140 THR B CA 1
ATOM 6702 C C . THR B 1 140 ? -3.484 34.812 2.938 1 90.81 140 THR B C 1
ATOM 6704 O O . THR B 1 140 ? -3.129 35.969 3.111 1 90.81 140 THR B O 1
ATOM 6707 N N . ALA B 1 141 ? -4.516 34.438 2.205 1 91.06 141 ALA B N 1
ATOM 6708 C CA . ALA B 1 141 ? -5.336 35.469 1.566 1 91.06 141 ALA B CA 1
ATOM 6709 C C . ALA B 1 141 ? -6.016 36.344 2.607 1 91.06 141 ALA B C 1
ATOM 6711 O O . ALA B 1 141 ? -6.129 37.562 2.422 1 91.06 141 ALA B O 1
ATOM 6712 N N . TYR B 1 142 ? -6.348 35.75 3.598 1 84.19 142 TYR B N 1
ATOM 6713 C CA . TYR B 1 142 ? -6.984 36.5 4.676 1 84.19 142 TYR B CA 1
ATOM 6714 C C . TYR B 1 142 ? -5.996 37.438 5.332 1 84.19 142 TYR B C 1
ATOM 6716 O O . TYR B 1 142 ? -6.324 38.594 5.594 1 84.19 142 TYR B O 1
ATOM 6724 N N . ILE B 1 143 ? -4.816 37.031 5.582 1 84.38 143 ILE B N 1
ATOM 6725 C CA . ILE B 1 143 ? -3.768 37.875 6.152 1 84.38 143 ILE B CA 1
ATOM 6726 C C . ILE B 1 143 ? -3.461 39.031 5.207 1 84.38 143 ILE B C 1
ATOM 6728 O O . ILE B 1 143 ? -3.314 40.188 5.641 1 84.38 143 ILE B O 1
ATOM 6732 N N . PHE B 1 144 ? -3.443 38.688 3.959 1 86.56 144 PHE B N 1
ATOM 6733 C CA . PHE B 1 144 ? -3.184 39.719 2.938 1 86.56 144 PHE B CA 1
ATOM 6734 C C . PHE B 1 144 ? -4.316 40.719 2.883 1 86.56 144 PHE B C 1
ATOM 6736 O O . PHE B 1 144 ? -4.07 41.938 2.807 1 86.56 144 PHE B O 1
ATOM 6743 N N . TYR B 1 145 ? -5.477 40.281 2.975 1 83.69 145 TYR B N 1
ATOM 6744 C CA . TYR B 1 145 ? -6.641 41.156 2.926 1 83.69 145 TYR B CA 1
ATOM 6745 C C . TYR B 1 145 ? -6.664 42.094 4.125 1 83.69 145 TYR B C 1
ATOM 6747 O O . TYR B 1 145 ? -7.02 43.25 3.99 1 83.69 145 TYR B O 1
ATOM 6755 N N . GLN B 1 146 ? -6.188 41.688 5.238 1 78.56 146 GLN B N 1
ATOM 6756 C CA . GLN B 1 146 ? -6.156 42.469 6.457 1 78.56 146 GLN B CA 1
ATOM 6757 C C . GLN B 1 146 ? -5.066 43.531 6.383 1 78.56 146 GLN B C 1
ATOM 6759 O O . GLN B 1 146 ? -5.18 44.594 7.012 1 78.56 146 GLN B O 1
ATOM 6764 N N . SER B 1 147 ? -4.098 43.281 5.602 1 79.31 147 SER B N 1
ATOM 6765 C CA . SER B 1 147 ? -2.977 44.219 5.512 1 79.31 147 SER B CA 1
ATOM 6766 C C . SER B 1 147 ? -3.236 45.312 4.465 1 79.31 147 SER B C 1
ATOM 6768 O O . SER B 1 147 ? -2.523 46.312 4.41 1 79.31 147 SER B O 1
ATOM 6770 N N . LEU B 1 148 ? -4.281 45.062 3.688 1 78.88 148 LEU B N 1
ATOM 6771 C CA . LEU B 1 148 ? -4.574 46 2.619 1 78.88 148 LEU B CA 1
ATOM 6772 C C . LEU B 1 148 ? -5.266 47.25 3.17 1 78.88 148 LEU B C 1
ATOM 6774 O O . LEU B 1 148 ? -6.488 47.25 3.338 1 78.88 148 LEU B O 1
ATOM 6778 N N . THR B 1 149 ? -4.488 48.094 3.803 1 69.5 149 THR B N 1
ATOM 6779 C CA . THR B 1 149 ? -5 49.375 4.23 1 69.5 149 THR B CA 1
ATOM 6780 C C . THR B 1 149 ? -4.59 50.469 3.248 1 69.5 149 THR B C 1
ATOM 6782 O O . THR B 1 149 ? -3.768 50.25 2.359 1 69.5 149 THR B O 1
ATOM 6785 N N . ASP B 1 150 ? -5.316 51.562 3.213 1 61.34 150 ASP B N 1
ATOM 6786 C CA . ASP B 1 150 ? -5.062 52.688 2.314 1 61.34 150 ASP B CA 1
ATOM 6787 C C . ASP B 1 150 ? -3.594 53.125 2.354 1 61.34 150 ASP B C 1
ATOM 6789 O O . ASP B 1 150 ? -3.07 53.656 1.38 1 61.34 150 ASP B O 1
ATOM 6793 N N . GLN B 1 151 ? -2.854 52.656 3.365 1 63.72 151 GLN B N 1
ATOM 6794 C CA . GLN B 1 151 ? -1.478 53.094 3.518 1 63.72 151 GLN B CA 1
ATOM 6795 C C . GLN B 1 151 ? -0.49 51.969 3.27 1 63.72 151 GLN B C 1
ATOM 6797 O O . GLN B 1 151 ? 0.714 52.125 3.484 1 63.72 151 GLN B O 1
ATOM 6802 N N . SER B 1 152 ? -0.973 50.844 2.615 1 75.56 152 SER B N 1
ATOM 6803 C CA . SER B 1 152 ? -0.07 49.719 2.436 1 75.56 152 SER B CA 1
ATOM 6804 C C . SER B 1 152 ? 0.898 49.938 1.283 1 75.56 152 SER B C 1
ATOM 6806 O O . SER B 1 152 ? 0.478 50.281 0.17 1 75.56 152 SER B O 1
ATOM 6808 N N . LYS B 1 153 ? 2.137 49.938 1.48 1 75.94 153 LYS B N 1
ATOM 6809 C CA . LYS B 1 153 ? 3.16 50.25 0.479 1 75.94 153 LYS B CA 1
ATOM 6810 C C . LYS B 1 153 ? 3.641 48.969 -0.198 1 75.94 153 LYS B C 1
ATOM 6812 O O . LYS B 1 153 ? 4.215 49 -1.288 1 75.94 153 LYS B O 1
ATOM 6817 N N . LEU B 1 154 ? 3.422 47.75 0.358 1 87.19 154 LEU B N 1
ATOM 6818 C CA . LEU B 1 154 ? 3.98 46.531 -0.182 1 87.19 154 LEU B CA 1
ATOM 6819 C C . LEU B 1 154 ? 2.885 45.656 -0.78 1 87.19 154 LEU B C 1
ATOM 6821 O O . LEU B 1 154 ? 3.047 44.438 -0.889 1 87.19 154 LEU B O 1
ATOM 6825 N N . TRP B 1 155 ? 1.799 46.188 -1.222 1 88.62 155 TRP B N 1
ATOM 6826 C CA . TRP B 1 155 ? 0.694 45.375 -1.719 1 88.62 155 TRP B CA 1
ATOM 6827 C C . TRP B 1 155 ? 1.036 44.781 -3.072 1 88.62 155 TRP B C 1
ATOM 6829 O O . TRP B 1 155 ? 0.623 43.656 -3.373 1 88.62 155 TRP B O 1
ATOM 6839 N N . ILE B 1 156 ? 1.863 45.438 -3.883 1 90.94 156 ILE B N 1
ATOM 6840 C CA . ILE B 1 156 ? 2.191 44.938 -5.215 1 90.94 156 ILE B CA 1
ATOM 6841 C C . ILE B 1 156 ? 3.135 43.75 -5.105 1 90.94 156 ILE B C 1
ATOM 6843 O O . ILE B 1 156 ? 2.842 42.656 -5.621 1 90.94 156 ILE B O 1
ATOM 6847 N N . PRO B 1 157 ? 4.223 43.875 -4.406 1 92.38 157 PRO B N 1
ATOM 6848 C CA . PRO B 1 157 ? 5.094 42.719 -4.273 1 92.38 157 PRO B CA 1
ATOM 6849 C C . PRO B 1 157 ? 4.414 41.562 -3.551 1 92.38 157 PRO B C 1
ATOM 6851 O O . PRO B 1 157 ? 4.676 40.375 -3.865 1 92.38 157 PRO B O 1
ATOM 6854 N N . THR B 1 158 ? 3.588 41.812 -2.602 1 93.44 158 THR B N 1
ATOM 6855 C CA . THR B 1 158 ? 2.885 40.781 -1.883 1 93.44 158 THR B CA 1
ATOM 6856 C C . THR B 1 158 ? 1.94 40 -2.816 1 93.44 158 THR B C 1
ATOM 6858 O O . THR B 1 158 ? 1.847 38.781 -2.756 1 93.44 158 THR B O 1
ATOM 6861 N N . THR B 1 159 ? 1.275 40.75 -3.641 1 94.44 159 THR B N 1
ATOM 6862 C CA . THR B 1 159 ? 0.383 40.125 -4.598 1 94.44 159 THR B CA 1
ATOM 6863 C C . THR B 1 159 ? 1.171 39.25 -5.57 1 94.44 159 THR B C 1
ATOM 6865 O O . THR B 1 159 ? 0.753 38.125 -5.891 1 94.44 159 THR B O 1
ATOM 6868 N N . MET B 1 160 ? 2.27 39.719 -5.977 1 95.62 160 MET B N 1
ATOM 6869 C CA . MET B 1 160 ? 3.098 38.969 -6.914 1 95.62 160 MET B CA 1
ATOM 6870 C C . MET B 1 160 ? 3.588 37.656 -6.285 1 95.62 160 MET B C 1
ATOM 6872 O O . MET B 1 160 ? 3.449 36.594 -6.879 1 95.62 160 MET B O 1
ATOM 6876 N N . VAL B 1 161 ? 4.078 37.75 -5.105 1 95.25 161 VAL B N 1
ATOM 6877 C CA . VAL B 1 161 ? 4.613 36.562 -4.438 1 95.25 161 VAL B CA 1
ATOM 6878 C C . VAL B 1 161 ? 3.473 35.625 -4.055 1 95.25 161 VAL B C 1
ATOM 6880 O O . VAL B 1 161 ? 3.623 34.406 -4.102 1 95.25 161 VAL B O 1
ATOM 6883 N N . PHE B 1 162 ? 2.326 36.188 -3.713 1 95.81 162 PHE B N 1
ATOM 6884 C CA . PHE B 1 162 ? 1.157 35.406 -3.381 1 95.81 162 PHE B CA 1
ATOM 6885 C C . PHE B 1 162 ? 0.726 34.562 -4.574 1 95.81 162 PHE B C 1
ATOM 6887 O O . PHE B 1 162 ? 0.475 33.344 -4.434 1 95.81 162 PHE B O 1
ATOM 6894 N N . VAL B 1 163 ? 0.701 35.156 -5.688 1 96.44 163 VAL B N 1
ATOM 6895 C CA . VAL B 1 163 ? 0.277 34.469 -6.891 1 96.44 163 VAL B CA 1
ATOM 6896 C C . VAL B 1 163 ? 1.302 33.375 -7.246 1 96.44 163 VAL B C 1
ATOM 6898 O O . VAL B 1 163 ? 0.937 32.25 -7.551 1 96.44 163 VAL B O 1
ATOM 6901 N N . VAL B 1 164 ? 2.547 33.688 -7.168 1 96.19 164 VAL B N 1
ATOM 6902 C CA . VAL B 1 164 ? 3.602 32.75 -7.473 1 96.19 164 VAL B CA 1
ATOM 6903 C C . VAL B 1 164 ? 3.559 31.594 -6.469 1 96.19 164 VAL B C 1
ATOM 6905 O O . VAL B 1 164 ? 3.701 30.422 -6.844 1 96.19 164 VAL B O 1
ATOM 6908 N N . GLY B 1 165 ? 3.375 31.969 -5.211 1 95.25 165 GLY B N 1
ATOM 6909 C CA . GLY B 1 165 ? 3.27 30.938 -4.195 1 95.25 165 GLY B CA 1
ATOM 6910 C C . GLY B 1 165 ? 2.105 30 -4.422 1 95.25 165 GLY B C 1
ATOM 6911 O O . GLY B 1 165 ? 2.24 28.781 -4.25 1 95.25 165 GLY B O 1
ATOM 6912 N N . THR B 1 166 ? 1.036 30.5 -4.855 1 95.94 166 THR B N 1
ATOM 6913 C CA . THR B 1 166 ? -0.135 29.672 -5.148 1 95.94 166 THR B CA 1
ATOM 6914 C C . THR B 1 166 ? 0.126 28.766 -6.348 1 95.94 166 THR B C 1
ATOM 6916 O O . THR B 1 166 ? -0.219 27.594 -6.324 1 95.94 166 THR B O 1
ATOM 6919 N N . ILE B 1 167 ? 0.759 29.281 -7.289 1 95.31 167 ILE B N 1
ATOM 6920 C CA . ILE B 1 167 ? 1.064 28.5 -8.492 1 95.31 167 ILE B CA 1
ATOM 6921 C C . ILE B 1 167 ? 1.991 27.344 -8.141 1 95.31 167 ILE B C 1
ATOM 6923 O O . ILE B 1 167 ? 1.741 26.203 -8.523 1 95.31 167 ILE B O 1
ATOM 6927 N N . LYS B 1 168 ? 2.992 27.641 -7.383 1 94.5 168 LYS B N 1
ATOM 6928 C CA . LYS B 1 168 ? 3.959 26.594 -7.031 1 94.5 168 LYS B CA 1
ATOM 6929 C C . LYS B 1 168 ? 3.322 25.531 -6.152 1 94.5 168 LYS B C 1
ATOM 6931 O O . LYS B 1 168 ? 3.639 24.344 -6.281 1 94.5 168 LYS B O 1
ATOM 6936 N N . TYR B 1 169 ? 2.465 25.938 -5.316 1 95.06 169 TYR B N 1
ATOM 6937 C CA . TYR B 1 169 ? 1.779 24.984 -4.461 1 95.06 169 TYR B CA 1
ATOM 6938 C C . TYR B 1 169 ? 0.795 24.141 -5.262 1 95.06 169 TYR B C 1
ATOM 6940 O O . TYR B 1 169 ? 0.657 22.938 -5.02 1 95.06 169 TYR B O 1
ATOM 6948 N N . VAL B 1 170 ? 0.176 24.75 -6.223 1 95.06 170 VAL B N 1
ATOM 6949 C CA . VAL B 1 170 ? -0.73 24.016 -7.098 1 95.06 170 VAL B CA 1
ATOM 6950 C C . VAL B 1 170 ? 0.059 23.016 -7.938 1 95.06 170 VAL B C 1
ATOM 6952 O O . VAL B 1 170 ? -0.386 21.875 -8.148 1 95.06 170 VAL B O 1
ATOM 6955 N N . GLU B 1 171 ? 1.205 23.406 -8.359 1 94.88 171 GLU B N 1
ATOM 6956 C CA . GLU B 1 171 ? 2.057 22.5 -9.133 1 94.88 171 GLU B CA 1
ATOM 6957 C C . GLU B 1 171 ? 2.432 21.266 -8.32 1 94.88 171 GLU B C 1
ATOM 6959 O O . GLU B 1 171 ? 2.443 20.156 -8.836 1 94.88 171 GLU B O 1
ATOM 6964 N N . ARG B 1 172 ? 2.727 21.469 -7.086 1 94.94 172 ARG B N 1
ATOM 6965 C CA . ARG B 1 172 ? 3.078 20.344 -6.223 1 94.94 172 ARG B CA 1
ATOM 6966 C C . ARG B 1 172 ? 1.898 19.391 -6.051 1 94.94 172 ARG B C 1
ATOM 6968 O O . ARG B 1 172 ? 2.055 18.172 -6.16 1 94.94 172 ARG B O 1
ATOM 6975 N N . THR B 1 173 ? 0.763 19.938 -5.855 1 94.69 173 THR B N 1
ATOM 6976 C CA . THR B 1 173 ? -0.438 19.125 -5.68 1 94.69 173 THR B CA 1
ATOM 6977 C C . THR B 1 173 ? -0.783 18.391 -6.969 1 94.69 173 THR B C 1
ATOM 6979 O O . THR B 1 173 ? -1.156 17.219 -6.934 1 94.69 173 THR B O 1
ATOM 6982 N N . ARG B 1 174 ? -0.578 19.094 -8.047 1 93.94 174 ARG B N 1
ATOM 6983 C CA . ARG B 1 174 ? -0.846 18.469 -9.336 1 93.94 174 ARG B CA 1
ATOM 6984 C C . ARG B 1 174 ? 0.151 17.359 -9.617 1 93.94 174 ARG B C 1
ATOM 6986 O O . ARG B 1 174 ? -0.213 16.328 -10.18 1 93.94 174 ARG B O 1
ATOM 6993 N N . ALA B 1 175 ? 1.343 17.562 -9.273 1 94.44 175 ALA B N 1
ATOM 6994 C CA . ALA B 1 175 ? 2.354 16.531 -9.453 1 94.44 175 ALA B CA 1
ATOM 6995 C C . ALA B 1 175 ? 2.021 15.289 -8.633 1 94.44 175 ALA B C 1
ATOM 6997 O O . ALA B 1 175 ? 2.178 14.164 -9.117 1 94.44 175 ALA B O 1
ATOM 6998 N N . LEU B 1 176 ? 1.533 15.492 -7.406 1 95.5 176 LEU B N 1
ATOM 6999 C CA . LEU B 1 176 ? 1.121 14.367 -6.574 1 95.5 176 LEU B CA 1
ATOM 7000 C C . LEU B 1 176 ? -0.048 13.625 -7.207 1 95.5 176 LEU B C 1
ATOM 7002 O O . LEU B 1 176 ? -0.07 12.391 -7.223 1 95.5 176 LEU B O 1
ATOM 7006 N N . TYR B 1 177 ? -0.952 14.336 -7.797 1 94.06 177 TYR B N 1
ATOM 7007 C CA . TYR B 1 177 ? -2.113 13.742 -8.445 1 94.06 177 TYR B CA 1
ATOM 7008 C C . TYR B 1 177 ? -1.697 12.93 -9.672 1 94.06 177 TYR B C 1
ATOM 7010 O O . TYR B 1 177 ? -2.119 11.781 -9.836 1 94.06 177 TYR B O 1
ATOM 7018 N N . LEU B 1 178 ? -0.829 13.477 -10.453 1 92.69 178 LEU B N 1
ATOM 7019 C CA . LEU B 1 178 ? -0.379 12.805 -11.664 1 92.69 178 LEU B CA 1
ATOM 7020 C C . LEU B 1 178 ? 0.486 11.594 -11.328 1 92.69 178 LEU B C 1
ATOM 7022 O O . LEU B 1 178 ? 0.555 10.641 -12.109 1 92.69 178 LEU B O 1
ATOM 7026 N N . GLY B 1 179 ? 1.145 11.648 -10.188 1 92.5 179 GLY B N 1
ATOM 7027 C CA . GLY B 1 179 ? 2.002 10.555 -9.758 1 92.5 179 GLY B CA 1
ATOM 7028 C C . GLY B 1 179 ? 1.257 9.469 -9.008 1 92.5 179 GLY B C 1
ATOM 7029 O O . GLY B 1 179 ? 1.83 8.43 -8.68 1 92.5 179 GLY B O 1
ATOM 7030 N N . SER B 1 180 ? -0.025 9.688 -8.719 1 92.56 180 SER B N 1
ATOM 7031 C CA . SER B 1 180 ? -0.823 8.648 -8.07 1 92.56 180 SER B CA 1
ATOM 7032 C C . SER B 1 180 ? -1.032 7.453 -9 1 92.56 180 SER B C 1
ATOM 7034 O O . SER B 1 180 ? -1.082 7.609 -10.219 1 92.56 180 SER B O 1
ATOM 7036 N N . LEU B 1 181 ? -1.136 6.293 -8.445 1 88.94 181 LEU B N 1
ATOM 7037 C CA . LEU B 1 181 ? -1.192 5.07 -9.242 1 88.94 181 LEU B CA 1
ATOM 7038 C C . LEU B 1 181 ? -2.439 5.051 -10.117 1 88.94 181 LEU B C 1
ATOM 7040 O O . LEU B 1 181 ? -2.387 4.602 -11.266 1 88.94 181 LEU B O 1
ATOM 7044 N N . SER B 1 182 ? -3.518 5.512 -9.641 1 86 182 SER B N 1
ATOM 7045 C CA . SER B 1 182 ? -4.758 5.508 -10.406 1 86 182 SER B CA 1
ATOM 7046 C C . SER B 1 182 ? -4.664 6.43 -11.617 1 86 182 SER B C 1
ATOM 7048 O O . SER B 1 182 ? -4.969 6.02 -12.742 1 86 182 SER B O 1
ATOM 7050 N N . ARG B 1 183 ? -4.234 7.59 -11.375 1 88.94 183 ARG B N 1
ATOM 7051 C CA . ARG B 1 183 ? -4.125 8.531 -12.484 1 88.94 183 ARG B CA 1
ATOM 7052 C C . ARG B 1 183 ? -3.006 8.125 -13.438 1 88.94 183 ARG B C 1
ATOM 7054 O O . ARG B 1 183 ? -3.143 8.25 -14.656 1 88.94 183 ARG B O 1
ATOM 7061 N N . PHE B 1 184 ? -1.942 7.703 -12.906 1 89.44 184 PHE B N 1
ATOM 7062 C CA . PHE B 1 184 ? -0.832 7.238 -13.727 1 89.44 184 PHE B CA 1
ATOM 7063 C C . PHE B 1 184 ? -1.27 6.086 -14.625 1 89.44 184 PHE B C 1
ATOM 7065 O O . PHE B 1 184 ? -0.913 6.043 -15.805 1 89.44 184 PHE B O 1
ATOM 7072 N N . GLY B 1 185 ? -2.055 5.227 -14.117 1 87 185 GLY B N 1
ATOM 7073 C CA . GLY B 1 185 ? -2.59 4.125 -14.898 1 87 185 GLY B CA 1
ATOM 7074 C C . GLY B 1 185 ? -3.443 4.582 -16.062 1 87 185 GLY B C 1
ATOM 7075 O O . GLY B 1 185 ? -3.34 4.035 -17.172 1 87 185 GLY B O 1
ATOM 7076 N N . TYR B 1 186 ? -4.164 5.594 -15.898 1 85.44 186 TYR B N 1
ATOM 7077 C CA . TYR B 1 186 ? -5.02 6.125 -16.953 1 85.44 186 TYR B CA 1
ATOM 7078 C C . TYR B 1 186 ? -4.188 6.797 -18.031 1 85.44 186 TYR B C 1
ATOM 7080 O O . TYR B 1 186 ? -4.566 6.789 -19.219 1 85.44 186 TYR B O 1
ATOM 7088 N N . SER B 1 187 ? -3.115 7.312 -17.578 1 86.25 187 SER B N 1
ATOM 7089 C CA . SER B 1 187 ? -2.279 8.039 -18.531 1 86.25 187 SER B CA 1
ATOM 7090 C C . SER B 1 187 ? -1.545 7.082 -19.469 1 86.25 187 SER B C 1
ATOM 7092 O O . SER B 1 187 ? -1.153 7.465 -20.578 1 86.25 187 SER B O 1
ATOM 7094 N N . VAL B 1 188 ? -1.397 5.938 -19.062 1 88.69 188 VAL B N 1
ATOM 7095 C CA . VAL B 1 188 ? -0.625 4.984 -19.844 1 88.69 188 VAL B CA 1
ATOM 7096 C C . VAL B 1 188 ? -1.556 4.215 -20.781 1 88.69 188 VAL B C 1
ATOM 7098 O O . VAL B 1 188 ? -1.101 3.58 -21.734 1 88.69 188 VAL B O 1
ATOM 7101 N N . LEU B 1 189 ? -2.852 4.34 -20.656 1 88.31 189 LEU B N 1
ATOM 7102 C CA . LEU B 1 189 ? -3.816 3.619 -21.469 1 88.31 189 LEU B CA 1
ATOM 7103 C C . LEU B 1 189 ? -3.838 4.172 -22.891 1 88.31 189 LEU B C 1
ATOM 7105 O O . LEU B 1 189 ? -3.76 5.387 -23.094 1 88.31 189 LEU B O 1
ATOM 7109 N N . PRO B 1 190 ? -3.848 3.242 -23.812 1 87.38 190 PRO B N 1
ATOM 7110 C CA . PRO B 1 190 ? -4 3.707 -25.188 1 87.38 190 PRO B CA 1
ATOM 7111 C C . PRO B 1 190 ? -5.383 4.293 -25.469 1 87.38 190 PRO B C 1
ATOM 7113 O O . PRO B 1 190 ? -6.293 4.152 -24.641 1 87.38 190 PRO B O 1
ATOM 7116 N N . GLU B 1 191 ? -5.547 4.957 -26.547 1 87.69 191 GLU B N 1
ATOM 7117 C CA . GLU B 1 191 ? -6.844 5.496 -26.953 1 87.69 191 GLU B CA 1
ATOM 7118 C C . GLU B 1 191 ? -7.84 4.375 -27.234 1 87.69 191 GLU B C 1
ATOM 7120 O O . GLU B 1 191 ? -7.461 3.32 -27.75 1 87.69 191 GLU B O 1
ATOM 7125 N N . PRO B 1 192 ? -9.023 4.645 -26.875 1 89.06 192 PRO B N 1
ATOM 7126 C CA . PRO B 1 192 ? -10.039 3.625 -27.109 1 89.06 192 PRO B CA 1
ATOM 7127 C C . PRO B 1 192 ? -10.18 3.271 -28.594 1 89.06 192 PRO B C 1
ATOM 7129 O O . PRO B 1 192 ? -10.086 4.152 -29.453 1 89.06 192 PRO B O 1
ATOM 7132 N N . ASN B 1 193 ? -10.352 2.045 -28.938 1 87.5 193 ASN B N 1
ATOM 7133 C CA . ASN B 1 193 ? -10.531 1.537 -30.297 1 87.5 193 ASN B CA 1
ATOM 7134 C C . ASN B 1 193 ? -11.742 0.617 -30.391 1 87.5 193 ASN B C 1
ATOM 7136 O O . ASN B 1 193 ? -11.664 -0.559 -30.031 1 87.5 193 ASN B O 1
ATOM 7140 N N . PRO B 1 194 ? -12.805 1.101 -30.922 1 85.75 194 PRO B N 1
ATOM 7141 C CA . PRO B 1 194 ? -13.992 0.251 -31.031 1 85.75 194 PRO B CA 1
ATOM 7142 C C . PRO B 1 194 ? -13.852 -0.822 -32.125 1 85.75 194 PRO B C 1
ATOM 7144 O O . PRO B 1 194 ? -14.625 -1.782 -32.125 1 85.75 194 PRO B O 1
ATOM 7147 N N . GLY B 1 195 ? -12.852 -0.745 -32.969 1 82.75 195 GLY B N 1
ATOM 7148 C CA . GLY B 1 195 ? -12.727 -1.681 -34.062 1 82.75 195 GLY B CA 1
ATOM 7149 C C . GLY B 1 195 ? -13.719 -1.428 -35.188 1 82.75 195 GLY B C 1
ATOM 7150 O O . GLY B 1 195 ? -14.445 -0.433 -35.156 1 82.75 195 GLY B O 1
ATOM 7151 N N . PRO B 1 196 ? -13.688 -2.197 -36.219 1 83.12 196 PRO B N 1
ATOM 7152 C CA . PRO B 1 196 ? -14.656 -2.041 -37.312 1 83.12 196 PRO B CA 1
ATOM 7153 C C . PRO B 1 196 ? -16.078 -2.371 -36.875 1 83.12 196 PRO B C 1
ATOM 7155 O O . PRO B 1 196 ? -16.281 -3.043 -35.844 1 83.12 196 PRO B O 1
ATOM 7158 N N . ASP B 1 197 ? -17 -1.843 -37.594 1 83.25 197 ASP B N 1
ATOM 7159 C CA . ASP B 1 197 ? -18.406 -2.094 -37.281 1 83.25 197 ASP B CA 1
ATOM 7160 C C . ASP B 1 197 ? -18.766 -3.559 -37.531 1 83.25 197 ASP B C 1
ATOM 7162 O O . ASP B 1 197 ? -18.859 -4 -38.656 1 83.25 197 ASP B O 1
ATOM 7166 N N . PHE B 1 198 ? -18.984 -4.242 -36.531 1 82.62 198 PHE B N 1
ATOM 7167 C CA . PHE B 1 198 ? -19.219 -5.684 -36.562 1 82.62 198 PHE B CA 1
ATOM 7168 C C . PHE B 1 198 ? -20.516 -6.008 -37.312 1 82.62 198 PHE B C 1
ATOM 7170 O O . PHE B 1 198 ? -20.578 -6.973 -38.062 1 82.62 198 PHE B O 1
ATOM 7177 N N . LYS B 1 199 ? -21.5 -5.254 -37.062 1 80.62 199 LYS B N 1
ATOM 7178 C CA . LYS B 1 199 ? -22.797 -5.48 -37.719 1 80.62 199 LYS B CA 1
ATOM 7179 C C . LYS B 1 199 ? -22.656 -5.379 -39.219 1 80.62 199 LYS B C 1
ATOM 7181 O O . LYS B 1 199 ? -23.156 -6.238 -39.969 1 80.62 199 LYS B O 1
ATOM 7186 N N . GLN B 1 200 ? -22 -4.434 -39.625 1 81.56 200 GLN B N 1
ATOM 7187 C CA . GLN B 1 200 ? -21.812 -4.234 -41.062 1 81.56 200 GLN B CA 1
ATOM 7188 C C . GLN B 1 200 ? -20.906 -5.316 -41.656 1 81.56 200 GLN B C 1
ATOM 7190 O O . GLN B 1 200 ? -21.141 -5.773 -42.781 1 81.56 200 GLN B O 1
ATOM 7195 N N . ALA B 1 201 ? -19.969 -5.711 -40.906 1 81.25 201 ALA B N 1
ATOM 7196 C CA . ALA B 1 201 ? -19.031 -6.715 -41.406 1 81.25 201 ALA B CA 1
ATOM 7197 C C . ALA B 1 201 ? -19.719 -8.07 -41.562 1 81.25 201 ALA B C 1
ATOM 7199 O O . ALA B 1 201 ? -19.453 -8.789 -42.531 1 81.25 201 ALA B O 1
ATOM 7200 N N . ILE B 1 202 ? -20.516 -8.352 -40.688 1 82.06 202 ILE B N 1
ATOM 7201 C CA . ILE B 1 202 ? -21.219 -9.633 -40.75 1 82.06 202 ILE B CA 1
ATOM 7202 C C . ILE B 1 202 ? -22.172 -9.648 -41.938 1 82.06 202 ILE B C 1
ATOM 7204 O O . ILE B 1 202 ? -22.359 -10.688 -42.594 1 82.06 202 ILE B O 1
ATOM 7208 N N . GLU B 1 203 ? -22.766 -8.586 -42.219 1 78.06 203 GLU B N 1
ATOM 7209 C CA . GLU B 1 203 ? -23.656 -8.492 -43.344 1 78.06 203 GLU B CA 1
ATOM 7210 C C . GLU B 1 203 ? -22.891 -8.688 -44.656 1 78.06 203 GLU B C 1
ATOM 7212 O O . GLU B 1 203 ? -23.375 -9.359 -45.594 1 78.06 203 GLU B O 1
ATOM 7217 N N . ILE B 1 204 ? -21.766 -8.148 -44.625 1 76 204 ILE B N 1
ATOM 7218 C CA . ILE B 1 204 ? -20.922 -8.273 -45.812 1 76 204 ILE B CA 1
ATOM 7219 C C . ILE B 1 204 ? -20.438 -9.719 -45.938 1 76 204 ILE B C 1
ATOM 7221 O O . ILE B 1 204 ? -20.453 -10.281 -47.031 1 76 204 ILE B O 1
ATOM 7225 N N . TYR B 1 205 ? -20.062 -10.297 -44.812 1 74.12 205 TYR B N 1
ATOM 7226 C CA . TYR B 1 205 ? -19.5 -11.641 -44.844 1 74.12 205 TYR B CA 1
ATOM 7227 C C . TYR B 1 205 ? -20.562 -12.688 -45.125 1 74.12 205 TYR B C 1
ATOM 7229 O O . TYR B 1 205 ? -20.281 -13.734 -45.719 1 74.12 205 TYR B O 1
ATOM 7237 N N . SER B 1 206 ? -21.703 -12.422 -44.688 1 71.81 206 SER B N 1
ATOM 7238 C CA . SER B 1 206 ? -22.797 -13.352 -44.969 1 71.81 206 SER B CA 1
ATOM 7239 C C . SER B 1 206 ? -23.188 -13.336 -46.438 1 71.81 206 SER B C 1
ATOM 7241 O O . SER B 1 206 ? -23.703 -14.328 -46.969 1 71.81 206 SER B O 1
ATOM 7243 N N . SER B 1 207 ? -22.984 -12.25 -47.094 1 68.38 207 SER B N 1
ATOM 7244 C CA . SER B 1 207 ? -23.359 -12.117 -48.469 1 68.38 207 SER B CA 1
ATOM 7245 C C . SER B 1 207 ? -22.234 -12.531 -49.406 1 68.38 207 SER B C 1
ATOM 7247 O O . SER B 1 207 ? -22.469 -12.914 -50.562 1 68.38 207 SER B O 1
ATOM 7249 N N . MET B 1 208 ? -21.016 -12.375 -48.812 1 63.44 208 MET B N 1
ATOM 7250 C CA . MET B 1 208 ? -19.875 -12.648 -49.688 1 63.44 208 MET B CA 1
ATOM 7251 C C . MET B 1 208 ? -19.141 -13.914 -49.25 1 63.44 208 MET B C 1
ATOM 7253 O O . MET B 1 208 ? -19.25 -14.336 -48.125 1 63.44 208 MET B O 1
ATOM 7257 N N . ARG B 1 209 ? -18.578 -14.664 -50.312 1 62.12 209 ARG B N 1
ATOM 7258 C CA . ARG B 1 209 ? -17.703 -15.797 -50 1 62.12 209 ARG B CA 1
ATOM 7259 C C . ARG B 1 209 ? -16.5 -15.359 -49.188 1 62.12 209 ARG B C 1
ATOM 7261 O O . ARG B 1 209 ? -15.805 -14.406 -49.531 1 62.12 209 ARG B O 1
ATOM 7268 N N . THR B 1 210 ? -16.375 -15.68 -47.812 1 63.03 210 THR B N 1
ATOM 7269 C CA . THR B 1 210 ? -15.344 -15.203 -46.906 1 63.03 210 THR B CA 1
ATOM 7270 C C . THR B 1 210 ? -14.195 -16.203 -46.812 1 63.03 210 THR B C 1
ATOM 7272 O O . THR B 1 210 ? -14.406 -17.406 -46.906 1 63.03 210 THR B O 1
ATOM 7275 N N . VAL B 1 211 ? -12.992 -15.781 -47.219 1 60.22 211 VAL B N 1
ATOM 7276 C CA . VAL B 1 211 ? -11.805 -16.609 -47.031 1 60.22 211 VAL B CA 1
ATOM 7277 C C . VAL B 1 211 ? -11.148 -16.266 -45.688 1 60.22 211 VAL B C 1
ATOM 7279 O O . VAL B 1 211 ? -11.109 -15.109 -45.281 1 60.22 211 VAL B O 1
ATOM 7282 N N . VAL B 1 212 ? -10.984 -17.234 -44.906 1 59.59 212 VAL B N 1
ATOM 7283 C CA . VAL B 1 212 ? -10.273 -17.094 -43.625 1 59.59 212 VAL B CA 1
ATOM 7284 C C . VAL B 1 212 ? -8.781 -16.906 -43.875 1 59.59 212 VAL B C 1
ATOM 7286 O O . VAL B 1 212 ? -8.156 -17.734 -44.531 1 59.59 212 VAL B O 1
ATOM 7289 N N . VAL B 1 213 ? -8.344 -15.695 -43.875 1 56.47 213 VAL B N 1
ATOM 7290 C CA . VAL B 1 213 ? -6.91 -15.461 -44.031 1 56.47 213 VAL B CA 1
ATOM 7291 C C . VAL B 1 213 ? -6.234 -15.492 -42.656 1 56.47 213 VAL B C 1
ATOM 7293 O O . VAL B 1 213 ? -6.719 -14.875 -41.719 1 56.47 213 VAL B O 1
ATOM 7296 N N . LYS B 1 214 ? -5.461 -16.438 -42.5 1 54.75 214 LYS B N 1
ATOM 7297 C CA . LYS B 1 214 ? -4.641 -16.453 -41.281 1 54.75 214 LYS B CA 1
ATOM 7298 C C . LYS B 1 214 ? -3.832 -15.172 -41.156 1 54.75 214 LYS B C 1
ATOM 7300 O O . LYS B 1 214 ? -3.125 -14.773 -42.094 1 54.75 214 LYS B O 1
ATOM 7305 N N . MET B 1 215 ? -4.27 -14.234 -40.438 1 50.88 215 MET B N 1
ATOM 7306 C CA . MET B 1 215 ? -3.445 -13.047 -40.219 1 50.88 215 MET B CA 1
ATOM 7307 C C . MET B 1 215 ? -2.051 -13.438 -39.75 1 50.88 215 MET B C 1
ATOM 7309 O O . MET B 1 215 ? -1.909 -14.195 -38.781 1 50.88 215 MET B O 1
ATOM 7313 N N . GLN B 1 216 ? -1.151 -13.555 -40.719 1 42.38 216 GLN B N 1
ATOM 7314 C CA . GLN B 1 216 ? 0.23 -13.758 -40.312 1 42.38 216 GLN B CA 1
ATOM 7315 C C . GLN B 1 216 ? 0.606 -12.805 -39.156 1 42.38 216 GLN B C 1
ATOM 7317 O O . GLN B 1 216 ? 0.239 -11.633 -39.188 1 42.38 216 GLN B O 1
ATOM 7322 N N . THR B 1 217 ? 0.639 -13.266 -38.062 1 44.91 217 THR B N 1
ATOM 7323 C CA . THR B 1 217 ? 1.293 -12.414 -37.062 1 44.91 217 THR B CA 1
ATOM 7324 C C . THR B 1 217 ? 2.281 -11.469 -37.719 1 44.91 217 THR B C 1
ATOM 7326 O O . THR B 1 217 ? 3.064 -11.875 -38.594 1 44.91 217 THR B O 1
ATOM 7329 N N . PRO B 1 218 ? 1.937 -10.219 -38 1 40.31 218 PRO B N 1
ATOM 7330 C CA . PRO B 1 218 ? 3.062 -9.5 -38.594 1 40.31 218 PRO B CA 1
ATOM 7331 C C . PRO B 1 218 ? 4.41 -10.156 -38.312 1 40.31 218 PRO B C 1
ATOM 7333 O O . PRO B 1 218 ? 4.688 -10.508 -37.156 1 40.31 218 PRO B O 1
ATOM 7336 N N . GLU B 1 219 ? 4.84 -11 -39.219 1 37.69 219 GLU B N 1
ATOM 7337 C CA . GLU B 1 219 ? 6.242 -11.344 -39 1 37.69 219 GLU B CA 1
ATOM 7338 C C . GLU B 1 219 ? 6.973 -10.25 -38.219 1 37.69 219 GLU B C 1
ATOM 7340 O O . GLU B 1 219 ? 6.805 -9.062 -38.531 1 37.69 219 GLU B O 1
ATOM 7345 N N . VAL B 1 220 ? 7.066 -10.359 -36.938 1 38.41 220 VAL B N 1
ATOM 7346 C CA . VAL B 1 220 ? 8.07 -9.484 -36.344 1 38.41 220 VAL B CA 1
ATOM 7347 C C . VAL B 1 220 ? 9.055 -9.016 -37.406 1 38.41 220 VAL B C 1
ATOM 7349 O O . VAL B 1 220 ? 9.727 -9.828 -38.062 1 38.41 220 VAL B O 1
ATOM 7352 N N . GLY B 1 221 ? 8.672 -8.141 -38.344 1 36.97 221 GLY B N 1
ATOM 7353 C CA . GLY B 1 221 ? 9.773 -7.691 -39.156 1 36.97 221 GLY B CA 1
ATOM 7354 C C . GLY B 1 221 ? 11.133 -8.141 -38.656 1 36.97 221 GLY B C 1
ATOM 7355 O O . GLY B 1 221 ? 11.25 -8.594 -37.5 1 36.97 221 GLY B O 1
ATOM 7356 N N . THR B 1 222 ? 12.07 -8.328 -39.625 1 37.06 222 THR B N 1
ATOM 7357 C CA . THR B 1 222 ? 13.469 -8.57 -39.312 1 37.06 222 THR B CA 1
ATOM 7358 C C . THR B 1 222 ? 13.852 -7.844 -38.031 1 37.06 222 THR B C 1
ATOM 7360 O O . THR B 1 222 ? 13.648 -6.633 -37.906 1 37.06 222 THR B O 1
ATOM 7363 N N . ASN B 1 223 ? 13.586 -8.453 -36.844 1 42.62 223 ASN B N 1
ATOM 7364 C CA . ASN B 1 223 ? 14.273 -7.859 -35.719 1 42.62 223 ASN B CA 1
ATOM 7365 C C . ASN B 1 223 ? 15.328 -6.852 -36.156 1 42.62 223 ASN B C 1
ATOM 7367 O O . ASN B 1 223 ? 16.141 -7.141 -37.031 1 42.62 223 ASN B O 1
ATOM 7371 N N . PRO B 1 224 ? 15.031 -5.59 -36.094 1 46.59 224 PRO B N 1
ATOM 7372 C CA . PRO B 1 224 ? 16.234 -4.809 -36.406 1 46.59 224 PRO B CA 1
ATOM 7373 C C . PRO B 1 224 ? 17.516 -5.551 -36.094 1 46.59 224 PRO B C 1
ATOM 7375 O O . PRO B 1 224 ? 17.656 -6.105 -35 1 46.59 224 PRO B O 1
ATOM 7378 N N . VAL B 1 225 ? 17.984 -6.273 -37.062 1 46.84 225 VAL B N 1
ATOM 7379 C CA . VAL B 1 225 ? 19.328 -6.812 -36.844 1 46.84 225 VAL B CA 1
ATOM 7380 C C . VAL B 1 225 ? 20.141 -5.84 -36 1 46.84 225 VAL B C 1
ATOM 7382 O O . VAL B 1 225 ? 20.469 -4.742 -36.438 1 46.84 225 VAL B O 1
ATOM 7385 N N . TYR B 1 226 ? 19.75 -5.816 -34.688 1 51.91 226 TYR B N 1
ATOM 7386 C CA . TYR B 1 226 ? 20.625 -4.996 -33.844 1 51.91 226 TYR B CA 1
ATOM 7387 C C . TYR B 1 226 ? 22.094 -5.352 -34.062 1 51.91 226 TYR B C 1
ATOM 7389 O O . TYR B 1 226 ? 22.469 -6.523 -34 1 51.91 226 TYR B O 1
ATOM 7397 N N . ASN B 1 227 ? 22.656 -4.59 -35.031 1 56.69 227 ASN B N 1
ATOM 7398 C CA . ASN B 1 227 ? 24.109 -4.703 -35.156 1 56.69 227 ASN B CA 1
ATOM 7399 C C . ASN B 1 227 ? 24.812 -4.566 -33.812 1 56.69 227 ASN B C 1
ATOM 7401 O O . ASN B 1 227 ? 24.375 -3.805 -32.969 1 56.69 227 ASN B O 1
ATOM 7405 N N . TRP B 1 228 ? 25.578 -5.562 -33.406 1 65.75 228 TRP B N 1
ATOM 7406 C CA . TRP B 1 228 ? 26.422 -5.695 -32.219 1 65.75 228 TRP B CA 1
ATOM 7407 C C . TRP B 1 228 ? 27.281 -4.445 -32.031 1 65.75 228 TRP B C 1
ATOM 7409 O O . TRP B 1 228 ? 28.156 -4.426 -31.172 1 65.75 228 TRP B O 1
ATOM 7419 N N . LYS B 1 229 ? 26.859 -3.236 -32.625 1 76.25 229 LYS B N 1
ATOM 7420 C CA . LYS B 1 229 ? 27.75 -2.113 -32.375 1 76.25 229 LYS B CA 1
ATOM 7421 C C . LYS B 1 229 ? 27.453 -1.457 -31.031 1 76.25 229 LYS B C 1
ATOM 7423 O O . LYS B 1 229 ? 26.297 -1.287 -30.656 1 76.25 229 LYS B O 1
ATOM 7428 N N . PRO B 1 230 ? 28.516 -1.261 -30.328 1 84.62 230 PRO B N 1
ATOM 7429 C CA . PRO B 1 230 ? 28.359 -0.55 -29.062 1 84.62 230 PRO B CA 1
ATOM 7430 C C . PRO B 1 230 ? 27.625 0.783 -29.219 1 84.62 230 PRO B C 1
ATOM 7432 O O . PRO B 1 230 ? 27.844 1.492 -30.203 1 84.62 230 PRO B O 1
ATOM 7435 N N . LEU B 1 231 ? 26.719 1.067 -28.391 1 87.56 231 LEU B N 1
ATOM 7436 C CA . LEU B 1 231 ? 25.922 2.285 -28.438 1 87.56 231 LEU B CA 1
ATOM 7437 C C . LEU B 1 231 ? 26.578 3.404 -27.641 1 87.56 231 LEU B C 1
ATOM 7439 O O . LEU B 1 231 ? 27.156 3.156 -26.578 1 87.56 231 LEU B O 1
ATOM 7443 N N . GLU B 1 232 ? 26.516 4.516 -28.188 1 87.31 232 GLU B N 1
ATOM 7444 C CA . GLU B 1 232 ? 26.969 5.691 -27.453 1 87.31 232 GLU B CA 1
ATOM 7445 C C . GLU B 1 232 ? 26.016 6.016 -26.297 1 87.31 232 GLU B C 1
ATOM 7447 O O . GLU B 1 232 ? 24.906 5.512 -26.25 1 87.31 232 GLU B O 1
ATOM 7452 N N . GLU B 1 233 ? 26.469 6.836 -25.469 1 89 233 GLU B N 1
ATOM 7453 C CA . GLU B 1 233 ? 25.719 7.152 -24.266 1 89 233 GLU B CA 1
ATOM 7454 C C . GLU B 1 233 ? 24.375 7.805 -24.594 1 89 233 GLU B C 1
ATOM 7456 O O . GLU B 1 233 ? 23.359 7.508 -23.969 1 89 233 GLU B O 1
ATOM 7461 N N . ILE B 1 234 ? 24.375 8.641 -25.562 1 88.25 234 ILE B N 1
ATOM 7462 C CA . ILE B 1 234 ? 23.156 9.352 -25.922 1 88.25 234 ILE B CA 1
ATOM 7463 C C . ILE B 1 234 ? 22.172 8.375 -26.562 1 88.25 234 ILE B C 1
ATOM 7465 O O . ILE B 1 234 ? 20.953 8.508 -26.391 1 88.25 234 ILE B O 1
ATOM 7469 N N . GLN B 1 235 ? 22.688 7.441 -27.344 1 90 235 GLN B N 1
ATOM 7470 C CA . GLN B 1 235 ? 21.828 6.434 -27.953 1 90 235 GLN B CA 1
ATOM 7471 C C . GLN B 1 235 ? 21.234 5.508 -26.891 1 90 235 GLN B C 1
ATOM 7473 O O . GLN B 1 235 ? 20.094 5.07 -27.016 1 90 235 GLN B O 1
ATOM 7478 N N . LEU B 1 236 ? 22.062 5.273 -25.891 1 92.75 236 LEU B N 1
ATOM 7479 C CA . LEU B 1 236 ? 21.562 4.473 -24.781 1 92.75 236 LEU B CA 1
ATOM 7480 C C . LEU B 1 236 ? 20.406 5.188 -24.078 1 92.75 236 LEU B C 1
ATOM 7482 O O . LEU B 1 236 ? 19.406 4.559 -23.703 1 92.75 236 LEU B O 1
ATOM 7486 N N . LEU B 1 237 ? 20.578 6.43 -23.953 1 93.38 237 LEU B N 1
ATOM 7487 C CA . LEU B 1 237 ? 19.547 7.238 -23.312 1 93.38 237 LEU B CA 1
ATOM 7488 C C . LEU B 1 237 ? 18.266 7.234 -24.141 1 93.38 237 LEU B C 1
ATOM 7490 O O . LEU B 1 237 ? 17.172 7.121 -23.594 1 93.38 237 LEU B O 1
ATOM 7494 N N . GLU B 1 238 ? 18.359 7.344 -25.406 1 93.38 238 GLU B N 1
ATOM 7495 C CA . GLU B 1 238 ? 17.203 7.34 -26.312 1 93.38 238 GLU B CA 1
ATOM 7496 C C . GLU B 1 238 ? 16.484 6 -26.266 1 93.38 238 GLU B C 1
ATOM 7498 O O . GLU B 1 238 ? 15.25 5.953 -26.188 1 93.38 238 GLU B O 1
ATOM 7503 N N . GLU B 1 239 ? 17.281 5 -26.312 1 94.75 239 GLU B N 1
ATOM 7504 C CA . GLU B 1 239 ? 16.688 3.666 -26.266 1 94.75 239 GLU B CA 1
ATOM 7505 C C . GLU B 1 239 ? 16.047 3.4 -24.906 1 94.75 239 GLU B C 1
ATOM 7507 O O . GLU B 1 239 ? 15 2.756 -24.828 1 94.75 239 GLU B O 1
ATOM 7512 N N . ALA B 1 240 ? 16.672 3.861 -23.875 1 96.62 240 ALA B N 1
ATOM 7513 C CA . ALA B 1 240 ? 16.109 3.701 -22.547 1 96.62 240 ALA B CA 1
ATOM 7514 C C . ALA B 1 240 ? 14.75 4.383 -22.438 1 96.62 240 ALA B C 1
ATOM 7516 O O . ALA B 1 240 ? 13.836 3.854 -21.797 1 96.62 240 ALA B O 1
ATOM 7517 N N . TYR B 1 241 ? 14.656 5.535 -23.016 1 96.12 241 TYR B N 1
ATOM 7518 C CA . TYR B 1 241 ? 13.383 6.25 -22.969 1 96.12 241 TYR B CA 1
ATOM 7519 C C . TYR B 1 241 ? 12.312 5.512 -23.766 1 96.12 241 TYR B C 1
ATOM 7521 O O . TYR B 1 241 ? 11.156 5.449 -23.344 1 96.12 241 TYR B O 1
ATOM 7529 N N . ARG B 1 242 ? 12.703 5.012 -24.859 1 95.69 242 ARG B N 1
ATOM 7530 C CA . ARG B 1 242 ? 11.758 4.223 -25.656 1 95.69 242 ARG B CA 1
ATOM 7531 C C . ARG B 1 242 ? 11.258 3.02 -24.859 1 95.69 242 ARG B C 1
ATOM 7533 O O . ARG B 1 242 ? 10.055 2.754 -24.828 1 95.69 242 ARG B O 1
ATOM 7540 N N . GLN B 1 243 ? 12.141 2.334 -24.25 1 96.94 243 GLN B N 1
ATOM 7541 C CA . GLN B 1 243 ? 11.766 1.181 -23.438 1 96.94 243 GLN B CA 1
ATOM 7542 C C . GLN B 1 243 ? 10.906 1.603 -22.25 1 96.94 243 GLN B C 1
ATOM 7544 O O . GLN B 1 243 ? 9.945 0.921 -21.906 1 96.94 243 GLN B O 1
ATOM 7549 N N . PHE B 1 244 ? 11.234 2.705 -21.641 1 96.19 244 PHE B N 1
ATOM 7550 C CA . PHE B 1 244 ? 10.469 3.217 -20.5 1 96.19 244 PHE B CA 1
ATOM 7551 C C . PHE B 1 244 ? 9.023 3.461 -20.906 1 96.19 244 PHE B C 1
ATOM 7553 O O . PHE B 1 244 ? 8.102 3.109 -20.156 1 96.19 244 PHE B O 1
ATOM 7560 N N . GLU B 1 245 ? 8.781 4.016 -22.031 1 95.38 245 GLU B N 1
ATOM 7561 C CA . GLU B 1 245 ? 7.43 4.34 -22.484 1 95.38 245 GLU B CA 1
ATOM 7562 C C . GLU B 1 245 ? 6.598 3.076 -22.703 1 95.38 245 GLU B C 1
ATOM 7564 O O . GLU B 1 245 ? 5.387 3.08 -22.469 1 95.38 245 GLU B O 1
ATOM 7569 N N . ILE B 1 246 ? 7.289 2.064 -22.984 1 94.19 246 ILE B N 1
ATOM 7570 C CA . ILE B 1 246 ? 6.586 0.807 -23.219 1 94.19 246 ILE B CA 1
ATOM 7571 C C . ILE B 1 246 ? 6.371 0.087 -21.891 1 94.19 246 ILE B C 1
ATOM 7573 O O . ILE B 1 246 ? 5.27 -0.387 -21.594 1 94.19 246 ILE B O 1
ATOM 7577 N N . PHE B 1 247 ? 7.371 0.069 -21.031 1 95.69 247 PHE B N 1
ATOM 7578 C CA . PHE B 1 247 ? 7.371 -0.81 -19.875 1 95.69 247 PHE B CA 1
ATOM 7579 C C . PHE B 1 247 ? 6.844 -0.08 -18.641 1 95.69 247 PHE B C 1
ATOM 7581 O O . PHE B 1 247 ? 6.66 -0.688 -17.578 1 95.69 247 PHE B O 1
ATOM 7588 N N . LYS B 1 248 ? 6.617 1.217 -18.688 1 94.25 248 LYS B N 1
ATOM 7589 C CA . LYS B 1 248 ? 6.113 1.947 -17.531 1 94.25 248 LYS B CA 1
ATOM 7590 C C . LYS B 1 248 ? 4.734 1.438 -17.109 1 94.25 248 LYS B C 1
ATOM 7592 O O . LYS B 1 248 ? 4.332 1.584 -15.961 1 94.25 248 LYS B O 1
ATOM 7597 N N . GLY B 1 249 ? 4.016 0.779 -18.031 1 92.25 249 GLY B N 1
ATOM 7598 C CA . GLY B 1 249 ? 2.711 0.21 -17.719 1 92.25 249 GLY B CA 1
ATOM 7599 C C . GLY B 1 249 ? 2.777 -0.961 -16.766 1 92.25 249 GLY B C 1
ATOM 7600 O O . GLY B 1 249 ? 1.771 -1.331 -16.156 1 92.25 249 GLY B O 1
ATOM 7601 N N . LEU B 1 250 ? 3.992 -1.522 -16.578 1 92.69 250 LEU B N 1
ATOM 7602 C CA . LEU B 1 250 ? 4.16 -2.635 -15.648 1 92.69 250 LEU B CA 1
ATOM 7603 C C . LEU B 1 250 ? 3.859 -2.201 -14.219 1 92.69 250 LEU B C 1
ATOM 7605 O O . LEU B 1 250 ? 3.361 -2.994 -13.414 1 92.69 250 LEU B O 1
ATOM 7609 N N . ILE B 1 251 ? 4.066 -0.951 -13.969 1 91.06 251 ILE B N 1
ATOM 7610 C CA . ILE B 1 251 ? 3.924 -0.413 -12.625 1 91.06 251 ILE B CA 1
ATOM 7611 C C . ILE B 1 251 ? 2.459 -0.471 -12.195 1 91.06 251 ILE B C 1
ATOM 7613 O O . ILE B 1 251 ? 2.158 -0.686 -11.016 1 91.06 251 ILE B O 1
ATOM 7617 N N . VAL B 1 252 ? 1.578 -0.357 -13.172 1 88.06 252 VAL B N 1
ATOM 7618 C CA . VAL B 1 252 ? 0.159 -0.291 -12.836 1 88.06 252 VAL B CA 1
ATOM 7619 C C . VAL B 1 252 ? -0.511 -1.625 -13.156 1 88.06 252 VAL B C 1
ATOM 7621 O O . VAL B 1 252 ? -1.739 -1.728 -13.148 1 88.06 252 VAL B O 1
ATOM 7624 N N . GLY B 1 253 ? 0.211 -2.613 -13.539 1 85.69 253 GLY B N 1
ATOM 7625 C CA . GLY B 1 253 ? -0.337 -3.949 -13.703 1 85.69 253 GLY B CA 1
ATOM 7626 C C . GLY B 1 253 ? -0.762 -4.25 -15.125 1 85.69 253 GLY B C 1
ATOM 7627 O O . GLY B 1 253 ? -1.453 -5.238 -15.375 1 85.69 253 GLY B O 1
ATOM 7628 N N . LEU B 1 254 ? -0.353 -3.486 -16.078 1 89.31 254 LEU B N 1
ATOM 7629 C CA . LEU B 1 254 ? -0.685 -3.73 -17.484 1 89.31 254 LEU B CA 1
ATOM 7630 C C . LEU B 1 254 ? 0.117 -4.902 -18.031 1 89.31 254 LEU B C 1
ATOM 7632 O O . LEU B 1 254 ? 1.272 -5.105 -17.656 1 89.31 254 LEU B O 1
ATOM 7636 N N . LEU B 1 255 ? -0.553 -5.629 -18.875 1 89.62 255 LEU B N 1
ATOM 7637 C CA . LEU B 1 255 ? 0.137 -6.699 -19.578 1 89.62 255 LEU B CA 1
ATOM 7638 C C . LEU B 1 255 ? 0.611 -6.23 -20.953 1 89.62 255 LEU B C 1
ATOM 7640 O O . LEU B 1 255 ? -0.144 -5.598 -21.688 1 89.62 255 LEU B O 1
ATOM 7644 N N . LEU B 1 256 ? 1.834 -6.52 -21.188 1 91 256 LEU B N 1
ATOM 7645 C CA . LEU B 1 256 ? 2.414 -6.129 -22.469 1 91 256 LEU B CA 1
ATOM 7646 C C . LEU B 1 256 ? 2.246 -7.234 -23.5 1 91 256 LEU B C 1
ATOM 7648 O O . LEU B 1 256 ? 2.076 -8.398 -23.141 1 91 256 LEU B O 1
ATOM 7652 N N . SER B 1 257 ? 2.273 -6.867 -24.719 1 87.19 257 SER B N 1
ATOM 7653 C CA . SER B 1 257 ? 2.062 -7.82 -25.812 1 87.19 257 SER B CA 1
ATOM 7654 C C . SER B 1 257 ? 3.299 -8.68 -26.031 1 87.19 257 SER B C 1
ATOM 7656 O O . SER B 1 257 ? 4.398 -8.32 -25.609 1 87.19 257 SER B O 1
ATOM 7658 N N . SER B 1 258 ? 3.131 -9.805 -26.75 1 87.69 258 SER B N 1
ATOM 7659 C CA . SER B 1 258 ? 4.242 -10.688 -27.094 1 87.69 258 SER B CA 1
ATOM 7660 C C . SER B 1 258 ? 5.207 -10.008 -28.062 1 87.69 258 SER B C 1
ATOM 7662 O O . SER B 1 258 ? 6.406 -10.289 -28.047 1 87.69 258 SER B O 1
ATOM 7664 N N . LYS B 1 259 ? 4.672 -9.062 -28.797 1 86.19 259 LYS B N 1
ATOM 7665 C CA . LYS B 1 259 ? 5.535 -8.305 -29.703 1 86.19 259 LYS B CA 1
ATOM 7666 C C . LYS B 1 259 ? 6.52 -7.438 -28.922 1 86.19 259 LYS B C 1
ATOM 7668 O O . LYS B 1 259 ? 7.707 -7.391 -29.25 1 86.19 259 LYS B O 1
ATOM 7673 N N . ASP B 1 260 ? 5.965 -6.793 -27.953 1 91.12 260 ASP B N 1
ATOM 7674 C CA . ASP B 1 260 ? 6.832 -5.973 -27.125 1 91.12 260 ASP B CA 1
ATOM 7675 C C . ASP B 1 260 ? 7.883 -6.828 -26.406 1 91.12 260 ASP B C 1
ATOM 7677 O O . ASP B 1 260 ? 9.031 -6.41 -26.266 1 91.12 260 ASP B O 1
ATOM 7681 N N . ARG B 1 261 ? 7.469 -7.98 -26 1 93.19 261 ARG B N 1
ATOM 7682 C CA . ARG B 1 261 ? 8.375 -8.906 -25.328 1 93.19 261 ARG B CA 1
ATOM 7683 C C . ARG B 1 261 ? 9.531 -9.297 -26.25 1 93.19 261 ARG B C 1
ATOM 7685 O O . ARG B 1 261 ? 10.695 -9.227 -25.859 1 93.19 261 ARG B O 1
ATOM 7692 N N . GLU B 1 262 ? 9.195 -9.641 -27.5 1 92.56 262 GLU B N 1
ATOM 7693 C CA . GLU B 1 262 ? 10.195 -10.141 -28.438 1 92.56 262 GLU B CA 1
ATOM 7694 C C . GLU B 1 262 ? 11.141 -9.031 -28.891 1 92.56 262 GLU B C 1
ATOM 7696 O O . GLU B 1 262 ? 12.344 -9.25 -29.016 1 92.56 262 GLU B O 1
ATOM 7701 N N . LEU B 1 263 ? 10.617 -7.895 -29.094 1 92.62 263 LEU B N 1
ATOM 7702 C CA . LEU B 1 263 ? 11.438 -6.766 -29.531 1 92.62 263 LEU B CA 1
ATOM 7703 C C . LEU B 1 263 ? 12.469 -6.406 -28.453 1 92.62 263 LEU B C 1
ATOM 7705 O O . LEU B 1 263 ? 13.641 -6.199 -28.766 1 92.62 263 LEU B O 1
ATOM 7709 N N . SER B 1 264 ? 12.039 -6.32 -27.25 1 95.5 264 SER B N 1
ATOM 7710 C CA . SER B 1 264 ? 12.953 -5.977 -26.172 1 95.5 264 SER B CA 1
ATOM 7711 C C . SER B 1 264 ? 13.945 -7.105 -25.906 1 95.5 264 SER B C 1
ATOM 7713 O O . SER B 1 264 ? 15.141 -6.855 -25.703 1 95.5 264 SER B O 1
ATOM 7715 N N . ARG B 1 265 ? 13.453 -8.344 -25.922 1 95.62 265 ARG B N 1
ATOM 7716 C CA . ARG B 1 265 ? 14.297 -9.516 -25.703 1 95.62 265 ARG B CA 1
ATOM 7717 C C . ARG B 1 265 ? 15.422 -9.57 -26.734 1 95.62 265 ARG B C 1
ATOM 7719 O O . ARG B 1 265 ? 16.594 -9.727 -26.375 1 95.62 265 ARG B O 1
ATOM 7726 N N . ASP B 1 266 ? 15.125 -9.375 -27.969 1 93.31 266 ASP B N 1
ATOM 7727 C CA . ASP B 1 266 ? 16.125 -9.422 -29.047 1 93.31 266 ASP B CA 1
ATOM 7728 C C . ASP B 1 266 ? 17.156 -8.312 -28.891 1 93.31 266 ASP B C 1
ATOM 7730 O O . ASP B 1 266 ? 18.344 -8.531 -29.125 1 93.31 266 ASP B O 1
ATOM 7734 N N . PHE B 1 267 ? 16.703 -7.234 -28.516 1 94.94 267 PHE B N 1
ATOM 7735 C CA . PHE B 1 267 ? 17.609 -6.105 -28.312 1 94.94 267 PHE B CA 1
ATOM 7736 C C . PHE B 1 267 ? 18.578 -6.383 -27.172 1 94.94 267 PHE B C 1
ATOM 7738 O O . PHE B 1 267 ? 19.797 -6.203 -27.328 1 94.94 267 PHE B O 1
ATOM 7745 N N . PHE B 1 268 ? 18.141 -6.836 -26.031 1 96.12 268 PHE B N 1
ATOM 7746 C CA . PHE B 1 268 ? 18.984 -7.023 -24.859 1 96.12 268 PHE B CA 1
ATOM 7747 C C . PHE B 1 268 ? 19.906 -8.219 -25.031 1 96.12 268 PHE B C 1
ATOM 7749 O O . PHE B 1 268 ? 21 -8.258 -24.453 1 96.12 268 PHE B O 1
ATOM 7756 N N . LEU B 1 269 ? 19.5 -9.211 -25.766 1 94.81 269 LEU B N 1
ATOM 7757 C CA . LEU B 1 269 ? 20.344 -10.383 -25.984 1 94.81 269 LEU B CA 1
ATOM 7758 C C . LEU B 1 269 ? 21.594 -10.016 -26.766 1 94.81 269 LEU B C 1
ATOM 7760 O O . LEU B 1 269 ? 22.594 -10.727 -26.703 1 94.81 269 LEU B O 1
ATOM 7764 N N . THR B 1 270 ? 21.562 -8.844 -27.453 1 93.19 270 THR B N 1
ATOM 7765 C CA . THR B 1 270 ? 22.703 -8.438 -28.281 1 93.19 270 THR B CA 1
ATOM 7766 C C . THR B 1 270 ? 23.578 -7.441 -27.531 1 93.19 270 THR B C 1
ATOM 7768 O O . THR B 1 270 ? 24.625 -7.035 -28.031 1 93.19 270 THR B O 1
ATOM 7771 N N . ARG B 1 271 ? 23.203 -7.113 -26.359 1 94.81 271 ARG B N 1
ATOM 7772 C CA . ARG B 1 271 ? 23.922 -6.09 -25.625 1 94.81 271 ARG B CA 1
ATOM 7773 C C . ARG B 1 271 ? 24.875 -6.719 -24.609 1 94.81 271 ARG B C 1
ATOM 7775 O O . ARG B 1 271 ? 24.766 -7.898 -24.281 1 94.81 271 ARG B O 1
ATOM 7782 N N . THR B 1 272 ? 25.812 -5.887 -24.188 1 95.06 272 THR B N 1
ATOM 7783 C CA . THR B 1 272 ? 26.703 -6.305 -23.109 1 95.06 272 THR B CA 1
ATOM 7784 C C . THR B 1 272 ? 26.062 -6.047 -21.75 1 95.06 272 THR B C 1
ATOM 7786 O O . THR B 1 272 ? 25.094 -5.297 -21.641 1 95.06 272 THR B O 1
ATOM 7789 N N . ALA B 1 273 ? 26.594 -6.637 -20.734 1 96.44 273 ALA B N 1
ATOM 7790 C CA . ALA B 1 273 ? 26.078 -6.492 -19.375 1 96.44 273 ALA B CA 1
ATOM 7791 C C . ALA B 1 273 ? 26.141 -5.039 -18.922 1 96.44 273 ALA B C 1
ATOM 7793 O O . ALA B 1 273 ? 25.172 -4.527 -18.328 1 96.44 273 ALA B O 1
ATOM 7794 N N . SER B 1 274 ? 27.234 -4.398 -19.172 1 94.56 274 SER B N 1
ATOM 7795 C CA . SER B 1 274 ? 27.422 -3.016 -18.75 1 94.56 274 SER B CA 1
ATOM 7796 C C . SER B 1 274 ? 26.422 -2.09 -19.438 1 94.56 274 SER B C 1
ATOM 7798 O O . SER B 1 274 ? 25.875 -1.192 -18.797 1 94.56 274 SER B O 1
ATOM 7800 N N . GLU B 1 275 ? 26.203 -2.342 -20.688 1 95.56 275 GLU B N 1
ATOM 7801 C CA . GLU B 1 275 ? 25.234 -1.535 -21.422 1 95.56 275 GLU B CA 1
ATOM 7802 C C . GLU B 1 275 ? 23.812 -1.778 -20.922 1 95.56 275 GLU B C 1
ATOM 7804 O O . GLU B 1 275 ? 23.047 -0.834 -20.766 1 95.56 275 GLU B O 1
ATOM 7809 N N . ALA B 1 276 ? 23.484 -3.021 -20.719 1 97 276 ALA B N 1
ATOM 7810 C CA . ALA B 1 276 ? 22.141 -3.371 -20.25 1 97 276 ALA B CA 1
ATOM 7811 C C . ALA B 1 276 ? 21.844 -2.707 -18.906 1 97 276 ALA B C 1
ATOM 7813 O O . ALA B 1 276 ? 20.766 -2.129 -18.719 1 97 276 ALA B O 1
ATOM 7814 N N . PHE B 1 277 ? 22.797 -2.748 -17.984 1 96.75 277 PHE B N 1
ATOM 7815 C CA . PHE B 1 277 ? 22.594 -2.162 -16.672 1 96.75 277 PHE B CA 1
ATOM 7816 C C . PHE B 1 277 ? 22.531 -0.642 -16.75 1 96.75 277 PHE B C 1
ATOM 7818 O O . PHE B 1 277 ? 21.797 0 -16 1 96.75 277 PHE B O 1
ATOM 7825 N N . ARG B 1 278 ? 23.266 -0.119 -17.656 1 95.44 278 ARG B N 1
ATOM 7826 C CA . ARG B 1 278 ? 23.219 1.325 -17.859 1 95.44 278 ARG B CA 1
ATOM 7827 C C . ARG B 1 278 ? 21.875 1.756 -18.422 1 95.44 278 ARG B C 1
ATOM 7829 O O . ARG B 1 278 ? 21.328 2.777 -18 1 95.44 278 ARG B O 1
ATOM 7836 N N . LEU B 1 279 ? 21.406 1.018 -19.312 1 96.56 279 LEU B N 1
ATOM 7837 C CA . LEU B 1 279 ? 20.078 1.278 -19.875 1 96.56 279 LEU B CA 1
ATOM 7838 C C . LEU B 1 279 ? 19.016 1.22 -18.797 1 96.56 279 LEU B C 1
ATOM 7840 O O . LEU B 1 279 ? 18.141 2.096 -18.719 1 96.56 279 LEU B O 1
ATOM 7844 N N . ILE B 1 280 ? 19.078 0.27 -17.953 1 97.44 280 ILE B N 1
ATOM 7845 C CA . ILE B 1 280 ? 18.109 0.095 -16.891 1 97.44 280 ILE B CA 1
ATOM 7846 C C . ILE B 1 280 ? 18.219 1.239 -15.883 1 97.44 280 ILE B C 1
ATOM 7848 O O . ILE B 1 280 ? 17.219 1.715 -15.352 1 97.44 280 ILE B O 1
ATOM 7852 N N . GLU B 1 281 ? 19.438 1.627 -15.672 1 96.5 281 GLU B N 1
ATOM 7853 C CA . GLU B 1 281 ? 19.656 2.773 -14.797 1 96.5 281 GLU B CA 1
ATOM 7854 C C . GLU B 1 281 ? 18.922 4.008 -15.305 1 96.5 281 GLU B C 1
ATOM 7856 O O . GLU B 1 281 ? 18.266 4.711 -14.531 1 96.5 281 GLU B O 1
ATOM 7861 N N . TYR B 1 282 ? 19 4.223 -16.594 1 96.06 282 TYR B N 1
ATOM 7862 C CA . TYR B 1 282 ? 18.297 5.348 -17.203 1 96.06 282 TYR B CA 1
ATOM 7863 C C . TYR B 1 282 ? 16.781 5.176 -17.078 1 96.06 282 TYR B C 1
ATOM 7865 O O . TYR B 1 282 ? 16.062 6.129 -16.766 1 96.06 282 TYR B O 1
ATOM 7873 N N . GLU B 1 283 ? 16.312 4.004 -17.344 1 96.94 283 GLU B N 1
ATOM 7874 C CA . GLU B 1 283 ? 14.875 3.727 -17.281 1 96.94 283 GLU B CA 1
ATOM 7875 C C . GLU B 1 283 ? 14.328 3.967 -15.867 1 96.94 283 GLU B C 1
ATOM 7877 O O . GLU B 1 283 ? 13.266 4.57 -15.703 1 96.94 283 GLU B O 1
ATOM 7882 N N . LEU B 1 284 ? 15.062 3.518 -14.898 1 96.25 284 LEU B N 1
ATOM 7883 C CA . LEU B 1 284 ? 14.641 3.695 -13.508 1 96.25 284 LEU B CA 1
ATOM 7884 C C . LEU B 1 284 ? 14.656 5.172 -13.125 1 96.25 284 LEU B C 1
ATOM 7886 O O . LEU B 1 284 ? 13.836 5.609 -12.312 1 96.25 284 LEU B O 1
ATOM 7890 N N . ASN B 1 285 ? 15.547 5.891 -13.711 1 94.5 285 ASN B N 1
ATOM 7891 C CA . ASN B 1 285 ? 15.562 7.328 -13.469 1 94.5 285 ASN B CA 1
ATOM 7892 C C . ASN B 1 285 ? 14.32 8.008 -14.031 1 94.5 285 ASN B C 1
ATOM 7894 O O . ASN B 1 285 ? 13.773 8.93 -13.414 1 94.5 285 ASN B O 1
ATOM 7898 N N . PHE B 1 286 ? 13.93 7.566 -15.148 1 95.25 286 PHE B N 1
ATOM 7899 C CA . PHE B 1 286 ? 12.711 8.117 -15.727 1 95.25 286 PHE B CA 1
ATOM 7900 C C . PHE B 1 286 ? 11.5 7.77 -14.867 1 95.25 286 PHE B C 1
ATOM 7902 O O . PHE B 1 286 ? 10.594 8.586 -14.703 1 95.25 286 PHE B O 1
ATOM 7909 N N . MET B 1 287 ? 11.523 6.578 -14.352 1 93.94 287 MET B N 1
ATOM 7910 C CA . MET B 1 287 ? 10.445 6.18 -13.453 1 93.94 287 MET B CA 1
ATOM 7911 C C . MET B 1 287 ? 10.414 7.059 -12.211 1 93.94 287 MET B C 1
ATOM 7913 O O . MET B 1 287 ? 9.344 7.48 -11.766 1 93.94 287 MET B O 1
ATOM 7917 N N . TYR B 1 288 ? 11.57 7.34 -11.703 1 93.19 288 TYR B N 1
ATOM 7918 C CA . TYR B 1 288 ? 11.68 8.219 -10.547 1 93.19 288 TYR B CA 1
ATOM 7919 C C . TYR B 1 288 ? 11.141 9.609 -10.859 1 93.19 288 TYR B C 1
ATOM 7921 O O . TYR B 1 288 ? 10.391 10.18 -10.062 1 93.19 288 TYR B O 1
ATOM 7929 N N . GLU B 1 289 ? 11.461 10.125 -11.984 1 92.81 289 GLU B N 1
ATOM 7930 C CA . GLU B 1 289 ? 11.078 11.484 -12.344 1 92.81 289 GLU B CA 1
ATOM 7931 C C . GLU B 1 289 ? 9.562 11.609 -12.508 1 92.81 289 GLU B C 1
ATOM 7933 O O . GLU B 1 289 ? 8.969 12.594 -12.07 1 92.81 289 GLU B O 1
ATOM 7938 N N . VAL B 1 290 ? 8.984 10.68 -13.031 1 93 290 VAL B N 1
ATOM 7939 C CA . VAL B 1 290 ? 7.559 10.75 -13.305 1 93 290 VAL B CA 1
ATOM 7940 C C . VAL B 1 290 ? 6.77 10.578 -12.008 1 93 290 VAL B C 1
ATOM 7942 O O . VAL B 1 290 ? 5.707 11.18 -11.836 1 93 290 VAL B O 1
ATOM 7945 N N . LEU B 1 291 ? 7.312 9.875 -11.039 1 93.81 291 LEU B N 1
ATOM 7946 C CA . LEU B 1 291 ? 6.539 9.523 -9.859 1 93.81 291 LEU B CA 1
ATOM 7947 C C . LEU B 1 291 ? 6.863 10.461 -8.695 1 93.81 291 LEU B C 1
ATOM 7949 O O . LEU B 1 291 ? 6.016 10.703 -7.84 1 93.81 291 LEU B O 1
ATOM 7953 N N . HIS B 1 292 ? 8.102 11 -8.656 1 93.31 292 HIS B N 1
ATOM 7954 C CA . HIS B 1 292 ? 8.516 11.656 -7.422 1 93.31 292 HIS B CA 1
ATOM 7955 C C . HIS B 1 292 ? 8.945 13.094 -7.684 1 93.31 292 HIS B C 1
ATOM 7957 O O . HIS B 1 292 ? 9.461 13.766 -6.785 1 93.31 292 HIS B O 1
ATOM 7963 N N . THR B 1 293 ? 8.781 13.539 -8.891 1 93.19 293 THR B N 1
ATOM 7964 C CA . THR B 1 293 ? 9.172 14.906 -9.203 1 93.19 293 THR B CA 1
ATOM 7965 C C . THR B 1 293 ? 8.055 15.633 -9.938 1 93.19 293 THR B C 1
ATOM 7967 O O . THR B 1 293 ? 7 15.055 -10.203 1 93.19 293 THR B O 1
ATOM 7970 N N . LYS B 1 294 ? 8.266 16.922 -10.258 1 93.31 294 LYS B N 1
ATOM 7971 C CA . LYS B 1 294 ? 7.285 17.75 -10.953 1 93.31 294 LYS B CA 1
ATOM 7972 C C . LYS B 1 294 ? 7.484 17.703 -12.461 1 93.31 294 LYS B C 1
ATOM 7974 O O . LYS B 1 294 ? 6.965 18.547 -13.195 1 93.31 294 LYS B O 1
ATOM 7979 N N . VAL B 1 295 ? 8.141 16.812 -12.961 1 89.62 295 VAL B N 1
ATOM 7980 C CA . VAL B 1 295 ? 8.555 16.797 -14.367 1 89.62 295 VAL B CA 1
ATOM 7981 C C . VAL B 1 295 ? 7.32 16.781 -15.266 1 89.62 295 VAL B C 1
ATOM 7983 O O . VAL B 1 295 ? 7.281 17.484 -16.281 1 89.62 295 VAL B O 1
ATOM 7986 N N . ASN B 1 296 ? 6.293 16.078 -14.922 1 87.69 296 ASN B N 1
ATOM 7987 C CA . ASN B 1 296 ? 5.098 15.977 -15.758 1 87.69 296 ASN B CA 1
ATOM 7988 C C . ASN B 1 296 ? 4.309 17.281 -15.773 1 87.69 296 ASN B C 1
ATOM 7990 O O . ASN B 1 296 ? 3.553 17.531 -16.719 1 87.69 296 ASN B O 1
ATOM 7994 N N . VAL B 1 297 ? 4.531 18.062 -14.766 1 91.25 297 VAL B N 1
ATOM 7995 C CA . VAL B 1 297 ? 3.791 19.312 -14.672 1 91.25 297 VAL B CA 1
ATOM 7996 C C . VAL B 1 297 ? 4.602 20.438 -15.32 1 91.25 297 VAL B C 1
ATOM 7998 O O . VAL B 1 297 ? 4.035 21.328 -15.961 1 91.25 297 VAL B O 1
ATOM 8001 N N . VAL B 1 298 ? 5.855 20.359 -15.25 1 91.25 298 VAL B N 1
ATOM 8002 C CA . VAL B 1 298 ? 6.719 21.453 -15.672 1 91.25 298 VAL B CA 1
ATOM 8003 C C . VAL B 1 298 ? 7.039 21.312 -17.156 1 91.25 298 VAL B C 1
ATOM 8005 O O . VAL B 1 298 ? 7.16 22.312 -17.875 1 91.25 298 VAL B O 1
ATOM 8008 N N . ARG B 1 299 ? 7.062 20.094 -17.656 1 88.75 299 ARG B N 1
ATOM 8009 C CA . ARG B 1 299 ? 7.5 19.875 -19.031 1 88.75 299 ARG B CA 1
ATOM 8010 C C . ARG B 1 299 ? 6.324 19.953 -20 1 88.75 299 ARG B C 1
ATOM 8012 O O . ARG B 1 299 ? 6.055 19 -20.734 1 88.75 299 ARG B O 1
ATOM 8019 N N . CYS B 1 300 ? 5.652 20.844 -19.953 1 87.44 300 CYS B N 1
ATOM 8020 C CA . CYS B 1 300 ? 4.582 21.219 -20.875 1 87.44 300 CYS B CA 1
ATOM 8021 C C . CYS B 1 300 ? 4.605 22.719 -21.156 1 87.44 300 CYS B C 1
ATOM 8023 O O . CYS B 1 300 ? 5.227 23.484 -20.422 1 87.44 300 CYS B O 1
ATOM 8025 N N . PRO B 1 301 ? 4.102 23.141 -22.203 1 89 301 PRO B N 1
ATOM 8026 C CA . PRO B 1 301 ? 4.141 24.562 -22.547 1 89 301 PRO B CA 1
ATOM 8027 C C . PRO B 1 301 ? 3.576 25.453 -21.438 1 89 301 PRO B C 1
ATOM 8029 O O . PRO B 1 301 ? 4.137 26.5 -21.156 1 89 301 PRO B O 1
ATOM 8032 N N . THR B 1 302 ? 2.545 24.984 -20.828 1 89.44 302 THR B N 1
ATOM 8033 C CA . THR B 1 302 ? 1.974 25.766 -19.734 1 89.44 302 THR B CA 1
ATOM 8034 C C . THR B 1 302 ? 2.92 25.781 -18.531 1 89.44 302 THR B C 1
ATOM 8036 O O . THR B 1 302 ? 3.027 26.797 -17.844 1 89.44 302 THR B O 1
ATOM 8039 N N . GLY B 1 303 ? 3.59 24.703 -18.344 1 91.06 303 GLY B N 1
ATOM 8040 C CA . GLY B 1 303 ? 4.559 24.656 -17.266 1 91.06 303 GLY B CA 1
ATOM 8041 C C . GLY B 1 303 ? 5.727 25.594 -17.453 1 91.06 303 GLY B C 1
ATOM 8042 O O . GLY B 1 303 ? 6.148 26.266 -16.516 1 91.06 303 GLY B O 1
ATOM 8043 N N . TYR B 1 304 ? 6.16 25.734 -18.656 1 91.38 304 TYR B N 1
ATOM 8044 C CA . TYR B 1 304 ? 7.242 26.656 -18.969 1 91.38 304 TYR B CA 1
ATOM 8045 C C . TYR B 1 304 ? 6.789 28.109 -18.812 1 91.38 304 TYR B C 1
ATOM 8047 O O . TYR B 1 304 ? 7.539 28.953 -18.312 1 91.38 304 TYR B O 1
ATOM 8055 N N . LEU B 1 305 ? 5.609 28.344 -19.203 1 93.44 305 LEU B N 1
ATOM 8056 C CA . LEU B 1 305 ? 5.066 29.688 -19.047 1 93.44 305 LEU B CA 1
ATOM 8057 C C . LEU B 1 305 ? 4.977 30.078 -17.578 1 93.44 305 LEU B C 1
ATOM 8059 O O . LEU B 1 305 ? 5.312 31.203 -17.219 1 93.44 305 LEU B O 1
ATOM 8063 N N . PHE B 1 306 ? 4.574 29.172 -16.797 1 93.31 306 PHE B N 1
ATOM 8064 C CA . PHE B 1 306 ? 4.453 29.453 -15.375 1 93.31 306 PHE B CA 1
ATOM 8065 C C . PHE B 1 306 ? 5.824 29.672 -14.75 1 93.31 306 PHE B C 1
ATOM 8067 O O . PHE B 1 306 ? 5.973 30.469 -13.828 1 93.31 306 PHE B O 1
ATOM 8074 N N . ARG B 1 307 ? 6.805 29 -15.289 1 92.12 307 ARG B N 1
ATOM 8075 C CA . ARG B 1 307 ? 8.156 29.172 -14.758 1 92.12 307 ARG B CA 1
ATOM 8076 C C . ARG B 1 307 ? 8.703 30.547 -15.109 1 92.12 307 ARG B C 1
ATOM 8078 O O . ARG B 1 307 ? 9.336 31.203 -14.281 1 92.12 307 ARG B O 1
ATOM 8085 N N . VAL B 1 308 ? 8.453 30.984 -16.266 1 92.75 308 VAL B N 1
ATOM 8086 C CA . VAL B 1 308 ? 8.883 32.312 -16.688 1 92.75 308 VAL B CA 1
ATOM 8087 C C . VAL B 1 308 ? 8.125 33.375 -15.906 1 92.75 308 VAL B C 1
ATOM 8089 O O . VAL B 1 308 ? 8.727 34.344 -15.406 1 92.75 308 VAL B O 1
ATOM 8092 N N . PHE B 1 309 ? 6.898 33.094 -15.789 1 94.75 309 PHE B N 1
ATOM 8093 C CA . PHE B 1 309 ? 6.07 34.031 -15.031 1 94.75 309 PHE B CA 1
ATOM 8094 C C . PHE B 1 309 ? 6.547 34.094 -13.586 1 94.75 309 PHE B C 1
ATOM 8096 O O . PHE B 1 309 ? 6.625 35.188 -13.016 1 94.75 309 PHE B O 1
ATOM 8103 N N . SER B 1 310 ? 6.82 32.969 -12.969 1 93.56 310 SER B N 1
ATOM 8104 C CA . SER B 1 310 ? 7.27 32.938 -11.578 1 93.56 310 SER B CA 1
ATOM 8105 C C . SER B 1 310 ? 8.609 33.656 -11.414 1 93.56 310 SER B C 1
ATOM 8107 O O . SER B 1 310 ? 8.789 34.438 -10.484 1 93.56 310 SER B O 1
ATOM 8109 N N . PHE B 1 311 ? 9.484 33.5 -12.336 1 93.12 311 PHE B N 1
ATOM 8110 C CA . PHE B 1 311 ? 10.805 34.094 -12.258 1 93.12 311 PHE B CA 1
ATOM 8111 C C . PHE B 1 311 ? 10.703 35.625 -12.375 1 93.12 311 PHE B C 1
ATOM 8113 O O . PHE B 1 311 ? 11.266 36.344 -11.547 1 93.12 311 PHE B O 1
ATOM 8120 N N . PHE B 1 312 ? 9.93 36.125 -13.242 1 94.62 312 PHE B N 1
ATOM 8121 C CA . PHE B 1 312 ? 9.836 37.562 -13.477 1 94.62 312 PHE B CA 1
ATOM 8122 C C . PHE B 1 312 ? 8.992 38.25 -12.406 1 94.62 312 PHE B C 1
ATOM 8124 O O . PHE B 1 312 ? 9.211 39.406 -12.062 1 94.62 312 PHE B O 1
ATOM 8131 N N . SER B 1 313 ? 8.055 37.469 -11.859 1 95.94 313 SER B N 1
ATOM 8132 C CA . SER B 1 313 ? 7.27 38.031 -10.758 1 95.94 313 SER B CA 1
ATOM 8133 C C . SER B 1 313 ? 8.125 38.219 -9.516 1 95.94 313 SER B C 1
ATOM 8135 O O . SER B 1 313 ? 7.996 39.219 -8.82 1 95.94 313 SER B O 1
ATOM 8137 N N . ILE B 1 314 ? 9 37.281 -9.242 1 95.44 314 ILE B N 1
ATOM 8138 C CA . ILE B 1 314 ? 9.875 37.438 -8.086 1 95.44 314 ILE B CA 1
ATOM 8139 C C . ILE B 1 314 ? 10.891 38.531 -8.336 1 95.44 314 ILE B C 1
ATOM 8141 O O . ILE B 1 314 ? 11.188 39.344 -7.438 1 95.44 314 ILE B O 1
ATOM 8145 N N . LEU B 1 315 ? 11.367 38.625 -9.555 1 95.31 315 LEU B N 1
ATOM 8146 C CA . LEU B 1 315 ? 12.281 39.719 -9.922 1 95.31 315 LEU B CA 1
ATOM 8147 C C . LEU B 1 315 ? 11.594 41.062 -9.82 1 95.31 315 LEU B C 1
ATOM 8149 O O . LEU B 1 315 ? 12.18 42.031 -9.328 1 95.31 315 LEU B O 1
ATOM 8153 N N . GLY B 1 316 ? 10.414 41.062 -10.328 1 95.56 316 GLY B N 1
ATOM 8154 C CA . GLY B 1 316 ? 9.633 42.281 -10.203 1 95.56 316 GLY B CA 1
ATOM 8155 C C . GLY B 1 316 ? 9.375 42.688 -8.766 1 95.56 316 GLY B C 1
ATOM 8156 O O . GLY B 1 316 ? 9.469 43.875 -8.422 1 95.56 316 GLY B O 1
ATOM 8157 N N . ALA B 1 317 ? 9.055 41.719 -7.934 1 95.12 317 ALA B N 1
ATOM 8158 C CA . ALA B 1 317 ? 8.852 41.969 -6.516 1 95.12 317 ALA B CA 1
ATOM 8159 C C . ALA B 1 317 ? 10.117 42.531 -5.879 1 95.12 317 ALA B C 1
ATOM 8161 O O . ALA B 1 317 ? 10.055 43.469 -5.074 1 95.12 317 ALA B O 1
ATOM 8162 N N . LEU B 1 318 ? 11.273 42 -6.27 1 94.5 318 LEU B N 1
ATOM 8163 C CA . LEU B 1 318 ? 12.547 42.5 -5.75 1 94.5 318 LEU B CA 1
ATOM 8164 C C . LEU B 1 318 ? 12.797 43.938 -6.18 1 94.5 318 LEU B C 1
ATOM 8166 O O . LEU B 1 318 ? 13.25 44.75 -5.375 1 94.5 318 LEU B O 1
ATOM 8170 N N . MET B 1 319 ? 12.453 44.281 -7.332 1 94.31 319 MET B N 1
ATOM 8171 C CA . MET B 1 319 ? 12.656 45.656 -7.852 1 94.31 319 MET B CA 1
ATOM 8172 C C . MET B 1 319 ? 11.734 46.625 -7.152 1 94.31 319 MET B C 1
ATOM 8174 O O . MET B 1 319 ? 12.164 47.75 -6.789 1 94.31 319 MET B O 1
ATOM 8178 N N . VAL B 1 320 ? 10.5 46.219 -6.961 1 92.75 320 VAL B N 1
ATOM 8179 C CA . VAL B 1 320 ? 9.539 47.094 -6.324 1 92.75 320 VAL B CA 1
ATOM 8180 C C . VAL B 1 320 ? 9.945 47.344 -4.871 1 92.75 320 VAL B C 1
ATOM 8182 O O . VAL B 1 320 ? 9.867 48.469 -4.383 1 92.75 320 VAL B O 1
ATOM 8185 N N . VAL B 1 321 ? 10.32 46.312 -4.223 1 90.62 321 VAL B N 1
ATOM 8186 C CA . VAL B 1 321 ? 10.75 46.438 -2.832 1 90.62 321 VAL B CA 1
ATOM 8187 C C . VAL B 1 321 ? 11.992 47.344 -2.758 1 90.62 321 VAL B C 1
ATOM 8189 O O . VAL B 1 321 ? 12.141 48.125 -1.835 1 90.62 321 VAL B O 1
ATOM 8192 N N . SER B 1 322 ? 12.859 47.281 -3.707 1 89.69 322 SER B N 1
ATOM 8193 C CA . SER B 1 322 ? 14.07 48.062 -3.725 1 89.69 322 SER B CA 1
ATOM 8194 C C . SER B 1 322 ? 13.758 49.562 -3.965 1 89.69 322 SER B C 1
ATOM 8196 O O . SER B 1 322 ? 14.422 50.438 -3.412 1 89.69 322 SER B O 1
ATOM 8198 N N . ILE B 1 323 ? 12.75 49.812 -4.609 1 86.31 323 ILE B N 1
ATOM 8199 C CA . ILE B 1 323 ? 12.367 51.188 -4.91 1 86.31 323 ILE B CA 1
ATOM 8200 C C . ILE B 1 323 ? 11.641 51.781 -3.715 1 86.31 323 ILE B C 1
ATOM 8202 O O . ILE B 1 323 ? 11.867 52.969 -3.359 1 86.31 323 ILE B O 1
ATOM 8206 N N . LYS B 1 324 ? 10.844 50.969 -3.072 1 78.25 324 LYS B N 1
ATOM 8207 C CA . LYS B 1 324 ? 10 51.469 -2 1 78.25 324 LYS B CA 1
ATOM 8208 C C . LYS B 1 324 ? 10.758 51.531 -0.677 1 78.25 324 LYS B C 1
ATOM 8210 O O . LYS B 1 324 ? 10.312 52.188 0.27 1 78.25 324 LYS B O 1
ATOM 8215 N N . GLU B 1 325 ? 11.688 50.594 -0.432 1 70.62 325 GLU B N 1
ATOM 8216 C CA . GLU B 1 325 ? 12.5 50.594 0.781 1 70.62 325 GLU B CA 1
ATOM 8217 C C . GLU B 1 325 ? 12.922 52 1.179 1 70.62 325 GLU B C 1
ATOM 8219 O O . GLU B 1 325 ? 12.898 52.344 2.361 1 70.62 325 GLU B O 1
ATOM 8224 N N . ARG B 1 326 ? 13.25 52.906 0.315 1 58.19 326 ARG B N 1
ATOM 8225 C CA . ARG B 1 326 ? 13.719 54.281 0.564 1 58.19 326 ARG B CA 1
ATOM 8226 C C . ARG B 1 326 ? 12.664 55.094 1.31 1 58.19 326 ARG B C 1
ATOM 8228 O O . ARG B 1 326 ? 13 56 2.047 1 58.19 326 ARG B O 1
ATOM 8235 N N . PHE B 1 327 ? 11.453 54.594 1.232 1 51 327 PHE B N 1
ATOM 8236 C CA . PHE B 1 327 ? 10.383 55.406 1.769 1 51 327 PHE B CA 1
ATOM 8237 C C . PHE B 1 327 ? 9.773 54.781 3.014 1 51 327 PHE B C 1
ATOM 8239 O O . PHE B 1 327 ? 9.031 55.438 3.75 1 51 327 PHE B O 1
ATOM 8246 N N . MET B 1 328 ? 9.773 53.531 3.141 1 54.94 328 MET B N 1
ATOM 8247 C CA . MET B 1 328 ? 8.844 52.844 4.023 1 54.94 328 MET B CA 1
ATOM 8248 C C . MET B 1 328 ? 9.414 52.719 5.43 1 54.94 328 MET B C 1
ATOM 8250 O O . MET B 1 328 ? 8.664 52.656 6.406 1 54.94 328 MET B O 1
ATOM 8254 N N . PHE B 1 329 ? 10.695 52.344 5.602 1 55.25 329 PHE B N 1
ATOM 8255 C CA . PHE B 1 329 ? 10.992 51.781 6.902 1 55.25 329 PHE B CA 1
ATOM 8256 C C . PHE B 1 329 ? 11.805 52.75 7.754 1 55.25 329 PHE B C 1
ATOM 8258 O O . PHE B 1 329 ? 12.633 53.5 7.234 1 55.25 329 PHE B O 1
ATOM 8265 N N . GLY B 1 330 ? 11.211 53.094 8.844 1 54.72 330 GLY B N 1
ATOM 8266 C CA . GLY B 1 330 ? 11.844 53.938 9.859 1 54.72 330 GLY B CA 1
ATOM 8267 C C . GLY B 1 330 ? 13.156 53.375 10.367 1 54.72 330 GLY B C 1
ATOM 8268 O O . GLY B 1 330 ? 13.547 52.281 9.992 1 54.72 330 GLY B O 1
ATOM 8269 N N . ASP B 1 331 ? 14.031 54.156 11.117 1 55.34 331 ASP B N 1
ATOM 8270 C CA . ASP B 1 331 ? 15.398 54 11.594 1 55.34 331 ASP B CA 1
ATOM 8271 C C . ASP B 1 331 ? 15.461 53 12.727 1 55.34 331 ASP B C 1
ATOM 8273 O O . ASP B 1 331 ? 16.516 52.812 13.344 1 55.34 331 ASP B O 1
ATOM 8277 N N . LYS B 1 332 ? 14.336 52.281 13.188 1 60.72 332 LYS B N 1
ATOM 8278 C CA . LYS B 1 332 ? 14.461 51.312 14.289 1 60.72 332 LYS B CA 1
ATOM 8279 C C . LYS B 1 332 ? 15.156 50.031 13.82 1 60.72 332 LYS B C 1
ATOM 8281 O O . LYS B 1 332 ? 15.031 49.656 12.664 1 60.72 332 LYS B O 1
ATOM 8286 N N . LYS B 1 333 ? 16.109 49.562 14.578 1 59.38 333 LYS B N 1
ATOM 8287 C CA . LYS B 1 333 ? 16.938 48.375 14.328 1 59.38 333 LYS B CA 1
ATOM 8288 C C . LYS B 1 333 ? 16.094 47.188 13.875 1 59.38 333 LYS B C 1
ATOM 8290 O O . LYS B 1 333 ? 16.484 46.438 12.977 1 59.38 333 LYS B O 1
ATOM 8295 N N . SER B 1 334 ? 14.953 46.969 14.461 1 62.16 334 SER B N 1
ATOM 8296 C CA . SER B 1 334 ? 14.078 45.844 14.102 1 62.16 334 SER B CA 1
ATOM 8297 C C . SER B 1 334 ? 13.547 46 12.68 1 62.16 334 SER B C 1
ATOM 8299 O O . SER B 1 334 ? 13.43 45.031 11.945 1 62.16 334 SER B O 1
ATOM 8301 N N . ASP B 1 335 ? 13.492 47.188 12.344 1 75.5 335 ASP B N 1
ATOM 8302 C CA . ASP B 1 335 ? 12.984 47.469 11 1 75.5 335 ASP B CA 1
ATOM 8303 C C . ASP B 1 335 ? 14.062 47.219 9.945 1 75.5 335 ASP B C 1
ATOM 8305 O O . ASP B 1 335 ? 13.773 46.719 8.867 1 75.5 335 ASP B O 1
ATOM 8309 N N . VAL B 1 336 ? 15.242 47.438 10.461 1 79.31 336 VAL B N 1
ATOM 8310 C CA . VAL B 1 336 ? 16.344 47.188 9.531 1 79.31 336 VAL B CA 1
ATOM 8311 C C . VAL B 1 336 ? 16.516 45.688 9.289 1 79.31 336 VAL B C 1
ATOM 8313 O O . VAL B 1 336 ? 16.766 45.281 8.164 1 79.31 336 VAL B O 1
ATOM 8316 N N . PHE B 1 337 ? 16.438 44.875 10.289 1 83.81 337 PHE B N 1
ATOM 8317 C CA . PHE B 1 337 ? 16.562 43.438 10.141 1 83.81 337 PHE B CA 1
ATOM 8318 C C . PHE B 1 337 ? 15.445 42.875 9.258 1 83.81 337 PHE B C 1
ATOM 8320 O O . PHE B 1 337 ? 15.68 41.969 8.453 1 83.81 337 PHE B O 1
ATOM 8327 N N . ASP B 1 338 ? 14.242 43.375 9.422 1 85.81 338 ASP B N 1
ATOM 8328 C CA . ASP B 1 338 ? 13.117 42.906 8.633 1 85.81 338 ASP B CA 1
ATOM 8329 C C . ASP B 1 338 ? 13.328 43.188 7.145 1 85.81 338 ASP B C 1
ATOM 8331 O O . ASP B 1 338 ? 12.953 42.375 6.289 1 85.81 338 ASP B O 1
ATOM 8335 N N . VAL B 1 339 ? 13.922 44.281 6.945 1 86 339 VAL B N 1
ATOM 8336 C CA . VAL B 1 339 ? 14.211 44.656 5.559 1 86 339 VAL B CA 1
ATOM 8337 C C . VAL B 1 339 ? 15.289 43.719 5.004 1 86 339 VAL B C 1
ATOM 8339 O O . VAL B 1 339 ? 15.156 43.188 3.893 1 86 339 VAL B O 1
ATOM 8342 N N . ARG B 1 340 ? 16.297 43.438 5.82 1 88.12 340 ARG B N 1
ATOM 8343 C CA . ARG B 1 340 ? 17.359 42.531 5.383 1 88.12 340 ARG B CA 1
ATOM 8344 C C . ARG B 1 340 ? 16.828 41.125 5.176 1 88.12 340 ARG B C 1
ATOM 8346 O O . ARG B 1 340 ? 17.234 40.438 4.246 1 88.12 340 ARG B O 1
ATOM 8353 N N . LEU B 1 341 ? 15.984 40.719 5.973 1 90.19 341 LEU B N 1
ATOM 8354 C CA . LEU B 1 341 ? 15.383 39.406 5.852 1 90.19 341 LEU B CA 1
ATOM 8355 C C . LEU B 1 341 ? 14.523 39.312 4.598 1 90.19 341 LEU B C 1
ATOM 8357 O O . LEU B 1 341 ? 14.516 38.281 3.918 1 90.19 341 LEU B O 1
ATOM 8361 N N . THR B 1 342 ? 13.797 40.344 4.328 1 90.31 342 THR B N 1
ATOM 8362 C CA . THR B 1 342 ? 12.969 40.344 3.131 1 90.31 342 THR B CA 1
ATOM 8363 C C . THR B 1 342 ? 13.828 40.25 1.874 1 90.31 342 THR B C 1
ATOM 8365 O O . THR B 1 342 ? 13.492 39.531 0.933 1 90.31 342 THR B O 1
ATOM 8368 N N . TYR B 1 343 ? 14.953 40.969 1.934 1 91.94 343 TYR B N 1
ATOM 8369 C CA . TYR B 1 343 ? 15.875 40.844 0.807 1 91.94 343 TYR B CA 1
ATOM 8370 C C . TYR B 1 343 ? 16.453 39.469 0.71 1 91.94 343 TYR B C 1
ATOM 8372 O O . TYR B 1 343 ? 16.594 38.906 -0.386 1 91.94 343 TYR B O 1
ATOM 8380 N N . ALA B 1 344 ? 16.766 38.875 1.822 1 92.88 344 ALA B N 1
ATOM 8381 C CA . ALA B 1 344 ? 17.312 37.5 1.833 1 92.88 344 ALA B CA 1
ATOM 8382 C C . ALA B 1 344 ? 16.297 36.5 1.279 1 92.88 344 ALA B C 1
ATOM 8384 O O . ALA B 1 344 ? 16.656 35.562 0.569 1 92.88 344 ALA B O 1
ATOM 8385 N N . LEU B 1 345 ? 15.094 36.719 1.615 1 94.44 345 LEU B N 1
ATOM 8386 C CA . LEU B 1 345 ? 14.031 35.844 1.137 1 94.44 345 LEU B CA 1
ATOM 8387 C C . LEU B 1 345 ? 13.875 35.969 -0.376 1 94.44 345 LEU B C 1
ATOM 8389 O O . LEU B 1 345 ? 13.812 34.938 -1.074 1 94.44 345 LEU B O 1
ATOM 8393 N N . LEU B 1 346 ? 13.914 37.156 -0.851 1 95 346 LEU B N 1
ATOM 8394 C CA . LEU B 1 346 ? 13.703 37.375 -2.279 1 95 346 LEU B CA 1
ATOM 8395 C C . LEU B 1 346 ? 14.922 36.906 -3.078 1 95 346 LEU B C 1
ATOM 8397 O O . LEU B 1 346 ? 14.773 36.219 -4.102 1 95 346 LEU B O 1
ATOM 8401 N N . ILE B 1 347 ? 16.094 37.156 -2.613 1 94.56 347 ILE B N 1
ATOM 8402 C CA . ILE B 1 347 ? 17.312 36.719 -3.289 1 94.56 347 ILE B CA 1
ATOM 8403 C C . ILE B 1 347 ? 17.422 35.219 -3.201 1 94.56 347 ILE B C 1
ATOM 8405 O O . ILE B 1 347 ? 17.828 34.562 -4.164 1 94.56 347 ILE B O 1
ATOM 8409 N N . GLY B 1 348 ? 17.094 34.719 -2.055 1 93.25 348 GLY B N 1
ATOM 8410 C CA . GLY B 1 348 ? 17.078 33.25 -1.907 1 93.25 348 GLY B CA 1
ATOM 8411 C C . GLY B 1 348 ? 16.094 32.594 -2.848 1 93.25 348 GLY B C 1
ATOM 8412 O O . GLY B 1 348 ? 16.422 31.562 -3.459 1 93.25 348 GLY B O 1
ATOM 8413 N N . ALA B 1 349 ? 14.953 33.156 -2.943 1 93.75 349 ALA B N 1
ATOM 8414 C CA . ALA B 1 349 ? 13.945 32.594 -3.84 1 93.75 349 ALA B CA 1
ATOM 8415 C C . ALA B 1 349 ? 14.414 32.625 -5.293 1 93.75 349 ALA B C 1
ATOM 8417 O O . ALA B 1 349 ? 14.234 31.656 -6.039 1 93.75 349 ALA B O 1
ATOM 8418 N N . LEU B 1 350 ? 15.031 33.688 -5.691 1 94.38 350 LEU B N 1
ATOM 8419 C CA . LEU B 1 350 ? 15.547 33.812 -7.047 1 94.38 350 LEU B CA 1
ATOM 8420 C C . LEU B 1 350 ? 16.688 32.812 -7.297 1 94.38 350 LEU B C 1
ATOM 8422 O O . LEU B 1 350 ? 16.75 32.219 -8.367 1 94.38 350 LEU B O 1
ATOM 8426 N N . GLY B 1 351 ? 17.484 32.719 -6.309 1 93.56 351 GLY B N 1
ATOM 8427 C CA . GLY B 1 351 ? 18.547 31.734 -6.418 1 93.56 351 GLY B CA 1
ATOM 8428 C C . GLY B 1 351 ? 18.047 30.312 -6.539 1 93.56 351 GLY B C 1
ATOM 8429 O O . GLY B 1 351 ? 18.531 29.547 -7.375 1 93.56 351 GLY B O 1
ATOM 8430 N N . LEU B 1 352 ? 17.078 30 -5.77 1 91.94 352 LEU B N 1
ATOM 8431 C CA . LEU B 1 352 ? 16.516 28.656 -5.809 1 91.94 352 LEU B CA 1
ATOM 8432 C C . LEU B 1 352 ? 15.797 28.406 -7.129 1 91.94 352 LEU B C 1
ATOM 8434 O O . LEU B 1 352 ? 15.859 27.297 -7.676 1 91.94 352 LEU B O 1
ATOM 8438 N N . GLU B 1 353 ? 15.156 29.359 -7.645 1 91.31 353 GLU B N 1
ATOM 8439 C CA . GLU B 1 353 ? 14.516 29.234 -8.945 1 91.31 353 GLU B CA 1
ATOM 8440 C C . GLU B 1 353 ? 15.539 29.047 -10.062 1 91.31 353 GLU B C 1
ATOM 8442 O O . GLU B 1 353 ? 15.328 28.266 -10.992 1 91.31 353 GLU B O 1
ATOM 8447 N N . ALA B 1 354 ? 16.578 29.703 -9.938 1 91.44 354 ALA B N 1
ATOM 8448 C CA . ALA B 1 354 ? 17.641 29.562 -10.93 1 91.44 354 ALA B CA 1
ATOM 8449 C C . ALA B 1 354 ? 18.25 28.172 -10.891 1 91.44 354 ALA B C 1
ATOM 8451 O O . ALA B 1 354 ? 18.5 27.562 -11.938 1 91.44 354 ALA B O 1
ATOM 8452 N N . ILE B 1 355 ? 18.359 27.703 -9.766 1 90.88 355 ILE B N 1
ATOM 8453 C CA . ILE B 1 355 ? 18.906 26.359 -9.617 1 90.88 355 ILE B CA 1
ATOM 8454 C C . ILE B 1 355 ? 17.938 25.344 -10.195 1 90.88 355 ILE B C 1
ATOM 8456 O O . ILE B 1 355 ? 18.344 24.391 -10.859 1 90.88 355 ILE B O 1
ATOM 8460 N N . SER B 1 356 ? 16.734 25.547 -9.938 1 88.88 356 SER B N 1
ATOM 8461 C CA . SER B 1 356 ? 15.711 24.641 -10.469 1 88.88 356 SER B CA 1
ATOM 8462 C C . SER B 1 356 ? 15.695 24.656 -11.992 1 88.88 356 SER B C 1
ATOM 8464 O O . SER B 1 356 ? 15.523 23.625 -12.625 1 88.88 356 SER B O 1
ATOM 8466 N N . VAL B 1 357 ? 15.938 25.766 -12.578 1 88.44 357 VAL B N 1
ATOM 8467 C CA . VAL B 1 357 ? 15.969 25.875 -14.031 1 88.44 357 VAL B CA 1
ATOM 8468 C C . VAL B 1 357 ? 17.219 25.203 -14.578 1 88.44 357 VAL B C 1
ATOM 8470 O O . VAL B 1 357 ? 17.156 24.516 -15.602 1 88.44 357 VAL B O 1
ATOM 8473 N N . LEU B 1 358 ? 18.234 25.344 -13.891 1 88.31 358 LEU B N 1
ATOM 8474 C CA . LEU B 1 358 ? 19.469 24.672 -14.305 1 88.31 358 LEU B CA 1
ATOM 8475 C C . LEU B 1 358 ? 19.312 23.156 -14.242 1 88.31 358 LEU B C 1
ATOM 8477 O O . LEU B 1 358 ? 19.766 22.453 -15.148 1 88.31 358 LEU B O 1
ATOM 8481 N N . MET B 1 359 ? 18.656 22.734 -13.242 1 88.19 359 MET B N 1
ATOM 8482 C CA . MET B 1 359 ? 18.422 21.297 -13.109 1 88.19 359 MET B CA 1
ATOM 8483 C C . MET B 1 359 ? 17.5 20.797 -14.219 1 88.19 359 MET B C 1
ATOM 8485 O O . MET B 1 359 ? 17.672 19.672 -14.703 1 88.19 359 MET B O 1
ATOM 8489 N N . LEU B 1 360 ? 16.625 21.562 -14.586 1 87.5 360 LEU B N 1
ATOM 8490 C CA . LEU B 1 360 ? 15.719 21.203 -15.672 1 87.5 360 LEU B CA 1
ATOM 8491 C C . LEU B 1 360 ? 16.453 21.141 -17 1 87.5 360 LEU B C 1
ATOM 8493 O O . LEU B 1 360 ? 16.234 20.219 -17.797 1 87.5 360 LEU B O 1
ATOM 8497 N N . ILE B 1 361 ? 17.375 22 -17.188 1 85.94 361 ILE B N 1
ATOM 8498 C CA . ILE B 1 361 ? 18.141 22.078 -18.422 1 85.94 361 ILE B CA 1
ATOM 8499 C C . ILE B 1 361 ? 19.047 20.859 -18.531 1 85.94 361 ILE B C 1
ATOM 8501 O O . ILE B 1 361 ? 19.203 20.281 -19.609 1 85.94 361 ILE B O 1
ATOM 8505 N N . PHE B 1 362 ? 19.516 20.375 -17.438 1 86.56 362 PHE B N 1
ATOM 8506 C CA . PHE B 1 362 ? 20.469 19.266 -17.469 1 86.56 362 PHE B CA 1
ATOM 8507 C C . PHE B 1 362 ? 19.766 17.953 -17.156 1 86.56 362 PHE B C 1
ATOM 8509 O O . PHE B 1 362 ? 20.422 16.938 -16.906 1 86.56 362 PHE B O 1
ATOM 8516 N N . SER B 1 363 ? 18.562 17.969 -17.203 1 87.44 363 SER B N 1
ATOM 8517 C CA . SER B 1 363 ? 17.828 16.719 -16.969 1 87.44 363 SER B CA 1
ATOM 8518 C C . SER B 1 363 ? 17.906 15.797 -18.188 1 87.44 363 SER B C 1
ATOM 8520 O O . SER B 1 363 ? 18.156 16.25 -19.297 1 87.44 363 SER B O 1
ATOM 8522 N N . ASP B 1 364 ? 17.734 14.539 -17.938 1 89.38 364 ASP B N 1
ATOM 8523 C CA . ASP B 1 364 ? 17.844 13.523 -18.984 1 89.38 364 ASP B CA 1
ATOM 8524 C C . ASP B 1 364 ? 16.766 13.742 -20.062 1 89.38 364 ASP B C 1
ATOM 8526 O O . ASP B 1 364 ? 17.031 13.539 -21.25 1 89.38 364 ASP B O 1
ATOM 8530 N N . ARG B 1 365 ? 15.672 14.211 -19.75 1 88.25 365 ARG B N 1
ATOM 8531 C CA . ARG B 1 365 ? 14.594 14.422 -20.703 1 88.25 365 ARG B CA 1
ATOM 8532 C C . ARG B 1 365 ? 14.906 15.594 -21.625 1 88.25 365 ARG B C 1
ATOM 8534 O O . ARG B 1 365 ? 14.516 15.586 -22.797 1 88.25 365 ARG B O 1
ATOM 8541 N N . THR B 1 366 ? 15.531 16.547 -21.078 1 87.94 366 THR B N 1
ATOM 8542 C CA . THR B 1 366 ? 15.914 17.688 -21.906 1 87.94 366 THR B CA 1
ATOM 8543 C C . THR B 1 366 ? 17.031 17.297 -22.875 1 87.94 366 THR B C 1
ATOM 8545 O O . THR B 1 366 ? 17.047 17.734 -24.031 1 87.94 366 THR B O 1
ATOM 8548 N N . LEU B 1 367 ? 17.891 16.5 -22.438 1 88.06 367 LEU B N 1
ATOM 8549 C CA . LEU B 1 367 ? 18.969 16.031 -23.297 1 88.06 367 LEU B CA 1
ATOM 8550 C C . LEU B 1 367 ? 18.422 15.219 -24.469 1 88.06 367 LEU B C 1
ATOM 8552 O O . LEU B 1 367 ? 18.969 15.266 -25.578 1 88.06 367 LEU B O 1
ATOM 8556 N N . LEU B 1 368 ? 17.344 14.523 -24.219 1 89 368 LEU B N 1
ATOM 8557 C CA . LEU B 1 368 ? 16.688 13.727 -25.25 1 89 368 LEU B CA 1
ATOM 8558 C C . LEU B 1 368 ? 16 14.633 -26.281 1 89 368 LEU B C 1
ATOM 8560 O O . LEU B 1 368 ? 15.938 14.297 -27.453 1 89 368 LEU B O 1
ATOM 8564 N N . ALA B 1 369 ? 15.523 15.719 -25.844 1 85.31 369 ALA B N 1
ATOM 8565 C CA . ALA B 1 369 ? 14.773 16.625 -26.719 1 85.31 369 ALA B CA 1
ATOM 8566 C C . ALA B 1 369 ? 15.711 17.484 -27.547 1 85.31 369 ALA B C 1
ATOM 8568 O O . ALA B 1 369 ? 15.289 18.094 -28.547 1 85.31 369 ALA B O 1
ATOM 8569 N N . LEU B 1 370 ? 16.953 17.469 -27.156 1 83.31 370 LEU B N 1
ATOM 8570 C CA . LEU B 1 370 ? 17.938 18.281 -27.875 1 83.31 370 LEU B CA 1
ATOM 8571 C C . LEU B 1 370 ? 18.172 17.719 -29.281 1 83.31 370 LEU B C 1
ATOM 8573 O O . LEU B 1 370 ? 18.219 16.5 -29.469 1 83.31 370 LEU B O 1
ATOM 8577 N N . LYS B 1 371 ? 18.266 18.609 -30.141 1 76.94 371 LYS B N 1
ATOM 8578 C CA . LYS B 1 371 ? 18.594 18.234 -31.516 1 76.94 371 LYS B CA 1
ATOM 8579 C C . LYS B 1 371 ? 19.953 17.562 -31.609 1 76.94 371 LYS B C 1
ATOM 8581 O O . LYS B 1 371 ? 20.828 17.812 -30.766 1 76.94 371 LYS B O 1
ATOM 8586 N N . ARG B 1 372 ? 20.125 16.734 -32.531 1 72.31 372 ARG B N 1
ATOM 8587 C CA . ARG B 1 372 ? 21.312 15.914 -32.719 1 72.31 372 ARG B CA 1
ATOM 8588 C C . ARG B 1 372 ? 22.578 16.766 -32.719 1 72.31 372 ARG B C 1
ATOM 8590 O O . ARG B 1 372 ? 23.609 16.359 -32.188 1 72.31 372 ARG B O 1
ATOM 8597 N N . SER B 1 373 ? 22.484 17.938 -33.25 1 72.31 373 SER B N 1
ATOM 8598 C CA . SER B 1 373 ? 23.656 18.797 -33.375 1 72.31 373 SER B CA 1
ATOM 8599 C C . SER B 1 373 ? 24.125 19.312 -32 1 72.31 373 SER B C 1
ATOM 8601 O O . SER B 1 373 ? 25.328 19.469 -31.781 1 72.31 373 SER B O 1
ATOM 8603 N N . TRP B 1 374 ? 23.234 19.484 -31.141 1 75 374 TRP B N 1
ATOM 8604 C CA . TRP B 1 374 ? 23.562 20.031 -29.828 1 75 374 TRP B CA 1
ATOM 8605 C C . TRP B 1 374 ? 23.984 18.922 -28.859 1 75 374 TRP B C 1
ATOM 8607 O O . TRP B 1 374 ? 24.609 19.188 -27.828 1 75 374 TRP B O 1
ATOM 8617 N N . ARG B 1 375 ? 23.688 17.781 -29.234 1 74.31 375 ARG B N 1
ATOM 8618 C CA . ARG B 1 375 ? 23.984 16.641 -28.375 1 74.31 375 ARG B CA 1
ATOM 8619 C C . ARG B 1 375 ? 25.5 16.422 -28.266 1 74.31 375 ARG B C 1
ATOM 8621 O O . ARG B 1 375 ? 25.984 15.922 -27.25 1 74.31 375 ARG B O 1
ATOM 8628 N N . LYS B 1 376 ? 26.188 16.859 -29.234 1 73.38 376 LYS B N 1
ATOM 8629 C CA . LYS B 1 376 ? 27.625 16.688 -29.25 1 73.38 376 LYS B CA 1
ATOM 8630 C C . LYS B 1 376 ? 28.312 17.625 -28.25 1 73.38 376 LYS B C 1
ATOM 8632 O O . LYS B 1 376 ? 29.422 17.344 -27.797 1 73.38 376 LYS B O 1
ATOM 8637 N N . VAL B 1 377 ? 27.562 18.641 -27.891 1 76.69 377 VAL B N 1
ATOM 8638 C CA . VAL B 1 377 ? 28.156 19.656 -27.031 1 76.69 377 VAL B CA 1
ATOM 8639 C C . VAL B 1 377 ? 27.922 19.312 -25.562 1 76.69 377 VAL B C 1
ATOM 8641 O O . VAL B 1 377 ? 28.547 19.891 -24.672 1 76.69 377 VAL B O 1
ATOM 8644 N N . VAL B 1 378 ? 27.188 18.312 -25.297 1 80.25 378 VAL B N 1
ATOM 8645 C CA . VAL B 1 378 ? 26.906 17.969 -23.906 1 80.25 378 VAL B CA 1
ATOM 8646 C C . VAL B 1 378 ? 28.109 17.266 -23.297 1 80.25 378 VAL B C 1
ATOM 8648 O O . VAL B 1 378 ? 28.609 16.281 -23.844 1 80.25 378 VAL B O 1
ATOM 8651 N N . PRO B 1 379 ? 28.594 17.844 -22.234 1 80.94 379 PRO B N 1
ATOM 8652 C CA . PRO B 1 379 ? 29.734 17.219 -21.578 1 80.94 379 PRO B CA 1
ATOM 8653 C C . PRO B 1 379 ? 29.469 15.773 -21.156 1 80.94 379 PRO B C 1
ATOM 8655 O O . PRO B 1 379 ? 28.375 15.461 -20.688 1 80.94 379 PRO B O 1
ATOM 8658 N N . LYS B 1 380 ? 30.406 15.008 -21.266 1 80.19 380 LYS B N 1
ATOM 8659 C CA . LYS B 1 380 ? 30.328 13.578 -20.953 1 80.19 380 LYS B CA 1
ATOM 8660 C C . LYS B 1 380 ? 30.078 13.352 -19.469 1 80.19 380 LYS B C 1
ATOM 8662 O O . LYS B 1 380 ? 29.438 12.367 -19.078 1 80.19 380 LYS B O 1
ATOM 8667 N N . ILE B 1 381 ? 30.422 14.305 -18.672 1 83 381 ILE B N 1
ATOM 8668 C CA . ILE B 1 381 ? 30.297 14.172 -17.219 1 83 381 ILE B CA 1
ATOM 8669 C C . ILE B 1 381 ? 28.812 14.188 -16.828 1 83 381 ILE B C 1
ATOM 8671 O O . ILE B 1 381 ? 28.391 13.477 -15.914 1 83 381 ILE B O 1
ATOM 8675 N N . ILE B 1 382 ? 28.078 14.898 -17.562 1 84.5 382 ILE B N 1
ATOM 8676 C CA . ILE B 1 382 ? 26.641 15.008 -17.266 1 84.5 382 ILE B CA 1
ATOM 8677 C C . ILE B 1 382 ? 25.938 13.727 -17.688 1 84.5 382 ILE B C 1
ATOM 8679 O O . ILE B 1 382 ? 25.016 13.273 -17.016 1 84.5 382 ILE B O 1
ATOM 8683 N N . LEU B 1 383 ? 26.5 13.156 -18.672 1 83.88 383 LEU B N 1
ATOM 8684 C CA . LEU B 1 383 ? 25.859 11.961 -19.188 1 83.88 383 LEU B CA 1
ATOM 8685 C C . LEU B 1 383 ? 26.219 10.734 -18.359 1 83.88 383 LEU B C 1
ATOM 8687 O O . LEU B 1 383 ? 25.422 9.797 -18.25 1 83.88 383 LEU B O 1
ATOM 8691 N N . THR B 1 384 ? 27.375 10.75 -17.781 1 84.38 384 THR B N 1
ATOM 8692 C CA . THR B 1 384 ? 27.859 9.547 -17.109 1 84.38 384 THR B CA 1
ATOM 8693 C C . THR B 1 384 ? 27.625 9.648 -15.602 1 84.38 384 THR B C 1
ATOM 8695 O O . THR B 1 384 ? 28.125 8.812 -14.844 1 84.38 384 THR B O 1
ATOM 8698 N N . ARG B 1 385 ? 26.859 10.578 -15.273 1 86.19 385 ARG B N 1
ATOM 8699 C CA . ARG B 1 385 ? 26.609 10.727 -13.844 1 86.19 385 ARG B CA 1
ATOM 8700 C C . ARG B 1 385 ? 25.844 9.531 -13.297 1 86.19 385 ARG B C 1
ATOM 8702 O O . ARG B 1 385 ? 25.047 8.914 -14.008 1 86.19 385 ARG B O 1
ATOM 8709 N N . ALA B 1 386 ? 26.156 9.242 -12.039 1 86 386 ALA B N 1
ATOM 8710 C CA . ALA B 1 386 ? 25.5 8.094 -11.398 1 86 386 ALA B CA 1
ATOM 8711 C C . ALA B 1 386 ? 24.062 8.43 -11.008 1 86 386 ALA B C 1
ATOM 8713 O O . ALA B 1 386 ? 23.781 9.531 -10.539 1 86 386 ALA B O 1
ATOM 8714 N N . ARG B 1 387 ? 23.219 7.527 -11.273 1 90 387 ARG B N 1
ATOM 8715 C CA . ARG B 1 387 ? 21.812 7.742 -10.984 1 90 387 ARG B CA 1
ATOM 8716 C C . ARG B 1 387 ? 21.312 6.777 -9.914 1 90 387 ARG B C 1
ATOM 8718 O O . ARG B 1 387 ? 20.109 6.707 -9.633 1 90 387 ARG B O 1
ATOM 8725 N N . TRP B 1 388 ? 22.156 5.996 -9.391 1 90.69 388 TRP B N 1
ATOM 8726 C CA . TRP B 1 388 ? 21.844 5.152 -8.242 1 90.69 388 TRP B CA 1
ATOM 8727 C C . TRP B 1 388 ? 23.078 4.914 -7.391 1 90.69 388 TRP B C 1
ATOM 8729 O O . TRP B 1 388 ? 24.188 5.309 -7.77 1 90.69 388 TRP B O 1
ATOM 8739 N N . SER B 1 389 ? 23.094 4.41 -6.32 1 91.69 389 SER B N 1
ATOM 8740 C CA . SER B 1 389 ? 24.188 4.309 -5.355 1 91.69 389 SER B CA 1
ATOM 8741 C C . SER B 1 389 ? 25.219 3.277 -5.793 1 91.69 389 SER B C 1
ATOM 8743 O O . SER B 1 389 ? 26.375 3.322 -5.355 1 91.69 389 SER B O 1
ATOM 8745 N N . ARG B 1 390 ? 24.906 2.279 -6.57 1 93.56 390 ARG B N 1
ATOM 8746 C CA . ARG B 1 390 ? 25.781 1.193 -7.02 1 93.56 390 ARG B CA 1
ATOM 8747 C C . ARG B 1 390 ? 26.312 0.395 -5.84 1 93.56 390 ARG B C 1
ATOM 8749 O O . ARG B 1 390 ? 27.484 -0.012 -5.836 1 93.56 390 ARG B O 1
ATOM 8756 N N . SER B 1 391 ? 25.469 0.374 -4.82 1 93.56 391 SER B N 1
ATOM 8757 C CA . SER B 1 391 ? 25.812 -0.404 -3.633 1 93.56 391 SER B CA 1
ATOM 8758 C C . SER B 1 391 ? 24.578 -1.092 -3.053 1 93.56 391 SER B C 1
ATOM 8760 O O . SER B 1 391 ? 23.438 -0.706 -3.354 1 93.56 391 SER B O 1
ATOM 8762 N N . VAL B 1 392 ? 24.844 -2.172 -2.369 1 94.88 392 VAL B N 1
ATOM 8763 C CA . VAL B 1 392 ? 23.75 -2.91 -1.73 1 94.88 392 VAL B CA 1
ATOM 8764 C C . VAL B 1 392 ? 24.047 -3.082 -0.243 1 94.88 392 VAL B C 1
ATOM 8766 O O . VAL B 1 392 ? 25.219 -3.09 0.166 1 94.88 392 VAL B O 1
ATOM 8769 N N . SER B 1 393 ? 23.031 -3.107 0.58 1 93.44 393 SER B N 1
ATOM 8770 C CA . SER B 1 393 ? 23.188 -3.387 2.002 1 93.44 393 SER B CA 1
ATOM 8771 C C . SER B 1 393 ? 23.281 -4.887 2.266 1 93.44 393 SER B C 1
ATOM 8773 O O . SER B 1 393 ? 22.609 -5.676 1.597 1 93.44 393 SER B O 1
ATOM 8775 N N . LYS B 1 394 ? 24.156 -5.223 3.145 1 94.62 394 LYS B N 1
ATOM 8776 C CA . LYS B 1 394 ? 24.359 -6.641 3.43 1 94.62 394 LYS B CA 1
ATOM 8777 C C . LYS B 1 394 ? 24.438 -6.891 4.934 1 94.62 394 LYS B C 1
ATOM 8779 O O . LYS B 1 394 ? 24.875 -6.023 5.695 1 94.62 394 LYS B O 1
ATOM 8784 N N . TYR B 1 395 ? 23.953 -8.039 5.363 1 93.38 395 TYR B N 1
ATOM 8785 C CA . TYR B 1 395 ? 24 -8.492 6.746 1 93.38 395 TYR B CA 1
ATOM 8786 C C . TYR B 1 395 ? 23.953 -10.016 6.824 1 93.38 395 TYR B C 1
ATOM 8788 O O . TYR B 1 395 ? 23.391 -10.672 5.949 1 93.38 395 TYR B O 1
ATOM 8796 N N . ASP B 1 396 ? 24.641 -10.531 7.762 1 93.75 396 ASP B N 1
ATOM 8797 C CA . ASP B 1 396 ? 24.656 -11.984 7.895 1 93.75 396 ASP B CA 1
ATOM 8798 C C . ASP B 1 396 ? 23.812 -12.445 9.07 1 93.75 396 ASP B C 1
ATOM 8800 O O . ASP B 1 396 ? 23.75 -11.773 10.109 1 93.75 396 ASP B O 1
ATOM 8804 N N . MET B 1 397 ? 23.234 -13.547 8.961 1 94.06 397 MET B N 1
ATOM 8805 C CA . MET B 1 397 ? 22.25 -14.07 9.891 1 94.06 397 MET B CA 1
ATOM 8806 C C . MET B 1 397 ? 22.891 -14.469 11.211 1 94.06 397 MET B C 1
ATOM 8808 O O . MET B 1 397 ? 22.312 -14.266 12.281 1 94.06 397 MET B O 1
ATOM 8812 N N . ILE B 1 398 ? 24.062 -15.039 11.172 1 92.56 398 ILE B N 1
ATOM 8813 C CA . ILE B 1 398 ? 24.719 -15.508 12.391 1 92.56 398 ILE B CA 1
ATOM 8814 C C . ILE B 1 398 ? 25.047 -14.312 13.281 1 92.56 398 ILE B C 1
ATOM 8816 O O . ILE B 1 398 ? 24.812 -14.352 14.492 1 92.56 398 ILE B O 1
ATOM 8820 N N . SER B 1 399 ? 25.562 -13.312 12.656 1 90.94 399 SER B N 1
ATOM 8821 C CA . SER B 1 399 ? 25.812 -12.094 13.422 1 90.94 399 SER B CA 1
ATOM 8822 C C . SER B 1 399 ? 24.516 -11.516 13.977 1 90.94 399 SER B C 1
ATOM 8824 O O . SER B 1 399 ? 24.484 -10.992 15.094 1 90.94 399 SER B O 1
ATOM 8826 N N . TYR B 1 400 ? 23.516 -11.586 13.203 1 91 400 TYR B N 1
ATOM 8827 C CA . TYR B 1 400 ? 22.188 -11.117 13.625 1 91 400 TYR B CA 1
ATOM 8828 C C . TYR B 1 400 ? 21.703 -11.867 14.859 1 91 400 TYR B C 1
ATOM 8830 O O . TYR B 1 400 ? 21.156 -11.266 15.781 1 91 400 TYR B O 1
ATOM 8838 N N . CYS B 1 401 ? 21.906 -13.141 14.867 1 90.31 401 CYS B N 1
ATOM 8839 C CA . CYS B 1 401 ? 21.422 -13.984 15.945 1 90.31 401 CYS B CA 1
ATOM 8840 C C . CYS B 1 401 ? 22.266 -13.797 17.203 1 90.31 401 CYS B C 1
ATOM 8842 O O . CYS B 1 401 ? 21.75 -13.906 18.328 1 90.31 401 CYS B O 1
ATOM 8844 N N . LEU B 1 402 ? 23.469 -13.516 17.031 1 87.88 402 LEU B N 1
ATOM 8845 C CA . LEU B 1 402 ? 24.391 -13.484 18.172 1 87.88 402 LEU B CA 1
ATOM 8846 C C . LEU B 1 402 ? 24.469 -12.086 18.766 1 87.88 402 LEU B C 1
ATOM 8848 O O . LEU B 1 402 ? 24.812 -11.93 19.953 1 87.88 402 LEU B O 1
ATOM 8852 N N . ASN B 1 403 ? 24.266 -11.047 17.938 1 78.62 403 ASN B N 1
ATOM 8853 C CA . ASN B 1 403 ? 24.422 -9.68 18.422 1 78.62 403 ASN B CA 1
ATOM 8854 C C . ASN B 1 403 ? 23.234 -9.258 19.281 1 78.62 403 ASN B C 1
ATOM 8856 O O . ASN B 1 403 ? 22.25 -8.719 18.781 1 78.62 403 ASN B O 1
ATOM 8860 N N . ASN B 1 404 ? 22.969 -9.789 20.359 1 67.88 404 ASN B N 1
ATOM 8861 C CA . ASN B 1 404 ? 21.922 -9.391 21.281 1 67.88 404 ASN B CA 1
ATOM 8862 C C . ASN B 1 404 ? 22.469 -8.586 22.453 1 67.88 404 ASN B C 1
ATOM 8864 O O . ASN B 1 404 ? 22.188 -8.891 23.625 1 67.88 404 ASN B O 1
ATOM 8868 N N . ASP B 1 405 ? 23.297 -7.598 22.078 1 61.47 405 ASP B N 1
ATOM 8869 C CA . ASP B 1 405 ? 24.016 -6.891 23.141 1 61.47 405 ASP B CA 1
ATOM 8870 C C . ASP B 1 405 ? 23.125 -5.844 23.797 1 61.47 405 ASP B C 1
ATOM 8872 O O . ASP B 1 405 ? 23.609 -4.973 24.516 1 61.47 405 ASP B O 1
ATOM 8876 N N . ALA B 1 406 ? 21.875 -5.938 23.469 1 66.88 406 ALA B N 1
ATOM 8877 C CA . ALA B 1 406 ? 21.141 -4.914 24.203 1 66.88 406 ALA B CA 1
ATOM 8878 C C . ALA B 1 406 ? 21.016 -5.281 25.672 1 66.88 406 ALA B C 1
ATOM 8880 O O . ALA B 1 406 ? 20.828 -6.449 26.016 1 66.88 406 ALA B O 1
ATOM 8881 N N . PRO B 1 407 ? 21.422 -4.422 26.516 1 70.94 407 PRO B N 1
ATOM 8882 C CA . PRO B 1 407 ? 21.266 -4.691 27.953 1 70.94 407 PRO B CA 1
ATOM 8883 C C . PRO B 1 407 ? 19.891 -5.219 28.312 1 70.94 407 PRO B C 1
ATOM 8885 O O . PRO B 1 407 ? 18.906 -4.871 27.656 1 70.94 407 PRO B O 1
ATOM 8888 N N . LYS B 1 408 ? 19.797 -6.09 29.203 1 70.94 408 LYS B N 1
ATOM 8889 C CA . LYS B 1 408 ? 18.578 -6.766 29.625 1 70.94 408 LYS B CA 1
ATOM 8890 C C . LYS B 1 408 ? 17.469 -5.762 29.953 1 70.94 408 LYS B C 1
ATOM 8892 O O . LYS B 1 408 ? 16.297 -6 29.656 1 70.94 408 LYS B O 1
ATOM 8897 N N . TRP B 1 409 ? 17.938 -4.695 30.578 1 75.62 409 TRP B N 1
ATOM 8898 C CA . TRP B 1 409 ? 16.906 -3.719 30.938 1 75.62 409 TRP B CA 1
ATOM 8899 C C . TRP B 1 409 ? 16.266 -3.119 29.688 1 75.62 409 TRP B C 1
ATOM 8901 O O . TRP B 1 409 ? 15.07 -2.801 29.688 1 75.62 409 TRP B O 1
ATOM 8911 N N . MET B 1 410 ? 17 -2.934 28.672 1 75.12 410 MET B N 1
ATOM 8912 C CA . MET B 1 410 ? 16.469 -2.406 27.422 1 75.12 410 MET B CA 1
ATOM 8913 C C . MET B 1 410 ? 15.508 -3.402 26.766 1 75.12 410 MET B C 1
ATOM 8915 O O . MET B 1 410 ? 14.492 -3.01 26.203 1 75.12 410 MET B O 1
ATOM 8919 N N . ASP B 1 411 ? 15.812 -4.617 27.016 1 74.25 411 ASP B N 1
ATOM 8920 C CA . ASP B 1 411 ? 14.953 -5.66 26.469 1 74.25 411 ASP B CA 1
ATOM 8921 C C . ASP B 1 411 ? 13.594 -5.668 27.156 1 74.25 411 ASP B C 1
ATOM 8923 O O . ASP B 1 411 ? 12.562 -5.812 26.484 1 74.25 411 ASP B O 1
ATOM 8927 N N . THR B 1 412 ? 13.68 -5.461 28.422 1 76 412 THR B N 1
ATOM 8928 C CA . THR B 1 412 ? 12.43 -5.449 29.172 1 76 412 THR B CA 1
ATOM 8929 C C . THR B 1 412 ? 11.594 -4.227 28.812 1 76 412 THR B C 1
ATOM 8931 O O . THR B 1 412 ? 10.375 -4.324 28.656 1 76 412 THR B O 1
ATOM 8934 N N . LEU B 1 413 ? 12.273 -3.166 28.703 1 75.44 413 LEU B N 1
ATOM 8935 C CA . LEU B 1 413 ? 11.586 -1.932 28.344 1 75.44 413 LEU B CA 1
ATOM 8936 C C . LEU B 1 413 ? 10.984 -2.029 26.953 1 75.44 413 LEU B C 1
ATOM 8938 O O . LEU B 1 413 ? 9.859 -1.577 26.719 1 75.44 413 LEU B O 1
ATOM 8942 N N . VAL B 1 414 ? 11.711 -2.648 26.203 1 76.06 414 VAL B N 1
ATOM 8943 C CA . VAL B 1 414 ? 11.289 -2.766 24.812 1 76.06 414 VAL B CA 1
ATOM 8944 C C . VAL B 1 414 ? 10.086 -3.697 24.703 1 76.06 414 VAL B C 1
ATOM 8946 O O . VAL B 1 414 ? 9.164 -3.451 23.922 1 76.06 414 VAL B O 1
ATOM 8949 N N . VAL B 1 415 ? 10.094 -4.695 25.469 1 72.31 415 VAL B N 1
ATOM 8950 C CA . VAL B 1 415 ? 8.977 -5.637 25.469 1 72.31 415 VAL B CA 1
ATOM 8951 C C . VAL B 1 415 ? 7.73 -4.953 26.031 1 72.31 415 VAL B C 1
ATOM 8953 O O . VAL B 1 415 ? 6.637 -5.117 25.484 1 72.31 415 VAL B O 1
ATOM 8956 N N . TYR B 1 416 ? 8.047 -4.148 27.016 1 70.44 416 TYR B N 1
ATOM 8957 C CA . TYR B 1 416 ? 6.934 -3.449 27.641 1 70.44 416 TYR B CA 1
ATOM 8958 C C . TYR B 1 416 ? 6.32 -2.43 26.688 1 70.44 416 TYR B C 1
ATOM 8960 O O . TYR B 1 416 ? 5.098 -2.291 26.609 1 70.44 416 TYR B O 1
ATOM 8968 N N . LEU B 1 417 ? 7.191 -1.835 25.906 1 72.25 417 LEU B N 1
ATOM 8969 C CA . LEU B 1 417 ? 6.734 -0.792 24.984 1 72.25 417 LEU B CA 1
ATOM 8970 C C . LEU B 1 417 ? 6.297 -1.389 23.656 1 72.25 417 LEU B C 1
ATOM 8972 O O . LEU B 1 417 ? 5.699 -0.698 22.828 1 72.25 417 LEU B O 1
ATOM 8976 N N . GLY B 1 418 ? 6.512 -2.674 23.531 1 72 418 GLY B N 1
ATOM 8977 C CA . GLY B 1 418 ? 6.191 -3.312 22.266 1 72 418 GLY B CA 1
ATOM 8978 C C . GLY B 1 418 ? 7.047 -2.814 21.109 1 72 418 GLY B C 1
ATOM 8979 O O . GLY B 1 418 ? 6.562 -2.689 19.984 1 72 418 GLY B O 1
ATOM 8980 N N . ALA B 1 419 ? 8.234 -2.414 21.453 1 78.44 419 ALA B N 1
ATOM 8981 C CA . ALA B 1 419 ? 9.094 -1.794 20.453 1 78.44 419 ALA B CA 1
ATOM 8982 C C . ALA B 1 419 ? 10.195 -2.75 20.016 1 78.44 419 ALA B C 1
ATOM 8984 O O . ALA B 1 419 ? 11.289 -2.316 19.641 1 78.44 419 ALA B O 1
ATOM 8985 N N . LYS B 1 420 ? 9.922 -4.004 20.141 1 76.88 420 LYS B N 1
ATOM 8986 C CA . LYS B 1 420 ? 10.93 -4.992 19.766 1 76.88 420 LYS B CA 1
ATOM 8987 C C . LYS B 1 420 ? 11.32 -4.844 18.297 1 76.88 420 LYS B C 1
ATOM 8989 O O . LYS B 1 420 ? 12.492 -4.949 17.938 1 76.88 420 LYS B O 1
ATOM 8994 N N . GLU B 1 421 ? 10.406 -4.543 17.531 1 78.69 421 GLU B N 1
ATOM 8995 C CA . GLU B 1 421 ? 10.664 -4.398 16.094 1 78.69 421 GLU B CA 1
ATOM 8996 C C . GLU B 1 421 ? 11.578 -3.209 15.82 1 78.69 421 GLU B C 1
ATOM 8998 O O . GLU B 1 421 ? 12.484 -3.295 14.992 1 78.69 421 GLU B O 1
ATOM 9003 N N . ILE B 1 422 ? 11.336 -2.162 16.547 1 80 422 ILE B N 1
ATOM 9004 C CA . ILE B 1 422 ? 12.133 -0.958 16.359 1 80 422 ILE B CA 1
ATOM 9005 C C . ILE B 1 422 ? 13.578 -1.222 16.797 1 80 422 ILE B C 1
ATOM 9007 O O . ILE B 1 422 ? 14.523 -0.801 16.109 1 80 422 ILE B O 1
ATOM 9011 N N . LEU B 1 423 ? 13.719 -1.9 17.844 1 79.56 423 LEU B N 1
ATOM 9012 C CA . LEU B 1 423 ? 15.055 -2.223 18.328 1 79.56 423 LEU B CA 1
ATOM 9013 C C . LEU B 1 423 ? 15.797 -3.123 17.344 1 79.56 423 LEU B C 1
ATOM 9015 O O . LEU B 1 423 ? 16.984 -2.939 17.109 1 79.56 423 LEU B O 1
ATOM 9019 N N . GLU B 1 424 ? 15.102 -4.07 16.844 1 81 424 GLU B N 1
ATOM 9020 C CA . GLU B 1 424 ? 15.711 -4.969 15.867 1 81 424 GLU B CA 1
ATOM 9021 C C . GLU B 1 424 ? 16.141 -4.211 14.617 1 81 424 GLU B C 1
ATOM 9023 O O . GLU B 1 424 ? 17.25 -4.438 14.102 1 81 424 GLU B O 1
ATOM 9028 N N . LYS B 1 425 ? 15.344 -3.342 14.203 1 80.88 425 LYS B N 1
ATOM 9029 C CA . LYS B 1 425 ? 15.688 -2.562 13.016 1 80.88 425 LYS B CA 1
ATOM 9030 C C . LYS B 1 425 ? 16.859 -1.627 13.297 1 80.88 425 LYS B C 1
ATOM 9032 O O . LYS B 1 425 ? 17.719 -1.411 12.43 1 80.88 425 LYS B O 1
ATOM 9037 N N . MET B 1 426 ? 16.922 -1.146 14.453 1 82.25 426 MET B N 1
ATOM 9038 C CA . MET B 1 426 ? 18.047 -0.284 14.836 1 82.25 426 MET B CA 1
ATOM 9039 C C . MET B 1 426 ? 19.344 -1.078 14.914 1 82.25 426 MET B C 1
ATOM 9041 O O . MET B 1 426 ? 20.406 -0.584 14.523 1 82.25 426 MET B O 1
ATOM 9045 N N . LYS B 1 427 ? 19.219 -2.213 15.391 1 82.19 427 LYS B N 1
ATOM 9046 C CA . LYS B 1 427 ? 20.375 -3.102 15.445 1 82.19 427 LYS B CA 1
ATOM 9047 C C . LYS B 1 427 ? 20.906 -3.398 14.047 1 82.19 427 LYS B C 1
ATOM 9049 O O . LYS B 1 427 ? 22.109 -3.299 13.805 1 82.19 427 LYS B O 1
ATOM 9054 N N . ILE B 1 428 ? 20.047 -3.703 13.195 1 84 428 ILE B N 1
ATOM 9055 C CA . ILE B 1 428 ? 20.453 -4.016 11.836 1 84 428 ILE B CA 1
ATOM 9056 C C . ILE B 1 428 ? 21.047 -2.771 11.172 1 84 428 ILE B C 1
ATOM 9058 O O . ILE B 1 428 ? 22.016 -2.861 10.422 1 84 428 ILE B O 1
ATOM 9062 N N . TRP B 1 429 ? 20.453 -1.7 11.531 1 83.38 429 TRP B N 1
ATOM 9063 C CA . TRP B 1 429 ? 20.969 -0.441 10.992 1 83.38 429 TRP B CA 1
ATOM 9064 C C . TRP B 1 429 ? 22.406 -0.193 11.445 1 83.38 429 TRP B C 1
ATOM 9066 O O . TRP B 1 429 ? 23.234 0.266 10.664 1 83.38 429 TRP B O 1
ATOM 9076 N N . ARG B 1 430 ? 22.688 -0.587 12.617 1 81.94 430 ARG B N 1
ATOM 9077 C CA . ARG B 1 430 ? 24 -0.35 13.203 1 81.94 430 ARG B CA 1
ATOM 9078 C C . ARG B 1 430 ? 25.031 -1.333 12.656 1 81.94 430 ARG B C 1
ATOM 9080 O O . ARG B 1 430 ? 26.172 -0.962 12.398 1 81.94 430 ARG B O 1
ATOM 9087 N N . PHE B 1 431 ? 24.594 -2.529 12.336 1 82.69 431 PHE B N 1
ATOM 9088 C CA . PHE B 1 431 ? 25.578 -3.568 12.062 1 82.69 431 PHE B CA 1
ATOM 9089 C C . PHE B 1 431 ? 25.609 -3.922 10.586 1 82.69 431 PHE B C 1
ATOM 9091 O O . PHE B 1 431 ? 26.5 -4.621 10.117 1 82.69 431 PHE B O 1
ATOM 9098 N N . SER B 1 432 ? 24.672 -3.389 9.898 1 88.94 432 SER B N 1
ATOM 9099 C CA . SER B 1 432 ? 24.672 -3.668 8.469 1 88.94 432 SER B CA 1
ATOM 9100 C C . SER B 1 432 ? 25.75 -2.855 7.75 1 88.94 432 SER B C 1
ATOM 9102 O O . SER B 1 432 ? 26.094 -1.757 8.188 1 88.94 432 SER B O 1
ATOM 9104 N N . SER B 1 433 ? 26.344 -3.455 6.781 1 89.69 433 SER B N 1
ATOM 9105 C CA . SER B 1 433 ? 27.344 -2.789 5.961 1 89.69 433 SER B CA 1
ATOM 9106 C C . SER B 1 433 ? 26.922 -2.723 4.5 1 89.69 433 SER B C 1
ATOM 9108 O O . SER B 1 433 ? 25.953 -3.383 4.098 1 89.69 433 SER B O 1
ATOM 9110 N N . SER B 1 434 ? 27.625 -1.876 3.77 1 90.62 434 SER B N 1
ATOM 9111 C CA . SER B 1 434 ? 27.328 -1.732 2.35 1 90.62 434 SER B CA 1
ATOM 9112 C C . SER B 1 434 ? 28.406 -2.373 1.487 1 90.62 434 SER B C 1
ATOM 9114 O O . SER B 1 434 ? 29.594 -2.342 1.84 1 90.62 434 SER B O 1
ATOM 9116 N N . GLY B 1 435 ? 27.984 -3.096 0.484 1 92.56 435 GLY B N 1
ATOM 9117 C CA . GLY B 1 435 ? 28.906 -3.652 -0.507 1 92.56 435 GLY B CA 1
ATOM 9118 C C . GLY B 1 435 ? 28.688 -3.086 -1.898 1 92.56 435 GLY B C 1
ATOM 9119 O O . GLY B 1 435 ? 27.547 -2.859 -2.312 1 92.56 435 GLY B O 1
ATOM 9120 N N . PRO B 1 436 ? 29.719 -2.84 -2.588 1 93.75 436 PRO B N 1
ATOM 9121 C CA . PRO B 1 436 ? 29.594 -2.312 -3.947 1 93.75 436 PRO B CA 1
ATOM 9122 C C . PRO B 1 436 ? 29.125 -3.373 -4.949 1 93.75 436 PRO B C 1
ATOM 9124 O O . PRO B 1 436 ? 29.453 -4.551 -4.797 1 93.75 436 PRO B O 1
ATOM 9127 N N . VAL B 1 437 ? 28.359 -2.945 -5.883 1 95.44 437 VAL B N 1
ATOM 9128 C CA . VAL B 1 437 ? 28 -3.793 -7.012 1 95.44 437 VAL B CA 1
ATOM 9129 C C . VAL B 1 437 ? 29.078 -3.738 -8.078 1 95.44 437 VAL B C 1
ATOM 9131 O O . VAL B 1 437 ? 29.109 -2.812 -8.891 1 95.44 437 VAL B O 1
ATOM 9134 N N . SER B 1 438 ? 29.922 -4.738 -8.086 1 94.38 438 SER B N 1
ATOM 9135 C CA . SER B 1 438 ? 31.078 -4.777 -8.984 1 94.38 438 SER B CA 1
ATOM 9136 C C . SER B 1 438 ? 30.672 -5.133 -10.406 1 94.38 438 SER B C 1
ATOM 9138 O O . SER B 1 438 ? 29.578 -5.668 -10.625 1 94.38 438 SER B O 1
ATOM 9140 N N . GLY B 1 439 ? 31.531 -4.793 -11.266 1 94.44 439 GLY B N 1
ATOM 9141 C CA . GLY B 1 439 ? 31.312 -5.156 -12.656 1 94.44 439 GLY B CA 1
ATOM 9142 C C . GLY B 1 439 ? 31.219 -6.656 -12.875 1 94.44 439 GLY B C 1
ATOM 9143 O O . GLY B 1 439 ? 30.422 -7.121 -13.695 1 94.44 439 GLY B O 1
ATOM 9144 N N . ASP B 1 440 ? 31.938 -7.379 -12.086 1 94.88 440 ASP B N 1
ATOM 9145 C CA . ASP B 1 440 ? 31.922 -8.836 -12.188 1 94.88 440 ASP B CA 1
ATOM 9146 C C . ASP B 1 440 ? 30.578 -9.414 -11.766 1 94.88 440 ASP B C 1
ATOM 9148 O O . ASP B 1 440 ? 30.094 -10.367 -12.375 1 94.88 440 ASP B O 1
ATOM 9152 N N . LEU B 1 441 ? 30.062 -8.844 -10.75 1 96.94 441 LEU B N 1
ATOM 9153 C CA . LEU B 1 441 ? 28.75 -9.281 -10.289 1 96.94 441 LEU B CA 1
ATOM 9154 C C . LEU B 1 441 ? 27.672 -9.023 -11.352 1 96.94 441 LEU B C 1
ATOM 9156 O O . LEU B 1 441 ? 26.859 -9.891 -11.633 1 96.94 441 LEU B O 1
ATOM 9160 N N . VAL B 1 442 ? 27.734 -7.875 -11.961 1 97.56 442 VAL B N 1
ATOM 9161 C CA . VAL B 1 442 ? 26.781 -7.473 -12.992 1 97.56 442 VAL B CA 1
ATOM 9162 C C . VAL B 1 442 ? 26.891 -8.422 -14.188 1 97.56 442 VAL B C 1
ATOM 9164 O O . VAL B 1 442 ? 25.875 -8.875 -14.719 1 97.56 442 VAL B O 1
ATOM 9167 N N . GLU B 1 443 ? 28.109 -8.68 -14.531 1 97.25 443 GLU B N 1
ATOM 9168 C CA . GLU B 1 443 ? 28.344 -9.57 -15.664 1 97.25 443 GLU B CA 1
ATOM 9169 C C . GLU B 1 443 ? 27.844 -10.984 -15.367 1 97.25 443 GLU B C 1
ATOM 9171 O O . GLU B 1 443 ? 27.234 -11.625 -16.219 1 97.25 443 GLU B O 1
ATOM 9176 N N . PHE B 1 444 ? 28.109 -11.383 -14.203 1 97.12 444 PHE B N 1
ATOM 9177 C CA . PHE B 1 444 ? 27.688 -12.727 -13.805 1 97.12 444 PHE B CA 1
ATOM 9178 C C . PHE B 1 444 ? 26.172 -12.859 -13.844 1 97.12 444 PHE B C 1
ATOM 9180 O O . PHE B 1 444 ? 25.641 -13.836 -14.391 1 97.12 444 PHE B O 1
ATOM 9187 N N . ILE B 1 445 ? 25.438 -11.93 -13.234 1 98.12 445 ILE B N 1
ATOM 9188 C CA . ILE B 1 445 ? 23.984 -11.953 -13.188 1 98.12 445 ILE B CA 1
ATOM 9189 C C . ILE B 1 445 ? 23.406 -11.891 -14.602 1 98.12 445 ILE B C 1
ATOM 9191 O O . ILE B 1 445 ? 22.516 -12.656 -14.953 1 98.12 445 ILE B O 1
ATOM 9195 N N . PHE B 1 446 ? 24 -11.023 -15.414 1 98.31 446 PHE B N 1
ATOM 9196 C CA . PHE B 1 446 ? 23.516 -10.828 -16.781 1 98.31 446 PHE B CA 1
ATOM 9197 C C . PHE B 1 446 ? 23.672 -12.094 -17.594 1 98.31 446 PHE B C 1
ATOM 9199 O O . PHE B 1 446 ? 22.766 -12.492 -18.328 1 98.31 446 PHE B O 1
ATOM 9206 N N . GLU B 1 447 ? 24.766 -12.695 -17.453 1 97.06 447 GLU B N 1
ATOM 9207 C CA . GLU B 1 447 ? 25.047 -13.875 -18.266 1 97.06 447 GLU B CA 1
ATOM 9208 C C . GLU B 1 447 ? 24.156 -15.047 -17.859 1 97.06 447 GLU B C 1
ATOM 9210 O O . GLU B 1 447 ? 23.688 -15.805 -18.703 1 97.06 447 GLU B O 1
ATOM 9215 N N . GLU B 1 448 ? 23.922 -15.219 -16.594 1 96.5 448 GLU B N 1
ATOM 9216 C CA . GLU B 1 448 ? 23.031 -16.281 -16.125 1 96.5 448 GLU B CA 1
ATOM 9217 C C . GLU B 1 448 ? 21.609 -16.062 -16.641 1 96.5 448 GLU B C 1
ATOM 9219 O O . GLU B 1 448 ? 20.969 -17.016 -17.078 1 96.5 448 GLU B O 1
ATOM 9224 N N . LEU B 1 449 ? 21.141 -14.859 -16.594 1 97.44 449 LEU B N 1
ATOM 9225 C CA . LEU B 1 449 ? 19.781 -14.57 -17.031 1 97.44 449 LEU B CA 1
ATOM 9226 C C . LEU B 1 449 ? 19.672 -14.617 -18.547 1 97.44 449 LEU B C 1
ATOM 9228 O O . LEU B 1 449 ? 18.641 -15.008 -19.094 1 97.44 449 LEU B O 1
ATOM 9232 N N . ARG B 1 450 ? 20.797 -14.18 -19.203 1 96.69 450 ARG B N 1
ATOM 9233 C CA . ARG B 1 450 ? 20.844 -14.273 -20.656 1 96.69 450 ARG B CA 1
ATOM 9234 C C . ARG B 1 450 ? 20.734 -15.719 -21.125 1 96.69 450 ARG B C 1
ATOM 9236 O O . ARG B 1 450 ? 20 -16.016 -22.062 1 96.69 450 ARG B O 1
ATOM 9243 N N . MET B 1 451 ? 21.391 -16.594 -20.453 1 94.81 451 MET B N 1
ATOM 9244 C CA . MET B 1 451 ? 21.328 -18 -20.797 1 94.81 451 MET B CA 1
ATOM 9245 C C . MET B 1 451 ? 19.938 -18.562 -20.578 1 94.81 451 MET B C 1
ATOM 9247 O O . MET B 1 451 ? 19.422 -19.328 -21.406 1 94.81 451 MET B O 1
ATOM 9251 N N . LYS B 1 452 ? 19.312 -18.188 -19.531 1 94.62 452 LYS B N 1
ATOM 9252 C CA . LYS B 1 452 ? 17.938 -18.609 -19.266 1 94.62 452 LYS B CA 1
ATOM 9253 C C . LYS B 1 452 ? 16.984 -18.109 -20.344 1 94.62 452 LYS B C 1
ATOM 9255 O O . LYS B 1 452 ? 16.094 -18.844 -20.781 1 94.62 452 LYS B O 1
ATOM 9260 N N . SER B 1 453 ? 17.172 -16.906 -20.734 1 95.69 453 SER B N 1
ATOM 9261 C CA . SER B 1 453 ? 16.312 -16.281 -21.75 1 95.69 453 SER B CA 1
ATOM 9262 C C . SER B 1 453 ? 16.484 -16.969 -23.094 1 95.69 453 SER B C 1
ATOM 9264 O O . SER B 1 453 ? 15.508 -17.156 -23.828 1 95.69 453 SER B O 1
ATOM 9266 N N . ARG B 1 454 ? 17.672 -17.375 -23.422 1 93.81 454 ARG B N 1
ATOM 9267 C CA . ARG B 1 454 ? 17.953 -18.031 -24.703 1 93.81 454 ARG B CA 1
ATOM 9268 C C . ARG B 1 454 ? 17.234 -19.359 -24.797 1 93.81 454 ARG B C 1
ATOM 9270 O O . ARG B 1 454 ? 16.812 -19.781 -25.891 1 93.81 454 ARG B O 1
ATOM 9277 N N . THR B 1 455 ? 16.969 -19.938 -23.672 1 89.94 455 THR B N 1
ATOM 9278 C CA . THR B 1 455 ? 16.312 -21.234 -23.656 1 89.94 455 THR B CA 1
ATOM 9279 C C . THR B 1 455 ? 14.797 -21.078 -23.625 1 89.94 455 THR B C 1
ATOM 9281 O O . THR B 1 455 ? 14.055 -22 -23.969 1 89.94 455 THR B O 1
ATOM 9284 N N . ALA B 1 456 ? 14.344 -19.938 -23.219 1 91.56 456 AL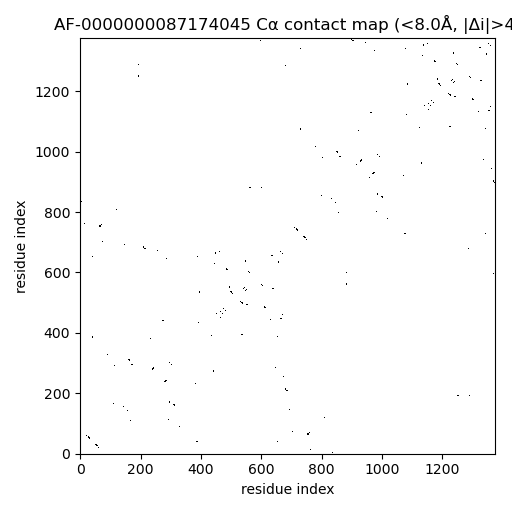A B N 1
ATOM 9285 C CA . ALA B 1 456 ? 12.914 -19.688 -23.078 1 91.56 456 ALA B CA 1
ATOM 9286 C C . ALA B 1 456 ? 12.344 -18.969 -24.297 1 91.56 456 ALA B C 1
ATOM 9288 O O . ALA B 1 456 ? 12.039 -17.781 -24.234 1 91.56 456 ALA B O 1
ATOM 9289 N N . ASN B 1 457 ? 11.977 -19.688 -25.297 1 86.5 457 ASN B N 1
ATOM 9290 C CA . ASN B 1 457 ? 11.586 -19.094 -26.578 1 86.5 457 ASN B CA 1
ATOM 9291 C C . ASN B 1 457 ? 10.109 -18.703 -26.578 1 86.5 457 ASN B C 1
ATOM 9293 O O . ASN B 1 457 ? 9.695 -17.844 -27.375 1 86.5 457 ASN B O 1
ATOM 9297 N N . ASP B 1 458 ? 9.336 -19.344 -25.797 1 85.81 458 ASP B N 1
ATOM 9298 C CA . ASP B 1 458 ? 7.914 -19.016 -25.734 1 85.81 458 ASP B CA 1
ATOM 9299 C C . ASP B 1 458 ? 7.52 -18.531 -24.344 1 85.81 458 ASP B C 1
ATOM 9301 O O . ASP B 1 458 ? 8.312 -18.625 -23.406 1 85.81 458 ASP B O 1
ATOM 9305 N N . LEU B 1 459 ? 6.344 -17.984 -24.328 1 87.62 459 LEU B N 1
ATOM 9306 C CA . LEU B 1 459 ? 5.867 -17.391 -23.078 1 87.62 459 LEU B CA 1
ATOM 9307 C C . LEU B 1 459 ? 5.727 -18.469 -22 1 87.62 459 LEU B C 1
ATOM 9309 O O . LEU B 1 459 ? 6.035 -18.219 -20.828 1 87.62 459 LEU B O 1
ATOM 9313 N N . ARG B 1 460 ? 5.25 -19.609 -22.328 1 86.62 460 ARG B N 1
ATOM 9314 C CA . ARG B 1 460 ? 5.102 -20.688 -21.375 1 86.62 460 ARG B CA 1
ATOM 9315 C C . ARG B 1 460 ? 6.457 -21.125 -20.812 1 86.62 460 ARG B C 1
ATOM 9317 O O . ARG B 1 460 ? 6.605 -21.312 -19.609 1 86.62 460 ARG B O 1
ATOM 9324 N N . ALA B 1 461 ? 7.383 -21.203 -21.656 1 91.44 461 ALA B N 1
ATOM 9325 C CA . ALA B 1 461 ? 8.734 -21.562 -21.234 1 91.44 461 ALA B CA 1
ATOM 9326 C C . ALA B 1 461 ? 9.336 -20.484 -20.344 1 91.44 461 ALA B C 1
ATOM 9328 O O . ALA B 1 461 ? 10.078 -20.781 -19.406 1 91.44 461 ALA B O 1
ATOM 9329 N N . ALA B 1 462 ? 9.055 -19.297 -20.719 1 92.81 462 ALA B N 1
ATOM 9330 C CA . ALA B 1 462 ? 9.562 -18.188 -19.922 1 92.81 462 ALA B CA 1
ATOM 9331 C C . ALA B 1 462 ? 8.969 -18.203 -18.516 1 92.81 462 ALA B C 1
ATOM 9333 O O . ALA B 1 462 ? 9.672 -17.953 -17.531 1 92.81 462 ALA B O 1
ATOM 9334 N N . MET B 1 463 ? 7.723 -18.5 -18.406 1 89.94 463 MET B N 1
ATOM 9335 C CA . MET B 1 463 ? 7.062 -18.594 -17.109 1 89.94 463 MET B CA 1
ATOM 9336 C C . MET B 1 463 ? 7.656 -19.719 -16.266 1 89.94 463 MET B C 1
ATOM 9338 O O . MET B 1 463 ? 7.852 -19.562 -15.062 1 89.94 463 MET B O 1
ATOM 9342 N N . ASP B 1 464 ? 7.969 -20.797 -16.906 1 90.62 464 ASP B N 1
ATOM 9343 C CA . ASP B 1 464 ? 8.586 -21.922 -16.203 1 90.62 464 ASP B CA 1
ATOM 9344 C C . ASP B 1 464 ? 10.008 -21.578 -15.75 1 90.62 464 ASP B C 1
ATOM 9346 O O . ASP B 1 464 ? 10.414 -21.938 -14.648 1 90.62 464 ASP B O 1
ATOM 9350 N N . ALA B 1 465 ? 10.641 -20.875 -16.562 1 92.44 465 ALA B N 1
ATOM 9351 C CA . ALA B 1 465 ? 12.016 -20.5 -16.234 1 92.44 465 ALA B CA 1
ATOM 9352 C C . ALA B 1 465 ? 12.062 -19.531 -15.062 1 92.44 465 ALA B C 1
ATOM 9354 O O . ALA B 1 465 ? 12.961 -19.609 -14.227 1 92.44 465 ALA B O 1
ATOM 9355 N N . CYS B 1 466 ? 11.148 -18.703 -15.062 1 90.69 466 CYS B N 1
ATOM 9356 C CA . CYS B 1 466 ? 11.164 -17.672 -14.031 1 90.69 466 CYS B CA 1
ATOM 9357 C C . CYS B 1 466 ? 10.641 -18.219 -12.703 1 90.69 466 CYS B C 1
ATOM 9359 O O . CYS B 1 466 ? 10.875 -17.625 -11.648 1 90.69 466 CYS B O 1
ATOM 9361 N N . SER B 1 467 ? 9.922 -19.328 -12.734 1 89.06 467 SER B N 1
ATOM 9362 C CA . SER B 1 467 ? 9.352 -19.906 -11.523 1 89.06 467 SER B CA 1
ATOM 9363 C C . SER B 1 467 ? 10.359 -20.797 -10.805 1 89.06 467 SER B C 1
ATOM 9365 O O . SER B 1 467 ? 10.094 -21.266 -9.703 1 89.06 467 SER B O 1
ATOM 9367 N N . GLN B 1 468 ? 11.539 -20.875 -11.398 1 91.69 468 GLN B N 1
ATOM 9368 C CA . GLN B 1 468 ? 12.562 -21.719 -10.789 1 91.69 468 GLN B CA 1
ATOM 9369 C C . GLN B 1 468 ? 13.289 -20.984 -9.672 1 91.69 468 GLN B C 1
ATOM 9371 O O . GLN B 1 468 ? 13.578 -19.797 -9.789 1 91.69 468 GLN B O 1
ATOM 9376 N N . ARG B 1 469 ? 13.547 -21.688 -8.586 1 91.81 469 ARG B N 1
ATOM 9377 C CA . ARG B 1 469 ? 14.156 -21.094 -7.395 1 91.81 469 ARG B CA 1
ATOM 9378 C C . ARG B 1 469 ? 15.484 -21.781 -7.07 1 91.81 469 ARG B C 1
ATOM 9380 O O . ARG B 1 469 ? 15.773 -22.047 -5.906 1 91.81 469 ARG B O 1
ATOM 9387 N N . GLY B 1 470 ? 16.172 -22.172 -7.992 1 93.75 470 GLY B N 1
ATOM 9388 C CA . GLY B 1 470 ? 17.438 -22.844 -7.785 1 93.75 470 GLY B CA 1
ATOM 9389 C C . GLY B 1 470 ? 17.547 -24.141 -8.562 1 93.75 470 GLY B C 1
ATOM 9390 O O . GLY B 1 470 ? 18.656 -24.641 -8.781 1 93.75 470 GLY B O 1
ATOM 9391 N N . ASP B 1 471 ? 16.484 -24.656 -9.07 1 93.94 471 ASP B N 1
ATOM 9392 C CA . ASP B 1 471 ? 16.438 -25.938 -9.781 1 93.94 471 ASP B CA 1
ATOM 9393 C C . ASP B 1 471 ? 17.219 -25.859 -11.094 1 93.94 471 ASP B C 1
ATOM 9395 O O . ASP B 1 471 ? 17.953 -26.797 -11.438 1 93.94 471 ASP B O 1
ATOM 9399 N N . TRP B 1 472 ? 17.047 -24.812 -11.719 1 93.56 472 TRP B N 1
ATOM 9400 C CA . TRP B 1 472 ? 17.719 -24.672 -13.008 1 93.56 472 TRP B CA 1
ATOM 9401 C C . TRP B 1 472 ? 19.219 -24.609 -12.836 1 93.56 472 TRP B C 1
ATOM 9403 O O . TRP B 1 472 ? 19.969 -25.219 -13.602 1 93.56 472 TRP B O 1
ATOM 9413 N N . ALA B 1 473 ? 19.672 -23.844 -11.852 1 94.94 473 ALA B N 1
ATOM 9414 C CA . ALA B 1 473 ? 21.109 -23.719 -11.586 1 94.94 473 ALA B CA 1
ATOM 9415 C C . ALA B 1 473 ? 21.719 -25.062 -11.234 1 94.94 473 ALA B C 1
ATOM 9417 O O . ALA B 1 473 ? 22.812 -25.391 -11.695 1 94.94 473 ALA B O 1
ATOM 9418 N N . LEU B 1 474 ? 21.016 -25.859 -10.438 1 95.81 474 LEU B N 1
ATOM 9419 C CA . LEU B 1 474 ? 21.516 -27.172 -10.031 1 95.81 474 LEU B CA 1
ATOM 9420 C C . LEU B 1 474 ? 21.5 -28.141 -11.203 1 95.81 474 LEU B C 1
ATOM 9422 O O . LEU B 1 474 ? 22.453 -28.891 -11.398 1 95.81 474 LEU B O 1
ATOM 9426 N N . LEU B 1 475 ? 20.469 -28.094 -11.992 1 93.75 475 LEU B N 1
ATOM 9427 C CA . LEU B 1 475 ? 20.312 -29 -13.133 1 93.75 475 LEU B CA 1
ATOM 9428 C C . LEU B 1 475 ? 21.344 -28.672 -14.219 1 93.75 475 LEU B C 1
ATOM 9430 O O . LEU B 1 475 ? 21.828 -29.578 -14.898 1 93.75 475 LEU B O 1
ATOM 9434 N N . GLN B 1 476 ? 21.594 -27.453 -14.445 1 90.94 476 GLN B N 1
ATOM 9435 C CA . GLN B 1 476 ? 22.547 -27.016 -15.469 1 90.94 476 GLN B CA 1
ATOM 9436 C C . GLN B 1 476 ? 23.953 -27.469 -15.141 1 90.94 476 GLN B C 1
ATOM 9438 O O . GLN B 1 476 ? 24.766 -27.703 -16.047 1 90.94 476 GLN B O 1
ATOM 9443 N N . THR B 1 477 ? 24.25 -27.531 -13.93 1 90.56 477 THR B N 1
ATOM 9444 C CA . THR B 1 477 ? 25.594 -27.969 -13.523 1 90.56 477 THR B CA 1
ATOM 9445 C C . THR B 1 477 ? 25.719 -29.484 -13.664 1 90.56 477 THR B C 1
ATOM 9447 O O . THR B 1 477 ? 26.688 -29.969 -14.273 1 90.56 477 THR B O 1
ATOM 9450 N N . SER B 1 478 ? 24.828 -30.297 -13 1 91.81 478 SER B N 1
ATOM 9451 C CA . SER B 1 478 ? 24.828 -31.75 -13.133 1 91.81 478 SER B CA 1
ATOM 9452 C C . SER B 1 478 ? 23.531 -32.344 -12.586 1 91.81 478 SER B C 1
ATOM 9454 O O . SER B 1 478 ? 23.047 -31.906 -11.539 1 91.81 478 SER B O 1
ATOM 9456 N N . ARG B 1 479 ? 23.078 -33.312 -13.188 1 92.75 479 ARG B N 1
ATOM 9457 C CA . ARG B 1 479 ? 21.891 -34.031 -12.727 1 92.75 479 ARG B CA 1
ATOM 9458 C C . ARG B 1 479 ? 22.125 -34.719 -11.391 1 92.75 479 ARG B C 1
ATOM 9460 O O . ARG B 1 479 ? 21.234 -34.781 -10.547 1 92.75 479 ARG B O 1
ATOM 9467 N N . ALA B 1 480 ? 23.297 -35.188 -11.273 1 92.62 480 ALA B N 1
ATOM 9468 C CA . ALA B 1 480 ? 23.656 -35.875 -10.023 1 92.62 480 ALA B CA 1
ATOM 9469 C C . ALA B 1 480 ? 23.609 -34.906 -8.852 1 92.62 480 ALA B C 1
ATOM 9471 O O . ALA B 1 480 ? 23.094 -35.25 -7.777 1 92.62 480 ALA B O 1
ATOM 9472 N N . ILE B 1 481 ? 24.078 -33.719 -9.094 1 93.5 481 ILE B N 1
ATOM 9473 C CA . ILE B 1 481 ? 24.109 -32.719 -8.047 1 93.5 481 ILE B CA 1
ATOM 9474 C C . ILE B 1 481 ? 22.688 -32.281 -7.719 1 93.5 481 ILE B C 1
ATOM 9476 O O . ILE B 1 481 ? 22.344 -32.031 -6.555 1 93.5 481 ILE B O 1
ATOM 9480 N N . TYR B 1 482 ? 21.859 -32.219 -8.75 1 94.75 482 TYR B N 1
ATOM 9481 C CA . TYR B 1 482 ? 20.469 -31.828 -8.539 1 94.75 482 TYR B CA 1
ATOM 9482 C C . TYR B 1 482 ? 19.766 -32.844 -7.621 1 94.75 482 TYR B C 1
ATOM 9484 O O . TYR B 1 482 ? 19.062 -32.438 -6.684 1 94.75 482 TYR B O 1
ATOM 9492 N N . PHE B 1 483 ? 19.953 -34.062 -7.848 1 93.12 483 PHE B N 1
ATOM 9493 C CA . PHE B 1 483 ? 19.281 -35.062 -7.055 1 93.12 483 PHE B CA 1
ATOM 9494 C C . PHE B 1 483 ? 19.812 -35.094 -5.625 1 93.12 483 PHE B C 1
ATOM 9496 O O . PHE B 1 483 ? 19.078 -35.375 -4.684 1 93.12 483 PHE B O 1
ATOM 9503 N N . GLU B 1 484 ? 21 -34.688 -5.465 1 92.44 484 GLU B N 1
ATOM 9504 C CA . GLU B 1 484 ? 21.594 -34.656 -4.137 1 92.44 484 GLU B CA 1
ATOM 9505 C C . GLU B 1 484 ? 21.125 -33.469 -3.338 1 92.44 484 GLU B C 1
ATOM 9507 O O . GLU B 1 484 ? 20.953 -33.531 -2.119 1 92.44 484 GLU B O 1
ATOM 9512 N N . LEU B 1 485 ? 20.906 -32.344 -4.016 1 95.56 485 LEU B N 1
ATOM 9513 C CA . LEU B 1 485 ? 20.656 -31.094 -3.289 1 95.56 485 LEU B CA 1
ATOM 9514 C C . LEU B 1 485 ? 19.219 -30.625 -3.484 1 95.56 485 LEU B C 1
ATOM 9516 O O . LEU B 1 485 ? 18.812 -29.609 -2.902 1 95.56 485 LEU B O 1
ATOM 9520 N N . LYS B 1 486 ? 18.391 -31.297 -4.246 1 94.44 486 LYS B N 1
ATOM 9521 C CA . LYS B 1 486 ? 17.031 -30.875 -4.594 1 94.44 486 LYS B CA 1
ATOM 9522 C C . LYS B 1 486 ? 16.172 -30.688 -3.344 1 94.44 486 LYS B C 1
ATOM 9524 O O . LYS B 1 486 ? 15.266 -29.859 -3.32 1 94.44 486 LYS B O 1
ATOM 9529 N N . TRP B 1 487 ? 16.453 -31.422 -2.232 1 91.81 487 TRP B N 1
ATOM 9530 C CA . TRP B 1 487 ? 15.68 -31.344 -1.001 1 91.81 487 TRP B CA 1
ATOM 9531 C C . TRP B 1 487 ? 15.719 -29.938 -0.417 1 91.81 487 TRP B C 1
ATOM 9533 O O . TRP B 1 487 ? 14.766 -29.5 0.23 1 91.81 487 TRP B O 1
ATOM 9543 N N . SER B 1 488 ? 16.812 -29.219 -0.611 1 94.38 488 SER B N 1
ATOM 9544 C CA . SER B 1 488 ? 17.016 -27.906 -0.023 1 94.38 488 SER B CA 1
ATOM 9545 C C . SER B 1 488 ? 16.141 -26.859 -0.697 1 94.38 488 SER B C 1
ATOM 9547 O O . SER B 1 488 ? 15.992 -25.75 -0.182 1 94.38 488 SER B O 1
ATOM 9549 N N . ILE B 1 489 ? 15.508 -27.156 -1.832 1 92.88 489 ILE B N 1
ATOM 9550 C CA . ILE B 1 489 ? 14.688 -26.203 -2.578 1 92.88 489 ILE B CA 1
ATOM 9551 C C . ILE B 1 489 ? 13.227 -26.656 -2.568 1 92.88 489 ILE B C 1
ATOM 9553 O O . ILE B 1 489 ? 12.336 -25.891 -2.219 1 92.88 489 ILE B O 1
ATOM 9557 N N . VAL B 1 490 ? 12.984 -27.938 -2.82 1 88.31 490 VAL B N 1
ATOM 9558 C CA . VAL B 1 490 ? 11.641 -28.453 -3.088 1 88.31 490 VAL B CA 1
ATOM 9559 C C . VAL B 1 490 ? 10.891 -28.656 -1.773 1 88.31 490 VAL B C 1
ATOM 9561 O O . VAL B 1 490 ? 9.68 -28.422 -1.708 1 88.31 490 VAL B O 1
ATOM 9564 N N . GLU B 1 491 ? 11.562 -28.969 -0.709 1 86.31 491 GLU B N 1
ATOM 9565 C CA . GLU B 1 491 ? 10.898 -29.312 0.543 1 86.31 491 GLU B CA 1
ATOM 9566 C C . GLU B 1 491 ? 10.594 -28.062 1.367 1 86.31 491 GLU B C 1
ATOM 9568 O O . GLU B 1 491 ? 9.867 -28.141 2.363 1 86.31 491 GLU B O 1
ATOM 9573 N N . TYR B 1 492 ? 11.086 -26.953 0.996 1 88.19 492 TYR B N 1
ATOM 9574 C CA . TYR B 1 492 ? 10.938 -25.734 1.778 1 88.19 492 TYR B CA 1
ATOM 9575 C C . TYR B 1 492 ? 10.242 -24.641 0.964 1 88.19 492 TYR B C 1
ATOM 9577 O O . TYR B 1 492 ? 10.297 -24.656 -0.268 1 88.19 492 TYR B O 1
ATOM 9585 N N . GLN B 1 493 ? 9.516 -23.75 1.659 1 87.19 493 GLN B N 1
ATOM 9586 C CA . GLN B 1 493 ? 9 -22.547 1.005 1 87.19 493 GLN B CA 1
ATOM 9587 C C . GLN B 1 493 ? 10.141 -21.625 0.584 1 87.19 493 GLN B C 1
ATOM 9589 O O . GLN B 1 493 ? 11.266 -21.75 1.075 1 87.19 493 GLN B O 1
ATOM 9594 N N . TYR B 1 494 ? 9.914 -20.797 -0.223 1 91.12 494 TYR B N 1
ATOM 9595 C CA . TYR B 1 494 ? 10.945 -19.953 -0.814 1 91.12 494 TYR B CA 1
ATOM 9596 C C . TYR B 1 494 ? 11.773 -19.266 0.266 1 91.12 494 TYR B C 1
ATOM 9598 O O . TYR B 1 494 ? 13.008 -19.328 0.244 1 91.12 494 TYR B O 1
ATOM 9606 N N . ALA B 1 495 ? 11.094 -18.578 1.177 1 91.94 495 ALA B N 1
ATOM 9607 C CA . ALA B 1 495 ? 11.82 -17.812 2.193 1 91.94 495 ALA B CA 1
ATOM 9608 C C . ALA B 1 495 ? 12.633 -18.75 3.09 1 91.94 495 ALA B C 1
ATOM 9610 O O . ALA B 1 495 ? 13.719 -18.375 3.555 1 91.94 495 ALA B O 1
ATOM 9611 N N . GLU B 1 496 ? 12.18 -19.906 3.314 1 92.25 496 GLU B N 1
ATOM 9612 C CA . GLU B 1 496 ? 12.914 -20.891 4.121 1 92.25 496 GLU B CA 1
ATOM 9613 C C . GLU B 1 496 ? 14.148 -21.391 3.389 1 92.25 496 GLU B C 1
ATOM 9615 O O . GLU B 1 496 ? 15.203 -21.578 3.996 1 92.25 496 GLU B O 1
ATOM 9620 N N . SER B 1 497 ? 13.906 -21.641 2.137 1 94.06 497 SER B N 1
ATOM 9621 C CA . SER B 1 497 ? 15.047 -22.047 1.326 1 94.06 497 SER B CA 1
ATOM 9622 C C . SER B 1 497 ? 16.125 -20.969 1.299 1 94.06 497 SER B C 1
ATOM 9624 O O . SER B 1 497 ? 17.328 -21.281 1.318 1 94.06 497 SER B O 1
ATOM 9626 N N . LEU B 1 498 ? 15.656 -19.75 1.256 1 96 498 LEU B N 1
ATOM 9627 C CA . LEU B 1 498 ? 16.594 -18.625 1.256 1 96 498 LEU B CA 1
ATOM 9628 C C . LEU B 1 498 ? 17.391 -18.594 2.551 1 96 498 LEU B C 1
ATOM 9630 O O . LEU B 1 498 ? 18.625 -18.438 2.52 1 96 498 LEU B O 1
ATOM 9634 N N . LEU B 1 499 ? 16.734 -18.812 3.631 1 96.44 499 LEU B N 1
ATOM 9635 C CA . LEU B 1 499 ? 17.406 -18.797 4.926 1 96.44 499 LEU B CA 1
ATOM 9636 C C . LEU B 1 499 ? 18.344 -20 5.051 1 96.44 499 LEU B C 1
ATOM 9638 O O . LEU B 1 499 ? 19.453 -19.859 5.574 1 96.44 499 LEU B O 1
ATOM 9642 N N . LEU B 1 500 ? 17.906 -21.109 4.551 1 96.94 500 LEU B N 1
ATOM 9643 C CA . LEU B 1 500 ? 18.703 -22.328 4.57 1 96.94 500 LEU B CA 1
ATOM 9644 C C . LEU B 1 500 ? 20 -22.156 3.789 1 96.94 500 LEU B C 1
ATOM 9646 O O . LEU B 1 500 ? 21.078 -22.438 4.297 1 96.94 500 LEU B O 1
ATOM 9650 N N . TRP B 1 501 ? 19.875 -21.656 2.615 1 98.06 501 TRP B N 1
ATOM 9651 C CA . TRP B 1 501 ? 21.031 -21.453 1.752 1 98.06 501 TRP B CA 1
ATOM 9652 C C . TRP B 1 501 ? 21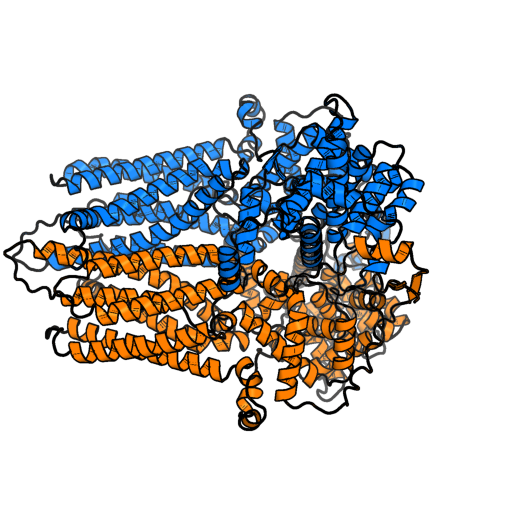.938 -20.344 2.301 1 98.06 501 TRP B C 1
ATOM 9654 O O . TRP B 1 501 ? 23.156 -20.406 2.146 1 98.06 501 TRP B O 1
ATOM 9664 N N . HIS B 1 502 ? 21.375 -19.328 2.91 1 98.19 502 HIS B N 1
ATOM 9665 C CA . HIS B 1 502 ? 22.172 -18.266 3.506 1 98.19 502 HIS B CA 1
ATOM 9666 C C . HIS B 1 502 ? 23.031 -18.797 4.652 1 98.19 502 HIS B C 1
ATOM 9668 O O . HIS B 1 502 ? 24.219 -18.5 4.73 1 98.19 502 HIS B O 1
ATOM 9674 N N . LEU B 1 503 ? 22.422 -19.547 5.5 1 97.69 503 LEU B N 1
ATOM 9675 C CA . LEU B 1 503 ? 23.156 -20.125 6.621 1 97.69 503 LEU B CA 1
ATOM 9676 C C . LEU B 1 503 ? 24.234 -21.078 6.133 1 97.69 503 LEU B C 1
ATOM 9678 O O . LEU B 1 503 ? 25.359 -21.078 6.66 1 97.69 503 LEU B O 1
ATOM 9682 N N . ALA B 1 504 ? 23.906 -21.891 5.172 1 97.62 504 ALA B N 1
ATOM 9683 C CA . ALA B 1 504 ? 24.891 -22.797 4.602 1 97.62 504 ALA B CA 1
ATOM 9684 C C . ALA B 1 504 ? 26.062 -22.031 3.998 1 97.62 504 ALA B C 1
ATOM 9686 O O . ALA B 1 504 ? 27.219 -22.438 4.133 1 97.62 504 ALA B O 1
ATOM 9687 N N . THR B 1 505 ? 25.75 -20.922 3.299 1 97.56 505 THR B N 1
ATOM 9688 C CA . THR B 1 505 ? 26.797 -20.094 2.713 1 97.56 505 THR B CA 1
ATOM 9689 C C . THR B 1 505 ? 27.703 -19.516 3.799 1 97.56 505 THR B C 1
ATOM 9691 O O . THR B 1 505 ? 28.922 -19.484 3.639 1 97.56 505 THR B O 1
ATOM 9694 N N . GLU B 1 506 ? 27.094 -19.125 4.859 1 96 506 GLU B N 1
ATOM 9695 C CA . GLU B 1 506 ? 27.875 -18.562 5.965 1 96 506 GLU B CA 1
ATOM 9696 C C . GLU B 1 506 ? 28.781 -19.625 6.582 1 96 506 GLU B C 1
ATOM 9698 O O . GLU B 1 506 ? 29.938 -19.344 6.902 1 96 506 GLU B O 1
ATOM 9703 N N . LEU B 1 507 ? 28.281 -20.781 6.734 1 95.12 507 LEU B N 1
ATOM 9704 C CA . LEU B 1 507 ? 29.062 -21.875 7.312 1 95.12 507 LEU B CA 1
ATOM 9705 C C . LEU B 1 507 ? 30.219 -22.25 6.402 1 95.12 507 LEU B C 1
ATOM 9707 O O . LEU B 1 507 ? 31.359 -22.422 6.871 1 95.12 507 LEU B O 1
ATOM 9711 N N . CYS B 1 508 ? 29.938 -22.359 5.152 1 94.75 508 CYS B N 1
ATOM 9712 C CA . CYS B 1 508 ? 31 -22.672 4.191 1 94.75 508 CYS B CA 1
ATOM 9713 C C . CYS B 1 508 ? 32.031 -21.562 4.145 1 94.75 508 CYS B C 1
ATOM 9715 O O . CYS B 1 508 ? 33.219 -21.828 4.039 1 94.75 508 CYS B O 1
ATOM 9717 N N . TYR B 1 509 ? 31.578 -20.344 4.176 1 93.62 509 TYR B N 1
ATOM 9718 C CA . TYR B 1 509 ? 32.469 -19.203 4.082 1 93.62 509 TYR B CA 1
ATOM 9719 C C . TYR B 1 509 ? 33.438 -19.156 5.262 1 93.62 509 TYR B C 1
ATOM 9721 O O . TYR B 1 509 ? 34.625 -18.891 5.086 1 93.62 509 TYR B O 1
ATOM 9729 N N . LEU B 1 510 ? 32.969 -19.391 6.41 1 90.06 510 LEU B N 1
ATOM 9730 C CA . LEU B 1 510 ? 33.781 -19.312 7.621 1 90.06 510 LEU B CA 1
ATOM 9731 C C . LEU B 1 510 ? 34.719 -20.5 7.742 1 90.06 510 LEU B C 1
ATOM 9733 O O . LEU B 1 510 ? 35.781 -20.422 8.367 1 90.06 510 LEU B O 1
ATOM 9737 N N . GLN B 1 511 ? 34.312 -21.547 7.211 1 86.81 511 GLN B N 1
ATOM 9738 C CA . GLN B 1 511 ? 35.156 -22.734 7.211 1 86.81 511 GLN B CA 1
ATOM 9739 C C . GLN B 1 511 ? 36.406 -22.5 6.371 1 86.81 511 GLN B C 1
ATOM 9741 O O . GLN B 1 511 ? 37.5 -22.984 6.715 1 86.81 511 GLN B O 1
ATOM 9746 N N . GLU B 1 512 ? 36.281 -21.781 5.281 1 81.31 512 GLU B N 1
ATOM 9747 C CA . GLU B 1 512 ? 37.406 -21.578 4.363 1 81.31 512 GLU B CA 1
ATOM 9748 C C . GLU B 1 512 ? 38.156 -20.297 4.68 1 81.31 512 GLU B C 1
ATOM 9750 O O . GLU B 1 512 ? 39.156 -19.984 4.027 1 81.31 512 GLU B O 1
ATOM 9755 N N . THR B 1 513 ? 37.625 -19.312 5.332 1 68.75 513 THR B N 1
ATOM 9756 C CA . THR B 1 513 ? 38.281 -18.047 5.594 1 68.75 513 THR B CA 1
ATOM 9757 C C . THR B 1 513 ? 39.719 -18.297 6.09 1 68.75 513 THR B C 1
ATOM 9759 O O . THR B 1 513 ? 40.594 -17.438 5.934 1 68.75 513 THR B O 1
ATOM 9762 N N . GLU B 1 514 ? 40.062 -19.406 6.688 1 56.56 514 GLU B N 1
ATOM 9763 C CA . GLU B 1 514 ? 41.438 -19.609 7.074 1 56.56 514 GLU B CA 1
ATOM 9764 C C . GLU B 1 514 ? 42.312 -19.906 5.855 1 56.56 514 GLU B C 1
ATOM 9766 O O . GLU B 1 514 ? 43.531 -19.781 5.922 1 56.56 514 GLU B O 1
ATOM 9771 N N . ILE B 1 515 ? 41.719 -20.25 4.754 1 52.94 515 ILE B N 1
ATOM 9772 C CA . ILE B 1 515 ? 42.531 -20.516 3.59 1 52.94 515 ILE B CA 1
ATOM 9773 C C . ILE B 1 515 ? 42.656 -19.266 2.732 1 52.94 515 ILE B C 1
ATOM 9775 O O . ILE B 1 515 ? 41.656 -18.672 2.34 1 52.94 515 ILE B O 1
ATOM 9779 N N . LYS B 1 516 ? 43.781 -18.469 2.793 1 52.19 516 LYS B N 1
ATOM 9780 C CA . LYS B 1 516 ? 44.125 -17.234 2.078 1 52.19 516 LYS B CA 1
ATOM 9781 C C . LYS B 1 516 ? 43.594 -17.281 0.644 1 52.19 516 LYS B C 1
ATOM 9783 O O . LYS B 1 516 ? 44.062 -18.078 -0.17 1 52.19 516 LYS B O 1
ATOM 9788 N N . PRO B 1 517 ? 42.375 -16.703 0.369 1 53.25 517 PRO B N 1
ATOM 9789 C CA . PRO B 1 517 ? 41.938 -16.797 -1.016 1 53.25 517 PRO B CA 1
ATOM 9790 C C . PRO B 1 517 ? 42.875 -16.125 -2.008 1 53.25 517 PRO B C 1
ATOM 9792 O O . PRO B 1 517 ? 43.375 -15.039 -1.728 1 53.25 517 PRO B O 1
ATOM 9795 N N . SER B 1 518 ? 43.531 -16.656 -2.801 1 48.47 518 SER B N 1
ATOM 9796 C CA . SER B 1 518 ? 44.188 -15.945 -3.902 1 48.47 518 SER B CA 1
ATOM 9797 C C . SER B 1 518 ? 43.156 -15.117 -4.695 1 48.47 518 SER B C 1
ATOM 9799 O O . SER B 1 518 ? 42.188 -15.648 -5.203 1 48.47 518 SER B O 1
ATOM 9801 N N . ALA B 1 519 ? 43 -13.891 -4.395 1 49.56 519 ALA B N 1
ATOM 9802 C CA . ALA B 1 519 ? 42.125 -12.875 -4.977 1 49.56 519 ALA B CA 1
ATOM 9803 C C . ALA B 1 519 ? 41.938 -13.086 -6.477 1 49.56 519 ALA B C 1
ATOM 9805 O O . ALA B 1 519 ? 40.906 -12.773 -7.039 1 49.56 519 ALA B O 1
ATOM 9806 N N . ASP B 1 520 ? 43 -13.234 -7.156 1 52.16 520 ASP B N 1
ATOM 9807 C CA . ASP B 1 520 ? 43.094 -13.117 -8.609 1 52.16 520 ASP B CA 1
ATOM 9808 C C . ASP B 1 520 ? 42.5 -14.344 -9.305 1 52.16 520 ASP B C 1
ATOM 9810 O O . ASP B 1 520 ? 42.5 -14.414 -10.531 1 52.16 520 ASP B O 1
ATOM 9814 N N . ASP B 1 521 ? 41.812 -15.367 -8.531 1 67.88 521 ASP B N 1
ATOM 9815 C CA . ASP B 1 521 ? 41.406 -16.625 -9.141 1 67.88 521 ASP B CA 1
ATOM 9816 C C . ASP B 1 521 ? 39.906 -16.766 -9.211 1 67.88 521 ASP B C 1
ATOM 9818 O O . ASP B 1 521 ? 39.156 -16.078 -8.484 1 67.88 521 ASP B O 1
ATOM 9822 N N . ASP B 1 522 ? 39.281 -17.297 -10.297 1 76.12 522 ASP B N 1
ATOM 9823 C CA . ASP B 1 522 ? 37.875 -17.609 -10.57 1 76.12 522 ASP B CA 1
ATOM 9824 C C . ASP B 1 522 ? 37.156 -18.078 -9.305 1 76.12 522 ASP B C 1
ATOM 9826 O O . ASP B 1 522 ? 36 -17.719 -9.062 1 76.12 522 ASP B O 1
ATOM 9830 N N . HIS B 1 523 ? 37.938 -18.578 -8.461 1 80.06 523 HIS B N 1
ATOM 9831 C CA . HIS B 1 523 ? 37.406 -19.078 -7.195 1 80.06 523 HIS B CA 1
ATOM 9832 C C . HIS B 1 523 ? 37.156 -17.938 -6.219 1 80.06 523 HIS B C 1
ATOM 9834 O O . HIS B 1 523 ? 36.094 -17.875 -5.594 1 80.06 523 HIS B O 1
ATOM 9840 N N . GLY B 1 524 ? 38.031 -17.016 -6.156 1 82.69 524 GLY B N 1
ATOM 9841 C CA . GLY B 1 524 ? 37.875 -15.891 -5.258 1 82.69 524 GLY B CA 1
ATOM 9842 C C . GLY B 1 524 ? 36.75 -14.953 -5.652 1 82.69 524 GLY B C 1
ATOM 9843 O O . GLY B 1 524 ? 36 -14.484 -4.797 1 82.69 524 GLY B O 1
ATOM 9844 N N . ASN B 1 525 ? 36.656 -14.797 -6.863 1 89.31 525 ASN B N 1
ATOM 9845 C CA . ASN B 1 525 ? 35.594 -13.922 -7.363 1 89.31 525 ASN B CA 1
ATOM 9846 C C . ASN B 1 525 ? 34.219 -14.523 -7.129 1 89.31 525 ASN B C 1
ATOM 9848 O O . ASN B 1 525 ? 33.281 -13.828 -6.695 1 89.31 525 ASN B O 1
ATOM 9852 N N . SER B 1 526 ? 34.125 -15.789 -7.355 1 93.38 526 SER B N 1
ATOM 9853 C CA . SER B 1 526 ? 32.844 -16.469 -7.141 1 93.38 526 SER B CA 1
ATOM 9854 C C . SER B 1 526 ? 32.469 -16.484 -5.664 1 93.38 526 SER B C 1
ATOM 9856 O O . SER B 1 526 ? 31.281 -16.375 -5.316 1 93.38 526 SER B O 1
ATOM 9858 N N . ARG B 1 527 ? 33.438 -16.609 -4.875 1 94.38 527 ARG B N 1
ATOM 9859 C CA . ARG B 1 527 ? 33.219 -16.594 -3.434 1 94.38 527 ARG B CA 1
ATOM 9860 C C . ARG B 1 527 ? 32.688 -15.242 -2.975 1 94.38 527 ARG B C 1
ATOM 9862 O O . ARG B 1 527 ? 31.75 -15.18 -2.178 1 94.38 527 ARG B O 1
ATOM 9869 N N . GLN B 1 528 ? 33.25 -14.227 -3.518 1 93.75 528 GLN B N 1
ATOM 9870 C CA . GLN B 1 528 ? 32.812 -12.883 -3.143 1 93.75 528 GLN B CA 1
ATOM 9871 C C . GLN B 1 528 ? 31.406 -12.594 -3.658 1 93.75 528 GLN B C 1
ATOM 9873 O O . GLN B 1 528 ? 30.594 -12 -2.949 1 93.75 528 GLN B O 1
ATOM 9878 N N . ILE B 1 529 ? 31.141 -13.008 -4.816 1 96.25 529 ILE B N 1
ATOM 9879 C CA . ILE B 1 529 ? 29.812 -12.805 -5.414 1 96.25 529 ILE B CA 1
ATOM 9880 C C . ILE B 1 529 ? 28.766 -13.555 -4.605 1 96.25 529 ILE B C 1
ATOM 9882 O O . ILE B 1 529 ? 27.719 -13.008 -4.273 1 96.25 529 ILE B O 1
ATOM 9886 N N . CYS B 1 530 ? 29.109 -14.75 -4.301 1 96.94 530 CYS B N 1
ATOM 9887 C CA . CYS B 1 530 ? 28.188 -15.602 -3.545 1 96.94 530 CYS B CA 1
ATOM 9888 C C . CYS B 1 530 ? 27.875 -14.992 -2.184 1 96.94 530 CYS B C 1
ATOM 9890 O O . CYS B 1 530 ? 26.719 -14.875 -1.804 1 96.94 530 CYS B O 1
ATOM 9892 N N . LYS B 1 531 ? 28.922 -14.586 -1.51 1 96.25 531 LYS B N 1
ATOM 9893 C CA . LYS B 1 531 ? 28.766 -14.023 -0.174 1 96.25 531 LYS B CA 1
ATOM 9894 C C . LYS B 1 531 ? 27.969 -12.719 -0.219 1 96.25 531 LYS B C 1
ATOM 9896 O O . LYS B 1 531 ? 27.078 -12.5 0.616 1 96.25 531 LYS B O 1
ATOM 9901 N N . LEU B 1 532 ? 28.188 -11.922 -1.188 1 97.31 532 LEU B N 1
ATOM 9902 C CA . LEU B 1 532 ? 27.484 -10.648 -1.312 1 97.31 532 LEU B CA 1
ATOM 9903 C C . LEU B 1 532 ? 26 -10.867 -1.581 1 97.31 532 LEU B C 1
ATOM 9905 O O . LEU B 1 532 ? 25.156 -10.258 -0.931 1 97.31 532 LEU B O 1
ATOM 9909 N N . LEU B 1 533 ? 25.672 -11.75 -2.49 1 98.06 533 LEU B N 1
ATOM 9910 C CA . LEU B 1 533 ? 24.281 -12.008 -2.83 1 98.06 533 LEU B CA 1
ATOM 9911 C C . LEU B 1 533 ? 23.547 -12.641 -1.655 1 98.06 533 LEU B C 1
ATOM 9913 O O . LEU B 1 533 ? 22.391 -12.297 -1.383 1 98.06 533 LEU B O 1
ATOM 9917 N N . SER B 1 534 ? 24.234 -13.508 -0.995 1 98 534 SER B N 1
ATOM 9918 C CA . SER B 1 534 ? 23.641 -14.164 0.166 1 98 534 SER B CA 1
ATOM 9919 C C . SER B 1 534 ? 23.328 -13.164 1.27 1 98 534 SER B C 1
ATOM 9921 O O . SER B 1 534 ? 22.188 -13.109 1.759 1 98 534 SER B O 1
ATOM 9923 N N . ASP B 1 535 ? 24.234 -12.305 1.621 1 97.56 535 ASP B N 1
ATOM 9924 C CA . ASP B 1 535 ? 24.047 -11.312 2.672 1 97.56 535 ASP B CA 1
ATOM 9925 C C . ASP B 1 535 ? 23.016 -10.266 2.258 1 97.56 535 ASP B C 1
ATOM 9927 O O . ASP B 1 535 ? 22.25 -9.773 3.092 1 97.56 535 ASP B O 1
ATOM 9931 N N . TYR B 1 536 ? 23.109 -9.953 1 1 97.06 536 TYR B N 1
ATOM 9932 C CA . TYR B 1 536 ? 22.156 -8.977 0.472 1 97.06 536 TYR B CA 1
ATOM 9933 C C . TYR B 1 536 ? 20.734 -9.484 0.597 1 97.06 536 TYR B C 1
ATOM 9935 O O . TYR B 1 536 ? 19.844 -8.758 1.065 1 97.06 536 TYR B O 1
ATOM 9943 N N . MET B 1 537 ? 20.516 -10.703 0.242 1 96.75 537 MET B N 1
ATOM 9944 C CA . MET B 1 537 ? 19.172 -11.273 0.276 1 96.75 537 MET B CA 1
ATOM 9945 C C . MET B 1 537 ? 18.672 -11.422 1.712 1 96.75 537 MET B C 1
ATOM 9947 O O . MET B 1 537 ? 17.484 -11.234 1.991 1 96.75 537 MET B O 1
ATOM 9951 N N . PHE B 1 538 ? 19.516 -11.766 2.627 1 95.69 538 PHE B N 1
ATOM 9952 C CA . PHE B 1 538 ? 19.125 -11.836 4.027 1 95.69 538 PHE B CA 1
ATOM 9953 C C . PHE B 1 538 ? 18.734 -10.461 4.551 1 95.69 538 PHE B C 1
ATOM 9955 O O . PHE B 1 538 ? 17.719 -10.328 5.254 1 95.69 538 PHE B O 1
ATOM 9962 N N . TYR B 1 539 ? 19.547 -9.516 4.152 1 95.06 539 TYR B N 1
ATOM 9963 C CA . TYR B 1 539 ? 19.234 -8.156 4.551 1 95.06 539 TYR B CA 1
ATOM 9964 C C . TYR B 1 539 ? 17.859 -7.746 4.066 1 95.06 539 TYR B C 1
ATOM 9966 O O . TYR B 1 539 ? 17.062 -7.168 4.82 1 95.06 539 TYR B O 1
ATOM 9974 N N . LEU B 1 540 ? 17.531 -8.031 2.812 1 94.38 540 LEU B N 1
ATOM 9975 C CA . LEU B 1 540 ? 16.234 -7.66 2.252 1 94.38 540 LEU B CA 1
ATOM 9976 C C . LEU B 1 540 ? 15.102 -8.367 2.988 1 94.38 540 LEU B C 1
ATOM 9978 O O . LEU B 1 540 ? 14.055 -7.773 3.248 1 94.38 540 LEU B O 1
ATOM 9982 N N . LEU B 1 541 ? 15.305 -9.562 3.33 1 92.88 541 LEU B N 1
ATOM 9983 C CA . LEU B 1 541 ? 14.266 -10.359 3.984 1 92.88 541 LEU B CA 1
ATOM 9984 C C . LEU B 1 541 ? 13.891 -9.75 5.332 1 92.88 541 LEU B C 1
ATOM 9986 O O . LEU B 1 541 ? 12.711 -9.711 5.688 1 92.88 541 LEU B O 1
ATOM 9990 N N . VAL B 1 542 ? 14.82 -9.211 5.992 1 90.31 542 VAL B N 1
ATOM 9991 C CA . VAL B 1 542 ? 14.578 -8.742 7.352 1 90.31 542 VAL B CA 1
ATOM 9992 C C . VAL B 1 542 ? 14.219 -7.262 7.336 1 90.31 542 VAL B C 1
ATOM 9994 O O . VAL B 1 542 ? 13.297 -6.832 8.031 1 90.31 542 VAL B O 1
ATOM 9997 N N . MET B 1 543 ? 14.906 -6.512 6.473 1 88.81 543 MET B N 1
ATOM 9998 C CA . MET B 1 543 ? 14.773 -5.059 6.535 1 88.81 543 MET B CA 1
ATOM 9999 C C . MET B 1 543 ? 13.711 -4.566 5.562 1 88.81 543 MET B C 1
ATOM 10001 O O . MET B 1 543 ? 13.07 -3.541 5.801 1 88.81 543 MET B O 1
ATOM 10005 N N . LYS B 1 544 ? 13.586 -5.27 4.469 1 89.69 544 LYS B N 1
ATOM 10006 C CA . LYS B 1 544 ? 12.633 -4.855 3.447 1 89.69 544 LYS B CA 1
ATOM 10007 C C . LYS B 1 544 ? 11.781 -6.035 2.979 1 89.69 544 LYS B C 1
ATOM 10009 O O . LYS B 1 544 ? 11.766 -6.359 1.789 1 89.69 544 LYS B O 1
ATOM 10014 N N . PRO B 1 545 ? 10.992 -6.473 3.877 1 87.81 545 PRO B N 1
ATOM 10015 C CA . PRO B 1 545 ? 10.227 -7.672 3.52 1 87.81 545 PRO B CA 1
ATOM 10016 C C . PRO B 1 545 ? 9.203 -7.414 2.414 1 87.81 545 PRO B C 1
ATOM 10018 O O . PRO B 1 545 ? 8.789 -8.344 1.722 1 87.81 545 PRO B O 1
ATOM 10021 N N . VAL B 1 546 ? 8.852 -6.219 2.207 1 85.44 546 VAL B N 1
ATOM 10022 C CA . VAL B 1 546 ? 7.883 -5.871 1.168 1 85.44 546 VAL B CA 1
ATOM 10023 C C . VAL B 1 546 ? 8.453 -6.227 -0.204 1 85.44 546 VAL B C 1
ATOM 10025 O O . VAL B 1 546 ? 7.703 -6.527 -1.135 1 85.44 546 VAL B O 1
ATOM 10028 N N . LEU B 1 547 ? 9.781 -6.184 -0.288 1 90.88 547 LEU B N 1
ATOM 10029 C CA . LEU B 1 547 ? 10.445 -6.527 -1.543 1 90.88 547 LEU B CA 1
ATOM 10030 C C . LEU B 1 547 ? 10.5 -8.039 -1.733 1 90.88 547 LEU B C 1
ATOM 10032 O O . LEU B 1 547 ? 10.75 -8.516 -2.842 1 90.88 547 LEU B O 1
ATOM 10036 N N . MET B 1 548 ? 10.289 -8.641 -0.601 1 85.5 548 MET B N 1
ATOM 10037 C CA . MET B 1 548 ? 10.352 -10.102 -0.649 1 85.5 548 MET B CA 1
ATOM 10038 C C . MET B 1 548 ? 8.945 -10.703 -0.639 1 85.5 548 MET B C 1
ATOM 10040 O O . MET B 1 548 ? 8.461 -11.141 0.407 1 85.5 548 MET B O 1
ATOM 10044 N N . THR B 1 549 ? 7.824 -10.258 -1.623 1 63.44 549 THR B N 1
ATOM 10045 C CA . THR B 1 549 ? 6.395 -10.516 -1.751 1 63.44 549 THR B CA 1
ATOM 10046 C C . THR B 1 549 ? 6.102 -12.008 -1.652 1 63.44 549 THR B C 1
ATOM 10048 O O . THR B 1 549 ? 5.141 -12.414 -0.999 1 63.44 549 THR B O 1
ATOM 10051 N N . PRO B 1 550 ? 6.902 -12.922 -2.666 1 55.06 550 PRO B N 1
ATOM 10052 C CA . PRO B 1 550 ? 6.465 -14.32 -2.557 1 55.06 550 PRO B CA 1
ATOM 10053 C C . PRO B 1 550 ? 6.477 -14.828 -1.118 1 55.06 550 PRO B C 1
ATOM 10055 O O . PRO B 1 550 ? 6.238 -16.016 -0.879 1 55.06 550 PRO B O 1
ATOM 10058 N N . VAL B 1 551 ? 6.688 -13.789 -0.232 1 57.5 551 VAL B N 1
ATOM 10059 C CA . VAL B 1 551 ? 7.117 -14.156 1.111 1 57.5 551 VAL B CA 1
ATOM 10060 C C . VAL B 1 551 ? 5.906 -14.266 2.033 1 57.5 551 VAL B C 1
ATOM 10062 O O . VAL B 1 551 ? 6 -13.984 3.23 1 57.5 551 VAL B O 1
ATOM 10065 N N . LEU B 1 552 ? 4.75 -14.461 1.349 1 63.44 552 LEU B N 1
ATOM 10066 C CA . LEU B 1 552 ? 3.82 -15.031 2.32 1 63.44 552 LEU B CA 1
ATOM 10067 C C . LEU B 1 552 ? 4.375 -16.312 2.916 1 63.44 552 LEU B C 1
ATOM 10069 O O . LEU B 1 552 ? 5.109 -17.047 2.248 1 63.44 552 LEU B O 1
ATOM 10073 N N . GLY B 1 553 ? 4.582 -16.266 4.203 1 76.38 553 GLY B N 1
ATOM 10074 C CA . GLY B 1 553 ? 5.027 -17.484 4.855 1 76.38 553 GLY B CA 1
ATOM 10075 C C . GLY B 1 553 ? 5.492 -17.266 6.281 1 76.38 553 GLY B C 1
ATOM 10076 O O . GLY B 1 553 ? 5.398 -16.141 6.805 1 76.38 553 GLY B O 1
ATOM 10077 N N . ASN B 1 554 ? 5.887 -18.328 6.758 1 86.25 554 ASN B N 1
ATOM 10078 C CA . ASN B 1 554 ? 6.254 -18.328 8.172 1 86.25 554 ASN B CA 1
ATOM 10079 C C . ASN B 1 554 ? 7.75 -18.109 8.359 1 86.25 554 ASN B C 1
ATOM 10081 O O . ASN B 1 554 ? 8.359 -18.719 9.242 1 86.25 554 ASN B O 1
ATOM 10085 N N . TRP B 1 555 ? 8.352 -17.281 7.504 1 90 555 TRP B N 1
ATOM 10086 C CA . TRP B 1 555 ? 9.805 -17.109 7.559 1 90 555 TRP B CA 1
ATOM 10087 C C . TRP B 1 555 ? 10.227 -16.469 8.867 1 90 555 TRP B C 1
ATOM 10089 O O . TRP B 1 555 ? 11.312 -16.734 9.383 1 90 555 TRP B O 1
ATOM 10099 N N . GLN B 1 556 ? 9.391 -15.68 9.414 1 89.88 556 GLN B N 1
ATOM 10100 C CA . GLN B 1 556 ? 9.734 -15.008 10.664 1 89.88 556 GLN B CA 1
ATOM 10101 C C . GLN B 1 556 ? 9.812 -16 11.82 1 89.88 556 GLN B C 1
ATOM 10103 O O . GLN B 1 556 ? 10.664 -15.867 12.703 1 89.88 556 GLN B O 1
ATOM 10108 N N . ILE B 1 557 ? 8.922 -16.922 11.781 1 91.19 557 ILE B N 1
ATOM 10109 C CA . ILE B 1 557 ? 8.945 -17.953 12.812 1 91.19 557 ILE B CA 1
ATOM 10110 C C . ILE B 1 557 ? 10.211 -18.797 12.672 1 91.19 557 ILE B C 1
ATOM 10112 O O . ILE B 1 557 ? 10.875 -19.094 13.672 1 91.19 557 ILE B O 1
ATOM 10116 N N . VAL B 1 558 ? 10.516 -19.094 11.461 1 93.06 558 VAL B N 1
ATOM 10117 C CA . VAL B 1 558 ? 11.703 -19.906 11.18 1 93.06 558 VAL B CA 1
ATOM 10118 C C . VAL B 1 558 ? 12.953 -19.141 11.617 1 93.06 558 VAL B C 1
ATOM 10120 O O . VAL B 1 558 ? 13.852 -19.719 12.242 1 93.06 558 VAL B O 1
ATOM 10123 N N . LEU B 1 559 ? 13.008 -17.891 11.344 1 93.31 559 LEU B N 1
ATOM 10124 C CA . LEU B 1 559 ? 14.156 -17.062 11.711 1 93.31 559 LEU B CA 1
ATOM 10125 C C . LEU B 1 559 ? 14.305 -16.984 13.227 1 93.31 559 LEU B C 1
ATOM 10127 O O . LEU B 1 559 ? 15.406 -17.125 13.758 1 93.31 559 LEU B O 1
ATOM 10131 N N . GLN B 1 560 ? 13.227 -16.812 13.867 1 92.56 560 GLN B N 1
ATOM 10132 C CA . GLN B 1 560 ? 13.266 -16.672 15.32 1 92.56 560 GLN B CA 1
ATOM 10133 C C . GLN B 1 560 ? 13.695 -17.984 15.977 1 92.56 560 GLN B C 1
ATOM 10135 O O . GLN B 1 560 ? 14.477 -17.984 16.922 1 92.56 560 GLN B O 1
ATOM 10140 N N . ASP B 1 561 ? 13.188 -19.047 15.523 1 93.5 561 ASP B N 1
ATOM 10141 C CA . ASP B 1 561 ? 13.555 -20.359 16.062 1 93.5 561 ASP B CA 1
ATOM 10142 C C . ASP B 1 561 ? 15.016 -20.672 15.789 1 93.5 561 ASP B C 1
ATOM 10144 O O . ASP B 1 561 ? 15.711 -21.234 16.641 1 93.5 561 ASP B O 1
ATOM 10148 N N . THR B 1 562 ? 15.422 -20.359 14.617 1 95.19 562 THR B N 1
ATOM 10149 C CA . THR B 1 562 ? 16.812 -20.609 14.25 1 95.19 562 THR B CA 1
ATOM 10150 C C . THR B 1 562 ? 17.766 -19.781 15.094 1 95.19 562 THR B C 1
ATOM 10152 O O . THR B 1 562 ? 18.812 -20.266 15.531 1 95.19 562 THR B O 1
ATOM 10155 N N . CYS B 1 563 ? 17.406 -18.562 15.336 1 92.81 563 CYS B N 1
ATOM 10156 C CA . CYS B 1 563 ? 18.234 -17.703 16.172 1 92.81 563 CYS B CA 1
ATOM 10157 C C . CYS B 1 563 ? 18.25 -18.188 17.609 1 92.81 563 CYS B C 1
ATOM 10159 O O . CYS B 1 563 ? 19.281 -18.141 18.281 1 92.81 563 CYS B O 1
ATOM 10161 N N . ALA B 1 564 ? 17.141 -18.641 18.094 1 91.94 564 ALA B N 1
ATOM 10162 C CA . ALA B 1 564 ? 17.078 -19.172 19.453 1 91.94 564 ALA B CA 1
ATOM 10163 C C . ALA B 1 564 ? 18 -20.391 19.594 1 91.94 564 ALA B C 1
ATOM 10165 O O . ALA B 1 564 ? 18.672 -20.547 20.625 1 91.94 564 ALA B O 1
ATOM 10166 N N . GLU B 1 565 ? 18 -21.219 18.625 1 92.38 565 GLU B N 1
ATOM 10167 C CA . GLU B 1 565 ? 18.859 -22.406 18.656 1 92.38 565 GLU B CA 1
ATOM 10168 C C . GLU B 1 565 ? 20.344 -22.016 18.578 1 92.38 565 GLU B C 1
ATOM 10170 O O . GLU B 1 565 ? 21.188 -22.609 19.25 1 92.38 565 GLU B O 1
ATOM 10175 N N . ALA B 1 566 ? 20.641 -21.078 17.719 1 91.75 566 ALA B N 1
ATOM 10176 C CA . ALA B 1 566 ? 22.016 -20.609 17.594 1 91.75 566 ALA B CA 1
ATOM 10177 C C . ALA B 1 566 ? 22.5 -20 18.906 1 91.75 566 ALA B C 1
ATOM 10179 O O . ALA B 1 566 ? 23.656 -20.172 19.297 1 91.75 566 ALA B O 1
ATOM 10180 N N . GLN B 1 567 ? 21.656 -19.312 19.531 1 88.88 567 GLN B N 1
ATOM 10181 C CA . GLN B 1 567 ? 22.016 -18.688 20.812 1 88.88 567 GLN B CA 1
ATOM 10182 C C . GLN B 1 567 ? 22.25 -19.75 21.875 1 88.88 567 GLN B C 1
ATOM 10184 O O . GLN B 1 567 ? 23.109 -19.578 22.75 1 88.88 567 GLN B O 1
ATOM 10189 N N . ARG B 1 568 ? 21.5 -20.719 21.797 1 88.38 568 ARG B N 1
ATOM 10190 C CA . ARG B 1 568 ? 21.688 -21.812 22.734 1 88.38 568 ARG B CA 1
ATOM 10191 C C . ARG B 1 568 ? 23.062 -22.453 22.578 1 88.38 568 ARG B C 1
ATOM 10193 O O . ARG B 1 568 ? 23.703 -22.812 23.562 1 88.38 568 ARG B O 1
ATOM 10200 N N . ILE B 1 569 ? 23.484 -22.609 21.453 1 87.69 569 ILE B N 1
ATOM 10201 C CA . ILE B 1 569 ? 24.781 -23.203 21.172 1 87.69 569 ILE B CA 1
ATOM 10202 C C . ILE B 1 569 ? 25.891 -22.266 21.641 1 87.69 569 ILE B C 1
ATOM 10204 O O . ILE B 1 569 ? 26.938 -22.703 22.109 1 87.69 569 ILE B O 1
ATOM 10208 N N . SER B 1 570 ? 25.656 -21 21.406 1 83.88 570 SER B N 1
ATOM 10209 C CA . SER B 1 570 ? 26.656 -20 21.812 1 83.88 570 SER B CA 1
ATOM 10210 C C . SER B 1 570 ? 26.781 -19.953 23.328 1 83.88 570 SER B C 1
ATOM 10212 O O . SER B 1 570 ? 27.859 -19.656 23.844 1 83.88 570 SER B O 1
ATOM 10214 N N . GLY B 1 571 ? 25.781 -20.422 23.938 1 72.25 571 GLY B N 1
ATOM 10215 C CA . GLY B 1 571 ? 25.812 -20.391 25.391 1 72.25 571 GLY B CA 1
ATOM 10216 C C . GLY B 1 571 ? 25.797 -18.984 25.953 1 72.25 571 GLY B C 1
ATOM 10217 O O . GLY B 1 571 ? 25.438 -18.031 25.266 1 72.25 571 GLY B O 1
ATOM 10218 N N . ARG B 1 572 ? 26.109 -18.938 27.281 1 58.72 572 ARG B N 1
ATOM 10219 C CA . ARG B 1 572 ? 26.062 -17.703 28.047 1 58.72 572 ARG B CA 1
ATOM 10220 C C . ARG B 1 572 ? 27.281 -16.828 27.766 1 58.72 572 ARG B C 1
ATOM 10222 O O . ARG B 1 572 ? 27.266 -15.625 28 1 58.72 572 ARG B O 1
ATOM 10229 N N . ARG B 1 573 ? 28.359 -17.484 27.188 1 57.84 573 ARG B N 1
ATOM 10230 C CA . ARG B 1 573 ? 29.594 -16.734 26.984 1 57.84 573 ARG B CA 1
ATOM 10231 C C . ARG B 1 573 ? 29.688 -16.203 25.562 1 57.84 573 ARG B C 1
ATOM 10233 O O . ARG B 1 573 ? 29.234 -16.859 24.625 1 57.84 573 ARG B O 1
ATOM 10240 N N . SER B 1 574 ? 29.859 -14.93 25.391 1 62.28 574 SER B N 1
ATOM 10241 C CA . SER B 1 574 ? 30.047 -14.242 24.125 1 62.28 574 SER B CA 1
ATOM 10242 C C . SER B 1 574 ? 31.125 -14.922 23.281 1 62.28 574 SER B C 1
ATOM 10244 O O . SER B 1 574 ? 32.312 -14.703 23.5 1 62.28 574 SER B O 1
ATOM 10246 N N . ILE B 1 575 ? 30.859 -16.031 22.672 1 70.62 575 ILE B N 1
ATOM 10247 C CA . ILE B 1 575 ? 31.797 -16.719 21.797 1 70.62 575 ILE B CA 1
ATOM 10248 C C . ILE B 1 575 ? 31.766 -16.078 20.422 1 70.62 575 ILE B C 1
ATOM 10250 O O . ILE B 1 575 ? 30.781 -15.461 20.031 1 70.62 575 ILE B O 1
ATOM 10254 N N . SER B 1 576 ? 32.906 -16.031 19.859 1 82.75 576 SER B N 1
ATOM 10255 C CA . SER B 1 576 ? 33.094 -15.461 18.531 1 82.75 576 SER B CA 1
ATOM 10256 C C . SER B 1 576 ? 32.25 -16.172 17.5 1 82.75 576 SER B C 1
ATOM 10258 O O . SER B 1 576 ? 31.875 -17.344 17.672 1 82.75 576 SER B O 1
ATOM 10260 N N . LYS B 1 577 ? 31.859 -15.547 16.547 1 87.94 577 LYS B N 1
ATOM 10261 C CA . LYS B 1 577 ? 31.094 -16.078 15.43 1 87.94 577 LYS B CA 1
ATOM 10262 C C . LYS B 1 577 ? 31.75 -17.328 14.844 1 87.94 577 LYS B C 1
ATOM 10264 O O . LYS B 1 577 ? 31.062 -18.312 14.547 1 87.94 577 LYS B O 1
ATOM 10269 N N . LYS B 1 578 ? 32.969 -17.281 14.773 1 88.19 578 LYS B N 1
ATOM 10270 C CA . LYS B 1 578 ? 33.719 -18.391 14.211 1 88.19 578 LYS B CA 1
ATOM 10271 C C . LYS B 1 578 ? 33.594 -19.641 15.086 1 88.19 578 LYS B C 1
ATOM 10273 O O . LYS B 1 578 ? 33.406 -20.75 14.57 1 88.19 578 LYS B O 1
ATOM 10278 N N . SER B 1 579 ? 33.656 -19.453 16.344 1 88.12 579 SER B N 1
ATOM 10279 C CA . SER B 1 579 ? 33.562 -20.578 17.266 1 88.12 579 SER B CA 1
ATOM 10280 C C . SER B 1 579 ? 32.188 -21.219 17.219 1 88.12 579 SER B C 1
ATOM 10282 O O . SER B 1 579 ? 32.062 -22.438 17.312 1 88.12 579 SER B O 1
ATOM 10284 N N . VAL B 1 580 ? 31.266 -20.406 17.094 1 89.75 580 VAL B N 1
ATOM 10285 C CA . VAL B 1 580 ? 29.906 -20.922 17.016 1 89.75 580 VAL B CA 1
ATOM 10286 C C . VAL B 1 580 ? 29.719 -21.734 15.75 1 89.75 580 VAL B C 1
ATOM 10288 O O . VAL B 1 580 ? 29.109 -22.812 15.766 1 89.75 580 VAL B O 1
ATOM 10291 N N . CYS B 1 581 ? 30.219 -21.266 14.664 1 91.56 581 CYS B N 1
ATOM 10292 C CA . CYS B 1 581 ? 30.109 -21.953 13.383 1 91.56 581 CYS B CA 1
ATOM 10293 C C . CYS B 1 581 ? 30.844 -23.297 13.406 1 91.56 581 CYS B C 1
ATOM 10295 O O . CYS B 1 581 ? 30.375 -24.281 12.836 1 91.56 581 CYS B O 1
ATOM 10297 N N . GLU B 1 582 ? 31.969 -23.281 14.102 1 90.56 582 GLU B N 1
ATOM 10298 C CA . GLU B 1 582 ? 32.719 -24.531 14.234 1 90.56 582 GLU B CA 1
ATOM 10299 C C . GLU B 1 582 ? 31.953 -25.562 15.047 1 90.56 582 GLU B C 1
ATOM 10301 O O . GLU B 1 582 ? 31.953 -26.75 14.703 1 90.56 582 GLU B O 1
ATOM 10306 N N . LYS B 1 583 ? 31.328 -25.109 16.031 1 89.5 583 LYS B N 1
ATOM 10307 C CA . LYS B 1 583 ? 30.531 -26.016 16.875 1 89.5 583 LYS B CA 1
ATOM 10308 C C . LYS B 1 583 ? 29.359 -26.594 16.094 1 89.5 583 LYS B C 1
ATOM 10310 O O . LYS B 1 583 ? 29 -27.766 16.297 1 89.5 583 LYS B O 1
ATOM 10315 N N . ILE B 1 584 ? 28.812 -25.797 15.234 1 91.06 584 ILE B N 1
ATOM 10316 C CA . ILE B 1 584 ? 27.672 -26.234 14.422 1 91.06 584 ILE B CA 1
ATOM 10317 C C . ILE B 1 584 ? 28.141 -27.281 13.414 1 91.06 584 ILE B C 1
ATOM 10319 O O . ILE B 1 584 ? 27.484 -28.297 13.219 1 91.06 584 ILE B O 1
ATOM 10323 N N . LEU B 1 585 ? 29.312 -27.078 12.852 1 91.5 585 LEU B N 1
ATOM 10324 C CA . LEU B 1 585 ? 29.828 -27.938 11.789 1 91.5 585 LEU B CA 1
ATOM 10325 C C . LEU B 1 585 ? 30.344 -29.266 12.352 1 91.5 585 LEU B C 1
ATOM 10327 O O . LEU B 1 585 ? 30.484 -30.234 11.617 1 91.5 585 LEU B O 1
ATOM 10331 N N . GLU B 1 586 ? 30.594 -29.281 13.602 1 88.12 586 GLU B N 1
ATOM 10332 C CA . GLU B 1 586 ? 31.125 -30.484 14.25 1 88.12 586 GLU B CA 1
ATOM 10333 C C . GLU B 1 586 ? 30.031 -31.547 14.414 1 88.12 586 GLU B C 1
ATOM 10335 O O . GLU B 1 586 ? 30.328 -32.719 14.547 1 88.12 586 GLU B O 1
ATOM 10340 N N . VAL B 1 587 ? 28.859 -31.125 14.375 1 86.56 587 VAL B N 1
ATOM 10341 C CA . VAL B 1 587 ? 27.75 -32.031 14.602 1 86.56 587 VAL B CA 1
ATOM 10342 C C . VAL B 1 587 ? 27.5 -32.844 13.336 1 86.56 587 VAL B C 1
ATOM 10344 O O . VAL B 1 587 ? 27.438 -32.312 12.234 1 86.56 587 VAL B O 1
ATOM 10347 N N . LYS B 1 588 ? 27.406 -34.156 13.492 1 79.31 588 LYS B N 1
ATOM 10348 C CA . LYS B 1 588 ? 27.125 -35.031 12.375 1 79.31 588 LYS B CA 1
ATOM 10349 C C . LYS B 1 588 ? 25.641 -35 12.008 1 79.31 588 LYS B C 1
ATOM 10351 O O . LYS B 1 588 ? 24.781 -35.281 12.852 1 79.31 588 LYS B O 1
ATOM 10356 N N . THR B 1 589 ? 25.359 -34.656 10.836 1 78.88 589 THR B N 1
ATOM 10357 C CA . THR B 1 589 ? 23.984 -34.438 10.43 1 78.88 589 THR B CA 1
ATOM 10358 C C . THR B 1 589 ? 23.5 -35.531 9.492 1 78.88 589 THR B C 1
ATOM 10360 O O . THR B 1 589 ? 22.75 -35.281 8.555 1 78.88 589 THR B O 1
ATOM 10363 N N . LYS B 1 590 ? 23.875 -36.719 9.711 1 75.62 590 LYS B N 1
ATOM 10364 C CA . LYS B 1 590 ? 23.406 -37.812 8.875 1 75.62 590 LYS B CA 1
ATOM 10365 C C . LYS B 1 590 ? 21.906 -38.062 9.062 1 75.62 590 LYS B C 1
ATOM 10367 O O . LYS B 1 590 ? 21.219 -38.469 8.125 1 75.62 590 LYS B O 1
ATOM 10372 N N . ILE B 1 591 ? 21.469 -37.781 10.32 1 76.69 591 ILE B N 1
ATOM 10373 C CA . ILE B 1 591 ? 20.031 -37.875 10.594 1 76.69 591 ILE B CA 1
ATOM 10374 C C . ILE B 1 591 ? 19.375 -36.531 10.375 1 76.69 591 ILE B C 1
ATOM 10376 O O . ILE B 1 591 ? 19.891 -35.5 10.82 1 76.69 591 ILE B O 1
ATOM 10380 N N . ARG B 1 592 ? 18.25 -36.625 9.75 1 81.19 592 ARG B N 1
ATOM 10381 C CA . ARG B 1 592 ? 17.547 -35.375 9.461 1 81.19 592 ARG B CA 1
ATOM 10382 C C . ARG B 1 592 ? 17.047 -34.75 10.75 1 81.19 592 ARG B C 1
ATOM 10384 O O . ARG B 1 592 ? 16.484 -35.406 11.617 1 81.19 592 ARG B O 1
ATOM 10391 N N . PRO B 1 593 ? 17.234 -33.5 10.836 1 80.75 593 PRO B N 1
ATOM 10392 C CA . PRO B 1 593 ? 16.828 -32.781 12.055 1 80.75 593 PRO B CA 1
ATOM 10393 C C . PRO B 1 593 ? 15.328 -32.906 12.32 1 80.75 593 PRO B C 1
ATOM 10395 O O . PRO B 1 593 ? 14.906 -32.969 13.484 1 80.75 593 PRO B O 1
ATOM 10398 N N . LEU B 1 594 ? 14.531 -32.969 11.328 1 77.75 594 LEU B N 1
ATOM 10399 C CA . LEU B 1 594 ? 13.086 -33.062 11.484 1 77.75 594 LEU B CA 1
ATOM 10400 C C . LEU B 1 594 ? 12.727 -34.344 12.242 1 77.75 594 LEU B C 1
ATOM 10402 O O . LEU B 1 594 ? 11.75 -34.375 12.992 1 77.75 594 LEU B O 1
ATOM 10406 N N . ALA B 1 595 ? 13.516 -35.344 12.039 1 73.94 595 ALA B N 1
ATOM 10407 C CA . ALA B 1 595 ? 13.258 -36.656 12.68 1 73.94 595 ALA B CA 1
ATOM 10408 C C . ALA B 1 595 ? 13.555 -36.594 14.172 1 73.94 595 ALA B C 1
ATOM 10410 O O . ALA B 1 595 ? 13 -37.344 14.961 1 73.94 595 ALA B O 1
ATOM 10411 N N . VAL B 1 596 ? 14.352 -35.688 14.57 1 75.06 596 VAL B N 1
ATOM 10412 C CA . VAL B 1 596 ? 14.766 -35.594 15.969 1 75.06 596 VAL B CA 1
ATOM 10413 C C . VAL B 1 596 ? 13.922 -34.531 16.672 1 75.06 596 VAL B C 1
ATOM 10415 O O . VAL B 1 596 ? 13.438 -34.75 17.781 1 75.06 596 VAL B O 1
ATOM 10418 N N . LYS B 1 597 ? 13.789 -33.344 16.125 1 75.81 597 LYS B N 1
ATOM 10419 C CA . LYS B 1 597 ? 13.156 -32.188 16.781 1 75.81 597 LYS B CA 1
ATOM 10420 C C . LYS B 1 597 ? 11.641 -32.25 16.609 1 75.81 597 LYS B C 1
ATOM 10422 O O . LYS B 1 597 ? 10.906 -31.672 17.422 1 75.81 597 LYS B O 1
ATOM 10427 N N . GLY B 1 598 ? 11.156 -32.906 15.695 1 70.5 598 GLY B N 1
ATOM 10428 C CA . GLY B 1 598 ? 9.727 -32.906 15.438 1 70.5 598 GLY B CA 1
ATOM 10429 C C . GLY B 1 598 ? 9.25 -31.656 14.711 1 70.5 598 GLY B C 1
ATOM 10430 O O . GLY B 1 598 ? 10.055 -30.938 14.117 1 70.5 598 GLY B O 1
ATOM 10431 N N . ASN B 1 599 ? 7.879 -31.375 14.797 1 70.19 599 ASN B N 1
ATOM 10432 C CA . ASN B 1 599 ? 7.273 -30.312 14.008 1 70.19 599 ASN B CA 1
ATOM 10433 C C . ASN B 1 599 ? 7.062 -29.047 14.844 1 70.19 599 ASN B C 1
ATOM 10435 O O . ASN B 1 599 ? 6.652 -28.016 14.32 1 70.19 599 ASN B O 1
ATOM 10439 N N . LYS B 1 600 ? 7.516 -29.109 16.031 1 75.25 600 LYS B N 1
ATOM 10440 C CA . LYS B 1 600 ? 7.262 -27.953 16.891 1 75.25 600 LYS B CA 1
ATOM 10441 C C . LYS B 1 600 ? 8.266 -26.828 16.609 1 75.25 600 LYS B C 1
ATOM 10443 O O . LYS B 1 600 ? 7.891 -25.656 16.531 1 75.25 600 LYS B O 1
ATOM 10448 N N . SER B 1 601 ? 9.539 -27.281 16.406 1 86.12 601 SER B N 1
ATOM 10449 C CA . SER B 1 601 ? 10.562 -26.297 16.078 1 86.12 601 SER B CA 1
ATOM 10450 C C . SER B 1 601 ? 10.773 -26.203 14.57 1 86.12 601 SER B C 1
ATOM 10452 O O . SER B 1 601 ? 10.836 -27.219 13.883 1 86.12 601 SER B O 1
ATOM 10454 N N . LYS B 1 602 ? 10.852 -24.984 14.125 1 87.69 602 LYS B N 1
ATOM 10455 C CA . LYS B 1 602 ? 11.055 -24.781 12.695 1 87.69 602 LYS B CA 1
ATOM 10456 C C . LYS B 1 602 ? 12.461 -24.266 12.398 1 87.69 602 LYS B C 1
ATOM 10458 O O . LYS B 1 602 ? 12.703 -23.656 11.359 1 87.69 602 LYS B O 1
ATOM 10463 N N . SER B 1 603 ? 13.398 -24.531 13.336 1 92.88 603 SER B N 1
ATOM 10464 C CA . SER B 1 603 ? 14.773 -24.078 13.172 1 92.88 603 SER B CA 1
ATOM 10465 C C . SER B 1 603 ? 15.453 -24.766 11.992 1 92.88 603 SER B C 1
ATOM 10467 O O . SER B 1 603 ? 15.266 -25.969 11.789 1 92.88 603 SER B O 1
ATOM 10469 N N . LEU B 1 604 ? 16.234 -24.016 11.234 1 93.69 604 LEU B N 1
ATOM 10470 C CA . LEU B 1 604 ? 16.906 -24.547 10.055 1 93.69 604 LEU B CA 1
ATOM 10471 C C . LEU B 1 604 ? 18.406 -24.688 10.32 1 93.69 604 LEU B C 1
ATOM 10473 O O . LEU B 1 604 ? 19.172 -24.984 9.398 1 93.69 604 LEU B O 1
ATOM 10477 N N . LEU B 1 605 ? 18.844 -24.609 11.492 1 94.44 605 LEU B N 1
ATOM 10478 C CA . LEU B 1 605 ? 20.266 -24.531 11.805 1 94.44 605 LEU B CA 1
ATOM 10479 C C . LEU B 1 605 ? 21 -25.797 11.367 1 94.44 605 LEU B C 1
ATOM 10481 O O . LEU B 1 605 ? 21.984 -25.734 10.633 1 94.44 605 LEU B O 1
ATOM 10485 N N . PHE B 1 606 ? 20.531 -26.922 11.703 1 93.38 606 PHE B N 1
ATOM 10486 C CA . PHE B 1 606 ? 21.25 -28.156 11.422 1 93.38 606 PHE B CA 1
ATOM 10487 C C . PHE B 1 606 ? 20.906 -28.688 10.039 1 93.38 606 PHE B C 1
ATOM 10489 O O . PHE B 1 606 ? 21.625 -29.516 9.484 1 93.38 606 PHE B O 1
ATOM 10496 N N . ASP B 1 607 ? 19.766 -28.266 9.469 1 93.56 607 ASP B N 1
ATOM 10497 C CA . ASP B 1 607 ? 19.531 -28.516 8.055 1 93.56 607 ASP B CA 1
ATOM 10498 C C . ASP B 1 607 ? 20.547 -27.766 7.188 1 93.56 607 ASP B C 1
ATOM 10500 O O . ASP B 1 607 ? 21 -28.281 6.16 1 93.56 607 ASP B O 1
ATOM 10504 N N . ALA B 1 608 ? 20.812 -26.562 7.609 1 96.25 608 ALA B N 1
ATOM 10505 C CA . ALA B 1 608 ? 21.812 -25.766 6.898 1 96.25 608 ALA B CA 1
ATOM 10506 C C . ALA B 1 608 ? 23.203 -26.391 7.023 1 96.25 608 ALA B C 1
ATOM 10508 O O . ALA B 1 608 ? 24 -26.344 6.086 1 96.25 608 ALA B O 1
ATOM 10509 N N . CYS B 1 609 ? 23.438 -26.906 8.203 1 95.19 609 CYS B N 1
ATOM 10510 C CA . CYS B 1 609 ? 24.703 -27.625 8.406 1 95.19 609 CYS B CA 1
ATOM 10511 C C . CYS B 1 609 ? 24.812 -28.812 7.465 1 95.19 609 CYS B C 1
ATOM 10513 O O . CYS B 1 609 ? 25.875 -29.031 6.863 1 95.19 609 CYS B O 1
ATOM 10515 N N . ARG B 1 610 ? 23.812 -29.547 7.363 1 94 610 ARG B N 1
ATOM 10516 C CA . ARG B 1 610 ? 23.781 -30.672 6.438 1 94 610 ARG B CA 1
ATOM 10517 C C . ARG B 1 610 ? 24.047 -30.203 5.008 1 94 610 ARG B C 1
ATOM 10519 O O . ARG B 1 610 ? 24.828 -30.828 4.285 1 94 610 ARG B O 1
ATOM 10526 N N . LEU B 1 611 ? 23.391 -29.156 4.598 1 96.31 611 LEU B N 1
ATOM 10527 C CA . LEU B 1 611 ? 23.578 -28.625 3.254 1 96.31 611 LEU B CA 1
ATOM 10528 C C . LEU B 1 611 ? 25.031 -28.172 3.057 1 96.31 611 LEU B C 1
ATOM 10530 O O . LEU B 1 611 ? 25.609 -28.391 1.993 1 96.31 611 LEU B O 1
ATOM 10534 N N . ALA B 1 612 ? 25.609 -27.516 4.012 1 96 612 ALA B N 1
ATOM 10535 C CA . ALA B 1 612 ? 27 -27.062 3.934 1 96 612 ALA B CA 1
ATOM 10536 C C . ALA B 1 612 ? 27.953 -28.234 3.76 1 96 612 ALA B C 1
ATOM 10538 O O . ALA B 1 612 ? 28.906 -28.156 2.996 1 96 612 ALA B O 1
ATOM 10539 N N . GLN B 1 613 ? 27.688 -29.297 4.48 1 93.5 613 GLN B N 1
ATOM 10540 C CA . GLN B 1 613 ? 28.516 -30.484 4.371 1 93.5 613 GLN B CA 1
ATOM 10541 C C . GLN B 1 613 ? 28.375 -31.125 2.99 1 93.5 613 GLN B C 1
ATOM 10543 O O . GLN B 1 613 ? 29.375 -31.531 2.385 1 93.5 613 GLN B O 1
ATOM 10548 N N . ASP B 1 614 ? 27.141 -31.234 2.486 1 94 614 ASP B N 1
ATOM 10549 C CA . ASP B 1 614 ? 26.891 -31.75 1.148 1 94 614 ASP B CA 1
ATOM 10550 C C . ASP B 1 614 ? 27.625 -30.938 0.091 1 94 614 ASP B C 1
ATOM 10552 O O . ASP B 1 614 ? 28.188 -31.484 -0.855 1 94 614 ASP B O 1
ATOM 10556 N N . LEU B 1 615 ? 27.625 -29.641 0.26 1 95.12 615 LEU B N 1
ATOM 10557 C CA . LEU B 1 615 ? 28.266 -28.734 -0.688 1 95.12 615 LEU B CA 1
ATOM 10558 C C . LEU B 1 615 ? 29.781 -28.875 -0.638 1 95.12 615 LEU B C 1
ATOM 10560 O O . LEU B 1 615 ? 30.453 -28.797 -1.67 1 95.12 615 LEU B O 1
ATOM 10564 N N . SER B 1 616 ? 30.297 -29.078 0.554 1 91.25 616 SER B N 1
ATOM 10565 C CA . SER B 1 616 ? 31.75 -29.203 0.723 1 91.25 616 SER B CA 1
ATOM 10566 C C . SER B 1 616 ? 32.25 -30.531 0.152 1 91.25 616 SER B C 1
ATOM 10568 O O . SER B 1 616 ? 33.438 -30.641 -0.209 1 91.25 616 SER B O 1
ATOM 10570 N N . GLU B 1 617 ? 31.375 -31.469 0.031 1 90.25 617 GLU B N 1
ATOM 10571 C CA . GLU B 1 617 ? 31.766 -32.781 -0.465 1 90.25 617 GLU B CA 1
ATOM 10572 C C . GLU B 1 617 ? 31.734 -32.844 -1.989 1 90.25 617 GLU B C 1
ATOM 10574 O O . GLU B 1 617 ? 32.281 -33.75 -2.6 1 90.25 617 GLU B O 1
ATOM 10579 N N . LEU B 1 618 ? 31.234 -31.797 -2.533 1 91.56 618 LEU B N 1
ATOM 10580 C CA . LEU B 1 618 ? 31.156 -31.75 -3.99 1 91.56 618 LEU B CA 1
ATOM 10581 C C . LEU B 1 618 ? 32.531 -31.578 -4.613 1 91.56 618 LEU B C 1
ATOM 10583 O O . LEU B 1 618 ? 33.375 -30.844 -4.082 1 91.56 618 LEU B O 1
ATOM 10587 N N . LYS B 1 619 ? 32.875 -32.219 -5.723 1 86.94 619 LYS B N 1
ATOM 10588 C CA . LYS B 1 619 ? 34.188 -32.156 -6.402 1 86.94 619 LYS B CA 1
ATOM 10589 C C . LYS B 1 619 ? 34.219 -31.016 -7.414 1 86.94 619 LYS B C 1
ATOM 10591 O O . LYS B 1 619 ? 35 -31.047 -8.359 1 86.94 619 LYS B O 1
ATOM 10596 N N . ILE B 1 620 ? 33.375 -30.062 -7.34 1 89.62 620 ILE B N 1
ATOM 10597 C CA . ILE B 1 620 ? 33.312 -28.906 -8.227 1 89.62 620 ILE B CA 1
ATOM 10598 C C . ILE B 1 620 ? 33.5 -27.625 -7.41 1 89.62 620 ILE B C 1
ATOM 10600 O O . ILE B 1 620 ? 33.562 -27.672 -6.18 1 89.62 620 ILE B O 1
ATOM 10604 N N . ASN B 1 621 ? 33.688 -26.562 -8.172 1 90.75 621 ASN B N 1
ATOM 10605 C CA . ASN B 1 621 ? 33.719 -25.266 -7.492 1 90.75 621 ASN B CA 1
ATOM 10606 C C . ASN B 1 621 ? 32.375 -24.922 -6.875 1 90.75 621 ASN B C 1
ATOM 10608 O O . ASN B 1 621 ? 31.469 -24.438 -7.562 1 90.75 621 ASN B O 1
ATOM 10612 N N . LYS B 1 622 ? 32.25 -25.172 -5.645 1 93.56 622 LYS B N 1
ATOM 10613 C CA . LYS B 1 622 ? 30.984 -25 -4.949 1 93.56 622 LYS B CA 1
ATOM 10614 C C . LYS B 1 622 ? 30.547 -23.547 -4.977 1 93.56 622 LYS B C 1
ATOM 10616 O O . LYS B 1 622 ? 29.344 -23.266 -4.996 1 93.56 622 LYS B O 1
ATOM 10621 N N . TRP B 1 623 ? 31.5 -22.609 -4.953 1 95.25 623 TRP B N 1
ATOM 10622 C CA . TRP B 1 623 ? 31.141 -21.188 -4.906 1 95.25 623 TRP B CA 1
ATOM 10623 C C . TRP B 1 623 ? 30.484 -20.75 -6.211 1 95.25 623 TRP B C 1
ATOM 10625 O O . TRP B 1 623 ? 29.578 -19.938 -6.203 1 95.25 623 TRP B O 1
ATOM 10635 N N . LYS B 1 624 ? 30.969 -21.25 -7.305 1 94.81 624 LYS B N 1
ATOM 10636 C CA . LYS B 1 624 ? 30.344 -20.953 -8.594 1 94.81 624 LYS B CA 1
ATOM 10637 C C . LYS B 1 624 ? 28.922 -21.516 -8.648 1 94.81 624 LYS B C 1
ATOM 10639 O O . LYS B 1 624 ? 28 -20.844 -9.109 1 94.81 624 LYS B O 1
ATOM 10644 N N . LEU B 1 625 ? 28.812 -22.703 -8.188 1 95.75 625 LEU B N 1
ATOM 10645 C CA . LEU B 1 625 ? 27.484 -23.328 -8.133 1 95.75 625 LEU B CA 1
ATOM 10646 C C . LEU B 1 625 ? 26.547 -22.531 -7.238 1 95.75 625 LEU B C 1
ATOM 10648 O O . LEU B 1 625 ? 25.422 -22.234 -7.629 1 95.75 625 LEU B O 1
ATOM 10652 N N . MET B 1 626 ? 27.016 -22.203 -6.059 1 97.12 626 MET B N 1
ATOM 10653 C CA . MET B 1 626 ? 26.188 -21.469 -5.105 1 97.12 626 MET B CA 1
ATOM 10654 C C . MET B 1 626 ? 25.828 -20.094 -5.66 1 97.12 626 MET B C 1
ATOM 10656 O O . MET B 1 626 ? 24.719 -19.594 -5.43 1 97.12 626 MET B O 1
ATOM 10660 N N . SER B 1 627 ? 26.734 -19.469 -6.355 1 97.5 627 SER B N 1
ATOM 10661 C CA . SER B 1 627 ? 26.453 -18.188 -6.969 1 97.5 627 SER B CA 1
ATOM 10662 C C . SER B 1 627 ? 25.312 -18.297 -7.977 1 97.5 627 SER B C 1
ATOM 10664 O O . SER B 1 627 ? 24.453 -17.422 -8.055 1 97.5 627 SER B O 1
ATOM 10666 N N . LYS B 1 628 ? 25.344 -19.328 -8.727 1 97.12 628 LYS B N 1
ATOM 10667 C CA . LYS B 1 628 ? 24.266 -19.562 -9.703 1 97.12 628 LYS B CA 1
ATOM 10668 C C . LYS B 1 628 ? 22.922 -19.75 -9 1 97.12 628 LYS B C 1
ATOM 10670 O O . LYS B 1 628 ? 21.906 -19.219 -9.461 1 97.12 628 LYS B O 1
ATOM 10675 N N . VAL B 1 629 ? 22.922 -20.469 -7.941 1 97.69 629 VAL B N 1
ATOM 10676 C CA . VAL B 1 629 ? 21.703 -20.688 -7.18 1 97.69 629 VAL B CA 1
ATOM 10677 C C . VAL B 1 629 ? 21.203 -19.359 -6.602 1 97.69 629 VAL B C 1
ATOM 10679 O O . VAL B 1 629 ? 20.016 -19.062 -6.648 1 97.69 629 VAL B O 1
ATOM 10682 N N . TRP B 1 630 ? 22.094 -18.594 -6.105 1 98.06 630 TRP B N 1
ATOM 10683 C CA . TRP B 1 630 ? 21.719 -17.297 -5.523 1 98.06 630 TRP B CA 1
ATOM 10684 C C . TRP B 1 630 ? 21.141 -16.375 -6.586 1 98.06 630 TRP B C 1
ATOM 10686 O O . TRP B 1 630 ? 20.203 -15.617 -6.316 1 98.06 630 TRP B O 1
ATOM 10696 N N . VAL B 1 631 ? 21.688 -16.359 -7.789 1 97.69 631 VAL B N 1
ATOM 10697 C CA . VAL B 1 631 ? 21.125 -15.539 -8.867 1 97.69 631 VAL B CA 1
ATOM 10698 C C . VAL B 1 631 ? 19.688 -15.961 -9.141 1 97.69 631 VAL B C 1
ATOM 10700 O O . VAL B 1 631 ? 18.812 -15.117 -9.352 1 97.69 631 VAL B O 1
ATOM 10703 N N . GLU B 1 632 ? 19.422 -17.219 -9.062 1 96.94 632 GLU B N 1
ATOM 10704 C CA . GLU B 1 632 ? 18.062 -17.719 -9.297 1 96.94 632 GLU B CA 1
ATOM 10705 C C . GLU B 1 632 ? 17.141 -17.328 -8.148 1 96.94 632 GLU B C 1
ATOM 10707 O O . GLU B 1 632 ? 15.977 -16.969 -8.375 1 96.94 632 GLU B O 1
ATOM 10712 N N . LEU B 1 633 ? 17.656 -17.375 -6.957 1 96.38 633 LEU B N 1
ATOM 10713 C CA . LEU B 1 633 ? 16.859 -16.984 -5.805 1 96.38 633 LEU B CA 1
ATOM 10714 C C . LEU B 1 633 ? 16.531 -15.5 -5.848 1 96.38 633 LEU B C 1
ATOM 10716 O O . LEU B 1 633 ? 15.391 -15.102 -5.562 1 96.38 633 LEU B O 1
ATOM 10720 N N . VAL B 1 634 ? 17.516 -14.727 -6.215 1 96.69 634 VAL B N 1
ATOM 10721 C CA . VAL B 1 634 ? 17.297 -13.289 -6.301 1 96.69 634 VAL B CA 1
ATOM 10722 C C . VAL B 1 634 ? 16.344 -12.969 -7.449 1 96.69 634 VAL B C 1
ATOM 10724 O O . VAL B 1 634 ? 15.477 -12.102 -7.324 1 96.69 634 VAL B O 1
ATOM 10727 N N . SER B 1 635 ? 16.484 -13.672 -8.539 1 96.31 635 SER B N 1
ATOM 10728 C CA . SER B 1 635 ? 15.633 -13.438 -9.703 1 96.31 635 SER B CA 1
ATOM 10729 C C . SER B 1 635 ? 14.18 -13.812 -9.414 1 96.31 635 SER B C 1
ATOM 10731 O O . SER B 1 635 ? 13.258 -13.117 -9.844 1 96.31 635 SER B O 1
ATOM 10733 N N . TYR B 1 636 ? 14.008 -14.883 -8.688 1 95 636 TYR B N 1
ATOM 10734 C CA . TYR B 1 636 ? 12.656 -15.297 -8.305 1 95 636 TYR B CA 1
ATOM 10735 C C . TYR B 1 636 ? 11.984 -14.242 -7.441 1 95 636 TYR B C 1
ATOM 10737 O O . TYR B 1 636 ? 10.812 -13.922 -7.637 1 95 636 TYR B O 1
ATOM 10745 N N . ALA B 1 637 ? 12.703 -13.719 -6.531 1 94.69 637 ALA B N 1
ATOM 10746 C CA . ALA B 1 637 ? 12.164 -12.656 -5.68 1 94.69 637 ALA B CA 1
ATOM 10747 C C . ALA B 1 637 ? 11.844 -11.406 -6.492 1 94.69 637 ALA B C 1
ATOM 10749 O O . ALA B 1 637 ? 10.805 -10.781 -6.289 1 94.69 637 ALA B O 1
ATOM 10750 N N . ALA B 1 638 ? 12.672 -11.07 -7.359 1 95.31 638 ALA B N 1
ATOM 10751 C CA . ALA B 1 638 ? 12.523 -9.852 -8.156 1 95.31 638 ALA B CA 1
ATOM 10752 C C . ALA B 1 638 ? 11.258 -9.906 -9.008 1 95.31 638 ALA B C 1
ATOM 10754 O O . ALA B 1 638 ? 10.477 -8.953 -9.016 1 95.31 638 ALA B O 1
ATOM 10755 N N . ILE B 1 639 ? 11.008 -11.016 -9.641 1 93.75 639 ILE B N 1
ATOM 10756 C CA . ILE B 1 639 ? 9.93 -11.078 -10.625 1 93.75 639 ILE B CA 1
ATOM 10757 C C . ILE B 1 639 ? 8.594 -11.242 -9.906 1 93.75 639 ILE B C 1
ATOM 10759 O O . ILE B 1 639 ? 7.547 -10.867 -10.445 1 93.75 639 ILE B O 1
ATOM 10763 N N . ASN B 1 640 ? 8.633 -11.773 -8.727 1 90.31 640 ASN B N 1
ATOM 10764 C CA . ASN B 1 640 ? 7.387 -12 -8 1 90.31 640 ASN B CA 1
ATOM 10765 C C . ASN B 1 640 ? 7.051 -10.828 -7.078 1 90.31 640 ASN B C 1
ATOM 10767 O O . ASN B 1 640 ? 5.988 -10.812 -6.457 1 90.31 640 ASN B O 1
ATOM 10771 N N . CYS B 1 641 ? 7.953 -9.891 -6.992 1 91.5 641 CYS B N 1
ATOM 10772 C CA . CYS B 1 641 ? 7.664 -8.664 -6.266 1 91.5 641 CYS B CA 1
ATOM 10773 C C . CYS B 1 641 ? 6.773 -7.738 -7.082 1 91.5 641 CYS B C 1
ATOM 10775 O O . CYS B 1 641 ? 6.922 -7.648 -8.305 1 91.5 641 CYS B O 1
ATOM 10777 N N . ARG B 1 642 ? 5.863 -7.07 -6.449 1 87.44 642 ARG B N 1
ATOM 10778 C CA . ARG B 1 642 ? 4.961 -6.16 -7.148 1 87.44 642 ARG B CA 1
ATOM 10779 C C . ARG B 1 642 ? 5.73 -5.012 -7.789 1 87.44 642 ARG B C 1
ATOM 10781 O O . ARG B 1 642 ? 6.621 -4.426 -7.168 1 87.44 642 ARG B O 1
ATOM 10788 N N . PRO B 1 643 ? 5.375 -4.684 -8.945 1 90.88 643 PRO B N 1
ATOM 10789 C CA . PRO B 1 643 ? 6.105 -3.641 -9.672 1 90.88 643 PRO B CA 1
ATOM 10790 C C . PRO B 1 643 ? 6.047 -2.283 -8.969 1 90.88 643 PRO B C 1
ATOM 10792 O O . PRO B 1 643 ? 7 -1.506 -9.047 1 90.88 643 PRO B O 1
ATOM 10795 N N . ASN B 1 644 ? 4.977 -1.966 -8.305 1 89.75 644 ASN B N 1
ATOM 10796 C CA . ASN B 1 644 ? 4.883 -0.676 -7.629 1 89.75 644 ASN B CA 1
ATOM 10797 C C . ASN B 1 644 ? 5.898 -0.56 -6.5 1 89.75 644 ASN B C 1
ATOM 10799 O O . ASN B 1 644 ? 6.359 0.538 -6.184 1 89.75 644 ASN B O 1
ATOM 10803 N N . VAL B 1 645 ? 6.238 -1.701 -5.895 1 91.5 645 VAL B N 1
ATOM 10804 C CA . VAL B 1 645 ? 7.254 -1.705 -4.848 1 91.5 645 VAL B CA 1
ATOM 10805 C C . VAL B 1 645 ? 8.625 -1.43 -5.461 1 91.5 645 VAL B C 1
ATOM 10807 O O . VAL B 1 645 ? 9.438 -0.702 -4.879 1 91.5 645 VAL B O 1
ATOM 10810 N N . HIS B 1 646 ? 8.852 -1.962 -6.621 1 94.19 646 HIS B N 1
ATOM 10811 C CA . HIS B 1 646 ? 10.094 -1.691 -7.332 1 94.19 646 HIS B CA 1
ATOM 10812 C C . HIS B 1 646 ? 10.195 -0.222 -7.727 1 94.19 646 HIS B C 1
ATOM 10814 O O . HIS B 1 646 ? 11.258 0.387 -7.602 1 94.19 646 HIS B O 1
ATOM 10820 N N . ALA B 1 647 ? 9.117 0.312 -8.148 1 92.81 647 ALA B N 1
ATOM 10821 C CA . ALA B 1 647 ? 9.102 1.677 -8.672 1 92.81 647 ALA B CA 1
ATOM 10822 C C . ALA B 1 647 ? 9.469 2.684 -7.586 1 92.81 647 ALA B C 1
ATOM 10824 O O . ALA B 1 647 ? 9.867 3.812 -7.883 1 92.81 647 ALA B O 1
ATOM 10825 N N . GLN B 1 648 ? 9.406 2.293 -6.398 1 91.81 648 GLN B N 1
ATOM 10826 C CA . GLN B 1 648 ? 9.688 3.197 -5.289 1 91.81 648 GLN B CA 1
ATOM 10827 C C . GLN B 1 648 ? 11.164 3.16 -4.914 1 91.81 648 GLN B C 1
ATOM 10829 O O . GLN B 1 648 ? 11.664 4.07 -4.25 1 91.81 648 GLN B O 1
ATOM 10834 N N . GLN B 1 649 ? 11.867 2.234 -5.309 1 91.94 649 GLN B N 1
ATOM 10835 C CA . GLN B 1 649 ? 13.211 1.984 -4.789 1 91.94 649 GLN B CA 1
ATOM 10836 C C . GLN B 1 649 ? 14.203 3.023 -5.305 1 91.94 649 GLN B C 1
ATOM 10838 O O . GLN B 1 649 ? 15.141 3.4 -4.598 1 91.94 649 GLN B O 1
ATOM 10843 N N . PRO B 1 650 ? 14 3.564 -6.469 1 91.5 650 PRO B N 1
ATOM 10844 C CA . PRO B 1 650 ? 14.938 4.59 -6.922 1 91.5 650 PRO B CA 1
ATOM 10845 C C . PRO B 1 650 ? 14.969 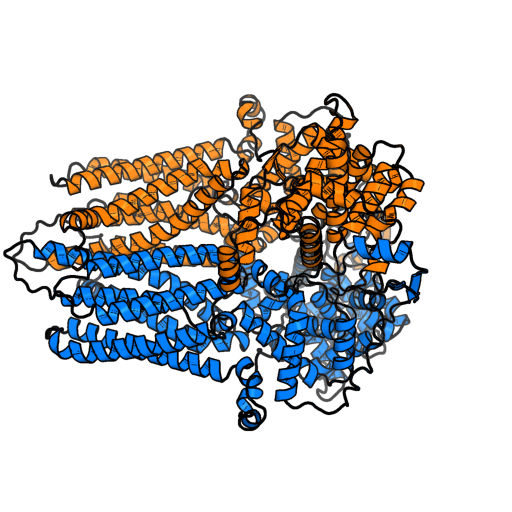5.809 -6.004 1 91.5 650 PRO B C 1
ATOM 10847 O O . PRO B 1 650 ? 15.984 6.508 -5.938 1 91.5 650 PRO B O 1
ATOM 10850 N N . SER B 1 651 ? 13.969 6.051 -5.289 1 89.56 651 SER B N 1
ATOM 10851 C CA . SER B 1 651 ? 13.922 7.195 -4.391 1 89.56 651 SER B CA 1
ATOM 10852 C C . SER B 1 651 ? 14.68 6.914 -3.098 1 89.56 651 SER B C 1
ATOM 10854 O O . SER B 1 651 ? 14.875 7.812 -2.277 1 89.56 651 SER B O 1
ATOM 10856 N N . ARG B 1 652 ? 15.133 5.703 -2.959 1 89 652 ARG B N 1
ATOM 10857 C CA . ARG B 1 652 ? 15.859 5.309 -1.759 1 89 652 ARG B CA 1
ATOM 10858 C C . ARG B 1 652 ? 17.266 4.844 -2.102 1 89 652 ARG B C 1
ATOM 10860 O O . ARG B 1 652 ? 17.797 3.922 -1.478 1 89 652 ARG B O 1
ATOM 10867 N N . GLY B 1 653 ? 17.781 5.363 -3.166 1 88.06 653 GLY B N 1
ATOM 10868 C CA . GLY B 1 653 ? 19.156 5.055 -3.559 1 88.06 653 GLY B CA 1
ATOM 10869 C C . GLY B 1 653 ? 19.25 3.904 -4.543 1 88.06 653 GLY B C 1
ATOM 10870 O O . GLY B 1 653 ? 20.344 3.545 -4.98 1 88.06 653 GLY B O 1
ATOM 10871 N N . GLY B 1 654 ? 18.141 3.279 -4.789 1 89.75 654 GLY B N 1
ATOM 10872 C CA . GLY B 1 654 ? 18.141 2.182 -5.742 1 89.75 654 GLY B CA 1
ATOM 10873 C C . GLY B 1 654 ? 18.438 0.838 -5.102 1 89.75 654 GLY B C 1
ATOM 10874 O O . GLY B 1 654 ? 19.078 0.774 -4.047 1 89.75 654 GLY B O 1
ATOM 10875 N N . GLU B 1 655 ? 17.938 -0.217 -5.727 1 93.31 655 GLU B N 1
ATOM 10876 C CA . GLU B 1 655 ? 18.156 -1.587 -5.27 1 93.31 655 GLU B CA 1
ATOM 10877 C C . GLU B 1 655 ? 18.531 -2.506 -6.43 1 93.31 655 GLU B C 1
ATOM 10879 O O . GLU B 1 655 ? 17.984 -2.387 -7.527 1 93.31 655 GLU B O 1
ATOM 10884 N N . LEU B 1 656 ? 19.484 -3.346 -6.164 1 97.12 656 LEU B N 1
ATOM 10885 C CA . LEU B 1 656 ? 19.906 -4.32 -7.168 1 97.12 656 LEU B CA 1
ATOM 10886 C C . LEU B 1 656 ? 18.719 -5.184 -7.605 1 97.12 656 LEU B C 1
ATOM 10888 O O . LEU B 1 656 ? 18.578 -5.492 -8.789 1 97.12 656 LEU B O 1
ATOM 10892 N N . LEU B 1 657 ? 17.844 -5.516 -6.691 1 97.12 657 LEU B N 1
ATOM 10893 C CA . LEU B 1 657 ? 16.672 -6.34 -6.98 1 97.12 657 LEU B CA 1
ATOM 10894 C C . LEU B 1 657 ? 15.812 -5.691 -8.055 1 97.12 657 LEU B C 1
ATOM 10896 O O . LEU B 1 657 ? 15.227 -6.391 -8.883 1 97.12 657 LEU B O 1
ATOM 10900 N N . THR B 1 658 ? 15.68 -4.453 -8.039 1 97.19 658 THR B N 1
ATOM 10901 C CA . THR B 1 658 ? 14.883 -3.711 -9.008 1 97.19 658 THR B CA 1
ATOM 10902 C C . THR B 1 658 ? 15.539 -3.758 -10.391 1 97.19 658 THR B C 1
ATOM 10904 O O . THR B 1 658 ? 14.844 -3.848 -11.406 1 97.19 658 THR B O 1
ATOM 10907 N N . PHE B 1 659 ? 16.859 -3.686 -10.406 1 97.94 659 PHE B N 1
ATOM 10908 C CA . PHE B 1 659 ? 17.578 -3.82 -11.664 1 97.94 659 PHE B CA 1
ATOM 10909 C C . PHE B 1 659 ? 17.344 -5.191 -12.281 1 97.94 659 PHE B C 1
ATOM 10911 O O . PHE B 1 659 ? 17.109 -5.305 -13.492 1 97.94 659 PHE B O 1
ATOM 10918 N N . ILE B 1 660 ? 17.406 -6.164 -11.445 1 97.88 660 ILE B N 1
ATOM 10919 C CA . ILE B 1 660 ? 17.203 -7.531 -11.914 1 97.88 660 ILE B CA 1
ATOM 10920 C C . ILE B 1 660 ? 15.773 -7.715 -12.398 1 97.88 660 ILE B C 1
ATOM 10922 O O . ILE B 1 660 ? 15.523 -8.391 -13.398 1 97.88 660 ILE B O 1
ATOM 10926 N N . TRP B 1 661 ? 14.797 -7.137 -11.695 1 96.88 661 TRP B N 1
ATOM 10927 C CA . TRP B 1 661 ? 13.391 -7.199 -12.086 1 96.88 661 TRP B CA 1
ATOM 10928 C C . TRP B 1 661 ? 13.195 -6.672 -13.5 1 96.88 661 TRP B C 1
ATOM 10930 O O . TRP B 1 661 ? 12.57 -7.332 -14.336 1 96.88 661 TRP B O 1
ATOM 10940 N N . LEU B 1 662 ? 13.773 -5.496 -13.789 1 97.81 662 LEU B N 1
ATOM 10941 C CA . LEU B 1 662 ? 13.609 -4.902 -15.109 1 97.81 662 LEU B CA 1
ATOM 10942 C C . LEU B 1 662 ? 14.406 -5.676 -16.156 1 97.81 662 LEU B C 1
ATOM 10944 O O . LEU B 1 662 ? 13.953 -5.828 -17.297 1 97.81 662 LEU B O 1
ATOM 10948 N N . LEU B 1 663 ? 15.562 -6.113 -15.773 1 98.31 663 LEU B N 1
ATOM 10949 C CA . LEU B 1 663 ? 16.359 -6.922 -16.688 1 98.31 663 LEU B CA 1
ATOM 10950 C C . LEU B 1 663 ? 15.609 -8.172 -17.109 1 98.31 663 LEU B C 1
ATOM 10952 O O . LEU B 1 663 ? 15.594 -8.523 -18.297 1 98.31 663 LEU B O 1
ATOM 10956 N N . MET B 1 664 ? 14.992 -8.836 -16.203 1 97.69 664 MET B N 1
ATOM 10957 C CA . MET B 1 664 ? 14.227 -10.047 -16.516 1 97.69 664 MET B CA 1
ATOM 10958 C C . MET B 1 664 ? 13.078 -9.727 -17.469 1 97.69 664 MET B C 1
ATOM 10960 O O . MET B 1 664 ? 12.797 -10.5 -18.391 1 97.69 664 MET B O 1
ATOM 10964 N N . ASN B 1 665 ? 12.391 -8.625 -17.203 1 97.19 665 ASN B N 1
ATOM 10965 C CA . ASN B 1 665 ? 11.32 -8.227 -18.109 1 97.19 665 ASN B CA 1
ATOM 10966 C C . ASN B 1 665 ? 11.859 -7.941 -19.516 1 97.19 665 ASN B C 1
ATOM 10968 O O . ASN B 1 665 ? 11.25 -8.328 -20.516 1 97.19 665 ASN B O 1
ATOM 10972 N N . HIS B 1 666 ? 13 -7.305 -19.594 1 97.88 666 HIS B N 1
ATOM 10973 C CA . HIS B 1 666 ? 13.594 -6.965 -20.891 1 97.88 666 HIS B CA 1
ATOM 10974 C C . HIS B 1 666 ? 14.094 -8.211 -21.609 1 97.88 666 HIS B C 1
ATOM 10976 O O . HIS B 1 666 ? 14.094 -8.258 -22.844 1 97.88 666 HIS B O 1
ATOM 10982 N N . LEU B 1 667 ? 14.477 -9.188 -20.828 1 97.69 667 LEU B N 1
ATOM 10983 C CA . LEU B 1 667 ? 14.945 -10.445 -21.422 1 97.69 667 LEU B CA 1
ATOM 10984 C C . LEU B 1 667 ? 13.773 -11.375 -21.703 1 97.69 667 LEU B C 1
ATOM 10986 O O . LEU B 1 667 ? 13.977 -12.531 -22.094 1 97.69 667 LEU B O 1
ATOM 10990 N N . GLY B 1 668 ? 12.555 -10.914 -21.469 1 95.44 668 GLY B N 1
ATOM 10991 C CA . GLY B 1 668 ? 11.359 -11.664 -21.812 1 95.44 668 GLY B CA 1
ATOM 10992 C C . GLY B 1 668 ? 10.969 -12.688 -20.766 1 95.44 668 GLY B C 1
ATOM 10993 O O . GLY B 1 668 ? 10.18 -13.594 -21.047 1 95.44 668 GLY B O 1
ATOM 10994 N N . LEU B 1 669 ? 11.5 -12.578 -19.594 1 95.25 669 LEU B N 1
ATOM 10995 C CA . LEU B 1 669 ? 11.242 -13.539 -18.516 1 95.25 669 LEU B CA 1
ATOM 10996 C C . LEU B 1 669 ? 10.211 -13 -17.531 1 95.25 669 LEU B C 1
ATOM 10998 O O . LEU B 1 669 ? 10.008 -13.57 -16.469 1 95.25 669 LEU B O 1
ATOM 11002 N N . GLY B 1 670 ? 9.602 -11.922 -17.844 1 91.5 670 GLY B N 1
ATOM 11003 C CA . GLY B 1 670 ? 8.609 -11.32 -16.969 1 91.5 670 GLY B CA 1
ATOM 11004 C C . GLY B 1 670 ? 7.281 -12.055 -16.969 1 91.5 670 GLY B C 1
ATOM 11005 O O . GLY B 1 670 ? 7.012 -12.844 -17.875 1 91.5 670 GLY B O 1
ATOM 11006 N N . THR B 1 671 ? 6.418 -11.789 -16 1 87.12 671 THR B N 1
ATOM 11007 C CA . THR B 1 671 ? 5.137 -12.469 -15.852 1 87.12 671 THR B CA 1
ATOM 11008 C C . THR B 1 671 ? 4.004 -11.633 -16.422 1 87.12 671 THR B C 1
ATOM 11010 O O . THR B 1 671 ? 2.881 -12.109 -16.578 1 87.12 671 THR B O 1
ATOM 11013 N N . GLN B 1 672 ? 4.289 -10.469 -16.781 1 89 672 GLN B N 1
ATOM 11014 C CA . GLN B 1 672 ? 3.23 -9.562 -17.219 1 89 672 GLN B CA 1
ATOM 11015 C C . GLN B 1 672 ? 3.207 -9.438 -18.734 1 89 672 GLN B C 1
ATOM 11017 O O . GLN B 1 672 ? 3.18 -8.32 -19.281 1 89 672 GLN B O 1
ATOM 11022 N N . PHE B 1 673 ? 3.266 -10.562 -19.375 1 88.56 673 PHE B N 1
ATOM 11023 C CA . PHE B 1 673 ? 3.105 -10.617 -20.828 1 88.56 673 PHE B CA 1
ATOM 11024 C C . PHE B 1 673 ? 1.89 -11.453 -21.203 1 88.56 673 PHE B C 1
ATOM 11026 O O . PHE B 1 673 ? 1.506 -12.367 -20.469 1 88.56 673 PHE B O 1
ATOM 11033 N N . TYR B 1 674 ? 1.198 -11.094 -22.172 1 81.94 674 TYR B N 1
ATOM 11034 C CA . TYR B 1 674 ? 0.071 -11.891 -22.625 1 81.94 674 TYR B CA 1
ATOM 11035 C C . TYR B 1 674 ? 0.246 -12.273 -24.094 1 81.94 674 TYR B C 1
ATOM 11037 O O . TYR B 1 674 ? 0.914 -11.57 -24.859 1 81.94 674 TYR B O 1
ATOM 11045 N N . GLU B 1 675 ? -0.097 -13.625 -24.375 1 69.75 675 GLU B N 1
ATOM 11046 C CA . GLU B 1 675 ? 0.019 -14.133 -25.734 1 69.75 675 GLU B CA 1
ATOM 11047 C C . GLU B 1 675 ? -1.104 -13.602 -26.625 1 69.75 675 GLU B C 1
ATOM 11049 O O . GLU B 1 675 ? -2.277 -13.648 -26.234 1 69.75 675 GLU B O 1
ATOM 11054 N N . GLN B 1 676 ? -0.632 -12.875 -27.594 1 57.53 676 GLN B N 1
ATOM 11055 C CA . GLN B 1 676 ? -1.604 -12.367 -28.562 1 57.53 676 GLN B CA 1
ATOM 11056 C C . GLN B 1 676 ? -2.225 -13.508 -29.359 1 57.53 676 GLN B C 1
ATOM 11058 O O . GLN B 1 676 ? -3.225 -13.312 -30.062 1 57.53 676 GLN B O 1
ATOM 11063 N N . GLU B 1 677 ? -1.491 -14.68 -29.469 1 52.09 677 GLU B N 1
ATOM 11064 C CA . GLU B 1 677 ? -1.969 -15.672 -30.422 1 52.09 677 GLU B CA 1
ATOM 11065 C C . GLU B 1 677 ? -3.459 -15.945 -30.234 1 52.09 677 GLU B C 1
ATOM 11067 O O . GLU B 1 677 ? -4.117 -16.484 -31.141 1 52.09 677 GLU B O 1
ATOM 11072 N N . ARG B 1 678 ? -3.859 -15.961 -29.125 1 45.69 678 ARG B N 1
ATOM 11073 C CA . ARG B 1 678 ? -5.309 -16.141 -29.094 1 45.69 678 ARG B CA 1
ATOM 11074 C C . ARG B 1 678 ? -5.984 -15.312 -30.172 1 45.69 678 ARG B C 1
ATOM 11076 O O . ARG B 1 678 ? -7.062 -15.664 -30.656 1 45.69 678 ARG B O 1
ATOM 11083 N N . GLN B 1 679 ? -5.453 -14.094 -30.391 1 44.78 679 GLN B N 1
ATOM 11084 C CA . GLN B 1 679 ? -6.207 -13.18 -31.25 1 44.78 679 GLN B CA 1
ATOM 11085 C C . GLN B 1 679 ? -5.785 -13.312 -32.719 1 44.78 679 GLN B C 1
ATOM 11087 O O . GLN B 1 679 ? -6.254 -12.57 -33.562 1 44.78 679 GLN B O 1
ATOM 11092 N N . ALA B 1 680 ? -4.633 -13.828 -32.938 1 46.03 680 ALA B N 1
ATOM 11093 C CA . ALA B 1 680 ? -4.281 -13.914 -34.344 1 46.03 680 ALA B CA 1
ATOM 11094 C C . ALA B 1 680 ? -5.32 -14.719 -35.125 1 46.03 680 ALA B C 1
ATOM 11096 O O . ALA B 1 680 ? -5.156 -15.922 -35.344 1 46.03 680 ALA B O 1
ATOM 11097 N N . GLY B 1 681 ? -6.387 -14.633 -34.688 1 49.88 681 GLY B N 1
ATOM 11098 C CA . GLY B 1 681 ? -7.461 -15.305 -35.375 1 49.88 681 GLY B CA 1
ATOM 11099 C C . GLY B 1 681 ? -7.523 -14.945 -36.844 1 49.88 681 GLY B C 1
ATOM 11100 O O . GLY B 1 681 ? -6.848 -14.016 -37.312 1 49.88 681 GLY B O 1
ATOM 11101 N N . THR B 1 682 ? -7.867 -15.891 -37.656 1 54.59 682 THR B N 1
ATOM 11102 C CA . THR B 1 682 ? -8.273 -15.805 -39.062 1 54.59 682 THR B CA 1
ATOM 11103 C C . THR B 1 682 ? -9.25 -14.648 -39.25 1 54.59 682 THR B C 1
ATOM 11105 O O . THR B 1 682 ? -10.148 -14.43 -38.438 1 54.59 682 THR B O 1
ATOM 11108 N N . LYS B 1 683 ? -8.609 -13.609 -39.812 1 62.88 683 LYS B N 1
ATOM 11109 C CA . LYS B 1 683 ? -9.555 -12.578 -40.25 1 62.88 683 LYS B CA 1
ATOM 11110 C C . LYS B 1 683 ? -10.281 -13 -41.531 1 62.88 683 LYS B C 1
ATOM 11112 O O . LYS B 1 683 ? -9.68 -13.57 -42.438 1 62.88 683 LYS B O 1
ATOM 11117 N N . MET B 1 684 ? -11.469 -12.977 -41.375 1 63.94 684 MET B N 1
ATOM 11118 C CA . MET B 1 684 ? -12.273 -13.258 -42.562 1 63.94 684 MET B CA 1
ATOM 11119 C C . MET B 1 684 ? -12.25 -12.078 -43.531 1 63.94 684 MET B C 1
ATOM 11121 O O . MET B 1 684 ? -12.445 -10.93 -43.125 1 63.94 684 MET B O 1
ATOM 11125 N N . VAL B 1 685 ? -11.562 -12.297 -44.594 1 62.81 685 VAL B N 1
ATOM 11126 C CA . VAL B 1 685 ? -11.57 -11.258 -45.625 1 62.81 685 VAL B CA 1
ATOM 11127 C C . VAL B 1 685 ? -12.523 -11.648 -46.75 1 62.81 685 VAL B C 1
ATOM 11129 O O . VAL B 1 685 ? -12.57 -12.812 -47.156 1 62.81 685 VAL B O 1
ATOM 11132 N N . PRO B 1 686 ? -13.453 -10.742 -47.031 1 61.56 686 PRO B N 1
ATOM 11133 C CA . PRO B 1 686 ? -14.32 -11.047 -48.188 1 61.56 686 PRO B CA 1
ATOM 11134 C C . PRO B 1 686 ? -13.539 -11.289 -49.469 1 61.56 686 PRO B C 1
ATOM 11136 O O . PRO B 1 686 ? -12.547 -10.602 -49.719 1 61.56 686 PRO B O 1
ATOM 11139 N N . GLN B 1 687 ? -13.617 -12.484 -49.969 1 54.75 687 GLN B N 1
ATOM 11140 C CA . GLN B 1 687 ? -13.062 -12.672 -51.312 1 54.75 687 GLN B CA 1
ATOM 11141 C C . GLN B 1 687 ? -13.805 -11.82 -52.344 1 54.75 687 GLN B C 1
ATOM 11143 O O . GLN B 1 687 ? -15.039 -11.797 -52.344 1 54.75 687 GLN B O 1
ATOM 11148 N N . LYS B 1 688 ? -13.109 -10.852 -52.969 1 46.06 688 LYS B N 1
ATOM 11149 C CA . LYS B 1 688 ? -13.68 -10.211 -54.156 1 46.06 688 LYS B CA 1
ATOM 11150 C C . LYS B 1 688 ? -14.07 -11.234 -55.219 1 46.06 688 LYS B C 1
ATOM 11152 O O . LYS B 1 688 ? -13.328 -12.188 -55.469 1 46.06 688 LYS B O 1
#

Foldseek 3Di:
DPPDDDPVVVVVVCVLCVLVVLLVVLLVLQVCLLVLQLCLLADQDPVSLVVNVVSVVVLLVSLVVSLVVLLVVLVVVVVVVPPPPDDPPPALLVLLLSLLSNLLSLLSLLGAQSFLDLFLVQLVCLVVLVVVLVVSLVSSVVSLVSSPDPPRLQNQLSVLSNVLSSVSSVLSSVLSPCLHLVNVLVVLDDDDDPDDDPVVVVVVCVVFPWDQDLLPPPPLPPLPPPDLDDDDLLVLLVVLVVLLSQCVNLQNQFFHAVSNLVNLQVVLLSYALVSLLSSLLSSLLVLSSSNGGSCVVLPDPVNVVSLVSSLVSLVVSLVSLVVCVVPRFDPDPSSVVSSVSSNVSSVSVNVSSVSSVVCVCLDSVNLNVDDPVCNVVDDPCSSPDGLFNQKFKFDALLCLLQPPPDPPVVVVVCVVVVNPLVVSLVVCVVPIDMDGNDPVLSNLLLVLLSVQLVVQPDLVSLQVSLQDQQQVLQVVVDPVSCVVCVCLPPVDQLLSSLNLLLLLLVLLLLVCVVPPPPCVDPLNVLNVSLNRLSRRVVCCVSNPVLLQVSPPDDNVQQSVLQSVVLDVQCPPDSDDSSVSSVSLLPDDCPDPVCVPVPDPGNYSSNVSSVSNVSLVPDPDSSSNSSSSSSSSSLSSSLQPRRSNVLSSQSSNRHDPSSSSNVSCSSSSSHPSHDYCVVVSTRDTDRDD/DPPDDDDVVVVVVCVLCVLVVLLVLLLVLQVCLLVLQLCLLADQDPVSLVVNVVSVVVNLVSLVVSLVVLLVVLVVVVVVVPPPPDDPPPALLVLLLSLLSNLLSLLSLLGAQRFLDLFLVQLVCLVVLVVVLVVSLVSSVVSLVSSPDPPRLQNQLSVLSNVLSSVSSVLSSVLSPCLHLVNVLVVLDDDDDPDDDPVVVVVVCVVFPWDQDLLPPPPLPPLPPPDLDDDDLLVLLLVLVVLLSQCVNLQNQFFHAVSNLVSLQVNLLSYALVSLLSSLLSSLLVLSSSNGGSCVVLPDPVNVVSLVSSLVSLVVSLVSLVVCVVPRFDPDPSSVVSSVSSNVSSVSVNVSSVSSVVCVCLDSVNLNVDDPVCNVVDDPCSSPDGLFNQKFKFDALLCLLQPPPDPPVVVVVCVVVVNPLVVSLVVCVVPIDMDGNDPVLSNLLLVLLSVQLVVQPDLVSLQVSLQDQQQVLQVVVDPVSCVVQVCLPVVDQLLSSLNLLLLLLVLLLLVCVVPPPPCVDPLNVLNVSLNRLSRRVVCCVSNPVLLQVSPPDDSVQQSVLQSVVLDVQCPPDSDDSSVSSVSLLPDDCPDPPCVPVPDPGNYCSNVSSVSNVSLVPDPDSSSNSSSSSSSSSLSSSLQPRRSNVLSSQSSNRHDPSSSSNVSCSSSSSHPSHDYCVVVSTRDTDRDD

Organism: NCBI:txid176857

pLDDT: mean 83.86, std 14.97, range [23.05, 98.38]

Solvent-accessible surface area (backbone atoms only — not comparable to full-atom values): 72568 Å² total; per-residue (Å²): 134,76,79,74,65,74,55,65,66,58,48,49,49,41,61,75,35,50,67,56,52,54,54,51,49,48,53,50,37,51,52,48,49,59,70,46,41,71,46,36,21,40,33,74,51,61,66,62,50,49,50,53,51,48,38,60,55,46,46,56,51,50,40,48,30,47,46,20,29,47,54,38,56,55,48,58,60,56,63,59,63,68,52,82,81,57,79,86,64,76,66,73,58,56,41,40,50,48,35,35,49,39,22,49,40,37,37,58,63,12,54,48,60,70,49,66,39,90,46,72,67,52,16,67,40,23,66,62,49,45,52,50,48,54,52,50,51,50,52,41,49,49,40,42,58,71,39,63,46,100,79,50,83,52,56,63,40,30,50,37,40,35,52,40,6,49,49,36,31,49,47,37,39,48,22,24,42,54,30,11,65,70,48,38,44,60,68,65,52,75,79,73,37,46,52,62,64,59,69,60,48,48,56,48,42,73,73,31,65,55,43,71,39,68,48,65,60,73,65,74,57,79,61,72,76,72,65,79,62,84,71,51,71,69,55,38,50,51,49,18,53,55,48,34,71,65,53,57,41,44,49,66,32,36,49,40,47,49,64,59,34,50,56,39,20,59,54,54,74,60,49,54,47,70,55,51,54,50,29,48,48,51,29,48,48,52,50,34,37,52,51,26,17,31,51,77,53,42,74,39,74,67,27,48,50,50,50,54,50,42,52,52,34,53,50,47,25,50,52,50,49,63,64,44,54,84,73,61,66,65,93,50,68,70,49,50,51,53,51,52,49,51,49,48,51,50,53,46,50,51,50,52,50,50,49,53,49,51,50,52,60,70,28,72,69,43,58,66,69,43,53,76,78,57,53,74,70,53,57,64,67,72,70,66,52,77,70,39,38,62,43,42,58,29,36,55,67,68,58,59,45,64,64,66,80,64,52,67,66,56,51,50,50,24,60,72,67,66,38,53,65,58,51,52,52,49,48,48,63,70,68,41,45,76,42,72,66,47,70,64,51,48,41,51,53,42,52,56,52,49,54,52,35,72,71,27,82,45,71,69,46,11,49,54,60,44,69,34,62,26,57,59,46,35,45,71,73,32,60,70,55,25,71,72,50,43,64,61,47,72,76,36,57,68,56,48,25,50,52,30,51,36,49,16,50,51,49,48,50,62,69,43,63,80,54,79,66,59,67,92,37,78,62,34,50,25,41,51,48,28,52,49,52,40,19,26,52,48,31,35,55,74,75,37,42,76,58,39,42,76,47,54,38,58,45,65,58,27,51,41,5,25,29,48,38,52,38,58,72,41,47,94,54,93,61,54,70,66,57,46,48,50,59,55,64,67,52,81,50,86,62,60,54,48,24,67,47,32,68,80,26,58,43,44,60,61,56,13,40,37,50,30,52,56,47,68,68,45,95,58,67,47,40,53,53,49,29,42,25,47,49,28,43,51,49,32,33,26,64,53,20,58,43,54,64,44,60,50,32,39,64,60,7,35,49,66,54,46,53,50,28,51,48,36,40,36,43,42,40,44,84,52,57,42,77,53,66,81,38,55,30,36,28,53,41,68,54,130,132,75,77,75,65,73,54,65,64,55,47,50,49,43,61,74,34,50,67,58,51,52,54,50,48,48,52,49,37,51,52,47,50,58,68,47,41,71,46,36,21,41,33,73,53,61,65,61,50,49,49,53,51,49,40,60,55,45,46,57,50,50,40,50,29,46,47,19,28,48,53,38,56,54,49,57,61,56,63,59,62,67,52,83,81,58,81,85,63,76,65,76,56,54,42,41,50,48,34,36,50,40,22,48,41,37,38,58,64,13,54,47,59,70,50,67,42,90,47,72,67,51,16,67,41,23,65,62,48,44,53,51,49,54,51,50,50,50,52,41,48,49,41,42,58,70,38,62,47,100,79,51,84,50,59,64,40,31,50,38,39,35,52,40,7,49,50,36,32,47,46,38,40,48,22,24,42,54,30,11,66,69,49,39,43,60,69,64,52,75,79,71,38,45,52,65,62,59,69,60,47,49,56,50,42,73,75,31,65,57,42,71,40,68,48,66,63,72,66,74,58,79,61,72,77,70,66,78,64,82,71,52,72,68,55,38,50,53,51,17,51,56,49,34,71,65,53,56,41,44,49,65,33,36,50,40,48,50,64,59,32,50,56,39,20,57,52,53,73,58,49,52,46,70,56,52,53,49,28,48,49,50,28,47,48,52,51,35,37,55,50,24,16,31,50,78,54,42,72,38,73,68,28,47,50,50,50,52,49,40,53,51,34,51,50,49,27,50,51,51,49,63,64,44,54,82,72,61,66,65,92,52,68,69,47,50,52,53,51,51,48,51,50,49,51,49,53,48,50,52,51,52,51,50,50,51,51,51,50,52,63,70,28,72,68,43,58,65,70,43,52,76,79,57,54,74,69,53,59,65,68,73,70,66,52,76,73,38,38,61,43,42,57,28,37,55,68,67,59,58,43,64,63,65,79,64,53,67,68,56,52,52,50,24,59,74,67,66,37,53,67,58,52,53,52,49,49,48,62,70,70,43,45,76,43,72,66,46,71,65,51,49,40,50,52,41,51,55,52,49,53,53,33,72,72,27,83,44,71,69,45,12,49,55,60,44,69,33,62,27,60,60,44,35,45,72,74,33,63,69,55,24,71,70,52,43,63,62,47,74,75,37,56,69,58,47,25,49,52,31,52,35,49,15,49,52,49,48,49,62,68,44,62,81,53,79,68,59,68,94,38,78,63,35,51,25,42,50,46,29,52,49,51,40,19,27,52,49,30,36,55,72,76,37,40,76,58,40,44,76,46,55,37,56,44,65,58,25,50,43,4,26,30,48,38,51,38,59,72,41,49,94,55,92,60,54,71,65,56,46,48,50,58,54,62,68,51,82,50,87,60,59,56,47,27,67,47,31,68,81,27,56,43,42,59,61,56,12,41,36,50,29,51,56,47,68,67,44,96,59,68,48,40,52,53,50,29,43,27,46,49,27,42,49,48,32,33,25,65,54,21,56,44,55,64,46,60,50,32,39,65,60,6,35,49,67,53,45,52,50,29,52,48,35,39,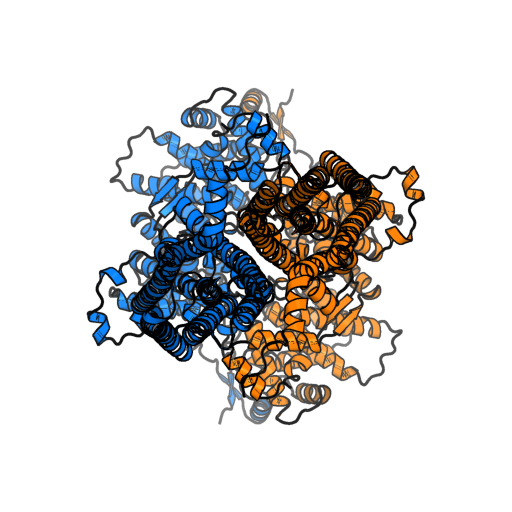36,44,43,39,44,83,52,57,42,78,54,66,83,37,54,31,37,29,53,40,66,53,129

Nearest PDB structures (foldseek):
  3eon-assembly1_A  TM=3.611E-01  e=7.086E+00  Burkholderia pseudomallei 1710b
  2i0m-assembly1_A  TM=2.402E-01  e=9.447E+00  Streptococcus pneumoniae TIGR4
  3eon-assembly1_A  TM=3.614E-01  e=8.007E+00  Burkholderia pseudomallei 1710b
  4q25-assembly1_B  TM=2.533E-01  e=8.693E+00  Pseudomonas aeruginosa PAO1

Radius of gyration: 34.71 Å; Cα contacts (8 Å, |Δi|>4): 1777; chains: 2; bounding box: 88×108×98 Å

Secondary structure (DSSP, 8-state):
-------HHHHHHHHHHHHHHHHHHHHHHHHHHHHHTTHHHH---HHHHHHHHHHHHHHHHHHHHHHHHHHHHHHHHHHHTTSTTS-S-S-THHHHHHHHHHHHHHHHHT--SS-S-SSHHHHHTHHHHHHHHHHHHHHHHHHHHHH--TT-S-HHHHHHHHHHHHHHHHHHHHHHHHHSHHHHHHHHPPPP---S-HHHHHHHHHHS-EEEEE-------S-----SPPPPHHHHHHHHHHHHHHHGGGGGTPPEEHHHHHHHHHHHHTS-HHHHHHHHHHHHHHHHHHHHSSHHHHSSHHHHHHHHHHHHHHHHHHHHHHHHHHHH--S-HHHHHHHHHHHHHHHHHHHHHHHHHHHHHTSHHHHHHS-HHHHTTS-HHHHT--SS--EEEE--HHHHHH---S-HHHHHHHHHHT-HHHHHHHHHHHH-EEEE--HHHHHHHHHHHHHHHHH--SHHHHHHHHT-SSHHHHHHH-HHHHHHHTHHHHSS-HHHHHHHHHHHHHHHHHHHTTS---TTSHHHHHHHHHHHHHHHHHHHHHH-GGG-GGG-SSHHHHHHHHHHHHHHHH-SS---HHHHHHHHHTS---S-HHHHH-SS----HHHHHHHHHHHHH-SS-HHHHHHHHHHHHHHHHHHHS-HHHHHTGGGGT--HHHHHHHHHHHTT--S-EE--GGG--EEEEE--/-------HHHHHHHHHHHHHHHHHHHHHHHHHHHHHTTHHHH---HHHHHHHHHHHHHHHHHHHHHHHHHHHHHHHHHHHTTSTTS-S-S-THHHHHHHHHHHHHHHHHT--SS-S-SSHHHHHTHHHHHHHHHHHHHHHHHHHHHH--TT-SSHHHHHHHHHHHHHHHHHHHHHHHHHSHHHHHHHHPPPP---S-HHHHHHHHHHS-EEEEE-------S-----SPPPPHHHHHHHHHHHHHHHGGGGGTPPEEHHHHHHHHHHHHTS-HHHHHHHHHHHHHHHHHHHHSSHHHHSSHHHHHHHHHHHHHHHHHHHHHHHHHHHH--S-HHHHHHHHHHHHHHHHHHHHHHHHHHHHHTSHHHHHHS-HHHHTTS-HHHHT--SS--EEEE--HHHHHH---S-HHHHHHHHHHT-HHHHHHHHHHHH-EEEE--HHHHHHHHHHHHHHHHH--SHHHHHHHHT-SSHHHHHHH-HHHHHHHTHHHHTS-HHHHHHHHHHHHHHHHHHHTTS---TTSHHHHHHHHHHHHHHHHHHHHHH-GGG-GGG-SSHHHHHHHHHHHHHHHH-SS---HHHHHHHHHTS---S-HHHHH-SS----HHHHHHHHHHHHT-SS-HHHHHHHHHHHHHHHHHHHS-HHHHHTGGGGT--HHHHHHHHHHHTT--S-EE-STTT--EEEEE--

InterPro domains:
  IPR007658 Protein of unknown function DUF594 [PF04578] (621-669)
  IPR025315 Domain of unknown function DUF4220 [PF13968] (53-400)